Protein AF-0000000075587262 (afdb_homodimer)

Secondary structure (DSSP, 8-state):
-HHHHHHHHHHHHTTSSS-B-HHHHHHHHHHHSGGGGHHHHHHHHHHHHHHHHHGGGSPEEEEEEEEEEES------HHHHHHHHHTT-------SEEEEEEEEEEEEEE-TTHHHHHHHHHHHHHHHHHHHHHHHHHHHHHHHHHHHHHHHHHHHHHHHHHHHHHHHHHHHHHHHHHHHTTSS-HHHHHHHHHHHHHHHHHHHHHHHHHHHHHHHHHHHHTS----BPPPP-----------HHHHHHHHHHHHHHHHHHHHHHTTS-EEEEEEEEEEEES-S-HHHHHH----EEEEEEEEEEE--TTHHHHHHHHHHHHHHHHHHHHHHHHHHHHHHHHHHHHHHHHHHHHHHHHHHHHHHHHHHHHHHHHHHHHHHTT-S-HHHHHHHHHHHHHHHHHHHHHHHHHHHHHHHHHHHHT--/-HHHHHHHHHHHHTS-SS-B-HHHHHHHHHHHSGGGGHHHHHHHHHHHHHHHHHGGGSPEEEEEEEEEE-S------HHHHHHHHHTT-------SEEEEEEEEEEEEEE-TTHHHHHHHHHHHHHHHHHHHHHHHHHHHHHHHHHHHHHHHHHHHHHHHHHHHHHHHHHHHHHHHHHHHTTSS-HHHHHHHHHHHHHHHHHHHHHHHHHHHHHHHHHHHHTS----BPPPP-----------HHHHHHHHHHHHHHHHHHHHHHTTS-EEEEEEEEEEEES-S-HHHHHH----EEEEEEEEEEEEEGGGHHHHHHHHHHHHHHHHHHHHHHHHHHHHHHHHHHHHHHHHHHHHHHHHHHHHHHHHHHHHHHHHHHHHHTT-S-HHHHHHHHHHHHHHHHHHHHHHHHHHHHHHHHHHHHT--

Solvent-accessible surface area (backbone atoms only — not comparable to full-atom values): 42922 Å² total; per-residue (Å²): 114,68,66,62,50,48,51,58,55,49,66,64,56,65,72,40,82,58,61,42,42,67,67,56,46,38,54,33,24,51,69,52,37,53,71,57,59,49,54,57,52,43,53,52,45,36,51,42,52,38,54,46,49,58,52,58,60,44,67,35,38,35,38,38,35,39,38,38,40,38,77,52,39,42,36,69,45,68,69,59,42,53,58,37,43,73,71,69,45,77,71,74,22,39,66,46,64,33,36,40,41,32,42,38,36,38,28,55,76,40,52,45,52,36,60,59,32,47,36,50,36,43,50,32,49,37,48,28,51,46,28,50,50,46,38,60,52,55,53,51,46,55,54,47,50,53,38,52,50,48,30,53,49,32,50,52,49,39,54,52,38,52,52,50,37,52,52,38,49,52,49,39,54,52,40,50,54,32,35,75,70,69,74,42,58,69,67,51,43,53,51,42,48,50,51,33,50,51,41,50,50,50,38,52,53,34,49,48,50,30,50,46,34,36,50,50,45,14,61,51,23,65,45,68,55,77,40,76,44,81,77,76,89,68,80,81,74,86,56,66,76,58,41,47,58,58,54,25,47,51,30,48,42,51,33,43,53,39,49,52,53,31,56,56,15,66,62,39,46,33,34,28,41,38,37,36,36,32,42,19,32,75,45,87,51,53,69,58,26,21,63,36,94,56,71,34,83,35,73,51,72,51,76,47,78,48,69,63,70,70,57,60,75,48,42,66,59,52,50,50,50,42,51,50,50,40,50,51,48,51,50,52,49,49,52,46,51,53,51,51,50,53,52,44,51,54,29,51,51,47,32,52,49,26,56,55,49,49,63,49,36,57,56,51,39,53,53,30,48,52,51,33,53,52,40,52,54,32,38,76,70,70,73,48,60,63,65,55,41,54,49,33,50,50,50,31,48,49,43,50,48,48,38,50,52,33,52,49,49,29,52,45,30,51,51,49,39,43,63,68,30,35,43,129,115,66,66,62,49,50,51,57,54,51,65,62,55,65,74,47,81,59,60,42,42,68,66,54,46,38,53,32,23,51,72,52,37,76,71,57,58,48,52,57,54,42,52,51,52,35,50,52,52,38,52,56,49,57,52,58,60,46,69,44,78,44,79,50,74,48,78,50,76,50,96,74,54,70,58,70,55,66,72,58,43,52,59,34,42,73,71,70,45,77,71,74,21,40,66,45,64,34,37,40,41,32,41,37,36,37,31,54,75,39,54,46,51,34,60,59,31,50,36,50,36,44,48,30,49,35,49,30,51,48,28,48,49,46,39,58,52,53,54,51,46,56,52,48,49,54,38,52,51,49,30,52,52,35,50,52,50,42,54,52,38,50,52,51,37,50,52,37,48,52,49,38,54,53,40,51,55,31,34,74,71,70,75,42,58,68,69,48,42,51,51,42,49,51,52,32,52,50,41,50,51,52,39,50,52,37,50,54,51,33,49,50,35,35,50,50,46,14,61,51,23,67,45,78,56,81,36,76,46,82,77,76,90,68,81,82,71,87,55,65,74,57,40,46,61,57,53,24,47,51,30,49,42,50,34,42,52,37,48,51,53,32,56,55,13,67,59,40,46,34,34,30,39,37,37,38,37,32,41,20,30,77,44,50,28,47,48,52,26,20,61,35,95,56,68,36,83,34,42,38,38,35,41,39,38,42,31,55,57,42,58,62,75,44,41,66,49,51,51,49,44,42,52,48,51,40,49,51,49,50,41,52,48,49,39,48,50,51,53,48,51,52,52,43,50,54,29,52,47,48,32,54,47,27,56,56,50,49,63,51,37,56,57,52,41,52,52,33,48,50,51,34,52,52,42,51,53,34,38,77,71,70,73,48,61,62,67,55,41,54,51,34,50,50,52,34,47,51,46,51,50,50,39,51,51,35,51,49,50,29,53,46,29,52,50,48,38,44,62,69,29,34,41,128

Organism: NCBI:txid702438

pLDDT: mean 86.68, std 12.2, range [36.88, 97.12]

Nearest PDB structures (foldseek):
  4k7r-assembly1_A  TM=7.174E-01  e=6.466E-17  Escherichia coli K-12
  1ek9-assembly1_A  TM=6.991E-01  e=4.020E-17  Escherichia coli
  4mt4-assembly1_C  TM=6.755E-01  e=6.817E-17  Campylobacter jejuni
  7ng9-assembly1_A  TM=6.908E-01  e=2.691E-16  Klebsiella quasipneumoniae
  2wmz-assembly1_B  TM=6.839E-01  e=6.604E-16  Escherichia coli K-12

Foldseek 3Di:
DVVVVVVVVVVVCVVAPDAQELVNLLVLLLVQDPLVCVLVVLVVVLVVVLVVLVCLQPKDKDKDKDKFFDDDFDFDPPVVQVVVVVVVAHQQFFHRIKMKTKMKIKGFDDLLCLSVLVSVLSVLVSQLVVLVSVLVSLVLSVVLLCLLLQLLLLVLLLVLLVVLLVVLVVLLVVQVVCVVVVLDDPVLSVVSVVVSVVSVVVNVVSVVSSVVSQVVSCVSSVHRNDHHDQDDDDPQPPDAQPRSVVVSLVSQLVSLVSVLVSLSSNQDKIKMKMKMKMWMPPEPPNSVCSSPVDIDIHMDIDMDIGGDNVSVVCSVVSNVVSVVSNVVSVVVVVVLVVVLVVLLVVLVVLLVVLVVVLVVLVVQLVVLVVVLVVQVVCVVVSNDRSVVNSVSSVSSSVSVSVSSVSVSSNSSSSVVSCSSRVRD/DVVVVVVVVVVVPVVPDPAQELVNLLVLLLVQDPLVCVLVVLVVVLVVVLVVLVCLQPKDKDWDKDKDFDPDADFDPPVVQVVVVVVVAHQQFADRIKIKTKMKIKGFDDLLCLSVLVSVLSVLVSQLVVLVSVLVSLVLSVVLLVLLLVLVLLVLLLVLLVVLLVVLVVLLVVQVVCVVVVLHDPVLSVVSVVVSVVSVVVNVVSVVSSVVSQVVSCVSSVHRNDHHDQDDDDPQQPDAQPRSVVVSLVSQLVSLVSVLVSLSSNQDKIKMKMKMKMWMPPEPPNSVCSSPVDIDIHMDIDMDIGGDNVSVVCSVVVNVVSVVVNVVSVVVVVVLVVVLVVLLVVLVVLLVVLVVVLVVLVVQLVVLVVVLVVQVVCVVVSRDRSVVNSVSSVSSSVSVSVSSVSVSSNSSSSVVSCSSRVGD

Radius of gyration: 44.17 Å; Cα contacts (8 Å, |Δi|>4): 1183; chains: 2; bounding box: 59×148×87 Å

InterPro domains:
  IPR003423 Outer membrane efflux protein [PF02321] (28-217)
  IPR051906 Outer membrane protein TolC-like [PTHR30026] (18-421)

Sequence (848 aa):
MKKELLIMAAWGVSLMGQAQSLETCQQAARQNYPLIKQYDLIAKTTDLTVRNIQKGWLPQVQVSAQGTTQNAVTAWPERIKTVYRSMGIEMKGLGKTQYRVGVDVQQTLYDGGMMREQSRMVRQQGAVEAAQNEVNLYAVRQRVNELYFGWLLLHEQMRLNRDVQDLLQSSENQLAAMVKNGIAAVSDLENVKAERLNAVQTGEQLQSQAHLMQQLLSTFCGIVVSHPEKPVMEKTVEGQNHRPEMQLFAAQIQLAETQEKALHAGLMPRIGLFAQGYYGYPGFNLFEDMMGRKGSWNALAGVKFTWNVGALYTHKNDQNKLKLQRAQTENLRNAFLFNNRLEQLQQQEAIQRYEKLMKNDDEIIALRTRVRKAAESKLAHGLIDSNRLVQEINQENAAKTQQSIHEINLLKAQSDLKYTVNGLMKKELLIMAAWGVSLMGQAQSLETCQQAARQNYPLIKQYDLIAKTTDLTVRNIQKGWLPQVQVSAQGTTQNAVTAWPERIKTVYRSMGIEMKGLGKTQYRVGVDVQQTLYDGGMMREQSRMVRQQGAVEAAQNEVNLYAVRQRVNELYFGWLLLHEQMRLNRDVQDLLQSSENQLAAMVKNGIAAVSDLENVKAERLNAVQTGEQLQSQAHLMQQLLSTFCGIVVSHPEKPVMEKTVEGQNHRPEMQLFAAQIQLAETQEKALHAGLMPRIGLFAQGYYGYPGFNLFEDMMGRKGSWNALAGVKFTWNVGALYTHKNDQNKLKLQRAQTENLRNAFLFNNRLEQLQQQEAIQRYEKLMKNDDEIIALRTRVRKAAESKLAHGLIDSNRLVQEINQENAAKTQQSIHEINLLKAQSDLKYTVNGL

Structure (mmCIF, N/CA/C/O backbone):
data_AF-0000000075587262-model_v1
#
loop_
_entity.id
_entity.type
_entity.pdbx_description
1 polymer 'Outer membrane efflux protein'
#
loop_
_atom_site.group_PDB
_atom_site.id
_atom_site.type_symbol
_atom_site.label_atom_id
_atom_site.label_alt_id
_atom_site.label_comp_id
_atom_site.label_asym_id
_atom_site.label_entity_id
_atom_site.label_seq_id
_atom_site.pdbx_PDB_ins_code
_atom_site.Cartn_x
_atom_site.Cartn_y
_atom_site.Cartn_z
_atom_site.occupancy
_atom_site.B_iso_or_equiv
_atom_site.auth_seq_id
_atom_site.auth_comp_id
_atom_site.auth_asym_id
_atom_site.auth_atom_id
_atom_site.pdbx_PDB_model_num
ATOM 1 N N . MET A 1 1 ? -36.438 8.219 -28.797 1 37.41 1 MET A N 1
ATOM 2 C CA . MET A 1 1 ? -35.281 8.07 -27.938 1 37.41 1 MET A CA 1
ATOM 3 C C . MET A 1 1 ? -34.969 6.594 -27.703 1 37.41 1 MET A C 1
ATOM 5 O O . MET A 1 1 ? -33.906 6.262 -27.141 1 37.41 1 MET A O 1
ATOM 9 N N . LYS A 1 2 ? -36 5.746 -27.781 1 48.19 2 LYS A N 1
ATOM 10 C CA . LYS A 1 2 ? -35.875 4.297 -27.672 1 48.19 2 LYS A CA 1
ATOM 11 C C . LYS A 1 2 ? -35.125 3.705 -28.859 1 48.19 2 LYS A C 1
ATOM 13 O O . LYS A 1 2 ? -34.469 2.672 -28.734 1 48.19 2 LYS A O 1
ATOM 18 N N . LYS A 1 3 ? -35.5 4.281 -30.078 1 49.31 3 LYS A N 1
ATOM 19 C CA . LYS A 1 3 ? -34.875 3.709 -31.266 1 49.31 3 LYS A CA 1
ATOM 20 C C . LYS A 1 3 ? -33.375 3.973 -31.281 1 49.31 3 LYS A C 1
ATOM 22 O O . LYS A 1 3 ? -32.594 3.129 -31.734 1 49.31 3 LYS A O 1
ATOM 27 N N . GLU A 1 4 ? -33.031 5.23 -30.875 1 46.91 4 GLU A N 1
ATOM 28 C CA . GLU A 1 4 ? -31.609 5.57 -30.891 1 46.91 4 GLU A CA 1
ATOM 29 C C . GLU A 1 4 ? -30.844 4.797 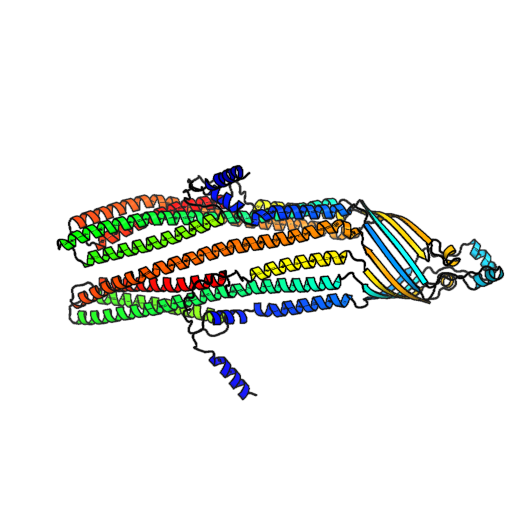-29.828 1 46.91 4 GLU A C 1
ATOM 31 O O . GLU A 1 4 ? -29.656 4.52 -30 1 46.91 4 GLU A O 1
ATOM 36 N N . LEU A 1 5 ? -31.562 4.453 -28.719 1 49.41 5 LEU A N 1
ATOM 37 C CA . LEU A 1 5 ? -30.938 3.658 -27.672 1 49.41 5 LEU A CA 1
ATOM 38 C C . LEU A 1 5 ? -30.688 2.229 -28.141 1 49.41 5 LEU A C 1
ATOM 40 O O . LEU A 1 5 ? -29.672 1.619 -27.781 1 49.41 5 LEU A O 1
ATOM 44 N N . LEU A 1 6 ? -31.562 1.843 -29.078 1 44.16 6 LEU A N 1
ATOM 45 C CA . LEU A 1 6 ? -31.391 0.481 -29.562 1 44.16 6 LEU A CA 1
ATOM 46 C C . LEU A 1 6 ? -30.188 0.388 -30.484 1 44.16 6 LEU A C 1
ATOM 48 O O . LEU A 1 6 ? -29.469 -0.622 -30.484 1 44.16 6 LEU A O 1
ATOM 52 N N . ILE A 1 7 ? -29.938 1.435 -31.312 1 44 7 ILE A N 1
ATOM 53 C CA . ILE A 1 7 ? -28.828 1.358 -32.25 1 44 7 ILE A CA 1
ATOM 54 C C . ILE A 1 7 ? -27.516 1.418 -31.484 1 44 7 ILE A C 1
ATOM 56 O O . ILE A 1 7 ? -26.547 0.744 -31.859 1 44 7 ILE A O 1
ATOM 60 N N . MET A 1 8 ? -27.453 2.34 -30.469 1 41.97 8 MET A N 1
ATOM 61 C CA . MET A 1 8 ? -26.188 2.404 -29.75 1 41.97 8 MET A CA 1
ATOM 62 C C . MET A 1 8 ? -25.922 1.111 -28.984 1 41.97 8 MET A C 1
ATOM 64 O O . MET A 1 8 ? -24.781 0.75 -28.734 1 41.97 8 MET A O 1
ATOM 68 N N . ALA A 1 9 ? -26.938 0.447 -28.438 1 41.19 9 ALA A N 1
ATOM 69 C CA . ALA A 1 9 ? -26.75 -0.856 -27.812 1 41.19 9 ALA A CA 1
ATOM 70 C C . ALA A 1 9 ? -26.25 -1.889 -28.812 1 41.19 9 ALA A C 1
ATOM 72 O O . ALA A 1 9 ? -25.438 -2.76 -28.484 1 41.19 9 ALA A O 1
ATOM 73 N N . ALA A 1 10 ? -26.75 -1.836 -30.078 1 41.28 10 ALA A N 1
ATOM 74 C CA . ALA A 1 10 ? -26.375 -2.832 -31.078 1 41.28 10 ALA A CA 1
ATOM 75 C C . ALA A 1 10 ? -24.922 -2.668 -31.5 1 41.28 10 ALA A C 1
ATOM 77 O O . ALA A 1 10 ? -24.25 -3.65 -31.812 1 41.28 10 ALA A O 1
ATOM 78 N N . TRP A 1 11 ? -24.516 -1.402 -31.781 1 40.38 11 TRP A N 1
ATOM 79 C CA . TRP A 1 11 ? -23.125 -1.316 -32.188 1 40.38 11 TRP A CA 1
ATOM 80 C C . TRP A 1 11 ? -22.188 -1.804 -31.094 1 40.38 11 TRP A C 1
ATOM 82 O O . TRP A 1 11 ? -20.984 -1.936 -31.297 1 40.38 11 TRP A O 1
ATOM 92 N N . GLY A 1 12 ? -22.531 -1.741 -29.797 1 39.62 12 GLY A N 1
ATOM 93 C CA . GLY A 1 12 ? -21.641 -2.293 -28.797 1 39.62 12 GLY A CA 1
ATOM 94 C C . GLY A 1 12 ? -21.484 -3.799 -28.906 1 39.62 12 GLY A C 1
ATOM 95 O O . GLY A 1 12 ? -20.578 -4.371 -28.297 1 39.62 12 GLY A O 1
ATOM 96 N N . VAL A 1 13 ? -22.438 -4.559 -29.312 1 39.34 13 VAL A N 1
ATOM 97 C CA . VAL A 1 13 ? -22.469 -6.016 -29.375 1 39.34 13 VAL A CA 1
ATOM 98 C C . VAL A 1 13 ? -21.5 -6.5 -30.469 1 39.34 13 VAL A C 1
ATOM 100 O O . VAL A 1 13 ? -21.094 -7.664 -30.469 1 39.34 13 VAL A O 1
ATOM 103 N N . SER A 1 14 ? -21.438 -5.805 -31.609 1 39.28 14 SER A N 1
ATOM 104 C CA . SER A 1 14 ? -20.734 -6.422 -32.719 1 39.28 14 SER A CA 1
ATOM 105 C C . SER A 1 14 ? -19.266 -6.668 -32.406 1 39.28 14 SER A C 1
ATOM 107 O O . SER A 1 14 ? -18.516 -7.152 -33.25 1 39.28 14 SER A O 1
ATOM 109 N N . LEU A 1 15 ? -18.703 -5.938 -31.547 1 42.28 15 LEU A N 1
ATOM 110 C CA . LEU A 1 15 ? -17.297 -6.234 -31.297 1 42.28 15 LEU A CA 1
ATOM 111 C C . LEU A 1 15 ? -17.125 -7.656 -30.766 1 42.28 15 LEU A C 1
ATOM 113 O O . LEU A 1 15 ? -16.109 -7.977 -30.156 1 42.28 15 LEU A O 1
ATOM 117 N N . MET A 1 16 ? -18.047 -8.516 -30.844 1 42.94 16 MET A N 1
ATOM 118 C CA . MET A 1 16 ? -18.141 -9.891 -30.359 1 42.94 16 MET A CA 1
ATOM 119 C C . MET A 1 16 ? -17.016 -10.742 -30.922 1 42.94 16 MET A C 1
ATOM 121 O O . MET A 1 16 ? -16.297 -11.414 -30.172 1 42.94 16 MET A O 1
ATOM 125 N N . GLY A 1 17 ? -17.281 -11.391 -32.281 1 46.34 17 GLY A N 1
ATOM 126 C CA . GLY A 1 17 ? -16.656 -12.562 -32.906 1 46.34 17 GLY A CA 1
ATOM 127 C C . GLY A 1 17 ? -15.211 -12.32 -33.312 1 46.34 17 GLY A C 1
ATOM 128 O O . GLY A 1 17 ? -14.594 -13.172 -33.938 1 46.34 17 GLY A O 1
ATOM 129 N N . GLN A 1 18 ? -14.859 -11.086 -33.594 1 53.91 18 GLN A N 1
ATOM 130 C CA . GLN A 1 18 ? -13.594 -10.828 -34.281 1 53.91 18 GLN A CA 1
ATOM 131 C C . GLN A 1 18 ? -12.406 -11.18 -33.406 1 53.91 18 GLN A C 1
ATOM 133 O O . GLN A 1 18 ? -12.445 -10.977 -32.188 1 53.91 18 GLN A O 1
ATOM 138 N N . ALA A 1 19 ? -11.523 -11.93 -34.031 1 59.56 19 ALA A N 1
ATOM 139 C CA . ALA A 1 19 ? -10.219 -12.242 -33.438 1 59.56 19 ALA A CA 1
ATOM 140 C C . ALA A 1 19 ? -9.625 -11.016 -32.781 1 59.56 19 ALA A C 1
ATOM 142 O O . ALA A 1 19 ? -9.656 -9.906 -33.312 1 59.56 19 ALA A O 1
ATOM 143 N N . GLN A 1 20 ? -9.609 -11.109 -31.5 1 82.19 20 GLN A N 1
ATOM 144 C CA . GLN A 1 20 ? -9.062 -10 -30.719 1 82.19 20 GLN A CA 1
ATOM 145 C C . GLN A 1 20 ? -7.539 -10.094 -30.625 1 82.19 20 GLN A C 1
ATOM 147 O O . GLN A 1 20 ? -7 -11.133 -30.234 1 82.19 20 GLN A O 1
ATOM 152 N N . SER A 1 21 ? -6.875 -9.086 -31.25 1 87.25 21 SER A N 1
ATOM 153 C CA . SER A 1 21 ? -5.418 -9.016 -31.203 1 87.25 21 SER A CA 1
ATOM 154 C C . SER A 1 21 ? -4.922 -8.719 -29.797 1 87.25 21 SER A C 1
ATOM 156 O O . SER A 1 21 ? -5.699 -8.32 -28.938 1 87.25 21 SER A O 1
ATOM 158 N N . LEU A 1 22 ? -3.705 -9.133 -29.578 1 91 22 LEU A N 1
ATOM 159 C CA . LEU A 1 22 ? -3.07 -8.898 -28.281 1 91 22 LEU A CA 1
ATOM 160 C C . LEU A 1 22 ? -3.143 -7.422 -27.906 1 91 22 LEU A C 1
ATOM 162 O O . LEU A 1 22 ? -3.455 -7.082 -26.766 1 91 22 LEU A O 1
ATOM 166 N N . GLU A 1 23 ? -2.979 -6.512 -28.906 1 88.38 23 GLU A N 1
ATOM 167 C CA . GLU A 1 23 ? -2.984 -5.074 -28.656 1 88.38 23 GLU A CA 1
ATOM 168 C C . GLU A 1 23 ? -4.375 -4.586 -28.266 1 88.38 23 GLU A C 1
ATOM 170 O O . GLU A 1 23 ? -4.508 -3.74 -27.375 1 88.38 23 GLU A O 1
ATOM 175 N N . THR A 1 24 ? -5.309 -5.164 -28.891 1 90.25 24 THR A N 1
ATOM 176 C CA . THR A 1 24 ? -6.684 -4.789 -28.578 1 90.25 24 THR A CA 1
ATOM 177 C C . THR A 1 24 ? -7.043 -5.215 -27.156 1 90.25 24 THR A C 1
ATOM 179 O O . THR A 1 24 ? -7.711 -4.477 -26.438 1 90.25 24 THR A O 1
ATOM 182 N N . CYS A 1 25 ? -6.566 -6.414 -26.781 1 93.12 25 CYS A N 1
ATOM 183 C CA . CYS A 1 25 ? -6.836 -6.91 -25.422 1 93.12 25 CYS A CA 1
ATOM 184 C C . CYS A 1 25 ? -6.105 -6.074 -24.391 1 93.12 25 CYS A C 1
ATOM 186 O O . CYS A 1 25 ? -6.66 -5.77 -23.328 1 93.12 25 CYS A O 1
ATOM 188 N N . GLN A 1 26 ? -4.902 -5.699 -24.75 1 92.44 26 GLN A N 1
ATOM 189 C CA . GLN A 1 26 ? -4.125 -4.879 -23.828 1 92.44 26 GLN A CA 1
ATOM 190 C C . GLN A 1 26 ? -4.773 -3.514 -23.625 1 92.44 26 GLN A C 1
ATOM 192 O O . GLN A 1 26 ? -4.863 -3.027 -22.484 1 92.44 26 GLN A O 1
ATOM 197 N N . GLN A 1 27 ? -5.258 -2.914 -24.656 1 91.38 27 GLN A N 1
ATOM 198 C CA . GLN A 1 27 ? -5.906 -1.608 -24.578 1 91.38 27 GLN A CA 1
ATOM 199 C C . GLN A 1 27 ? -7.238 -1.703 -23.844 1 91.38 27 GLN A C 1
ATOM 201 O O . GLN A 1 27 ? -7.574 -0.828 -23.031 1 91.38 27 GLN A O 1
ATOM 206 N N . ALA A 1 28 ? -7.941 -2.773 -24.125 1 92.81 28 ALA A N 1
ATOM 207 C CA . ALA A 1 28 ? -9.227 -2.982 -23.453 1 92.81 28 ALA A CA 1
ATOM 208 C C . ALA A 1 28 ? -9.039 -3.199 -21.953 1 92.81 28 ALA A C 1
ATOM 210 O O . ALA A 1 28 ? -9.812 -2.689 -21.141 1 92.81 28 ALA A O 1
ATOM 211 N N . ALA A 1 29 ? -8.023 -3.982 -21.578 1 93.19 29 ALA A N 1
ATOM 212 C CA . ALA A 1 29 ? -7.746 -4.254 -20.172 1 93.19 29 ALA A CA 1
ATOM 213 C C . ALA A 1 29 ? -7.355 -2.975 -19.422 1 93.19 29 ALA A C 1
ATOM 215 O O . ALA A 1 29 ? -7.762 -2.762 -18.281 1 93.19 29 ALA A O 1
ATOM 216 N N . ARG A 1 30 ? -6.598 -2.135 -20.141 1 92.81 30 ARG A N 1
ATOM 217 C CA . ARG A 1 30 ? -6.188 -0.859 -19.562 1 92.81 30 ARG A CA 1
ATOM 218 C C . ARG A 1 30 ? -7.398 0.021 -19.266 1 92.81 30 ARG A C 1
ATOM 220 O O . ARG A 1 30 ? -7.473 0.646 -18.203 1 92.81 30 ARG A O 1
ATOM 227 N N . GLN A 1 31 ? -8.32 0.041 -20.125 1 91.75 31 GLN A N 1
ATOM 228 C CA . GLN A 1 31 ? -9.492 0.901 -20 1 91.75 31 GLN A CA 1
ATOM 229 C C . GLN A 1 31 ? -10.477 0.337 -18.969 1 91.75 31 GLN A C 1
ATOM 231 O O . GLN A 1 31 ? -11.203 1.09 -18.328 1 91.75 31 GLN A O 1
ATOM 236 N N . ASN A 1 32 ? -10.43 -0.922 -18.812 1 90.94 32 ASN A N 1
ATOM 237 C CA . ASN A 1 32 ? -11.398 -1.578 -17.953 1 90.94 32 ASN A CA 1
ATOM 238 C C . ASN A 1 32 ? -10.914 -1.621 -16.5 1 90.94 32 ASN A C 1
ATOM 240 O O . ASN A 1 32 ? -11.719 -1.755 -15.578 1 90.94 32 ASN A O 1
ATOM 244 N N . TYR A 1 33 ? -9.617 -1.525 -16.266 1 92.31 33 TYR A N 1
ATOM 245 C CA . TYR A 1 33 ? -9.062 -1.63 -14.922 1 92.31 33 TYR A CA 1
ATOM 246 C C . TYR A 1 33 ? -9.438 -0.416 -14.086 1 92.31 33 TYR A C 1
ATOM 248 O O . TYR A 1 33 ? -9.352 0.722 -14.547 1 92.31 33 TYR A O 1
ATOM 256 N N . PRO A 1 34 ? -9.844 -0.607 -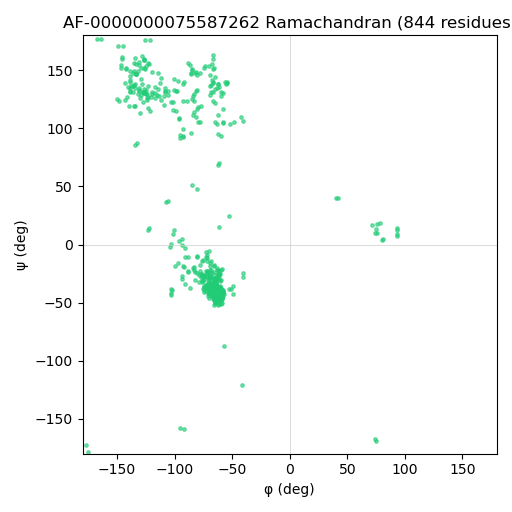12.82 1 90.88 34 PRO A N 1
ATOM 257 C CA . PRO A 1 34 ? -10.391 0.472 -11.992 1 90.88 34 PRO A CA 1
ATOM 258 C C . PRO A 1 34 ? -9.391 1.604 -11.766 1 90.88 34 PRO A C 1
ATOM 260 O O . PRO A 1 34 ? -9.789 2.752 -11.547 1 90.88 34 PRO A O 1
ATOM 263 N N . LEU A 1 35 ? -8.102 1.438 -11.875 1 91.38 35 LEU A N 1
ATOM 264 C CA . LEU A 1 35 ? -7.082 2.434 -11.578 1 91.38 35 LEU A CA 1
ATOM 265 C C . LEU A 1 35 ? -7.062 3.529 -12.641 1 91.38 35 LEU A C 1
ATOM 267 O O . LEU A 1 35 ? -6.449 4.578 -12.445 1 91.38 35 LEU A O 1
ATOM 271 N N . ILE A 1 36 ? -7.789 3.344 -13.734 1 92.44 36 ILE A N 1
ATOM 272 C CA . ILE A 1 36 ? -7.855 4.34 -14.797 1 92.44 36 ILE A CA 1
ATOM 273 C C . ILE A 1 36 ? -8.539 5.602 -14.281 1 92.44 36 ILE A C 1
ATOM 275 O O . ILE A 1 36 ? -8.219 6.711 -14.711 1 92.44 36 ILE A O 1
ATOM 279 N N . LYS A 1 37 ? -9.43 5.406 -13.312 1 93 37 LYS A N 1
ATOM 280 C CA . LYS A 1 37 ? -10.195 6.52 -12.766 1 93 37 LYS A CA 1
ATOM 281 C C . LYS A 1 37 ? -9.336 7.371 -11.836 1 93 37 LYS A C 1
ATOM 283 O O . LYS A 1 37 ? -9.695 8.508 -11.523 1 93 37 LYS A O 1
ATOM 288 N N . GLN A 1 38 ? -8.188 6.863 -11.461 1 93.06 38 GLN A N 1
ATOM 289 C CA . GLN A 1 38 ? -7.309 7.555 -10.523 1 93.06 38 GLN A CA 1
ATOM 290 C C . GLN A 1 38 ? -6.703 8.805 -11.156 1 93.06 38 GLN A C 1
ATOM 292 O O . GLN A 1 38 ? -6.402 9.773 -10.461 1 93.06 38 GLN A O 1
ATOM 297 N N . TYR A 1 39 ? -6.617 8.836 -12.508 1 94 39 TYR A N 1
ATOM 298 C CA . TYR A 1 39 ? -6.066 10 -13.188 1 94 39 TYR A CA 1
ATOM 299 C C . TYR A 1 39 ? -6.918 11.242 -12.938 1 94 39 TYR A C 1
ATOM 301 O O . TYR A 1 39 ? -6.398 12.297 -12.578 1 94 39 TYR A O 1
ATOM 309 N N . ASP A 1 40 ? -8.148 11.008 -13.031 1 94.75 40 ASP A N 1
ATOM 310 C CA . ASP A 1 40 ? -9.078 12.117 -12.852 1 94.75 40 ASP A CA 1
ATOM 311 C C . ASP A 1 40 ? -9.094 12.578 -11.391 1 94.75 40 ASP A C 1
ATOM 313 O O . ASP A 1 40 ? -9.133 13.781 -11.117 1 94.75 40 ASP A O 1
ATOM 317 N N . LEU A 1 41 ? -9.023 11.656 -10.492 1 95.12 41 LEU A N 1
ATOM 318 C CA . LEU A 1 41 ? -9.047 11.992 -9.07 1 95.12 41 LEU A CA 1
ATOM 319 C C . LEU A 1 41 ? -7.793 12.758 -8.672 1 95.12 41 LEU A C 1
ATOM 321 O O . LEU A 1 41 ? -7.867 13.727 -7.918 1 95.12 41 LEU A O 1
ATOM 325 N N . ILE A 1 42 ? -6.648 12.398 -9.203 1 95.44 42 ILE A N 1
ATOM 326 C CA . ILE A 1 42 ? -5.383 13.07 -8.93 1 95.44 42 ILE A CA 1
ATOM 327 C C . ILE A 1 42 ? -5.422 14.492 -9.492 1 95.44 42 ILE A C 1
ATOM 329 O O . ILE A 1 42 ? -5.051 15.445 -8.812 1 95.44 42 ILE A O 1
ATOM 333 N N . ALA A 1 43 ? -5.938 14.656 -10.711 1 95.94 43 ALA A N 1
ATOM 334 C CA . ALA A 1 43 ? -6.016 15.961 -11.359 1 95.94 43 ALA A CA 1
ATOM 335 C C . ALA A 1 43 ? -6.93 16.906 -10.586 1 95.94 43 ALA A C 1
ATOM 337 O O . ALA A 1 43 ? -6.578 18.062 -10.352 1 95.94 43 ALA A O 1
ATOM 338 N N . LYS A 1 44 ? -8.07 16.359 -10.148 1 96 44 LYS A N 1
ATOM 339 C CA . LYS A 1 44 ? -9.023 17.172 -9.406 1 96 44 LYS A CA 1
ATOM 340 C C . LYS A 1 44 ? -8.469 17.578 -8.047 1 96 44 LYS A C 1
ATOM 342 O O . LYS A 1 44 ? -8.625 18.734 -7.621 1 96 44 LYS A O 1
ATOM 347 N N . THR A 1 45 ? -7.805 16.672 -7.398 1 95.75 45 THR A N 1
ATOM 348 C CA . THR A 1 45 ? -7.223 16.969 -6.094 1 95.75 45 THR A CA 1
ATOM 349 C C . THR A 1 45 ? -6.109 18 -6.223 1 95.75 45 THR A C 1
ATOM 351 O O . THR A 1 45 ? -6.008 18.922 -5.402 1 95.75 45 THR A O 1
ATOM 354 N N . THR A 1 46 ? -5.301 17.875 -7.238 1 96.38 46 THR A N 1
ATOM 355 C CA . THR A 1 46 ? -4.215 18.812 -7.48 1 96.38 46 THR A CA 1
ATOM 356 C C . THR A 1 46 ? -4.766 20.203 -7.762 1 96.38 46 THR A C 1
ATOM 358 O O . THR A 1 46 ? -4.27 21.203 -7.219 1 96.38 46 THR A O 1
ATOM 361 N N . ASP A 1 47 ? -5.832 20.281 -8.516 1 96.5 47 ASP A N 1
ATOM 362 C CA . ASP A 1 47 ? -6.438 21.547 -8.867 1 96.5 47 ASP A CA 1
ATOM 363 C C . ASP A 1 47 ? -7.031 22.234 -7.641 1 96.5 47 ASP A C 1
ATOM 365 O O . ASP A 1 47 ? -6.852 23.438 -7.445 1 96.5 47 ASP A O 1
ATOM 369 N N . LEU A 1 48 ? -7.672 21.438 -6.82 1 96 48 LEU A N 1
ATOM 370 C CA . LEU A 1 48 ? -8.266 21.984 -5.609 1 96 48 LEU A CA 1
ATOM 371 C C . LEU A 1 48 ? -7.184 22.484 -4.656 1 96 48 LEU A C 1
ATOM 373 O O . LEU A 1 48 ? -7.344 23.547 -4.031 1 96 48 LEU A O 1
ATOM 377 N N . THR A 1 49 ? -6.098 21.797 -4.543 1 96.06 49 THR A N 1
ATOM 378 C CA . THR A 1 49 ? -5.008 22.203 -3.662 1 96.06 49 THR A CA 1
ATOM 379 C C . THR A 1 49 ? -4.34 23.469 -4.172 1 96.06 49 THR A C 1
ATOM 381 O O . THR A 1 49 ? -3.992 24.359 -3.387 1 96.06 49 THR A O 1
ATOM 384 N N . VAL A 1 50 ? -4.172 23.578 -5.508 1 96.44 50 VAL A N 1
ATOM 385 C CA . VAL A 1 50 ? -3.578 24.766 -6.105 1 96.44 50 VAL A CA 1
ATOM 386 C C . VAL A 1 50 ? -4.504 25.969 -5.902 1 96.44 50 VAL A C 1
ATOM 388 O O . VAL A 1 50 ? -4.043 27.062 -5.566 1 96.44 50 VAL A O 1
ATOM 391 N N . ARG A 1 51 ? -5.801 25.781 -5.996 1 95.38 51 ARG A N 1
ATOM 392 C CA . ARG A 1 51 ? -6.766 26.859 -5.781 1 95.38 51 ARG A CA 1
ATOM 393 C C . ARG A 1 51 ? -6.742 27.328 -4.332 1 95.38 51 ARG A C 1
ATOM 395 O O . ARG A 1 51 ? -6.883 28.516 -4.062 1 95.38 51 ARG A O 1
ATOM 402 N N . ASN A 1 52 ? -6.539 26.359 -3.439 1 94.38 52 ASN A N 1
ATOM 403 C CA . ASN A 1 52 ? -6.445 26.703 -2.025 1 94.38 52 ASN A CA 1
ATOM 404 C C . ASN A 1 52 ? -5.215 27.562 -1.741 1 94.38 52 ASN A C 1
ATOM 406 O O . ASN A 1 52 ? -5.285 28.516 -0.963 1 94.38 52 ASN A O 1
ATOM 410 N N . ILE A 1 53 ? -4.129 27.234 -2.373 1 94.25 53 ILE A N 1
ATOM 411 C CA . ILE A 1 53 ? -2.906 28.016 -2.188 1 94.25 53 ILE A CA 1
ATOM 412 C C . ILE A 1 53 ? -3.1 29.422 -2.729 1 94.25 53 ILE A C 1
ATOM 414 O O . ILE A 1 53 ? -2.684 30.406 -2.098 1 94.25 53 ILE A O 1
ATOM 418 N N . GLN A 1 54 ? -3.82 29.609 -3.799 1 93.12 54 GLN A N 1
ATOM 419 C CA . GLN A 1 54 ? -4.031 30.906 -4.438 1 93.12 54 GLN A CA 1
ATOM 420 C C . GLN A 1 54 ? -4.969 31.781 -3.609 1 93.12 54 GLN A C 1
ATOM 422 O O . GLN A 1 54 ? -4.914 33 -3.693 1 93.12 54 GLN A O 1
ATOM 427 N N . LYS A 1 55 ? -5.742 31.109 -2.801 1 93.12 55 LYS A N 1
ATOM 428 C CA . LYS A 1 55 ? -6.633 31.875 -1.927 1 93.12 55 LYS A CA 1
ATOM 429 C C . LYS A 1 55 ? -5.852 32.562 -0.818 1 93.12 55 LYS A C 1
ATOM 431 O O . LYS A 1 55 ? -6.387 33.438 -0.124 1 93.12 55 LYS A O 1
ATOM 436 N N . GLY A 1 56 ? -4.547 32.281 -0.696 1 90.25 56 GLY A N 1
ATOM 437 C CA . GLY A 1 56 ? -3.684 32.938 0.254 1 90.25 56 GLY A CA 1
ATOM 438 C C . GLY A 1 56 ? -3.451 34.406 -0.089 1 90.25 56 GLY A C 1
ATOM 439 O O . GLY A 1 56 ? -3.055 35.188 0.771 1 90.25 56 GLY A O 1
ATOM 440 N N . TRP A 1 57 ? -3.797 34.875 -1.375 1 91.81 57 TRP A N 1
ATOM 441 C CA . TRP A 1 57 ? -3.654 36.25 -1.816 1 91.81 57 TRP A CA 1
ATOM 442 C C . TRP A 1 57 ? -4.82 37.094 -1.32 1 91.81 57 TRP A C 1
ATOM 444 O O . TRP A 1 57 ? -4.742 38.344 -1.331 1 91.81 57 TRP A O 1
ATOM 454 N N . LEU A 1 58 ? -5.863 36.406 -0.761 1 92.5 58 LEU A N 1
ATOM 455 C CA . LEU A 1 58 ? -7.031 37.125 -0.278 1 92.5 58 LEU A CA 1
ATOM 456 C C . LEU A 1 58 ? -6.812 37.625 1.147 1 92.5 58 LEU A C 1
ATOM 458 O O . LEU A 1 58 ? -6.039 37.031 1.903 1 92.5 58 LEU A O 1
ATOM 462 N N . PRO A 1 59 ? -7.449 38.719 1.522 1 93.75 59 PRO A N 1
ATOM 463 C CA . PRO A 1 59 ? -7.309 39.219 2.889 1 93.75 59 PRO A CA 1
ATOM 464 C C . PRO A 1 59 ? -7.777 38.219 3.941 1 93.75 59 PRO A C 1
ATOM 466 O O . PRO A 1 59 ? -8.836 37.625 3.787 1 93.75 59 PRO A O 1
ATOM 469 N N . GLN A 1 60 ? -6.957 38.031 4.902 1 93.25 60 GLN A N 1
ATOM 470 C CA . GLN A 1 60 ? -7.316 37.156 6.016 1 93.25 60 GLN A CA 1
ATOM 471 C C . GLN A 1 60 ? -7.953 37.938 7.152 1 93.25 60 GLN A C 1
ATOM 473 O O . GLN A 1 60 ? -7.367 38.906 7.648 1 93.25 60 GLN A O 1
ATOM 478 N N . VAL A 1 61 ? -9.18 37.531 7.531 1 94.12 61 VAL A N 1
ATOM 479 C CA . VAL A 1 61 ? -9.961 38.25 8.516 1 94.12 61 VAL A CA 1
ATOM 480 C C . VAL A 1 61 ? -10.031 37.469 9.82 1 94.12 61 VAL A C 1
ATOM 482 O O . VAL A 1 61 ? -10.305 36.281 9.82 1 94.12 61 VAL A O 1
ATOM 485 N N . GLN A 1 62 ? -9.773 38.125 10.898 1 94.75 62 GLN A N 1
ATOM 486 C CA . GLN A 1 62 ? -9.891 37.531 12.234 1 94.75 62 GLN A CA 1
ATOM 487 C C . GLN A 1 62 ? -10.695 38.438 13.156 1 94.75 62 GLN A C 1
ATOM 489 O O . GLN A 1 62 ? -10.492 39.656 13.18 1 94.75 62 GLN A O 1
ATOM 494 N N . VAL A 1 63 ? -11.633 37.844 13.844 1 94.56 63 VAL A N 1
ATOM 495 C CA . VAL A 1 63 ? -12.453 38.594 14.805 1 94.56 63 VAL A CA 1
ATOM 496 C C . VAL A 1 63 ? -12.07 38.188 16.234 1 94.56 63 VAL A C 1
ATOM 498 O O . VAL A 1 63 ? -11.836 37 16.5 1 94.56 63 VAL A O 1
ATOM 501 N N . SER A 1 64 ? -11.922 39.125 17.047 1 94.75 64 SER A N 1
ATOM 502 C CA . SER A 1 64 ? -11.57 38.844 18.422 1 94.75 64 SER A CA 1
ATOM 503 C C . SER A 1 64 ? -12.336 39.719 19.406 1 94.75 64 SER A C 1
ATOM 505 O O . SER A 1 64 ? -12.75 40.812 19.047 1 94.75 64 SER A O 1
ATOM 507 N N . ALA A 1 65 ? -12.68 39.25 20.516 1 94.06 65 ALA A N 1
ATOM 508 C CA . ALA A 1 65 ? -13.289 39.969 21.641 1 94.06 65 ALA A CA 1
ATOM 509 C C . ALA A 1 65 ? -12.656 39.562 22.969 1 94.06 65 ALA A C 1
ATOM 511 O O . ALA A 1 65 ? -12.32 38.406 23.172 1 94.06 65 ALA A O 1
ATOM 512 N N . GLN A 1 66 ? -12.406 40.562 23.781 1 94.56 66 GLN A N 1
ATOM 513 C CA . GLN A 1 66 ? -11.781 40.25 25.062 1 94.56 66 GLN A CA 1
ATOM 514 C C . GLN A 1 66 ? -12.336 41.156 26.172 1 94.56 66 GLN A C 1
ATOM 516 O O . GLN A 1 66 ? -12.672 42.312 25.922 1 94.56 66 GLN A O 1
ATOM 521 N N . GLY A 1 67 ? -12.57 40.594 27.312 1 93.19 67 GLY A N 1
ATOM 522 C CA . GLY A 1 67 ? -12.906 41.281 28.547 1 93.19 67 GLY A CA 1
ATOM 523 C C . GLY A 1 67 ? -11.953 40.969 29.688 1 93.19 67 GLY A C 1
ATOM 524 O O . GLY A 1 67 ? -11.609 39.812 29.906 1 93.19 67 GLY A O 1
ATOM 525 N N . THR A 1 68 ? -11.438 42.094 30.266 1 92.88 68 THR A N 1
ATOM 526 C CA . THR A 1 68 ? -10.445 41.844 31.297 1 92.88 68 THR A CA 1
ATOM 527 C C . THR A 1 68 ? -10.766 42.656 32.562 1 92.88 68 THR A C 1
ATOM 529 O O . THR A 1 68 ? -11.5 43.625 32.5 1 92.88 68 THR A O 1
ATOM 532 N N . THR A 1 69 ? -10.305 42.188 33.719 1 92.62 69 THR A N 1
ATOM 533 C CA . THR A 1 69 ? -10.289 42.906 35 1 92.62 69 THR A CA 1
ATOM 534 C C . THR A 1 69 ? -8.898 42.875 35.625 1 92.62 69 THR A C 1
ATOM 536 O O . THR A 1 69 ? -8.195 41.844 35.5 1 92.62 69 THR A O 1
ATOM 539 N N . GLN A 1 70 ? -8.508 43.969 36.156 1 91.12 70 GLN A N 1
ATOM 540 C CA . GLN A 1 70 ? -7.152 44.062 36.688 1 91.12 70 GLN A CA 1
ATOM 541 C C . GLN A 1 70 ? -7.156 44.656 38.125 1 91.12 70 GLN A C 1
ATOM 543 O O . GLN A 1 70 ? -8.117 45.281 38.531 1 91.12 70 GLN A O 1
ATOM 548 N N . ASN A 1 71 ? -6.098 44.312 38.781 1 86.25 71 ASN A N 1
ATOM 549 C CA . ASN A 1 71 ? -5.992 44.781 40.156 1 86.25 71 ASN A CA 1
ATOM 550 C C . ASN A 1 71 ? -5.543 46.25 40.25 1 86.25 71 ASN A C 1
ATOM 552 O O . ASN A 1 71 ? -5.828 46.938 41.219 1 86.25 71 ASN A O 1
ATOM 556 N N . ALA A 1 72 ? -4.723 46.594 39.25 1 81.88 72 ALA A N 1
ATOM 557 C CA . ALA A 1 72 ? -4.223 47.969 39.25 1 81.88 72 ALA A CA 1
ATOM 558 C C . ALA A 1 72 ? -4.344 48.594 37.844 1 81.88 72 ALA A C 1
ATOM 560 O O . ALA A 1 72 ? -4.332 47.875 36.844 1 81.88 72 ALA A O 1
ATOM 561 N N . VAL A 1 73 ? -4.598 49.875 37.812 1 81.75 73 VAL A N 1
ATOM 562 C CA . VAL A 1 73 ? -4.715 50.594 36.562 1 81.75 73 VAL A CA 1
ATOM 563 C C . VAL A 1 73 ? -3.924 51.906 36.625 1 81.75 73 VAL A C 1
ATOM 565 O O . VAL A 1 73 ? -3.508 52.312 37.688 1 81.75 73 VAL A O 1
ATOM 568 N N . THR A 1 74 ? -3.678 52.344 35.438 1 78.12 74 THR A N 1
ATOM 569 C CA . THR A 1 74 ? -3.008 53.656 35.375 1 78.12 74 THR A CA 1
ATOM 570 C C . THR A 1 74 ? -3.879 54.75 36 1 78.12 74 THR A C 1
ATOM 572 O O . THR A 1 74 ? -4.992 55 35.531 1 78.12 74 THR A O 1
ATOM 575 N N . ALA A 1 75 ? -3.457 55.281 37.125 1 77.62 75 ALA A N 1
ATOM 576 C CA . ALA A 1 75 ? -4.191 56.344 37.844 1 77.62 75 ALA A CA 1
ATOM 577 C C . ALA A 1 75 ? -3.348 57.594 37.969 1 77.62 75 ALA A C 1
ATOM 579 O O . ALA A 1 75 ? -2.117 57.531 37.906 1 77.62 75 ALA A O 1
ATOM 580 N N . TRP A 1 76 ? -4.051 58.625 37.969 1 74.56 76 TRP A N 1
ATOM 581 C CA . TRP A 1 76 ? -3.352 59.875 38.156 1 74.56 76 TRP A CA 1
ATOM 582 C C . TRP A 1 76 ? -2.668 59.906 39.531 1 74.56 76 TRP A C 1
ATOM 584 O O . TRP A 1 76 ? -3.213 59.375 40.5 1 74.56 76 TRP A O 1
ATOM 594 N N . PRO A 1 77 ? -1.461 60.406 39.531 1 72.62 77 PRO A N 1
ATOM 595 C CA . PRO A 1 77 ? -0.79 60.531 40.812 1 72.62 77 PRO A CA 1
ATOM 596 C C . PRO A 1 77 ? -1.587 61.344 41.844 1 72.62 77 PRO A C 1
ATOM 598 O O . PRO A 1 77 ? -2.293 62.281 41.438 1 72.62 77 PRO A O 1
ATOM 601 N N . GLU A 1 78 ? -1.571 60.812 43.125 1 69 78 GLU A N 1
ATOM 602 C CA . GLU A 1 78 ? -2.355 61.438 44.188 1 69 78 GLU A CA 1
ATOM 603 C C . GLU A 1 78 ? -2.1 62.969 44.219 1 69 78 GLU A C 1
ATOM 605 O O . GLU A 1 78 ? -3.016 63.75 44.5 1 69 78 GLU A O 1
ATOM 610 N N . ARG A 1 79 ? -0.929 63.281 43.938 1 67.06 79 ARG A N 1
ATOM 611 C CA . ARG A 1 79 ? -0.566 64.688 44.031 1 67.06 79 ARG A CA 1
ATOM 612 C C . ARG A 1 79 ? -1.251 65.5 42.938 1 67.06 79 ARG A C 1
ATOM 614 O O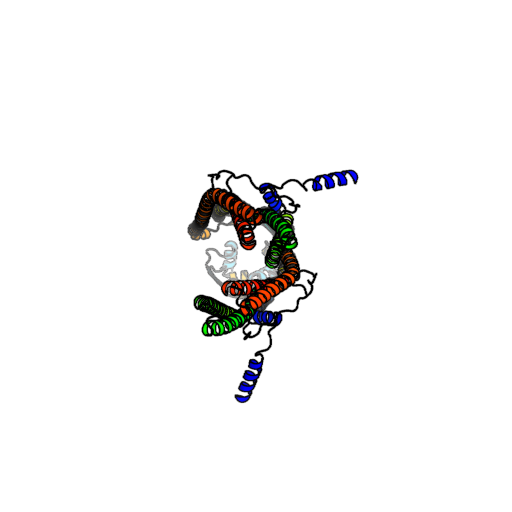 . ARG A 1 79 ? -1.668 66.625 43.188 1 67.06 79 ARG A O 1
ATOM 621 N N . ILE A 1 80 ? -1.294 64.875 41.844 1 67.44 80 ILE A N 1
ATOM 622 C CA . ILE A 1 80 ? -1.941 65.562 40.75 1 67.44 80 ILE A CA 1
ATOM 623 C C . ILE A 1 80 ? -3.455 65.562 40.938 1 67.44 80 ILE A C 1
ATOM 625 O O . ILE A 1 80 ? -4.129 66.562 40.656 1 67.44 80 ILE A O 1
ATOM 629 N N . LYS A 1 81 ? -4.086 64.625 41.562 1 74.62 81 LYS A N 1
ATOM 630 C CA . LYS A 1 81 ? -5.52 64.5 41.844 1 74.62 81 LYS A CA 1
ATOM 631 C C . LYS A 1 81 ? -5.996 65.562 42.812 1 74.62 81 LYS A C 1
ATOM 633 O O . LYS A 1 81 ? -7.078 66.125 42.625 1 74.62 81 LYS A O 1
ATOM 638 N N . THR A 1 82 ? -5.078 65.812 43.75 1 70.12 82 THR A N 1
ATOM 639 C CA . THR A 1 82 ? -5.453 66.75 44.75 1 70.12 82 THR A CA 1
ATOM 640 C C . THR A 1 82 ? -5.531 68.188 44.156 1 70.12 82 THR A C 1
ATOM 642 O O . THR A 1 82 ? -6.438 68.938 44.469 1 70.12 82 THR A O 1
ATOM 645 N N . VAL A 1 83 ? -4.551 68.375 43.312 1 66.5 83 VAL A N 1
ATOM 646 C CA . VAL A 1 83 ? -4.523 69.688 42.719 1 66.5 83 VAL A CA 1
ATOM 647 C C . VAL A 1 83 ? -5.742 69.875 41.812 1 66.5 83 VAL A C 1
ATOM 649 O O . VAL A 1 83 ? -6.41 70.938 41.844 1 66.5 83 VAL A O 1
ATOM 652 N N . TYR A 1 84 ? -6.066 69 41.094 1 69.31 84 TYR A N 1
ATOM 653 C CA . TYR A 1 84 ? -7.156 69.062 40.125 1 69.31 84 TYR A CA 1
ATOM 654 C C . TYR A 1 84 ? -8.508 68.938 40.812 1 69.31 84 TYR A C 1
ATOM 656 O O . TYR A 1 84 ? -9.492 69.562 40.406 1 69.31 84 TYR A O 1
ATOM 664 N N . ARG A 1 85 ? -8.68 68.25 41.906 1 76 85 ARG A N 1
ATOM 665 C CA . ARG A 1 85 ? -9.906 68.125 42.688 1 76 85 ARG A CA 1
ATOM 666 C C . ARG A 1 85 ? -10.289 69.5 43.25 1 76 85 ARG A C 1
ATOM 668 O O . ARG A 1 85 ? -11.469 69.812 43.344 1 76 85 ARG A O 1
ATOM 675 N N . SER A 1 86 ? -9.219 70.062 43.531 1 70.38 86 SER A N 1
ATOM 676 C CA . SER A 1 86 ? -9.477 71.375 44.094 1 70.38 86 SER A CA 1
ATOM 677 C C . SER A 1 86 ? -10.039 72.312 43 1 70.38 86 SER A C 1
ATOM 679 O O . SER A 1 86 ? -10.742 73.25 43.344 1 70.38 86 SER A O 1
ATOM 681 N N . MET A 1 87 ? -9.75 71.938 41.812 1 71.81 87 MET A N 1
ATOM 682 C CA . MET A 1 87 ? -10.266 72.75 40.719 1 71.81 87 MET A CA 1
ATOM 683 C C . MET A 1 87 ? -11.609 72.188 40.219 1 71.81 87 MET A C 1
ATOM 685 O O . MET A 1 87 ? -12.164 72.688 39.25 1 71.81 87 MET A O 1
ATOM 689 N N . GLY A 1 88 ? -12.094 71.125 40.781 1 67.31 88 GLY A N 1
ATOM 690 C CA . GLY A 1 88 ? -13.414 70.562 40.5 1 67.31 88 GLY A CA 1
ATOM 691 C C . GLY A 1 88 ? -13.398 69.5 39.438 1 67.31 88 GLY A C 1
ATOM 692 O O . GLY A 1 88 ? -14.438 69.188 38.844 1 67.31 88 GLY A O 1
ATOM 693 N N . ILE A 1 89 ? -12.258 69.125 39.031 1 68.44 89 ILE A N 1
ATOM 694 C CA . ILE A 1 89 ? -12.188 68.125 37.969 1 68.44 89 ILE A CA 1
ATOM 695 C C . ILE A 1 89 ? -11.938 66.75 38.562 1 68.44 89 ILE A C 1
ATOM 697 O O . ILE A 1 89 ? -10.984 66.562 39.312 1 68.44 89 ILE A O 1
ATOM 701 N N . GLU A 1 90 ? -12.852 65.938 38.406 1 68 90 GLU A N 1
ATOM 702 C CA . GLU A 1 90 ? -12.719 64.562 38.906 1 68 90 GLU A CA 1
ATOM 703 C C . GLU A 1 90 ? -11.859 63.719 38 1 68 90 GLU A C 1
ATOM 705 O O . GLU A 1 90 ? -12.211 63.5 36.844 1 68 90 GLU A O 1
ATOM 710 N N . MET A 1 91 ? -10.711 63.469 38.406 1 72.19 91 MET A N 1
ATOM 711 C CA . MET A 1 91 ? -9.789 62.625 37.656 1 72.19 91 MET A CA 1
ATOM 712 C C . MET A 1 91 ? -9.883 61.188 38.094 1 72.19 91 MET A C 1
ATOM 714 O O . MET A 1 91 ? -9.266 60.781 39.094 1 72.19 91 MET A O 1
ATOM 718 N N . LYS A 1 92 ? -10.609 60.375 37.562 1 73.06 92 LYS A N 1
ATOM 719 C CA . LYS A 1 92 ? -10.945 59.031 38.031 1 73.06 92 LYS A CA 1
ATOM 720 C C . LYS A 1 92 ? -9.875 58 37.625 1 73.06 92 LYS A C 1
ATOM 722 O O . LYS A 1 92 ? -9.672 57 38.312 1 73.06 92 LYS A O 1
ATOM 727 N N . GLY A 1 93 ? -9.016 58.281 36.594 1 79.06 93 GLY A N 1
ATOM 728 C CA . GLY A 1 93 ? -8.078 57.312 36.062 1 79.06 93 GLY A CA 1
ATOM 729 C C . GLY A 1 93 ? -8.727 56.25 35.188 1 79.06 93 GLY A C 1
ATOM 730 O O . GLY A 1 93 ? -9.906 56.375 34.844 1 79.06 93 GLY A O 1
ATOM 731 N N . LEU A 1 94 ? -7.945 55.219 34.875 1 83.25 94 LEU A N 1
ATOM 732 C CA . LEU A 1 94 ? -8.477 54.156 34.031 1 83.25 94 LEU A CA 1
ATOM 733 C C . LEU A 1 94 ? -9.305 53.188 34.844 1 83.25 94 LEU A C 1
ATOM 735 O O . LEU A 1 94 ? -9.031 52.969 36.031 1 83.25 94 LEU A O 1
ATOM 739 N N . GLY A 1 95 ? -10.359 52.562 34.281 1 83.12 95 GLY A N 1
ATOM 740 C CA . GLY A 1 95 ? -11.172 51.562 34.938 1 83.12 95 GLY A CA 1
ATOM 741 C C . GLY A 1 95 ? -10.484 50.219 35.062 1 83.12 95 GLY A C 1
ATOM 742 O O . GLY A 1 95 ? -9.664 49.875 34.188 1 83.12 95 GLY A O 1
ATOM 743 N N . LYS A 1 96 ? -10.867 49.469 36.094 1 88.25 96 LYS A N 1
ATOM 744 C CA . LYS A 1 96 ? -10.281 48.156 36.312 1 88.25 96 LYS A CA 1
ATOM 745 C C . LYS A 1 96 ? -10.867 47.094 35.375 1 88.25 96 LYS A C 1
ATOM 747 O O . LYS A 1 96 ? -10.273 46.031 35.156 1 88.25 96 LYS A O 1
ATOM 752 N N . THR A 1 97 ? -11.992 47.406 34.812 1 90.44 97 THR A N 1
ATOM 753 C CA . THR A 1 97 ? -12.609 46.531 33.844 1 90.44 97 THR A CA 1
ATOM 754 C C . THR A 1 97 ? -12.438 47.094 32.438 1 90.44 97 THR A C 1
ATOM 756 O O . THR A 1 97 ? -12.766 48.25 32.188 1 90.44 97 THR A O 1
ATOM 759 N N . GLN A 1 98 ? -11.977 46.281 31.656 1 92.38 98 GLN A N 1
ATOM 760 C CA . GLN A 1 98 ? -11.711 46.719 30.281 1 92.38 98 GLN A CA 1
ATOM 761 C C . GLN A 1 98 ? -12.273 45.719 29.281 1 92.38 98 GLN A C 1
ATOM 763 O O . GLN A 1 98 ? -12.539 44.562 29.625 1 92.38 98 GLN A O 1
ATOM 768 N N . TYR A 1 99 ? -12.688 46.125 28.109 1 92.81 99 TYR A N 1
ATOM 769 C CA . TYR A 1 99 ? -13.227 45.25 27.062 1 92.81 99 TYR A CA 1
ATOM 770 C C . TYR A 1 99 ? -12.766 45.719 25.688 1 92.81 99 TYR A C 1
ATOM 772 O O . TYR A 1 99 ? -12.484 46.906 25.484 1 92.81 99 TYR A O 1
ATOM 780 N N . ARG A 1 100 ? -12.641 44.875 24.781 1 94 100 ARG A N 1
ATOM 781 C CA . ARG A 1 100 ? -12.211 45.125 23.422 1 94 100 ARG A CA 1
ATOM 782 C C . ARG A 1 100 ? -12.867 44.156 22.438 1 94 100 ARG A C 1
ATOM 784 O O . ARG A 1 100 ? -12.859 42.938 22.656 1 94 100 ARG A O 1
ATOM 791 N N . VAL A 1 101 ? -13.555 44.625 21.438 1 94.75 101 VAL A N 1
ATOM 792 C CA . VAL A 1 101 ? -14.102 43.875 20.328 1 94.75 101 VAL A CA 1
ATOM 793 C C . VAL A 1 101 ? -13.555 44.406 19 1 94.75 101 VAL A C 1
ATOM 795 O O . VAL A 1 101 ? -13.766 45.562 18.672 1 94.75 101 VAL A O 1
ATOM 798 N N . GLY A 1 102 ? -12.828 43.562 18.375 1 94.94 102 GLY A N 1
ATOM 799 C CA . GLY A 1 102 ? -12.18 44.125 17.203 1 94.94 102 GLY A CA 1
ATOM 800 C C . GLY A 1 102 ? -12.055 43.125 16.062 1 94.94 102 GLY A C 1
ATOM 801 O O . GLY A 1 102 ? -12.477 41.969 16.188 1 94.94 102 GLY A O 1
ATOM 802 N N . VAL A 1 103 ? -11.648 43.625 14.891 1 94.94 103 VAL A N 1
ATOM 803 C CA . VAL A 1 103 ? -11.414 42.875 13.656 1 94.94 103 VAL A CA 1
ATOM 804 C C . VAL A 1 103 ? -10.016 43.188 13.125 1 94.94 103 VAL A C 1
ATOM 806 O O . VAL A 1 103 ? -9.562 44.344 13.156 1 94.94 103 VAL A O 1
ATOM 809 N N . ASP A 1 104 ? -9.352 42.062 12.828 1 95.31 104 ASP A N 1
ATOM 810 C CA . ASP A 1 104 ? -8.023 42.188 12.227 1 95.31 104 ASP A CA 1
ATOM 811 C C . ASP A 1 104 ? -8.031 41.625 10.797 1 95.31 104 ASP A C 1
ATOM 813 O O . ASP A 1 104 ? -8.523 40.531 10.555 1 95.31 104 ASP A O 1
ATOM 817 N N . VAL A 1 105 ? -7.547 42.438 9.883 1 95 105 VAL A N 1
ATOM 818 C CA . VAL A 1 105 ? -7.457 42.031 8.484 1 95 105 VAL A CA 1
ATOM 819 C C . VAL A 1 105 ? -6 42.094 8.023 1 95 105 VAL A C 1
ATOM 821 O O . VAL A 1 105 ? -5.301 43.062 8.25 1 95 105 VAL A O 1
ATOM 824 N N . GLN A 1 106 ? -5.547 40.938 7.457 1 95.19 106 GLN A N 1
ATOM 825 C CA . GLN A 1 106 ? -4.191 40.875 6.922 1 95.19 106 GLN A CA 1
ATOM 826 C C . GLN A 1 106 ? -4.203 40.438 5.457 1 95.19 106 GLN A C 1
ATOM 828 O O . GLN A 1 106 ? -4.934 39.531 5.078 1 95.19 106 GLN A O 1
ATOM 833 N N . GLN A 1 107 ? -3.422 41.219 4.641 1 94.69 107 GLN A N 1
ATOM 834 C CA . GLN A 1 107 ? -3.344 40.906 3.219 1 94.69 107 GLN A CA 1
ATOM 835 C C . GLN A 1 107 ? -1.894 40.812 2.752 1 94.69 107 GLN A C 1
ATOM 837 O O . GLN A 1 107 ? -1.128 41.781 2.926 1 94.69 107 GLN A O 1
ATOM 842 N N . THR A 1 108 ? -1.567 39.75 2.109 1 94.12 108 THR A N 1
ATOM 843 C CA . THR A 1 108 ? -0.219 39.594 1.577 1 94.12 108 THR A CA 1
ATOM 844 C C . THR A 1 108 ? -0.082 40.281 0.229 1 94.12 108 THR A C 1
ATOM 846 O O . THR A 1 108 ? -0.912 40.094 -0.663 1 94.12 108 THR A O 1
ATOM 849 N N . LEU A 1 109 ? 0.905 41.125 0.085 1 94.38 109 LEU A N 1
ATOM 850 C CA . LEU A 1 109 ? 1.166 41.812 -1.168 1 94.38 109 LEU A CA 1
ATOM 851 C C . LEU A 1 109 ? 2.332 41.188 -1.915 1 94.38 109 LEU A C 1
ATOM 853 O O . LEU A 1 109 ? 2.342 41.156 -3.148 1 94.38 109 LEU A O 1
ATOM 857 N N . TYR A 1 110 ? 3.32 40.812 -1.179 1 94.25 110 TYR A N 1
ATOM 858 C CA . TYR A 1 110 ? 4.52 40.156 -1.725 1 94.25 110 TYR A CA 1
ATOM 859 C C . TYR A 1 110 ? 5.012 39.062 -0.812 1 94.25 110 TYR A C 1
ATOM 861 O O . TYR A 1 110 ? 5.211 39.281 0.387 1 94.25 110 TYR A O 1
ATOM 869 N N . ASP A 1 111 ? 5.184 37.875 -1.354 1 92.38 111 ASP A N 1
ATOM 870 C CA . ASP A 1 111 ? 5.613 36.75 -0.53 1 92.38 111 ASP A CA 1
ATOM 871 C C . ASP A 1 111 ? 6.902 36.125 -1.072 1 92.38 111 ASP A C 1
ATOM 873 O O . ASP A 1 111 ? 7.203 34.969 -0.8 1 92.38 111 ASP A O 1
ATOM 877 N N . GLY A 1 112 ? 7.574 36.812 -2.01 1 91.38 112 GLY A N 1
ATOM 878 C CA . GLY A 1 112 ? 8.82 36.312 -2.564 1 91.38 112 GLY A CA 1
ATOM 879 C C . GLY A 1 112 ? 8.625 35.188 -3.561 1 91.38 112 GLY A C 1
ATOM 880 O O . GLY A 1 112 ? 9.562 34.438 -3.855 1 91.38 112 GLY A O 1
ATOM 881 N N . GLY A 1 113 ? 7.418 34.938 -3.949 1 92.69 113 GLY A N 1
ATOM 882 C CA . GLY A 1 113 ? 7.109 33.906 -4.91 1 92.69 113 GLY A CA 1
ATOM 883 C C . GLY A 1 113 ? 6.766 32.594 -4.262 1 92.69 113 GLY A C 1
ATOM 884 O O . GLY A 1 113 ? 6.734 31.547 -4.93 1 92.69 113 GLY A O 1
ATOM 885 N N . MET A 1 114 ? 6.504 32.562 -2.988 1 92.75 114 MET A N 1
ATOM 886 C CA . MET A 1 114 ? 6.27 31.328 -2.23 1 92.75 114 MET A CA 1
ATOM 887 C C . MET A 1 114 ? 4.996 30.641 -2.703 1 92.75 114 MET A C 1
ATOM 889 O O . MET A 1 114 ? 4.992 29.422 -2.938 1 92.75 114 MET A O 1
ATOM 893 N N . MET A 1 115 ? 3.926 31.375 -2.863 1 94.62 115 MET A N 1
ATOM 894 C CA . MET A 1 115 ? 2.662 30.781 -3.273 1 94.62 115 MET A CA 1
ATOM 895 C C . MET A 1 115 ? 2.758 30.219 -4.691 1 94.62 115 MET A C 1
ATOM 897 O O . MET A 1 115 ? 2.193 29.172 -4.988 1 94.62 115 MET A O 1
ATOM 901 N N . ARG A 1 116 ? 3.484 30.922 -5.543 1 94.62 116 ARG A N 1
ATOM 902 C CA . ARG A 1 116 ? 3.678 30.453 -6.914 1 94.62 116 ARG A CA 1
ATOM 903 C C . ARG A 1 116 ? 4.477 29.156 -6.949 1 94.62 116 ARG A C 1
ATOM 905 O O . ARG A 1 116 ? 4.078 28.203 -7.605 1 94.62 116 ARG A O 1
ATOM 912 N N . GLU A 1 117 ? 5.582 29.172 -6.203 1 95.19 117 GLU A N 1
ATOM 913 C CA . GLU A 1 117 ? 6.426 27.984 -6.184 1 95.19 117 GLU A CA 1
ATOM 914 C C . GLU A 1 117 ? 5.73 26.828 -5.473 1 95.19 117 GLU A C 1
ATOM 916 O O . GLU A 1 117 ? 5.918 25.672 -5.84 1 95.19 117 GLU A O 1
ATOM 921 N N . GLN A 1 118 ? 4.957 27.078 -4.5 1 94.88 118 GLN A N 1
ATOM 922 C CA . GLN A 1 118 ? 4.188 26.047 -3.816 1 94.88 118 GLN A CA 1
ATOM 923 C C . GLN A 1 118 ? 3.152 25.422 -4.75 1 94.88 118 GLN A C 1
ATOM 925 O O . GLN A 1 118 ? 2.93 24.203 -4.723 1 94.88 118 GLN A O 1
ATOM 930 N N . SER A 1 119 ? 2.479 26.328 -5.508 1 96.44 119 SER A N 1
ATOM 931 C CA . SER A 1 119 ? 1.522 25.828 -6.488 1 96.44 119 SER A CA 1
ATOM 932 C C . SER A 1 119 ? 2.201 24.906 -7.504 1 96.44 119 SER A C 1
ATOM 934 O O . SER A 1 119 ? 1.657 23.875 -7.871 1 96.44 119 SER A O 1
ATOM 936 N N . ARG A 1 120 ? 3.365 25.312 -7.922 1 96 120 ARG A N 1
ATOM 937 C CA . ARG A 1 120 ? 4.121 24.5 -8.867 1 96 120 ARG A CA 1
ATOM 938 C C . ARG A 1 120 ? 4.531 23.172 -8.242 1 96 120 ARG A C 1
ATOM 940 O O . ARG A 1 120 ? 4.523 22.125 -8.906 1 96 120 ARG A O 1
ATOM 947 N N . MET A 1 121 ? 4.887 23.172 -7.043 1 96.06 121 MET A N 1
ATOM 948 C CA . MET A 1 121 ? 5.27 21.969 -6.324 1 96.06 121 MET A CA 1
ATOM 949 C C . MET A 1 121 ? 4.105 20.984 -6.25 1 96.06 121 MET A C 1
ATOM 951 O O . MET A 1 121 ? 4.281 19.781 -6.461 1 96.06 121 MET A O 1
ATOM 955 N N . VAL A 1 122 ? 2.945 21.562 -5.98 1 96.44 122 VAL A N 1
ATOM 956 C CA . VAL A 1 122 ? 1.759 20.719 -5.883 1 96.44 122 VAL A CA 1
ATOM 957 C C . VAL A 1 122 ? 1.437 20.109 -7.246 1 96.44 122 VAL A C 1
ATOM 959 O O . VAL A 1 122 ? 1.069 18.938 -7.34 1 96.44 122 VAL A O 1
ATOM 962 N N . ARG A 1 123 ? 1.574 20.891 -8.258 1 97.06 123 ARG A N 1
ATOM 963 C CA . ARG A 1 123 ? 1.346 20.375 -9.602 1 97.06 123 ARG A CA 1
ATOM 964 C C . ARG A 1 123 ? 2.336 19.266 -9.945 1 97.06 123 ARG A C 1
ATOM 966 O O . ARG A 1 123 ? 1.96 18.25 -10.531 1 97.06 123 ARG A O 1
ATOM 973 N N . GLN A 1 124 ? 3.564 19.516 -9.555 1 96.75 124 GLN A N 1
ATOM 974 C CA . GLN A 1 124 ? 4.578 18.5 -9.82 1 96.75 124 GLN A CA 1
ATOM 975 C C . GLN A 1 124 ? 4.336 17.25 -8.984 1 96.75 124 GLN A C 1
ATOM 977 O O . GLN A 1 124 ? 4.613 16.141 -9.43 1 96.75 124 GLN A O 1
ATOM 982 N N . GLN A 1 125 ? 3.879 17.391 -7.809 1 96.44 125 GLN A N 1
ATOM 983 C CA . GLN A 1 125 ? 3.506 16.234 -6.988 1 96.44 125 GLN A CA 1
ATOM 984 C C . GLN A 1 125 ? 2.383 15.438 -7.641 1 96.44 125 GLN A C 1
ATOM 986 O O . GLN A 1 125 ? 2.387 14.203 -7.605 1 96.44 125 GLN A O 1
ATOM 991 N N . GLY A 1 126 ? 1.411 16.203 -8.133 1 96.56 126 GLY A N 1
ATOM 992 C CA . GLY A 1 126 ? 0.365 15.531 -8.891 1 96.56 126 GLY A CA 1
ATOM 993 C C . GLY A 1 126 ? 0.895 14.75 -10.078 1 96.56 126 GLY A C 1
ATOM 994 O O . GLY A 1 126 ? 0.431 13.641 -10.359 1 96.56 126 GLY A O 1
ATOM 995 N N . ALA A 1 127 ? 1.896 15.336 -10.75 1 96.81 127 ALA A N 1
ATOM 996 C CA . ALA A 1 127 ? 2.512 14.656 -11.891 1 96.81 127 ALA A CA 1
ATOM 997 C C . ALA A 1 127 ? 3.219 13.383 -11.453 1 96.81 127 ALA A C 1
ATOM 999 O O . ALA A 1 127 ? 3.201 12.375 -12.172 1 96.81 127 ALA A O 1
ATOM 1000 N N . VAL A 1 128 ? 3.871 13.422 -10.328 1 96.94 128 VAL A N 1
ATOM 1001 C CA . VAL A 1 128 ? 4.535 12.242 -9.789 1 96.94 128 VAL A CA 1
ATOM 1002 C C . VAL A 1 128 ? 3.502 11.156 -9.5 1 96.94 128 VAL A C 1
ATOM 1004 O O . VAL A 1 128 ? 3.707 9.984 -9.836 1 96.94 128 VAL A O 1
ATOM 1007 N N . GLU A 1 129 ? 2.359 11.516 -8.93 1 95.94 129 GLU A N 1
ATOM 1008 C CA . GLU A 1 129 ? 1.308 10.555 -8.617 1 95.94 129 GLU A CA 1
ATOM 1009 C C . GLU A 1 129 ? 0.716 9.953 -9.891 1 95.94 129 GLU A C 1
ATOM 1011 O O . GLU A 1 129 ? 0.429 8.75 -9.945 1 95.94 129 GLU A O 1
ATOM 1016 N N . ALA A 1 130 ? 0.536 10.797 -10.844 1 96.06 130 ALA A N 1
ATOM 1017 C CA . ALA A 1 130 ? 0.015 10.312 -12.117 1 96.06 130 ALA A CA 1
ATOM 1018 C C . ALA A 1 130 ? 0.986 9.336 -12.773 1 96.06 130 ALA A C 1
ATOM 1020 O O . ALA A 1 130 ? 0.568 8.328 -13.344 1 96.06 130 ALA A O 1
ATOM 1021 N N . ALA A 1 131 ? 2.275 9.688 -12.727 1 96.19 131 ALA A N 1
ATOM 1022 C CA . ALA A 1 131 ? 3.289 8.805 -13.297 1 96.19 131 ALA A CA 1
ATOM 1023 C C . ALA A 1 131 ? 3.332 7.473 -12.539 1 96.19 131 ALA A C 1
ATOM 1025 O O . ALA A 1 131 ? 3.533 6.418 -13.148 1 96.19 131 ALA A O 1
ATOM 1026 N N . GLN A 1 132 ? 3.193 7.496 -11.297 1 95.69 132 GLN A N 1
ATOM 1027 C CA . GLN A 1 132 ? 3.145 6.273 -10.508 1 95.69 132 GLN A CA 1
ATOM 1028 C C . GLN A 1 132 ? 1.945 5.41 -10.891 1 95.69 132 GLN A C 1
ATOM 1030 O O . GLN A 1 132 ? 2.053 4.188 -10.969 1 95.69 132 GLN A O 1
ATOM 1035 N N . ASN A 1 133 ? 0.811 6.066 -11.07 1 94.25 133 ASN A N 1
ATOM 1036 C CA . ASN A 1 133 ? -0.376 5.344 -11.516 1 94.25 133 ASN A CA 1
ATOM 1037 C C . ASN A 1 133 ? -0.154 4.684 -12.875 1 94.25 133 ASN A C 1
ATOM 1039 O O . ASN A 1 133 ? -0.639 3.576 -13.117 1 94.25 133 ASN A O 1
ATOM 1043 N N . GLU A 1 134 ? 0.589 5.387 -13.734 1 94.75 134 GLU A N 1
ATOM 1044 C CA . GLU A 1 134 ? 0.899 4.832 -15.047 1 94.75 134 GLU A CA 1
ATOM 1045 C C . GLU A 1 134 ? 1.74 3.562 -14.922 1 94.75 134 GLU A C 1
ATOM 1047 O O . GLU A 1 134 ? 1.557 2.613 -15.688 1 94.75 134 GLU A O 1
ATOM 1052 N N . VAL A 1 135 ? 2.664 3.539 -14.031 1 93.94 135 VAL A N 1
ATOM 1053 C CA . VAL A 1 135 ? 3.496 2.363 -13.797 1 93.94 135 VAL A CA 1
ATOM 1054 C C . VAL A 1 135 ? 2.623 1.191 -13.359 1 93.94 135 VAL A C 1
ATOM 1056 O O . VAL A 1 135 ? 2.777 0.072 -13.852 1 93.94 135 VAL A O 1
ATOM 1059 N N . ASN A 1 136 ? 1.65 1.41 -12.523 1 91.25 136 ASN A N 1
ATOM 1060 C CA . ASN A 1 136 ? 0.753 0.364 -12.039 1 91.25 136 ASN A CA 1
ATOM 1061 C C . ASN A 1 136 ? -0.138 -0.166 -13.164 1 91.25 136 ASN A C 1
ATOM 1063 O O . ASN A 1 136 ? -0.374 -1.372 -13.258 1 91.25 136 ASN A O 1
ATOM 1067 N N . LEU A 1 137 ? -0.59 0.777 -13.977 1 91.75 137 LEU A N 1
ATOM 1068 C CA . LEU A 1 137 ? -1.456 0.379 -15.078 1 91.75 137 LEU A CA 1
ATOM 1069 C C . LEU A 1 137 ? -0.673 -0.402 -16.125 1 91.75 137 LEU A C 1
ATOM 1071 O O . LEU A 1 137 ? -1.224 -1.289 -16.781 1 91.75 137 LEU A O 1
ATOM 1075 N N . TYR A 1 138 ? 0.604 -0.022 -16.297 1 92.75 138 TYR A N 1
ATOM 1076 C CA . TYR A 1 138 ? 1.439 -0.725 -17.266 1 92.75 138 TYR A CA 1
ATOM 1077 C C . TYR A 1 138 ? 1.621 -2.186 -16.875 1 92.75 138 TYR A C 1
ATOM 1079 O O . TYR A 1 138 ? 1.727 -3.061 -17.734 1 92.75 138 TYR A O 1
ATOM 1087 N N . ALA A 1 139 ? 1.585 -2.504 -15.594 1 89.94 139 ALA A N 1
ATOM 1088 C CA . ALA A 1 139 ? 1.737 -3.867 -15.094 1 89.94 139 ALA A CA 1
ATOM 1089 C C . ALA A 1 139 ? 0.567 -4.746 -15.531 1 89.94 139 ALA A C 1
ATOM 1091 O O . ALA A 1 139 ? 0.704 -5.969 -15.625 1 89.94 139 ALA A O 1
ATOM 1092 N N . VAL A 1 140 ? -0.589 -4.113 -15.828 1 91.06 140 VAL A N 1
ATOM 1093 C CA . VAL A 1 140 ? -1.773 -4.832 -16.281 1 91.06 140 VAL A CA 1
ATOM 1094 C C . VAL A 1 140 ? -1.482 -5.504 -17.625 1 91.06 140 VAL A C 1
ATOM 1096 O O . VAL A 1 140 ? -1.977 -6.602 -17.891 1 91.06 140 VAL A O 1
ATOM 10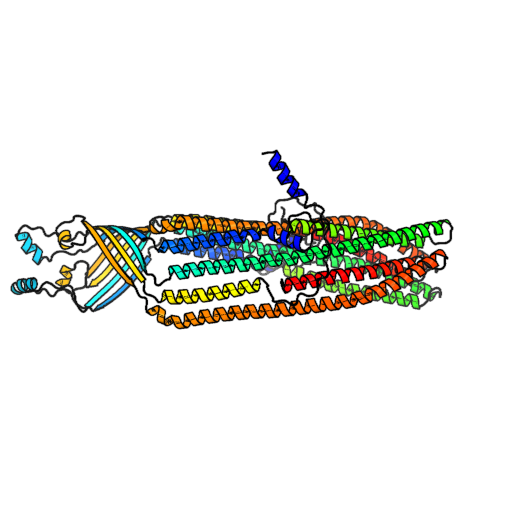99 N N . ARG A 1 141 ? -0.584 -4.922 -18.422 1 91 141 ARG A N 1
ATOM 1100 C CA . ARG A 1 141 ? -0.231 -5.465 -19.734 1 91 141 ARG A CA 1
ATOM 1101 C C . ARG A 1 141 ? 0.46 -6.82 -19.594 1 91 141 ARG A C 1
ATOM 1103 O O . ARG A 1 141 ? 0.238 -7.723 -20.406 1 91 141 ARG A O 1
ATOM 1110 N N . GLN A 1 142 ? 1.251 -6.926 -18.578 1 90.56 142 GLN A N 1
ATOM 1111 C CA . GLN A 1 142 ? 1.951 -8.18 -18.344 1 90.56 142 GLN A CA 1
ATOM 1112 C C . GLN A 1 142 ? 0.973 -9.297 -18 1 90.56 142 GLN A C 1
ATOM 1114 O O . GLN A 1 142 ? 1.133 -10.438 -18.453 1 90.56 142 GLN A O 1
ATOM 1119 N N . ARG A 1 143 ? -0.014 -8.945 -17.266 1 90.56 143 ARG A N 1
ATOM 1120 C CA . ARG A 1 143 ? -1.018 -9.938 -16.875 1 90.56 143 ARG A CA 1
ATOM 1121 C C . ARG A 1 143 ? -1.825 -10.391 -18.094 1 90.56 143 ARG A C 1
ATOM 1123 O O . ARG A 1 143 ? -2.121 -11.578 -18.234 1 90.56 143 ARG A O 1
ATOM 1130 N N . VAL A 1 144 ? -2.135 -9.477 -18.953 1 92.44 144 VAL A N 1
ATOM 1131 C CA . VAL A 1 144 ? -2.873 -9.805 -20.172 1 92.44 144 VAL A CA 1
ATOM 1132 C C . VAL A 1 144 ? -2.037 -10.734 -21.047 1 92.44 144 VAL A C 1
ATOM 1134 O O . VAL A 1 144 ? -2.553 -11.711 -21.609 1 92.44 144 VAL A O 1
ATOM 1137 N N . ASN A 1 145 ? -0.675 -10.43 -21.125 1 91.62 145 ASN A N 1
ATOM 1138 C CA . ASN A 1 145 ? 0.217 -11.289 -21.891 1 91.62 145 ASN A CA 1
ATOM 1139 C C . ASN A 1 145 ? 0.197 -12.727 -21.375 1 91.62 145 ASN A C 1
ATOM 1141 O O . ASN A 1 145 ? 0.101 -13.672 -22.156 1 91.62 145 ASN A O 1
ATOM 1145 N N . GLU A 1 146 ? 0.211 -12.828 -20.078 1 91.25 146 GLU A N 1
ATOM 1146 C CA . GLU A 1 146 ? 0.229 -14.156 -19.453 1 91.25 146 GLU A CA 1
ATOM 1147 C C . GLU A 1 146 ? -1.059 -14.922 -19.766 1 91.25 146 GLU A C 1
ATOM 1149 O O . GLU A 1 146 ? -1.018 -16.094 -20.125 1 91.25 146 GLU A O 1
ATOM 1154 N N . LEU A 1 147 ? -2.156 -14.227 -19.656 1 92.31 147 LEU A N 1
ATOM 1155 C CA . LEU A 1 147 ? -3.443 -14.875 -19.891 1 92.31 147 LEU A CA 1
ATOM 1156 C C . LEU A 1 147 ? -3.645 -15.18 -21.375 1 92.31 147 LEU A C 1
ATOM 1158 O O . LEU A 1 147 ? -4.113 -16.266 -21.734 1 92.31 147 LEU A O 1
ATOM 1162 N N . TYR A 1 148 ? -3.197 -14.281 -22.234 1 93.69 148 TYR A N 1
ATOM 1163 C CA . TYR A 1 148 ? -3.361 -14.391 -23.672 1 93.69 148 TYR A CA 1
ATOM 1164 C C . TYR A 1 148 ? -2.572 -15.578 -24.219 1 93.69 148 TYR A C 1
ATOM 1166 O O . TYR A 1 148 ? -3.129 -16.438 -24.906 1 93.69 148 TYR A O 1
ATOM 1174 N N . PHE A 1 149 ? -1.313 -15.633 -23.891 1 93.75 149 PHE A N 1
ATOM 1175 C CA . PHE A 1 149 ? -0.47 -16.703 -24.406 1 93.75 149 PHE A CA 1
ATOM 1176 C C . PHE A 1 149 ? -0.77 -18.016 -23.688 1 93.75 149 PHE A C 1
ATOM 1178 O O . PHE A 1 149 ? -0.6 -19.094 -24.266 1 93.75 149 PHE A O 1
ATOM 1185 N N . GLY A 1 150 ? -1.256 -17.859 -22.422 1 92.44 150 GLY A N 1
ATOM 1186 C CA . GLY A 1 150 ? -1.746 -19.047 -21.766 1 92.44 150 GLY A CA 1
ATOM 1187 C C . GLY A 1 150 ? -2.924 -19.688 -22.484 1 92.44 150 GLY A C 1
ATOM 1188 O O . GLY A 1 150 ? -2.965 -20.906 -22.656 1 92.44 150 GLY A O 1
ATOM 1189 N N . TRP A 1 151 ? -3.793 -18.906 -22.938 1 93.56 151 TRP A N 1
ATOM 1190 C CA . TRP A 1 151 ? -4.945 -19.391 -23.688 1 93.56 151 TRP A CA 1
ATOM 1191 C C . TRP A 1 151 ? -4.516 -20 -25.016 1 93.56 151 TRP A C 1
ATOM 1193 O O . TRP A 1 151 ? -4.984 -21.062 -25.406 1 93.56 151 TRP A O 1
ATOM 1203 N N . LEU A 1 152 ? -3.574 -19.312 -25.719 1 93.69 152 LEU A N 1
ATOM 1204 C CA . LEU A 1 152 ? -3.096 -19.812 -27.016 1 93.69 152 LEU A CA 1
ATOM 1205 C C . LEU A 1 152 ? -2.447 -21.188 -26.859 1 93.69 152 LEU A C 1
ATOM 1207 O O . LEU A 1 152 ? -2.672 -22.078 -27.688 1 93.69 152 LEU A O 1
ATOM 1211 N N . LEU A 1 153 ? -1.695 -21.312 -25.797 1 93.75 153 LEU A N 1
ATOM 1212 C CA . LEU A 1 153 ? -1.026 -22.578 -25.531 1 93.75 153 LEU A CA 1
ATOM 1213 C C . LEU A 1 153 ? -2.043 -23.688 -25.281 1 93.75 153 LEU A C 1
ATOM 1215 O O . LEU A 1 153 ? -1.945 -24.766 -25.859 1 93.75 153 LEU A O 1
ATOM 1219 N N . LEU A 1 154 ? -3.021 -23.406 -24.5 1 93.38 154 LEU A N 1
ATOM 1220 C CA . LEU A 1 154 ? -4.043 -24.391 -24.156 1 93.38 154 LEU A CA 1
ATOM 1221 C C . LEU A 1 154 ? -4.879 -24.75 -25.391 1 93.38 154 LEU A C 1
ATOM 1223 O O . LEU A 1 154 ? -5.227 -25.906 -25.594 1 93.38 154 LEU A O 1
ATOM 1227 N N . HIS A 1 155 ? -5.125 -23.828 -26.203 1 91.62 155 HIS A N 1
ATOM 1228 C CA . HIS A 1 155 ? -5.914 -24.047 -27.422 1 91.62 155 HIS A CA 1
ATOM 1229 C C . HIS A 1 155 ? -5.18 -24.969 -28.391 1 91.62 155 HIS A C 1
ATOM 1231 O O . HIS A 1 155 ? -5.781 -25.859 -28.984 1 91.62 155 HIS A O 1
ATOM 1237 N N . GLU A 1 156 ? -3.881 -24.703 -28.516 1 91.94 156 GLU A N 1
ATOM 1238 C CA . GLU A 1 156 ? -3.076 -25.547 -29.391 1 91.94 156 GLU A CA 1
ATOM 1239 C C . GLU A 1 156 ? -2.984 -26.969 -28.844 1 91.94 156 GLU A C 1
ATOM 1241 O O . GLU A 1 156 ? -3.043 -27.938 -29.609 1 91.94 156 GLU A O 1
ATOM 1246 N N . GLN A 1 157 ? -2.852 -27.078 -27.562 1 92.94 157 GLN A N 1
ATOM 1247 C CA . GLN A 1 157 ? -2.787 -28.391 -26.938 1 92.94 157 GLN A CA 1
ATOM 1248 C C . GLN A 1 157 ? -4.109 -29.141 -27.094 1 92.94 157 GLN A C 1
ATOM 1250 O O . GLN A 1 157 ? -4.121 -30.359 -27.281 1 92.94 157 GLN A O 1
ATOM 1255 N N . MET A 1 158 ? -5.156 -28.406 -27.062 1 93.19 158 MET A N 1
ATOM 1256 C CA . MET A 1 158 ? -6.473 -29 -27.25 1 93.19 158 MET A CA 1
ATOM 1257 C C . MET A 1 158 ? -6.629 -29.547 -28.672 1 93.19 158 MET A C 1
ATOM 1259 O O . MET A 1 158 ? -7.148 -30.641 -28.875 1 93.19 158 MET A O 1
ATOM 1263 N N . ARG A 1 159 ? -6.184 -28.781 -29.594 1 91.81 159 ARG A N 1
ATOM 1264 C CA . ARG A 1 159 ? -6.25 -29.203 -31 1 91.81 159 ARG A CA 1
ATOM 1265 C C . ARG A 1 159 ? -5.434 -30.469 -31.219 1 91.81 159 ARG A C 1
ATOM 1267 O O . ARG A 1 159 ? -5.914 -31.422 -31.844 1 91.81 159 ARG A O 1
ATOM 1274 N N . LEU A 1 160 ? -4.246 -30.484 -30.625 1 92.19 160 LEU A N 1
ATOM 1275 C CA . LEU A 1 160 ? -3.371 -31.656 -30.781 1 92.19 160 LEU A CA 1
ATOM 1276 C C . LEU A 1 160 ? -3.949 -32.875 -30.062 1 92.19 160 LEU A C 1
ATOM 1278 O O . LEU A 1 160 ? -3.83 -34 -30.547 1 92.19 160 LEU A O 1
ATOM 1282 N N . ASN A 1 161 ? -4.539 -32.625 -28.906 1 94.38 161 ASN A N 1
ATOM 1283 C CA . ASN A 1 161 ? -5.176 -33.719 -28.172 1 94.38 161 ASN A CA 1
ATOM 1284 C C . ASN A 1 161 ? -6.316 -34.344 -28.969 1 94.38 161 ASN A C 1
ATOM 1286 O O . ASN A 1 161 ? -6.516 -35.531 -28.938 1 94.38 161 ASN A O 1
ATOM 1290 N N . ARG A 1 162 ? -7.074 -33.531 -29.719 1 92.44 162 ARG A N 1
ATOM 1291 C CA . ARG A 1 162 ? -8.148 -34.031 -30.547 1 92.44 162 ARG A CA 1
ATOM 1292 C C . ARG A 1 162 ? -7.602 -34.938 -31.656 1 92.44 162 ARG A C 1
ATOM 1294 O O . ARG A 1 162 ? -8.203 -35.969 -31.969 1 92.44 162 ARG A O 1
ATOM 1301 N N . ASP A 1 163 ? -6.441 -34.562 -32.156 1 90.5 163 ASP A N 1
ATOM 1302 C CA . ASP A 1 163 ? -5.785 -35.375 -33.156 1 90.5 163 ASP A CA 1
ATOM 1303 C C . ASP A 1 163 ? -5.426 -36.75 -32.594 1 90.5 163 ASP A C 1
ATOM 1305 O O . ASP A 1 163 ? -5.605 -37.781 -33.25 1 90.5 163 ASP A O 1
ATOM 1309 N N . VAL A 1 164 ? -4.938 -36.75 -31.391 1 92.06 164 VAL A N 1
ATOM 1310 C CA . VAL A 1 164 ? -4.555 -38 -30.734 1 92.06 164 VAL A CA 1
ATOM 1311 C C . VAL A 1 164 ? -5.793 -38.844 -30.484 1 92.06 164 VAL A C 1
ATOM 1313 O O . VAL A 1 164 ? -5.766 -40.062 -30.688 1 92.06 164 VAL A O 1
ATOM 1316 N N . GLN A 1 165 ? -6.816 -38.281 -30.062 1 92.06 165 GLN A N 1
ATOM 1317 C CA . GLN A 1 165 ? -8.062 -39.031 -29.844 1 92.06 165 GLN A CA 1
ATOM 1318 C C . GLN A 1 165 ? -8.555 -39.688 -31.125 1 92.06 165 GLN A C 1
ATOM 1320 O O . GLN A 1 165 ? -8.961 -40.844 -31.125 1 92.06 165 GLN A O 1
ATOM 1325 N N . ASP A 1 166 ? -8.445 -38.906 -32.219 1 91.12 166 ASP A N 1
ATOM 1326 C CA . ASP A 1 166 ? -8.891 -39.438 -33.5 1 91.12 166 ASP A CA 1
ATOM 1327 C C . ASP A 1 166 ? -8.031 -40.625 -33.938 1 91.12 166 ASP A C 1
ATOM 1329 O O . ASP A 1 166 ? -8.555 -41.625 -34.438 1 91.12 166 ASP A O 1
ATOM 1333 N N . LEU A 1 167 ? -6.77 -40.469 -33.719 1 88.06 167 LEU A N 1
ATOM 1334 C CA . LEU A 1 167 ? -5.859 -41.562 -34.094 1 88.06 167 LEU A CA 1
ATOM 1335 C C . LEU A 1 167 ? -6.094 -42.812 -33.25 1 88.06 167 LEU A C 1
ATOM 1337 O O . LEU A 1 167 ? -6.086 -43.906 -33.75 1 88.06 167 LEU A O 1
ATOM 1341 N N . LEU A 1 168 ? -6.281 -42.625 -31.984 1 90.06 168 LEU A N 1
ATOM 1342 C CA . LEU A 1 168 ? -6.523 -43.75 -31.078 1 90.06 168 LEU A CA 1
ATOM 1343 C C . LEU A 1 168 ? -7.871 -44.375 -31.375 1 90.06 168 LEU A C 1
ATOM 1345 O O . LEU A 1 168 ? -8.016 -45.594 -31.266 1 90.06 168 LEU A O 1
ATOM 1349 N N . GLN A 1 169 ? -8.844 -43.594 -31.734 1 90.88 169 GLN A N 1
ATOM 1350 C CA . GLN A 1 169 ? -10.156 -44.125 -32.094 1 90.88 169 GLN A CA 1
ATOM 1351 C C . GLN A 1 169 ? -10.07 -44.969 -33.344 1 90.88 169 GLN A C 1
ATOM 1353 O O . GLN A 1 169 ? -10.688 -46.031 -33.438 1 90.88 169 GLN A O 1
ATOM 1358 N N . SER A 1 170 ? -9.336 -44.469 -34.312 1 87.75 170 SER A N 1
ATOM 1359 C CA . SER A 1 170 ? -9.133 -45.219 -35.531 1 87.75 170 SER A CA 1
ATOM 1360 C C . SER A 1 170 ? -8.43 -46.562 -35.281 1 87.75 170 SER A C 1
ATOM 1362 O O . SER A 1 170 ? -8.805 -47.594 -35.812 1 87.75 170 SER A O 1
ATOM 1364 N N . SER A 1 171 ? -7.449 -46.469 -34.375 1 84.81 171 SER A N 1
ATOM 1365 C CA . SER A 1 171 ? -6.723 -47.688 -34 1 84.81 171 SER A CA 1
ATOM 1366 C C . SER A 1 171 ? -7.621 -48.656 -33.25 1 84.81 171 SER A C 1
ATOM 1368 O O . SER A 1 171 ? -7.52 -49.875 -33.406 1 84.81 171 SER A O 1
ATOM 1370 N N . GLU A 1 172 ? -8.414 -48.125 -32.406 1 87.94 172 GLU A N 1
ATOM 1371 C CA . GLU A 1 172 ? -9.359 -48.938 -31.641 1 87.94 172 GLU A CA 1
ATOM 1372 C C . GLU A 1 172 ? -10.328 -49.656 -32.594 1 87.94 172 GLU A C 1
ATOM 1374 O O . GLU A 1 172 ? -10.602 -50.844 -32.406 1 87.94 172 GLU A O 1
ATOM 1379 N N . ASN A 1 173 ? -10.82 -49 -33.594 1 88.81 173 ASN A N 1
ATOM 1380 C CA . ASN A 1 173 ? -11.742 -49.562 -34.562 1 88.81 173 ASN A CA 1
ATOM 1381 C C . ASN A 1 173 ? -11.07 -50.688 -35.375 1 88.81 173 ASN A C 1
ATOM 1383 O O . ASN A 1 173 ? -11.672 -51.719 -35.625 1 88.81 173 ASN A O 1
ATOM 1387 N N . GLN A 1 174 ? -9.891 -50.438 -35.75 1 85.88 174 GLN A N 1
ATOM 1388 C CA . GLN A 1 174 ? -9.141 -51.406 -36.5 1 85.88 174 GLN A CA 1
ATOM 1389 C C . GLN A 1 174 ? -8.875 -52.656 -35.656 1 85.88 174 GLN A C 1
ATOM 1391 O O . GLN A 1 174 ? -9.031 -53.781 -36.156 1 85.88 174 GLN A O 1
ATOM 1396 N N . LEU A 1 175 ? -8.477 -52.438 -34.438 1 84.44 175 LEU A N 1
ATOM 1397 C CA . LEU A 1 175 ? -8.188 -53.531 -33.531 1 84.44 175 LEU A CA 1
ATOM 1398 C C . LEU A 1 175 ? -9.461 -54.312 -33.188 1 84.44 175 LEU A C 1
ATOM 1400 O O . LEU A 1 175 ? -9.422 -55.531 -33.031 1 84.44 175 LEU A O 1
ATOM 1404 N N . ALA A 1 176 ? -10.57 -53.625 -33.031 1 87.75 176 ALA A N 1
ATOM 1405 C CA . ALA A 1 176 ? -11.852 -54.281 -32.781 1 87.75 176 ALA A CA 1
ATOM 1406 C C . ALA A 1 176 ? -12.219 -55.25 -33.906 1 87.75 176 ALA A C 1
ATOM 1408 O O . ALA A 1 176 ? -12.727 -56.344 -33.656 1 87.75 176 ALA A O 1
ATOM 1409 N N . ALA A 1 177 ? -11.93 -54.844 -35.125 1 86 177 ALA A N 1
ATOM 1410 C CA . ALA A 1 177 ? -12.188 -55.656 -36.281 1 86 177 ALA A CA 1
ATOM 1411 C C . ALA A 1 177 ? -11.25 -56.875 -36.312 1 86 177 ALA A C 1
ATOM 1413 O O . ALA A 1 177 ? -11.664 -57.969 -36.688 1 86 177 ALA A O 1
ATOM 1414 N N . MET A 1 178 ? -10.055 -56.75 -35.875 1 84.25 178 MET A N 1
ATOM 1415 C CA . MET A 1 178 ? -9.07 -57.844 -35.875 1 84.25 178 MET A CA 1
ATOM 1416 C C . MET A 1 178 ? -9.383 -58.844 -34.781 1 84.25 178 MET A C 1
ATOM 1418 O O . MET A 1 178 ? -9.164 -60.062 -34.938 1 84.25 178 MET A O 1
ATOM 1422 N N . VAL A 1 179 ? -9.859 -58.375 -33.656 1 84.69 179 VAL A N 1
ATOM 1423 C CA . VAL A 1 179 ? -10.258 -59.25 -32.562 1 84.69 179 VAL A CA 1
ATOM 1424 C C . VAL A 1 179 ? -11.453 -60.094 -33 1 84.69 179 VAL A C 1
ATOM 1426 O O . VAL A 1 179 ? -11.516 -61.312 -32.719 1 84.69 179 VAL A O 1
ATOM 1429 N N . LYS A 1 180 ? -12.391 -59.531 -33.656 1 86.88 180 LYS A N 1
ATOM 1430 C CA . LYS A 1 180 ? -13.562 -60.219 -34.156 1 86.88 180 LYS A CA 1
ATOM 1431 C C . LYS A 1 180 ? -13.156 -61.344 -35.125 1 86.88 180 LYS A C 1
ATOM 1433 O O . LYS A 1 180 ? -13.781 -62.406 -35.156 1 86.88 180 LYS A O 1
ATOM 1438 N N . ASN A 1 181 ? -12.039 -61.188 -35.844 1 85.19 181 ASN A N 1
ATOM 1439 C CA . ASN A 1 181 ? -11.547 -62.156 -36.781 1 85.19 181 ASN A CA 1
ATOM 1440 C C . ASN A 1 181 ? -10.5 -63.062 -36.156 1 85.19 181 ASN A C 1
ATOM 1442 O O . ASN A 1 181 ? -9.891 -63.906 -36.875 1 85.19 181 ASN A O 1
ATOM 1446 N N . GLY A 1 182 ? -10.164 -62.938 -34.812 1 78.81 182 GLY A N 1
ATOM 1447 C CA . GLY A 1 182 ? -9.289 -63.812 -34.062 1 78.81 182 GLY A CA 1
ATOM 1448 C C . GLY A 1 182 ? -7.816 -63.562 -34.312 1 78.81 182 GLY A C 1
ATOM 1449 O O . GLY A 1 182 ? -6.965 -64.375 -34.031 1 78.81 182 GLY A O 1
ATOM 1450 N N . ILE A 1 183 ? -7.512 -62.406 -34.844 1 76.38 183 ILE A N 1
ATOM 1451 C CA . ILE A 1 183 ? -6.145 -62.094 -35.25 1 76.38 183 ILE A CA 1
ATOM 1452 C C . ILE A 1 183 ? -5.438 -61.375 -34.125 1 76.38 183 ILE A C 1
ATOM 1454 O O . ILE A 1 183 ? -4.215 -61.469 -33.969 1 76.38 183 ILE A O 1
ATOM 1458 N N . ALA A 1 184 ? -6.25 -60.594 -33.281 1 77.44 184 ALA A N 1
ATOM 1459 C CA . ALA A 1 184 ? -5.652 -59.812 -32.188 1 77.44 184 ALA A CA 1
ATOM 1460 C C . ALA A 1 184 ? -6.246 -60.188 -30.844 1 77.44 184 ALA A C 1
ATOM 1462 O O . ALA A 1 184 ? -7.328 -60.781 -30.781 1 77.44 184 ALA A O 1
ATOM 1463 N N . ALA A 1 185 ? -5.438 -59.906 -29.859 1 77.06 185 ALA A N 1
ATOM 1464 C CA . ALA A 1 185 ? -5.863 -60.219 -28.5 1 77.06 185 ALA A CA 1
ATOM 1465 C C . ALA A 1 185 ? -6.797 -59.156 -27.938 1 77.06 185 ALA A C 1
ATOM 1467 O O . ALA A 1 185 ? -6.645 -57.969 -28.25 1 77.06 185 ALA A O 1
ATOM 1468 N N . VAL A 1 186 ? -7.723 -59.625 -27.125 1 79.12 186 VAL A N 1
ATOM 1469 C CA . VAL A 1 186 ? -8.688 -58.719 -26.484 1 79.12 186 VAL A CA 1
ATOM 1470 C C . VAL A 1 186 ? -7.965 -57.75 -25.547 1 79.12 186 VAL A C 1
ATOM 1472 O O . VAL A 1 186 ? -8.383 -56.594 -25.391 1 79.12 186 VAL A O 1
ATOM 1475 N N . SER A 1 187 ? -6.844 -58.156 -25.062 1 72.69 187 SER A N 1
ATOM 1476 C CA . SER A 1 187 ? -6.055 -57.344 -24.156 1 72.69 187 SER A CA 1
ATOM 1477 C C . SER A 1 187 ? -5.496 -56.094 -24.875 1 72.69 187 SER A C 1
ATOM 1479 O O . SER A 1 187 ? -5.418 -55.031 -24.297 1 72.69 187 SER A O 1
ATOM 1481 N N . ASP A 1 188 ? -5.211 -56.281 -26.078 1 76.44 188 ASP A N 1
ATOM 1482 C CA . ASP A 1 188 ? -4.684 -55.188 -26.875 1 76.44 188 ASP A CA 1
ATOM 1483 C C . ASP A 1 188 ? -5.762 -54.125 -27.125 1 76.44 188 ASP A C 1
ATOM 1485 O O . ASP A 1 188 ? -5.492 -52.906 -27.062 1 76.44 188 ASP A O 1
ATOM 1489 N N . LEU A 1 189 ? -6.875 -54.562 -27.359 1 83 189 LEU A N 1
ATOM 1490 C CA . LEU A 1 189 ? -8.008 -53.688 -27.594 1 83 189 LEU A CA 1
ATOM 1491 C C . LEU A 1 189 ? -8.336 -52.875 -26.328 1 83 189 LEU A C 1
ATOM 1493 O O . LEU A 1 189 ? -8.586 -51.688 -26.406 1 83 189 LEU A O 1
ATOM 1497 N N . GLU A 1 190 ? -8.297 -53.531 -25.234 1 79.69 190 GLU A N 1
ATOM 1498 C CA . GLU A 1 190 ? -8.609 -52.875 -23.969 1 79.69 190 GLU A CA 1
ATOM 1499 C C . GLU A 1 190 ? -7.559 -51.812 -23.609 1 79.69 190 GLU A C 1
ATOM 1501 O O . GLU A 1 190 ? -7.879 -50.781 -23.031 1 79.69 190 GLU A O 1
ATOM 1506 N N . ASN A 1 191 ? -6.344 -52.062 -23.922 1 78.69 191 ASN A N 1
ATOM 1507 C CA . ASN A 1 191 ? -5.266 -51.094 -23.672 1 78.69 191 ASN A CA 1
ATOM 1508 C C . ASN A 1 191 ? -5.434 -49.844 -24.5 1 78.69 191 ASN A C 1
ATOM 1510 O O . ASN A 1 191 ? -5.23 -48.719 -23.984 1 78.69 191 ASN A O 1
ATOM 1514 N N . VAL A 1 192 ? -5.781 -50.031 -25.703 1 84.56 192 VAL A N 1
ATOM 1515 C CA . VAL A 1 192 ? -5.973 -48.875 -26.578 1 84.56 192 VAL A CA 1
ATOM 1516 C C . VAL A 1 192 ? -7.191 -48.062 -26.125 1 84.56 192 VAL A C 1
ATOM 1518 O O . VAL A 1 192 ? -7.191 -46.844 -26.172 1 84.56 192 VAL A O 1
ATOM 1521 N N . LYS A 1 193 ? -8.164 -48.781 -25.688 1 85.81 193 LYS A N 1
ATOM 1522 C CA . LYS A 1 193 ? -9.359 -48.125 -25.172 1 85.81 193 LYS A CA 1
ATOM 1523 C C . LYS A 1 193 ? -9.031 -47.281 -23.938 1 85.81 193 LYS A C 1
ATOM 1525 O O . LYS A 1 193 ? -9.531 -46.156 -23.781 1 85.81 193 LYS A O 1
ATOM 1530 N N . ALA A 1 194 ? -8.258 -47.812 -23.156 1 78.94 194 ALA A N 1
ATOM 1531 C CA . ALA A 1 194 ? -7.848 -47.094 -21.953 1 78.94 194 ALA A CA 1
ATOM 1532 C C . ALA A 1 194 ? -7.055 -45.812 -22.312 1 78.94 194 ALA A C 1
ATOM 1534 O O . ALA A 1 194 ? -7.227 -44.781 -21.688 1 78.94 194 ALA A O 1
ATOM 1535 N N . GLU A 1 195 ? -6.211 -45.938 -23.25 1 84.94 195 GLU A N 1
ATOM 1536 C CA . GLU A 1 195 ? -5.414 -44.812 -23.672 1 84.94 195 GLU A CA 1
ATOM 1537 C C . GLU A 1 195 ? -6.289 -43.719 -24.312 1 84.94 195 GLU A C 1
ATOM 1539 O O . GLU A 1 195 ? -6.02 -42.531 -24.172 1 84.94 195 GLU A O 1
ATOM 1544 N N . ARG A 1 196 ? -7.211 -44.219 -25.031 1 89.25 196 ARG A N 1
ATOM 1545 C CA . ARG A 1 196 ? -8.141 -43.25 -25.625 1 89.25 196 ARG A CA 1
ATOM 1546 C C . ARG A 1 196 ? -8.914 -42.5 -24.547 1 89.25 196 ARG A C 1
ATOM 1548 O O . ARG A 1 196 ? -9.094 -41.281 -24.625 1 89.25 196 ARG A O 1
ATOM 1555 N N . LEU A 1 197 ? -9.328 -43.219 -23.516 1 84 197 LEU A N 1
ATOM 1556 C CA . LEU A 1 197 ? -10.047 -42.562 -22.406 1 84 197 LEU A CA 1
ATOM 1557 C C . LEU A 1 197 ? -9.148 -41.594 -21.672 1 84 197 LEU A C 1
ATOM 1559 O O . LEU A 1 197 ? -9.602 -40.531 -21.234 1 84 197 LEU A O 1
ATOM 1563 N N . ASN A 1 198 ? -7.887 -41.906 -21.516 1 84.25 198 ASN A N 1
ATOM 1564 C CA . ASN A 1 198 ? -6.926 -41 -20.922 1 84.25 198 ASN A CA 1
ATOM 1565 C C . ASN A 1 198 ? -6.793 -39.719 -21.75 1 84.25 198 ASN A C 1
ATOM 1567 O O . ASN A 1 198 ? -6.691 -38.625 -21.203 1 84.25 198 ASN A O 1
ATOM 1571 N N . ALA A 1 199 ? -6.754 -39.906 -23.016 1 89.5 199 ALA A N 1
ATOM 1572 C CA . ALA A 1 199 ? -6.66 -38.75 -23.906 1 89.5 199 ALA A CA 1
ATOM 1573 C C . ALA A 1 199 ? -7.91 -37.906 -23.812 1 89.5 199 ALA A C 1
ATOM 1575 O O . ALA A 1 199 ? -7.82 -36.656 -23.859 1 89.5 199 ALA A O 1
ATOM 1576 N N . VAL A 1 200 ? -9.016 -38.562 -23.688 1 88.31 200 VAL A N 1
ATOM 1577 C CA . VAL A 1 200 ? -10.273 -37.812 -23.562 1 88.31 200 VAL A CA 1
ATOM 1578 C C . VAL A 1 200 ? -10.281 -37.062 -22.234 1 88.31 200 VAL A C 1
ATOM 1580 O O . VAL A 1 200 ? -10.711 -35.875 -22.203 1 88.31 200 VAL A O 1
ATOM 1583 N N . GLN A 1 201 ? -9.781 -37.656 -21.266 1 85.88 201 GLN A N 1
ATOM 1584 C CA . GLN A 1 201 ? -9.688 -37 -19.969 1 85.88 201 GLN A CA 1
ATOM 1585 C C . GLN A 1 201 ? -8.773 -35.781 -20.047 1 85.88 201 GLN A C 1
ATOM 1587 O O . GLN A 1 201 ? -9.094 -34.719 -19.5 1 85.88 201 GLN A O 1
ATOM 1592 N N . THR A 1 202 ? -7.691 -35.969 -20.594 1 88.88 202 THR A N 1
ATOM 1593 C CA . THR A 1 202 ? -6.758 -34.844 -20.766 1 88.88 202 THR A CA 1
ATOM 1594 C C . THR A 1 202 ? -7.395 -33.719 -21.578 1 88.88 202 THR A C 1
ATOM 1596 O O . THR A 1 202 ? -7.18 -32.531 -21.297 1 88.88 202 THR A O 1
ATOM 1599 N N . GLY A 1 203 ? -8.109 -34.125 -22.578 1 90.56 203 GLY A N 1
ATOM 1600 C CA . GLY A 1 203 ? -8.812 -33.156 -23.391 1 90.56 203 GLY A CA 1
ATOM 1601 C C . GLY A 1 203 ? -9.82 -32.344 -22.594 1 90.56 203 GLY A C 1
ATOM 1602 O O . GLY A 1 203 ? -9.93 -31.125 -22.781 1 90.56 203 GLY A O 1
ATOM 1603 N N . GLU A 1 204 ? -10.5 -32.938 -21.703 1 85.56 204 GLU A N 1
ATOM 1604 C CA . GLU A 1 204 ? -11.469 -32.25 -20.859 1 85.56 204 GLU A CA 1
ATOM 1605 C C . GLU A 1 204 ? -10.773 -31.281 -19.906 1 85.56 204 GLU A C 1
ATOM 1607 O O . GLU A 1 204 ? -11.258 -30.172 -19.656 1 85.56 204 GLU A O 1
ATOM 1612 N N . GLN A 1 205 ? -9.688 -31.734 -19.438 1 88.88 205 GLN A N 1
ATOM 1613 C CA . GLN A 1 205 ? -8.898 -30.875 -18.562 1 88.88 205 GLN A CA 1
ATOM 1614 C C . GLN A 1 205 ? -8.422 -29.625 -19.312 1 88.88 205 GLN A C 1
ATOM 1616 O O . GLN A 1 205 ? -8.5 -28.516 -18.781 1 88.88 205 GLN A O 1
ATOM 1621 N N . LEU A 1 206 ? -7.965 -29.828 -20.469 1 92.5 206 LEU A N 1
ATOM 1622 C CA . LEU A 1 206 ? -7.477 -28.719 -21.281 1 92.5 206 LEU A CA 1
ATOM 1623 C C . LEU A 1 206 ? -8.609 -27.766 -21.641 1 92.5 206 LEU A C 1
ATOM 1625 O O . LEU A 1 206 ? -8.43 -26.547 -21.609 1 92.5 206 LEU A O 1
ATOM 1629 N N . GLN A 1 207 ? -9.734 -28.359 -21.984 1 90.94 207 GLN A N 1
ATOM 1630 C CA . GLN A 1 207 ? -10.891 -27.547 -22.328 1 90.94 207 GLN A CA 1
ATOM 1631 C C . GLN A 1 207 ? -11.344 -26.688 -21.156 1 90.94 207 GLN A C 1
ATOM 1633 O O . GLN A 1 207 ? -11.672 -25.516 -21.312 1 90.94 207 GLN A O 1
ATOM 1638 N N . SER A 1 208 ? -11.414 -27.219 -20.062 1 89.69 208 SER A N 1
ATOM 1639 C CA . SER A 1 208 ? -11.805 -26.484 -18.859 1 89.69 208 SER A CA 1
ATOM 1640 C C . SER A 1 208 ? -10.812 -25.359 -18.547 1 89.69 208 SER A C 1
ATOM 1642 O O . SER A 1 208 ? -11.219 -24.25 -18.203 1 89.69 208 SER A O 1
ATOM 1644 N N . GLN A 1 209 ? -9.531 -25.656 -18.656 1 90.81 209 GLN A N 1
ATOM 1645 C CA . GLN A 1 209 ? -8.5 -24.656 -18.422 1 90.81 209 GLN A CA 1
ATOM 1646 C C . GLN A 1 209 ? -8.586 -23.531 -19.438 1 90.81 209 GLN A C 1
ATOM 1648 O O . GLN A 1 209 ? -8.414 -22.359 -19.094 1 90.81 209 GLN A O 1
ATOM 1653 N N . ALA A 1 210 ? -8.781 -23.922 -20.656 1 91.69 210 ALA A N 1
ATOM 1654 C CA . ALA A 1 210 ? -8.906 -22.906 -21.719 1 91.69 210 ALA A CA 1
ATOM 1655 C C . ALA A 1 210 ? -10.117 -22.016 -21.469 1 91.69 210 ALA A C 1
ATOM 1657 O O . ALA A 1 210 ? -10.047 -20.797 -21.688 1 91.69 210 ALA A O 1
ATOM 1658 N N . HIS A 1 211 ? -11.172 -22.672 -21.078 1 89.56 211 HIS A N 1
ATOM 1659 C CA . HIS A 1 211 ? -12.383 -21.906 -20.781 1 89.56 211 HIS A CA 1
ATOM 1660 C C . HIS A 1 211 ? -12.141 -20.938 -19.641 1 89.56 211 HIS A C 1
ATOM 1662 O O . HIS A 1 211 ? -12.594 -19.797 -19.688 1 89.56 211 HIS A O 1
ATOM 1668 N N . LEU A 1 212 ? -11.469 -21.375 -18.656 1 90.81 212 LEU A N 1
ATOM 1669 C CA . LEU A 1 212 ? -11.125 -20.5 -17.531 1 90.81 212 LEU A CA 1
ATOM 1670 C C . LEU A 1 212 ? -10.273 -19.328 -18 1 90.81 212 LEU A C 1
ATOM 1672 O O . LEU A 1 212 ? -10.547 -18.172 -17.641 1 90.81 212 LEU A O 1
ATOM 1676 N N . MET A 1 213 ? -9.289 -19.625 -18.734 1 91.81 213 MET A N 1
ATOM 1677 C CA . MET A 1 213 ? -8.398 -18.562 -19.219 1 91.81 213 MET A CA 1
ATOM 1678 C C . MET A 1 213 ? -9.164 -17.547 -20.062 1 91.81 213 MET A C 1
ATOM 1680 O O . MET A 1 213 ? -8.906 -16.344 -19.969 1 91.81 213 MET A O 1
ATOM 1684 N N . GLN A 1 214 ? -10.055 -18.031 -20.844 1 91.31 214 GLN A N 1
ATOM 1685 C CA . GLN A 1 214 ? -10.875 -17.156 -21.672 1 91.31 214 GLN A CA 1
ATOM 1686 C C . GLN A 1 214 ? -11.758 -16.266 -20.812 1 91.31 214 GLN A C 1
ATOM 1688 O O . GLN A 1 214 ? -11.898 -15.062 -21.078 1 91.31 214 GLN A O 1
ATOM 1693 N N . GLN A 1 215 ? -12.344 -16.812 -19.812 1 90.88 215 GLN A N 1
ATOM 1694 C CA . GLN A 1 215 ? -13.195 -16.047 -18.906 1 90.88 215 GLN A CA 1
ATOM 1695 C C . GLN A 1 215 ? -12.391 -14.984 -18.172 1 90.88 215 GLN A C 1
ATOM 1697 O O . GLN A 1 215 ? -12.852 -13.852 -18 1 90.88 215 GLN A O 1
ATOM 1702 N N . LEU A 1 216 ? -11.242 -15.391 -17.75 1 91.94 216 LEU A N 1
ATOM 1703 C CA . LEU A 1 216 ? -10.383 -14.438 -17.047 1 91.94 216 LEU A CA 1
ATOM 1704 C C . LEU A 1 216 ? -9.984 -13.289 -17.969 1 91.94 216 LEU A C 1
ATOM 1706 O O . LEU A 1 216 ? -10.055 -12.125 -17.578 1 91.94 216 LEU A O 1
ATOM 1710 N N . LEU A 1 217 ? -9.578 -13.664 -19.125 1 92.75 217 LEU A N 1
ATOM 1711 C CA . LEU A 1 217 ? -9.164 -12.656 -20.094 1 92.75 217 LEU A CA 1
ATOM 1712 C C . LEU A 1 217 ? -10.32 -11.719 -20.422 1 92.75 217 LEU A C 1
ATOM 1714 O O . LEU A 1 217 ? -10.148 -10.5 -20.469 1 92.75 217 LEU A O 1
ATOM 1718 N N . SER A 1 218 ? -11.477 -12.297 -20.641 1 92 218 SER A N 1
ATOM 1719 C CA . SER A 1 218 ? -12.648 -11.508 -20.969 1 92 218 SER A CA 1
ATOM 1720 C C . SER A 1 218 ? -13.039 -10.578 -19.828 1 92 218 SER A C 1
ATOM 1722 O O . SER A 1 218 ? -13.383 -9.414 -20.047 1 92 218 SER A O 1
ATOM 1724 N N . THR A 1 219 ? -12.969 -11.078 -18.641 1 90 219 THR A N 1
ATOM 1725 C CA . THR A 1 219 ? -13.297 -10.273 -17.469 1 90 219 THR A CA 1
ATOM 1726 C C . THR A 1 219 ? -12.258 -9.172 -17.266 1 90 219 THR A C 1
ATOM 1728 O O . THR A 1 219 ? -12.609 -8.023 -16.984 1 90 219 THR A O 1
ATOM 1731 N N . PHE A 1 220 ?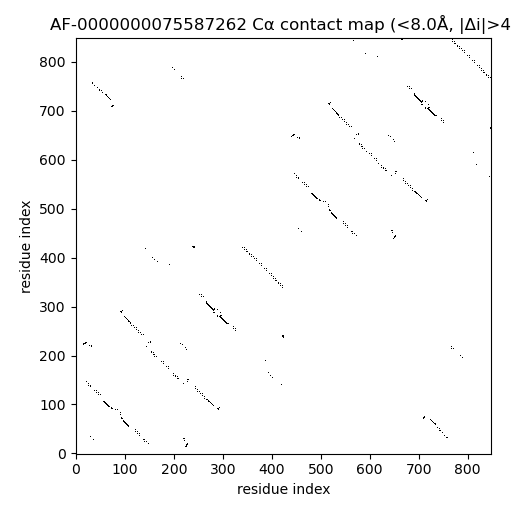 -11.055 -9.531 -17.422 1 90.62 220 PHE A N 1
ATOM 1732 C CA . PHE A 1 220 ? -9.969 -8.578 -17.234 1 90.62 220 PHE A CA 1
ATOM 1733 C C . PHE A 1 220 ? -10.031 -7.469 -18.281 1 90.62 220 PHE A C 1
ATOM 1735 O O . PHE A 1 220 ? -9.766 -6.305 -17.984 1 90.62 220 PHE A O 1
ATOM 1742 N N . CYS A 1 221 ? -10.359 -7.805 -19.484 1 91.62 221 CYS A N 1
ATOM 1743 C CA . CYS A 1 221 ? -10.438 -6.848 -20.578 1 91.62 221 CYS A CA 1
ATOM 1744 C C . CYS A 1 221 ? -11.781 -6.129 -20.594 1 91.62 221 CYS A C 1
ATOM 1746 O O . CYS A 1 221 ? -11.922 -5.066 -21.203 1 91.62 221 CYS A O 1
ATOM 1748 N N . GLY A 1 222 ? -12.805 -6.684 -20 1 89.62 222 GLY A N 1
ATOM 1749 C CA . GLY A 1 222 ? -14.133 -6.098 -20 1 89.62 222 GLY A CA 1
ATOM 1750 C C . GLY A 1 222 ? -14.898 -6.359 -21.281 1 89.62 222 GLY A C 1
ATOM 1751 O O . GLY A 1 222 ? -15.906 -5.703 -21.547 1 89.62 222 GLY A O 1
ATOM 1752 N N . ILE A 1 223 ? -14.344 -7.113 -22.172 1 89.69 223 ILE A N 1
ATOM 1753 C CA . ILE A 1 223 ? -14.977 -7.516 -23.422 1 89.69 223 ILE A CA 1
ATOM 1754 C C . ILE A 1 223 ? -14.938 -9.039 -23.562 1 89.69 223 ILE A C 1
ATOM 1756 O O . ILE A 1 223 ? -14.141 -9.703 -22.875 1 89.69 223 ILE A O 1
ATOM 1760 N N . VAL A 1 224 ? -15.789 -9.516 -24.375 1 88.5 224 VAL A N 1
ATOM 1761 C CA . VAL A 1 224 ? -15.797 -10.961 -24.609 1 88.5 224 VAL A CA 1
ATOM 1762 C C . VAL A 1 224 ? -14.711 -11.328 -25.609 1 88.5 224 VAL A C 1
ATOM 1764 O O . VAL A 1 224 ? -14.727 -10.867 -26.766 1 88.5 224 VAL A O 1
ATOM 1767 N N . VAL A 1 225 ? -13.703 -12 -25.062 1 85.88 225 VAL A N 1
ATOM 1768 C CA . VAL A 1 225 ? -12.625 -12.477 -25.922 1 85.88 225 VAL A CA 1
ATOM 1769 C C . VAL A 1 225 ? -12.883 -13.93 -26.312 1 85.88 225 VAL A C 1
ATOM 1771 O O . VAL A 1 225 ? -12.789 -14.828 -25.469 1 85.88 225 VAL A O 1
ATOM 1774 N N . SER A 1 226 ? -13.227 -14.188 -27.516 1 82.44 226 SER A N 1
ATOM 1775 C CA . SER A 1 226 ? -13.617 -15.539 -27.922 1 82.44 226 SER A CA 1
ATOM 1776 C C . SER A 1 226 ? -12.5 -16.234 -28.688 1 82.44 226 SER A C 1
ATOM 1778 O O . SER A 1 226 ? -12.242 -17.422 -28.484 1 82.44 226 SER A O 1
ATOM 1780 N N . HIS A 1 227 ? -11.875 -15.422 -29.578 1 81.25 227 HIS A N 1
ATOM 1781 C CA . HIS A 1 227 ? -10.867 -16.078 -30.422 1 81.25 227 HIS A CA 1
ATOM 1782 C C . HIS A 1 227 ? -9.594 -15.234 -30.5 1 81.25 227 HIS A C 1
ATOM 1784 O O . HIS A 1 227 ? -9.391 -14.508 -31.469 1 81.25 227 HIS A O 1
ATOM 1790 N N . PRO A 1 228 ? -8.727 -15.477 -29.438 1 84.88 228 PRO A N 1
ATOM 1791 C CA . PRO A 1 228 ? -7.457 -14.75 -29.516 1 84.88 228 PRO A CA 1
ATOM 1792 C C . PRO A 1 228 ? -6.625 -15.164 -30.734 1 84.88 228 PRO A C 1
ATOM 1794 O O . PRO A 1 228 ? -6.578 -16.344 -31.078 1 84.88 228 PRO A O 1
ATOM 1797 N N . GLU A 1 229 ? -6.117 -14.156 -31.375 1 85.81 229 GLU A N 1
ATOM 1798 C CA . GLU A 1 229 ? -5.312 -14.406 -32.562 1 85.81 229 GLU A CA 1
ATOM 1799 C C . GLU A 1 229 ? -3.83 -14.516 -32.219 1 85.81 229 GLU A C 1
ATOM 1801 O O . GLU A 1 229 ? -3.33 -13.773 -31.375 1 85.81 229 GLU A O 1
ATOM 1806 N N . LYS A 1 230 ? -3.205 -15.484 -32.844 1 87.88 230 LYS A N 1
ATOM 1807 C CA . LYS A 1 230 ? -1.757 -15.594 -32.688 1 87.88 230 LYS A CA 1
ATOM 1808 C C . LYS A 1 230 ? -1.046 -14.383 -33.281 1 87.88 230 LYS A C 1
ATOM 1810 O O . LYS A 1 230 ? -1.273 -14.023 -34.438 1 87.88 230 LYS A O 1
ATOM 1815 N N . PRO A 1 231 ? -0.318 -13.75 -32.406 1 86.5 231 PRO A N 1
ATOM 1816 C CA . PRO A 1 231 ? 0.389 -12.578 -32.938 1 86.5 231 PRO A CA 1
ATOM 1817 C C . PRO A 1 231 ? 1.441 -12.938 -33.969 1 86.5 231 PRO A C 1
ATOM 1819 O O . PRO A 1 231 ? 1.924 -14.07 -34 1 86.5 231 PRO A O 1
ATOM 1822 N N . VAL A 1 232 ? 1.624 -11.898 -34.875 1 77.31 232 VAL A N 1
ATOM 1823 C CA . VAL A 1 232 ? 2.633 -12.109 -35.906 1 77.31 232 VAL A CA 1
ATOM 1824 C C . VAL A 1 232 ? 4.02 -11.812 -35.344 1 77.31 232 VAL A C 1
ATOM 1826 O O . VAL A 1 232 ? 4.191 -10.883 -34.562 1 77.31 232 VAL A O 1
ATOM 1829 N N . MET A 1 233 ? 4.93 -12.766 -35.625 1 70.44 233 MET A N 1
ATOM 1830 C CA . MET A 1 233 ? 6.305 -12.625 -35.156 1 70.44 233 MET A CA 1
ATOM 1831 C C . MET A 1 233 ? 6.926 -11.336 -35.688 1 70.44 233 MET A C 1
ATOM 1833 O O . MET A 1 233 ? 6.875 -11.055 -36.875 1 70.44 233 MET A O 1
ATOM 1837 N N . GLU A 1 234 ? 7.031 -10.398 -34.75 1 64.56 234 GLU A N 1
ATOM 1838 C CA . GLU A 1 234 ? 7.68 -9.164 -35.188 1 64.56 234 GLU A CA 1
ATOM 1839 C C . GLU A 1 234 ? 9.148 -9.133 -34.781 1 64.56 234 GLU A C 1
ATOM 1841 O O . GLU A 1 234 ? 9.523 -9.727 -33.75 1 64.56 234 GLU A O 1
ATOM 1846 N N . LYS A 1 235 ? 10.078 -8.75 -35.844 1 57.84 235 LYS A N 1
ATOM 1847 C CA . LYS A 1 235 ? 11.5 -8.578 -35.531 1 57.84 235 LYS A CA 1
ATOM 1848 C C . LYS A 1 235 ? 11.711 -7.594 -34.375 1 57.84 235 LYS A C 1
ATOM 1850 O O . LYS A 1 235 ? 10.914 -6.664 -34.219 1 57.84 235 LYS A O 1
ATOM 1855 N N . THR A 1 236 ? 12.68 -8.016 -33.5 1 60.16 236 THR A N 1
ATOM 1856 C CA . THR A 1 236 ? 13.047 -7.387 -32.25 1 60.16 236 THR A CA 1
ATOM 1857 C C . THR A 1 236 ? 13.242 -5.883 -32.438 1 60.16 236 THR A C 1
ATOM 1859 O O . THR A 1 236 ? 13.938 -5.453 -33.344 1 60.16 236 THR A O 1
ATOM 1862 N N . VAL A 1 237 ? 12.32 -5.004 -31.984 1 55.81 237 VAL A N 1
ATOM 1863 C CA . VAL A 1 237 ? 12.453 -3.551 -32.031 1 55.81 237 VAL A CA 1
ATOM 1864 C C . VAL A 1 237 ? 13.656 -3.121 -31.172 1 55.81 237 VAL A C 1
ATOM 1866 O O . VAL A 1 237 ? 13.789 -3.535 -30.016 1 55.81 237 VAL A O 1
ATOM 1869 N N . GLU A 1 238 ? 14.844 -2.947 -31.812 1 58.66 238 GLU A N 1
ATOM 1870 C CA . GLU A 1 238 ? 15.977 -2.33 -31.141 1 58.66 238 GLU A CA 1
ATOM 1871 C C . GLU A 1 238 ? 15.664 -0.9 -30.719 1 58.66 238 GLU A C 1
ATOM 1873 O O . GLU A 1 238 ? 15.281 -0.071 -31.547 1 58.66 238 GLU A O 1
ATOM 1878 N N . GLY A 1 239 ? 14.812 -0.582 -29.75 1 60 239 GLY A N 1
ATOM 1879 C CA . GLY A 1 239 ? 14.586 0.838 -29.531 1 60 239 GLY A CA 1
ATOM 1880 C C . GLY A 1 239 ? 14.836 1.263 -28.094 1 60 239 GLY A C 1
ATOM 1881 O O . GLY A 1 239 ? 15.281 0.46 -27.266 1 60 239 GLY A O 1
ATOM 1882 N N . GLN A 1 240 ? 14.719 2.518 -27.906 1 69.38 240 GLN A N 1
ATOM 1883 C CA . GLN A 1 240 ? 14.867 3.217 -26.625 1 69.38 240 GLN A CA 1
ATOM 1884 C C . GLN A 1 240 ? 13.82 2.748 -25.625 1 69.38 240 GLN A C 1
ATOM 1886 O O . GLN A 1 240 ? 12.727 2.332 -26 1 69.38 240 GLN A O 1
ATOM 1891 N N . ASN A 1 241 ? 14.312 2.566 -24.344 1 78.75 241 ASN A N 1
ATOM 1892 C CA . ASN A 1 241 ? 13.469 2.162 -23.219 1 78.75 241 ASN A CA 1
ATOM 1893 C C . ASN A 1 241 ? 12.43 3.23 -22.891 1 78.75 241 ASN A C 1
ATOM 1895 O O . ASN A 1 241 ? 12.781 4.328 -22.453 1 78.75 241 ASN A O 1
ATOM 1899 N N . HIS A 1 242 ? 11.156 3.045 -23.234 1 84.25 242 HIS A N 1
ATOM 1900 C CA . HIS A 1 242 ? 10.086 4 -22.953 1 84.25 242 HIS A CA 1
ATOM 1901 C C . HIS A 1 242 ? 9.172 3.5 -21.844 1 84.25 242 HIS A C 1
ATOM 1903 O O . HIS A 1 242 ? 7.957 3.713 -21.891 1 84.25 242 HIS A O 1
ATOM 1909 N N . ARG A 1 243 ? 9.805 2.82 -20.859 1 91.06 243 ARG A N 1
ATOM 1910 C CA . ARG A 1 243 ? 9.031 2.322 -19.719 1 91.06 243 ARG A CA 1
ATOM 1911 C C . ARG A 1 243 ? 8.484 3.471 -18.875 1 91.06 243 ARG A C 1
ATOM 1913 O O . ARG A 1 243 ? 9.164 4.484 -18.688 1 91.06 243 ARG A O 1
ATOM 1920 N N . PRO A 1 244 ? 7.285 3.363 -18.406 1 93.81 244 PRO A N 1
ATOM 1921 C CA . PRO A 1 244 ? 6.676 4.445 -17.625 1 93.81 244 PRO A CA 1
ATOM 1922 C C . PRO A 1 244 ? 7.469 4.785 -16.375 1 93.81 244 PRO A C 1
ATOM 1924 O O . PRO A 1 244 ? 7.348 5.891 -15.836 1 93.81 244 PRO A O 1
ATOM 1927 N N . GLU A 1 245 ? 8.305 3.883 -15.891 1 94.88 245 GLU A N 1
ATOM 1928 C CA . GLU A 1 245 ? 9.133 4.164 -14.719 1 94.88 245 GLU A CA 1
ATOM 1929 C C . GLU A 1 245 ? 10.102 5.309 -14.992 1 94.88 245 GLU A C 1
ATOM 1931 O O . GLU A 1 245 ? 10.453 6.059 -14.078 1 94.88 245 GLU A O 1
ATOM 1936 N N . MET A 1 246 ? 10.5 5.426 -16.297 1 94 246 MET A N 1
ATOM 1937 C CA . MET A 1 246 ? 11.406 6.512 -16.672 1 94 246 MET A CA 1
ATOM 1938 C C . MET A 1 246 ? 10.734 7.867 -16.484 1 94 246 MET A C 1
ATOM 1940 O O . MET A 1 246 ? 11.359 8.812 -15.992 1 94 246 MET A O 1
ATOM 1944 N N . GLN A 1 247 ? 9.492 7.871 -16.812 1 94.94 247 GLN A N 1
ATOM 1945 C CA . GLN A 1 247 ? 8.742 9.109 -16.625 1 94.94 247 GLN A CA 1
ATOM 1946 C C . GLN A 1 247 ? 8.523 9.398 -15.141 1 94.94 247 GLN A C 1
ATOM 1948 O O . GLN A 1 247 ? 8.508 10.555 -14.727 1 94.94 247 GLN A O 1
ATOM 1953 N N . LEU A 1 248 ? 8.336 8.344 -14.281 1 96.62 248 LEU A N 1
ATOM 1954 C CA . LEU A 1 248 ? 8.172 8.5 -12.836 1 96.62 248 LEU A CA 1
ATOM 1955 C C . LEU A 1 248 ? 9.43 9.102 -12.219 1 96.62 248 LEU A C 1
ATOM 1957 O O . LEU A 1 248 ? 9.344 10.07 -11.461 1 96.62 248 LEU A O 1
ATOM 1961 N N . PHE A 1 249 ? 10.602 8.617 -12.609 1 96.88 249 PHE A N 1
ATOM 1962 C CA . PHE A 1 249 ? 11.852 9.133 -12.078 1 96.88 249 PHE A CA 1
ATOM 1963 C C . PHE A 1 249 ? 12.078 10.57 -12.531 1 96.88 249 PHE A C 1
ATOM 1965 O O . PHE A 1 249 ? 12.531 11.414 -11.75 1 96.88 249 PHE A O 1
ATOM 1972 N N . ALA A 1 250 ? 11.75 10.852 -13.797 1 96.06 250 ALA A N 1
ATOM 1973 C CA . ALA A 1 250 ? 11.883 12.211 -14.32 1 96.06 250 ALA A CA 1
ATOM 1974 C C . ALA A 1 250 ? 10.992 13.18 -13.555 1 96.06 250 ALA A C 1
ATOM 1976 O O . ALA A 1 250 ? 11.406 14.297 -13.234 1 96.06 250 ALA A O 1
ATOM 1977 N N . ALA A 1 251 ? 9.773 12.719 -13.273 1 96.94 251 ALA A N 1
ATOM 1978 C CA . ALA A 1 251 ? 8.844 13.555 -12.523 1 96.94 251 ALA A CA 1
ATOM 1979 C C . ALA A 1 251 ? 9.344 13.797 -11.102 1 96.94 251 ALA A C 1
ATOM 1981 O O . ALA A 1 251 ? 9.195 14.891 -10.555 1 96.94 251 ALA A O 1
ATOM 1982 N N . GLN A 1 252 ? 9.961 12.852 -10.484 1 97 252 GLN A N 1
ATOM 1983 C CA . GLN A 1 252 ? 10.5 12.977 -9.141 1 97 252 GLN A CA 1
ATOM 1984 C C . GLN A 1 252 ? 11.68 13.945 -9.109 1 97 252 GLN A C 1
ATOM 1986 O O . GLN A 1 252 ? 11.828 14.727 -8.172 1 97 252 GLN A O 1
ATOM 1991 N N . ILE A 1 253 ? 12.484 13.852 -10.109 1 96.5 253 ILE A N 1
ATOM 1992 C CA . ILE A 1 253 ? 13.625 14.758 -10.203 1 96.5 253 ILE A CA 1
ATOM 1993 C C . ILE A 1 253 ? 13.133 16.188 -10.406 1 96.5 253 ILE A C 1
ATOM 1995 O O . ILE A 1 253 ? 13.648 17.125 -9.789 1 96.5 253 ILE A O 1
ATOM 1999 N N . GLN A 1 254 ? 12.094 16.328 -11.227 1 96.31 254 GLN A N 1
ATOM 2000 C CA . GLN A 1 254 ? 11.523 17.641 -11.461 1 96.31 254 GLN A CA 1
ATOM 2001 C C . GLN A 1 254 ? 10.898 18.203 -10.188 1 96.31 254 GLN A C 1
ATOM 2003 O O . GLN A 1 254 ? 10.93 19.406 -9.945 1 96.31 254 GLN A O 1
ATOM 2008 N N . LEU A 1 255 ? 10.289 17.328 -9.352 1 96.56 255 LEU A N 1
ATOM 2009 C CA . LEU A 1 255 ? 9.734 17.75 -8.07 1 96.56 255 LEU A CA 1
ATOM 2010 C C . LEU A 1 255 ? 10.82 18.297 -7.16 1 96.56 255 LEU A C 1
ATOM 2012 O O . LEU A 1 255 ? 10.641 19.344 -6.523 1 96.56 255 LEU A O 1
ATOM 2016 N N . ALA A 1 256 ? 11.961 17.656 -7.105 1 95.31 256 ALA A N 1
ATOM 2017 C CA . ALA A 1 256 ? 13.086 18.109 -6.289 1 95.31 256 ALA A CA 1
ATOM 2018 C C . ALA A 1 256 ? 13.609 19.469 -6.785 1 95.31 256 ALA A C 1
ATOM 2020 O O . ALA A 1 256 ? 13.992 20.312 -5.984 1 95.31 256 ALA A O 1
ATOM 2021 N N . GLU A 1 257 ? 13.609 19.656 -8.102 1 94.38 257 GLU A N 1
ATOM 2022 C CA . GLU A 1 257 ? 14.047 20.922 -8.68 1 94.38 257 GLU A CA 1
ATOM 2023 C C . GLU A 1 257 ? 13.086 22.047 -8.32 1 94.38 257 GLU A C 1
ATOM 2025 O O . GLU A 1 257 ? 13.523 23.172 -8.039 1 94.38 257 GLU A O 1
ATOM 2030 N N . THR A 1 258 ? 11.844 21.703 -8.375 1 94.75 258 THR A N 1
ATOM 2031 C CA . THR A 1 258 ? 10.852 22.703 -8.008 1 94.75 258 THR A CA 1
ATOM 2032 C C . THR A 1 258 ? 10.953 23.047 -6.523 1 94.75 258 THR A C 1
ATOM 2034 O O . THR A 1 258 ? 10.719 24.188 -6.125 1 94.75 258 THR A O 1
ATOM 2037 N N . GLN A 1 259 ? 11.289 22.094 -5.656 1 94.81 259 GLN A N 1
ATOM 2038 C CA . GLN A 1 259 ? 11.484 22.328 -4.227 1 94.81 259 GLN A CA 1
ATOM 2039 C C . GLN A 1 259 ? 12.672 23.25 -3.975 1 94.81 259 GLN A C 1
ATOM 2041 O O . GLN A 1 259 ? 12.664 24.031 -3.023 1 94.81 259 GLN A O 1
ATOM 2046 N N . GLU A 1 260 ? 13.664 23.141 -4.824 1 93.69 260 GLU A N 1
ATOM 2047 C CA . GLU A 1 260 ? 14.82 24.016 -4.715 1 93.69 260 GLU A CA 1
ATOM 2048 C C . GLU A 1 260 ? 14.445 25.469 -4.977 1 93.69 260 GLU A C 1
ATOM 2050 O O . GLU A 1 260 ? 14.914 26.375 -4.289 1 93.69 260 GLU A O 1
ATOM 2055 N N . LYS A 1 261 ? 13.578 25.625 -5.918 1 92.69 261 LYS A N 1
ATOM 2056 C CA . LYS A 1 261 ? 13.102 26.984 -6.211 1 92.69 261 LYS A CA 1
ATOM 2057 C C . LYS A 1 261 ? 12.258 27.531 -5.062 1 92.69 261 LYS A C 1
ATOM 2059 O O . LYS A 1 261 ? 12.312 28.719 -4.754 1 92.69 261 LYS A O 1
ATOM 2064 N N . ALA A 1 262 ? 11.469 26.656 -4.449 1 92.38 262 ALA A N 1
ATOM 2065 C CA . ALA A 1 262 ? 10.664 27.047 -3.293 1 92.38 262 ALA A CA 1
ATOM 2066 C C . ALA A 1 262 ? 11.555 27.438 -2.115 1 92.38 262 ALA A C 1
ATOM 2068 O O . ALA A 1 262 ? 11.211 28.328 -1.336 1 92.38 262 ALA A O 1
ATOM 2069 N N . LEU A 1 263 ? 12.742 26.781 -2.012 1 91.69 263 LEU A N 1
ATOM 2070 C CA . LEU A 1 263 ? 13.703 27.109 -0.962 1 91.69 263 LEU A CA 1
ATOM 2071 C C . LEU A 1 263 ? 14.227 28.531 -1.134 1 91.69 263 LEU A C 1
ATOM 2073 O O . LEU A 1 263 ? 14.398 29.266 -0.151 1 91.69 263 LEU A O 1
ATOM 2077 N N . HIS A 1 264 ? 14.406 28.953 -2.355 1 90.5 264 HIS A N 1
ATOM 2078 C CA . HIS A 1 264 ? 14.883 30.312 -2.623 1 90.5 264 HIS A CA 1
ATOM 2079 C C . HIS A 1 264 ? 13.805 31.344 -2.34 1 90.5 264 HIS A C 1
ATOM 2081 O O . HIS A 1 264 ? 14.094 32.438 -1.843 1 90.5 264 HIS A O 1
ATOM 2087 N N . ALA A 1 265 ? 12.578 30.969 -2.67 1 90.81 265 ALA A N 1
ATOM 2088 C CA . ALA A 1 265 ? 11.461 31.859 -2.387 1 90.81 265 ALA A CA 1
ATOM 2089 C C . ALA A 1 265 ? 11.289 32.062 -0.884 1 90.81 265 ALA A C 1
ATOM 2091 O O . ALA A 1 265 ? 10.867 33.125 -0.44 1 90.81 265 ALA A O 1
ATOM 2092 N N . GLY A 1 266 ? 11.656 31.078 -0.064 1 90 266 GLY A N 1
ATOM 2093 C CA . GLY A 1 266 ? 11.539 31.141 1.384 1 90 266 GLY A CA 1
ATOM 2094 C C . GLY A 1 266 ? 12.539 32.094 2.02 1 90 266 GLY A C 1
ATOM 2095 O O . GLY A 1 266 ? 12.359 32.5 3.162 1 90 266 GLY A O 1
ATOM 2096 N N . LEU A 1 267 ? 13.625 32.531 1.211 1 90.94 267 LEU A N 1
ATOM 2097 C CA . LEU A 1 267 ? 14.656 33.438 1.708 1 90.94 267 LEU A CA 1
ATOM 2098 C C . LEU A 1 267 ? 14.25 34.875 1.488 1 90.94 267 LEU A C 1
ATOM 2100 O O . LEU A 1 267 ? 14.844 35.781 2.08 1 90.94 267 LEU A O 1
ATOM 2104 N N . MET A 1 268 ? 13.227 35.062 0.745 1 92.81 268 MET A N 1
ATOM 2105 C CA . MET A 1 268 ? 12.836 36.406 0.389 1 92.81 268 MET A CA 1
ATOM 2106 C C . MET A 1 268 ? 11.93 37.031 1.458 1 92.81 268 MET A C 1
ATOM 2108 O O . MET A 1 268 ? 11.195 36.312 2.137 1 92.81 268 MET A O 1
ATOM 2112 N N . PRO A 1 269 ? 11.961 38.281 1.727 1 93.25 269 PRO A N 1
ATOM 2113 C CA . PRO A 1 269 ? 11.078 38.938 2.693 1 93.25 269 PRO A CA 1
ATOM 2114 C C . PRO A 1 269 ? 9.617 38.938 2.25 1 93.25 269 PRO A C 1
ATOM 2116 O O . PRO A 1 269 ? 9.32 38.656 1.085 1 93.25 269 PRO A O 1
ATOM 2119 N N . ARG A 1 270 ? 8.75 39.094 3.094 1 95.19 270 ARG A N 1
ATOM 2120 C CA . ARG A 1 270 ? 7.316 39.188 2.846 1 95.19 270 ARG A CA 1
ATOM 2121 C C . ARG A 1 270 ? 6.789 40.562 3.188 1 95.19 270 ARG A C 1
ATOM 2123 O O . ARG A 1 270 ? 7.246 41.188 4.145 1 95.19 270 ARG A O 1
ATOM 2130 N N . ILE A 1 271 ? 5.992 41.125 2.307 1 95.56 271 ILE A N 1
ATOM 2131 C CA . ILE A 1 271 ? 5.348 42.406 2.521 1 95.56 271 ILE A CA 1
ATOM 2132 C C . ILE A 1 271 ? 3.83 42.25 2.545 1 95.56 271 ILE A C 1
ATOM 2134 O O . ILE A 1 271 ? 3.27 41.531 1.706 1 95.56 271 ILE A O 1
ATOM 2138 N N . GLY A 1 272 ? 3.215 42.781 3.506 1 95.75 272 GLY A N 1
ATOM 2139 C CA . GLY A 1 272 ? 1.765 42.688 3.588 1 95.75 272 GLY A CA 1
ATOM 2140 C C . GLY A 1 272 ? 1.133 43.938 4.199 1 95.75 272 GLY A C 1
ATOM 2141 O O . GLY A 1 272 ? 1.833 44.781 4.746 1 95.75 272 GLY A O 1
ATOM 2142 N N . LEU A 1 273 ? -0.111 44.062 3.9 1 95.81 273 LEU A N 1
ATOM 2143 C CA . LEU A 1 273 ? -0.933 45.094 4.52 1 95.81 273 LEU A CA 1
ATOM 2144 C C . LEU A 1 273 ? -1.721 44.531 5.695 1 95.81 273 LEU A C 1
ATOM 2146 O O . LEU A 1 273 ? -2.072 43.344 5.703 1 95.81 273 LEU A O 1
ATOM 2150 N N . PHE A 1 274 ? -1.848 45.219 6.703 1 95.31 274 PHE A N 1
ATOM 2151 C CA . PHE A 1 274 ? -2.721 44.812 7.797 1 95.31 274 PHE A CA 1
ATOM 2152 C C . PHE A 1 274 ? -3.592 46 8.258 1 95.31 274 PHE A C 1
ATOM 2154 O O . PHE A 1 274 ? -3.248 47.156 8.039 1 95.31 274 PHE A O 1
ATOM 2161 N N . ALA A 1 275 ? -4.754 45.781 8.672 1 94.75 275 ALA A N 1
ATOM 2162 C CA . ALA A 1 275 ? -5.684 46.75 9.266 1 94.75 275 ALA A CA 1
ATOM 2163 C C . ALA A 1 275 ? -6.363 46.156 10.5 1 94.75 275 ALA A C 1
ATOM 2165 O O . ALA A 1 275 ? -6.711 44.969 10.508 1 94.75 275 ALA A O 1
ATOM 2166 N N . GLN A 1 276 ? -6.348 46.938 11.555 1 94.62 276 GLN A N 1
ATOM 2167 C CA . GLN A 1 276 ? -6.992 46.5 12.789 1 94.62 276 GLN A CA 1
ATOM 2168 C C . GLN A 1 276 ? -7.973 47.531 13.297 1 94.62 276 GLN A C 1
ATOM 2170 O O . GLN A 1 276 ? -7.699 48.75 13.219 1 94.62 276 GLN A O 1
ATOM 2175 N N . GLY A 1 277 ? -9.133 47.156 13.625 1 93.06 277 GLY A N 1
ATOM 2176 C CA . GLY A 1 277 ? -10.148 48 14.234 1 93.06 277 GLY A CA 1
ATOM 2177 C C . GLY A 1 277 ? -10.852 47.344 15.406 1 93.06 277 GLY A C 1
ATOM 2178 O O . GLY A 1 277 ? -11.109 46.125 15.383 1 93.06 277 GLY A O 1
ATOM 2179 N N . TYR A 1 278 ? -10.992 48.094 16.438 1 93.19 278 TYR A N 1
ATOM 2180 C CA . TYR A 1 278 ? -11.734 47.531 17.547 1 93.19 278 TYR A CA 1
ATOM 2181 C C . TYR A 1 278 ? -12.523 48.594 18.297 1 93.19 278 TYR A C 1
ATOM 2183 O O . TYR A 1 278 ? -12.234 49.781 18.172 1 93.19 278 TYR A O 1
ATOM 2191 N N . TYR A 1 279 ? -13.625 48.281 18.922 1 94.19 279 TYR A N 1
ATOM 2192 C CA . TYR A 1 279 ? -14.352 49.062 19.906 1 94.19 279 TYR A CA 1
ATOM 2193 C C . TYR A 1 279 ? -14.062 48.562 21.328 1 94.19 279 TYR A C 1
ATOM 2195 O O . TYR A 1 279 ? -14.117 47.375 21.594 1 94.19 279 TYR A O 1
ATOM 2203 N N . GLY A 1 280 ? -13.586 49.5 22.062 1 91.94 280 GLY A N 1
ATOM 2204 C CA . GLY A 1 280 ? -13.281 49.031 23.406 1 91.94 280 GLY A CA 1
ATOM 2205 C C . GLY A 1 280 ? -12.828 50.156 24.328 1 91.94 280 GLY A C 1
ATOM 2206 O O . GLY A 1 280 ? -12.914 51.344 23.984 1 91.94 280 GLY A O 1
ATOM 2207 N N . TYR A 1 281 ? -12.539 49.656 25.547 1 90.38 281 TYR A N 1
ATOM 2208 C CA . TYR A 1 281 ? -12 50.5 26.625 1 90.38 281 TYR A CA 1
ATOM 2209 C C . TYR A 1 281 ? -10.836 49.781 27.328 1 90.38 281 TYR A C 1
ATOM 2211 O O . TYR A 1 281 ? -10.992 48.656 27.828 1 90.38 281 TYR A O 1
ATOM 2219 N N . PRO A 1 282 ? -9.547 50.438 27.281 1 84.94 282 PRO A N 1
ATOM 2220 C CA . PRO A 1 282 ? -9.211 51.781 26.828 1 84.94 282 PRO A CA 1
ATOM 2221 C C . PRO A 1 282 ? -8.914 51.844 25.328 1 84.94 282 PRO A C 1
ATOM 2223 O O . PRO A 1 282 ? -8.656 50.812 24.703 1 84.94 282 PRO A O 1
ATOM 2226 N N . GLY A 1 283 ? -9.078 53 24.719 1 84.5 283 GLY A N 1
ATOM 2227 C CA . GLY A 1 283 ? -8.773 53.188 23.312 1 84.5 283 GLY A CA 1
ATOM 2228 C C . GLY A 1 283 ? -7.391 53.75 23.062 1 84.5 283 GLY A C 1
ATOM 2229 O O . GLY A 1 283 ? -6.484 53.562 23.891 1 84.5 283 GLY A O 1
ATOM 2230 N N . PHE A 1 284 ? -7.219 54.344 21.938 1 82.5 284 PHE A N 1
ATOM 2231 C CA . PHE A 1 284 ? -5.91 54.844 21.578 1 82.5 284 PHE A CA 1
ATOM 2232 C C . PHE A 1 284 ? -5.609 56.125 22.344 1 82.5 284 PHE A C 1
ATOM 2234 O O . PHE A 1 284 ? -4.441 56.469 22.578 1 82.5 284 PHE A O 1
ATOM 2241 N N . ASN A 1 285 ? -6.707 56.75 22.703 1 78.5 285 ASN A N 1
ATOM 2242 C CA . ASN A 1 285 ? -6.531 57.938 23.5 1 78.5 285 ASN A CA 1
ATOM 2243 C C . ASN A 1 285 ? -6.645 57.625 25 1 78.5 285 ASN A C 1
ATOM 2245 O O . ASN A 1 285 ? -7.719 57.781 25.578 1 78.5 285 ASN A O 1
ATOM 2249 N N . LEU A 1 286 ? -5.57 57.406 25.562 1 77.06 286 LEU A N 1
ATOM 2250 C CA . LEU A 1 286 ? -5.52 56.969 26.953 1 77.06 286 LEU A CA 1
ATOM 2251 C C . LEU A 1 286 ? -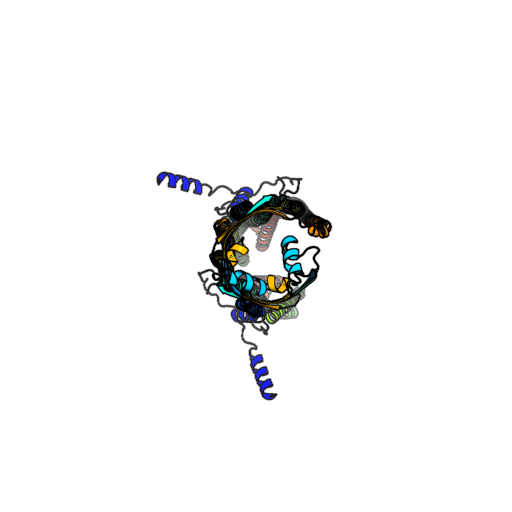5.988 58.094 27.891 1 77.06 286 LEU A C 1
ATOM 2253 O O . LEU A 1 286 ? -6.68 57.844 28.875 1 77.06 286 LEU A O 1
ATOM 2257 N N . PHE A 1 287 ? -5.57 59.312 27.594 1 74.69 287 PHE A N 1
ATOM 2258 C CA . PHE A 1 287 ? -5.91 60.438 28.469 1 74.69 287 PHE A CA 1
ATOM 2259 C C . PHE A 1 287 ? -7.414 60.656 28.484 1 74.69 287 PHE A C 1
ATOM 2261 O O . PHE A 1 287 ? -7.996 60.938 29.531 1 74.69 287 PHE A O 1
ATOM 2268 N N . GLU A 1 288 ? -7.934 60.531 27.312 1 77.44 288 GLU A N 1
ATOM 2269 C CA . GLU A 1 288 ? -9.383 60.719 27.25 1 77.44 288 GLU A CA 1
ATOM 2270 C C . GLU A 1 288 ? -10.109 59.594 28 1 77.44 288 GLU A C 1
ATOM 2272 O O . GLU A 1 288 ? -11.148 59.844 28.625 1 77.44 288 GLU A O 1
ATOM 2277 N N . ASP A 1 289 ? -9.547 58.5 27.844 1 81.56 289 ASP A N 1
ATOM 2278 C CA . ASP A 1 289 ? -10.172 57.344 28.484 1 81.56 289 ASP A CA 1
ATOM 2279 C C . ASP A 1 289 ? -10 57.406 30 1 81.56 289 ASP A C 1
ATOM 2281 O O . ASP A 1 289 ? -10.789 56.812 30.75 1 81.56 289 ASP A O 1
ATOM 2285 N N . MET A 1 290 ? -8.984 58 30.469 1 79.44 290 MET A N 1
ATOM 2286 C CA . MET A 1 290 ? -8.758 58.156 31.906 1 79.44 290 MET A CA 1
ATOM 2287 C C . MET A 1 290 ? -9.719 59.156 32.5 1 79.44 290 MET A C 1
ATOM 2289 O O . MET A 1 290 ? -9.969 59.156 33.719 1 79.44 290 MET A O 1
ATOM 2293 N N . MET A 1 291 ? -10.094 60.031 31.578 1 77 291 MET A N 1
ATOM 2294 C CA . MET A 1 291 ? -11.016 61.062 32.031 1 77 291 MET A CA 1
ATOM 2295 C C . MET A 1 291 ? -12.461 60.594 31.938 1 77 291 MET A C 1
ATOM 2297 O O . MET A 1 291 ? -13.297 60.969 32.781 1 77 291 MET A O 1
ATOM 2301 N N . GLY A 1 292 ? -12.688 59.812 30.812 1 75.25 292 GLY A N 1
ATOM 2302 C CA . GLY A 1 292 ? -14.031 59.312 30.609 1 75.25 292 GLY A CA 1
ATOM 2303 C C . GLY A 1 292 ? -14.062 57.812 30.391 1 75.25 292 GLY A C 1
ATOM 2304 O O . GLY A 1 292 ? -13.109 57.219 29.859 1 75.25 292 GLY A O 1
ATOM 2305 N N . ARG A 1 293 ? -14.766 57.125 31.188 1 81.69 293 ARG A N 1
ATOM 2306 C CA . ARG A 1 293 ? -14.828 55.656 31.125 1 81.69 293 ARG A CA 1
ATOM 2307 C C . ARG A 1 293 ? -15.781 55.188 30.031 1 81.69 293 ARG A C 1
ATOM 2309 O O . ARG A 1 293 ? -16.688 54.406 30.281 1 81.69 293 ARG A O 1
ATOM 2316 N N . LYS A 1 294 ? -15.555 55.844 28.828 1 84.38 294 LYS A N 1
ATOM 2317 C CA . LYS A 1 294 ? -16.438 55.469 27.734 1 84.38 294 LYS A CA 1
ATOM 23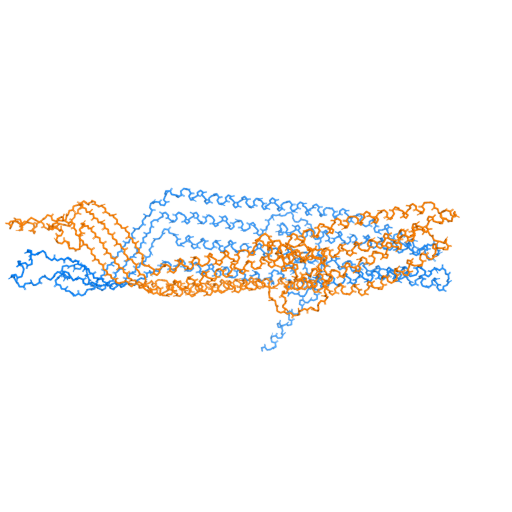18 C C . LYS A 1 294 ? -15.672 54.719 26.656 1 84.38 294 LYS A C 1
ATOM 2320 O O . LYS A 1 294 ? -14.492 54.969 26.406 1 84.38 294 LYS A O 1
ATOM 2325 N N . GLY A 1 295 ? -16.344 53.75 26.078 1 88.19 295 GLY A N 1
ATOM 2326 C CA . GLY A 1 295 ? -15.797 53 24.953 1 88.19 295 GLY A CA 1
ATOM 2327 C C . GLY A 1 295 ? -15.602 53.875 23.719 1 88.19 295 GLY A C 1
ATOM 2328 O O . GLY A 1 295 ? -16.344 54.844 23.5 1 88.19 295 GLY A O 1
ATOM 2329 N N . SER A 1 296 ? -14.492 53.562 22.969 1 90.25 296 SER A N 1
ATOM 2330 C CA . SER A 1 296 ? -14.227 54.312 21.75 1 90.25 296 SER A CA 1
ATOM 2331 C C . SER A 1 296 ? -13.883 53.406 20.578 1 90.25 296 SER A C 1
ATOM 2333 O O . SER A 1 296 ? -13.5 52.25 20.797 1 90.25 296 SER A O 1
ATOM 2335 N N . TRP A 1 297 ? -14.148 53.969 19.422 1 92.62 297 TRP A N 1
ATOM 2336 C CA . TRP A 1 297 ? -13.727 53.281 18.203 1 92.62 297 TRP A CA 1
ATOM 2337 C C . TRP A 1 297 ? -12.266 53.562 17.875 1 92.62 297 TRP A C 1
ATOM 2339 O O . TRP A 1 297 ? -11.844 54.719 17.906 1 92.62 297 TRP A O 1
ATOM 2349 N N . ASN A 1 298 ? -11.492 52.469 17.75 1 93.19 298 ASN A N 1
ATOM 2350 C CA . ASN A 1 298 ? -10.07 52.594 17.422 1 93.19 298 ASN A CA 1
ATOM 2351 C C . ASN A 1 298 ? -9.727 51.812 16.156 1 93.19 298 ASN A C 1
ATOM 2353 O O . ASN A 1 298 ? -10.266 50.75 15.914 1 93.19 298 ASN A O 1
ATOM 2357 N N . ALA A 1 299 ? -8.93 52.438 15.266 1 93.06 299 ALA A N 1
ATOM 2358 C CA . ALA A 1 299 ? -8.531 51.781 14.016 1 93.06 299 ALA A CA 1
ATOM 2359 C C . ALA A 1 299 ? -7.078 52.094 13.68 1 93.06 299 ALA A C 1
ATOM 2361 O O . ALA A 1 299 ? -6.582 53.188 13.977 1 93.06 299 ALA A O 1
ATOM 2362 N N . LEU A 1 300 ? -6.371 51.094 13.289 1 92.88 300 LEU A N 1
ATOM 2363 C CA . LEU A 1 300 ? -5.004 51.281 12.82 1 92.88 300 LEU A CA 1
ATOM 2364 C C . LEU A 1 300 ? -4.754 50.469 11.547 1 92.88 300 LEU A C 1
ATOM 2366 O O . LEU A 1 300 ? -5.316 49.375 11.375 1 92.88 300 LEU A O 1
ATOM 2370 N N . ALA A 1 301 ? -4.09 51 10.531 1 93.44 301 ALA A N 1
ATOM 2371 C CA . ALA A 1 301 ? -3.688 50.344 9.289 1 93.44 301 ALA A CA 1
ATOM 2372 C C . ALA A 1 301 ? -2.205 50.562 9 1 93.44 301 ALA A C 1
ATOM 2374 O O . ALA A 1 301 ? -1.632 51.562 9.422 1 93.44 301 ALA A O 1
ATOM 2375 N N . GLY A 1 302 ? -1.571 49.594 8.492 1 95 302 GLY A N 1
ATOM 2376 C CA . GLY A 1 302 ? -0.156 49.781 8.203 1 95 302 GLY A CA 1
ATOM 2377 C C . GLY A 1 302 ? 0.39 48.719 7.266 1 95 302 GLY A C 1
ATOM 2378 O O . GLY A 1 302 ? -0.373 47.938 6.68 1 95 302 GLY A O 1
ATOM 2379 N N . VAL A 1 303 ? 1.64 48.906 6.949 1 94.25 303 VAL A N 1
ATOM 2380 C CA . VAL A 1 303 ? 2.396 48 6.121 1 94.25 303 VAL A CA 1
ATOM 2381 C C . VAL A 1 303 ? 3.43 47.25 6.973 1 94.25 303 VAL A C 1
ATOM 2383 O O . VAL A 1 303 ? 4.039 47.844 7.863 1 94.25 303 VAL A O 1
ATOM 2386 N N . LYS A 1 304 ? 3.426 46 6.77 1 94.12 304 LYS A N 1
ATOM 2387 C CA . LYS A 1 304 ? 4.379 45.188 7.539 1 94.12 304 LYS A CA 1
ATOM 2388 C C . LYS A 1 304 ? 5.387 44.5 6.621 1 94.12 304 LYS A C 1
ATOM 2390 O O . LYS A 1 304 ? 5.012 43.906 5.613 1 94.12 304 LYS A O 1
ATOM 2395 N N . PHE A 1 305 ? 6.656 44.719 6.91 1 93.75 305 PHE A N 1
ATOM 2396 C CA . PHE A 1 305 ? 7.762 44.031 6.23 1 93.75 305 PHE A CA 1
ATOM 2397 C C . PHE A 1 305 ? 8.445 43.031 7.152 1 93.75 305 PHE A C 1
ATOM 2399 O O . PHE A 1 305 ? 8.844 43.375 8.266 1 93.75 305 PHE A O 1
ATOM 2406 N N . THR A 1 306 ? 8.477 41.75 6.816 1 92.88 306 THR A N 1
ATOM 2407 C CA . THR A 1 306 ? 9.117 40.719 7.625 1 92.88 306 THR A CA 1
ATOM 2408 C C . THR A 1 306 ? 10.164 39.969 6.805 1 92.88 306 THR A C 1
ATOM 2410 O O . THR A 1 306 ? 9.891 39.531 5.691 1 92.88 306 THR A O 1
ATOM 2413 N N . TRP A 1 307 ? 11.391 39.906 7.324 1 91.88 307 TRP A N 1
ATOM 2414 C CA . TRP A 1 307 ? 12.469 39.156 6.668 1 91.88 307 TRP A CA 1
ATOM 2415 C C . TRP A 1 307 ? 13.164 38.219 7.641 1 91.88 307 TRP A C 1
ATOM 2417 O O . TRP A 1 307 ? 13.773 38.656 8.617 1 91.88 307 TRP A O 1
ATOM 2427 N N . ASN A 1 308 ? 13.023 36.938 7.449 1 89.31 308 ASN A N 1
ATOM 2428 C CA . ASN A 1 308 ? 13.688 35.938 8.281 1 89.31 308 ASN A CA 1
ATOM 2429 C C . ASN A 1 308 ? 15.094 35.625 7.785 1 89.31 308 ASN A C 1
ATOM 2431 O O . ASN A 1 308 ? 15.297 34.688 7.016 1 89.31 308 ASN A O 1
ATOM 2435 N N . VAL A 1 309 ? 16.094 36.25 8.344 1 89 309 VAL A N 1
ATOM 2436 C CA . VAL A 1 309 ? 17.484 36.125 7.91 1 89 309 VAL A CA 1
ATOM 2437 C C . VAL A 1 309 ? 18.062 34.812 8.422 1 89 309 VAL A C 1
ATOM 2439 O O . VAL A 1 309 ? 19.016 34.281 7.848 1 89 309 VAL A O 1
ATOM 2442 N N . GLY A 1 310 ? 17.516 34.25 9.453 1 87.38 310 GLY A N 1
ATOM 2443 C CA . GLY A 1 310 ? 18 33 10.016 1 87.38 310 GLY A CA 1
ATOM 2444 C C . GLY A 1 310 ? 17.906 31.844 9.055 1 87.38 310 GLY A C 1
ATOM 2445 O O . GLY A 1 310 ? 18.672 30.891 9.148 1 87.38 310 GLY A O 1
ATOM 2446 N N . ALA A 1 311 ? 17 31.891 8.102 1 86.62 311 ALA A N 1
ATOM 2447 C CA . ALA A 1 311 ? 16.812 30.812 7.129 1 86.62 311 ALA A CA 1
ATOM 2448 C C . ALA A 1 311 ? 18.031 30.672 6.23 1 86.62 311 ALA A C 1
ATOM 2450 O O . ALA A 1 311 ? 18.266 29.625 5.633 1 86.62 311 ALA A O 1
ATOM 2451 N N . LEU A 1 312 ? 18.906 31.672 6.156 1 89.38 312 LEU A N 1
ATOM 2452 C CA . LEU A 1 312 ? 20.109 31.656 5.336 1 89.38 312 LEU A CA 1
ATOM 2453 C C . LEU A 1 312 ? 21.156 30.719 5.918 1 89.38 312 LEU A C 1
ATOM 2455 O O . LEU A 1 312 ? 22.016 30.203 5.188 1 89.38 312 LEU A O 1
ATOM 2459 N N . TYR A 1 313 ? 21 30.531 7.27 1 89.94 313 TYR A N 1
ATOM 2460 C CA . TYR A 1 313 ? 22 29.703 7.938 1 89.94 313 TYR A CA 1
ATOM 2461 C C . TYR A 1 313 ? 21.922 28.266 7.449 1 89.94 313 TYR A C 1
ATOM 2463 O O . TYR A 1 313 ? 22.953 27.578 7.344 1 89.94 313 TYR A O 1
ATOM 2471 N N . THR A 1 314 ? 20.688 27.797 7.121 1 91.62 314 THR A N 1
ATOM 2472 C CA . THR A 1 314 ? 20.516 26.391 6.746 1 91.62 314 THR A CA 1
ATOM 2473 C C . THR A 1 314 ? 20.344 26.266 5.234 1 91.62 314 THR A C 1
ATOM 2475 O O . THR A 1 314 ? 20.25 25.141 4.711 1 91.62 314 THR A O 1
ATOM 2478 N N . HIS A 1 315 ? 20.328 27.344 4.488 1 92.06 315 HIS A N 1
ATOM 2479 C CA . HIS A 1 315 ? 19.984 27.344 3.07 1 92.06 315 HIS A CA 1
ATOM 2480 C C . HIS A 1 315 ? 20.938 26.438 2.281 1 92.06 315 HIS A C 1
ATOM 2482 O O . HIS A 1 315 ? 20.5 25.625 1.465 1 92.06 315 HIS A O 1
ATOM 2488 N N . LYS A 1 316 ? 22.219 26.625 2.459 1 92.5 316 LYS A N 1
ATOM 2489 C CA . LYS A 1 316 ? 23.203 25.828 1.73 1 92.5 316 LYS A CA 1
ATOM 2490 C C . LYS A 1 316 ? 23.031 24.344 2.016 1 92.5 316 LYS A C 1
ATOM 2492 O O . LYS A 1 316 ? 23.062 23.516 1.099 1 92.5 316 LYS A O 1
ATOM 2497 N N . ASN A 1 317 ? 22.812 24.016 3.297 1 93.69 317 ASN A N 1
ATOM 2498 C CA . ASN A 1 317 ? 22.594 22.625 3.662 1 93.69 317 ASN A CA 1
ATOM 2499 C C . ASN A 1 317 ? 21.297 22.094 3.059 1 93.69 317 ASN A C 1
ATOM 2501 O O . ASN A 1 317 ? 21.234 20.938 2.623 1 93.69 317 ASN A O 1
ATOM 2505 N N . ASP A 1 318 ? 20.234 22.891 3.033 1 94 318 ASP A N 1
ATOM 2506 C CA . ASP A 1 318 ? 18.969 22.469 2.457 1 94 318 ASP A CA 1
ATOM 2507 C C . ASP A 1 318 ? 19.094 22.234 0.953 1 94 318 ASP A C 1
ATOM 2509 O O . ASP A 1 318 ? 18.5 21.312 0.41 1 94 318 ASP A O 1
ATOM 2513 N N . GLN A 1 319 ? 19.812 23.062 0.334 1 94.25 319 GLN A N 1
ATOM 2514 C CA . GLN A 1 319 ? 20.078 22.875 -1.089 1 94.25 319 GLN A CA 1
ATOM 2515 C C . GLN A 1 319 ? 20.844 21.578 -1.347 1 94.25 319 GLN A C 1
ATOM 2517 O O . GLN A 1 319 ? 20.531 20.844 -2.291 1 94.25 319 GLN A O 1
ATOM 2522 N N . ASN A 1 320 ? 21.812 21.328 -0.547 1 94.94 320 ASN A N 1
ATOM 2523 C CA . ASN A 1 320 ? 22.578 20.094 -0.692 1 94.94 320 ASN A CA 1
ATOM 2524 C C . ASN A 1 320 ? 21.734 18.859 -0.423 1 94.94 320 ASN A C 1
ATOM 2526 O O . ASN A 1 320 ? 21.922 17.812 -1.051 1 94.94 320 ASN A O 1
ATOM 2530 N N . LYS A 1 321 ? 20.828 18.969 0.538 1 94.5 321 LYS A N 1
ATOM 2531 C CA . LYS A 1 321 ? 19.922 17.859 0.803 1 94.5 321 LYS A CA 1
ATOM 2532 C C . LYS A 1 321 ? 19.078 17.531 -0.43 1 94.5 321 LYS A C 1
ATOM 2534 O O . LYS A 1 321 ? 18.844 16.359 -0.737 1 94.5 321 LYS A O 1
ATOM 2539 N N . LEU A 1 322 ? 18.578 18.594 -1.127 1 95.12 322 LEU A N 1
ATOM 2540 C CA . LEU A 1 322 ? 17.766 18.391 -2.324 1 95.12 322 LEU A CA 1
ATOM 2541 C C . LEU A 1 322 ? 18.609 17.812 -3.453 1 95.12 322 LEU A C 1
ATOM 2543 O O . LEU A 1 322 ? 18.109 16.984 -4.234 1 95.12 322 LEU A O 1
ATOM 2547 N N . LYS A 1 323 ? 19.859 18.156 -3.553 1 95.12 323 LYS A N 1
ATOM 2548 C CA . LYS A 1 323 ? 20.766 17.562 -4.523 1 95.12 323 LYS A CA 1
ATOM 2549 C C . LYS A 1 323 ? 20.984 16.062 -4.246 1 95.12 323 LYS A C 1
ATOM 2551 O O . LYS A 1 323 ? 21.016 15.258 -5.172 1 95.12 323 LYS A O 1
ATOM 2556 N N . LEU A 1 324 ? 21.125 15.805 -2.963 1 95.25 324 LEU A N 1
ATOM 2557 C CA . LEU A 1 324 ? 21.281 14.398 -2.578 1 95.25 324 LEU A CA 1
ATOM 2558 C C . LEU A 1 324 ? 20 13.617 -2.871 1 95.25 324 LEU A C 1
ATOM 2560 O O . LEU A 1 324 ? 20.062 12.438 -3.238 1 95.25 324 LEU A O 1
ATOM 2564 N N . GLN A 1 325 ? 18.875 14.219 -2.705 1 94.81 325 GLN A N 1
ATOM 2565 C CA . GLN A 1 325 ? 17.609 13.578 -3.045 1 94.81 325 GLN A CA 1
ATOM 2566 C C . GLN A 1 325 ? 17.531 13.258 -4.535 1 94.81 325 GLN A C 1
ATOM 2568 O O . GLN A 1 325 ? 17.062 12.195 -4.922 1 94.81 325 GLN A O 1
ATOM 2573 N N . ARG A 1 326 ? 17.969 14.156 -5.391 1 96.19 326 ARG A N 1
ATOM 2574 C CA . ARG A 1 326 ? 18.016 13.922 -6.832 1 96.19 326 ARG A CA 1
ATOM 2575 C C . ARG A 1 326 ? 18.969 12.781 -7.168 1 96.19 326 ARG A C 1
ATOM 2577 O O . ARG A 1 326 ? 18.656 11.93 -8 1 96.19 326 ARG A O 1
ATOM 2584 N N . ALA A 1 327 ? 20.078 12.773 -6.484 1 95.94 327 ALA A N 1
ATOM 2585 C CA . ALA A 1 327 ? 21.047 11.703 -6.703 1 95.94 327 ALA A CA 1
ATOM 2586 C C . ALA A 1 327 ? 20.469 10.352 -6.285 1 95.94 327 ALA A C 1
ATOM 2588 O O . ALA A 1 327 ? 20.75 9.328 -6.918 1 95.94 327 ALA A O 1
ATOM 2589 N N . GLN A 1 328 ? 19.797 10.391 -5.223 1 95.88 328 GLN A N 1
ATOM 2590 C CA . GLN A 1 328 ? 19.156 9.164 -4.781 1 95.88 328 GLN A CA 1
ATOM 2591 C C . GLN A 1 328 ? 18.172 8.648 -5.832 1 95.88 328 GLN A C 1
ATOM 2593 O O . GLN A 1 328 ? 18.125 7.453 -6.109 1 95.88 328 GLN A O 1
ATOM 2598 N N . THR A 1 329 ? 17.375 9.562 -6.414 1 96.44 329 THR A N 1
ATOM 2599 C CA . THR A 1 329 ? 16.406 9.188 -7.449 1 96.44 329 THR A CA 1
ATOM 2600 C C . THR A 1 329 ? 17.141 8.672 -8.688 1 96.44 329 THR A C 1
ATOM 2602 O O . THR A 1 329 ? 16.688 7.699 -9.312 1 96.44 329 THR A O 1
ATOM 2605 N N . GLU A 1 330 ? 18.219 9.242 -9.062 1 96 330 GLU A N 1
ATOM 2606 C CA . GLU A 1 330 ? 19.016 8.789 -10.195 1 96 330 GLU A CA 1
ATOM 2607 C C . GLU A 1 330 ? 19.594 7.391 -9.945 1 96 330 GLU A C 1
ATOM 2609 O O . GLU A 1 330 ? 19.672 6.574 -10.867 1 96 330 GLU A O 1
ATOM 2614 N N . ASN A 1 331 ? 19.984 7.207 -8.727 1 95.44 331 ASN A N 1
ATOM 2615 C CA . ASN A 1 331 ? 20.484 5.879 -8.375 1 95.44 331 ASN A CA 1
ATOM 2616 C C . ASN A 1 331 ? 19.375 4.824 -8.5 1 95.44 331 ASN A C 1
ATOM 2618 O O . ASN A 1 331 ? 19.641 3.703 -8.945 1 95.44 331 ASN A O 1
ATOM 2622 N N . LEU A 1 332 ? 18.203 5.18 -8.086 1 94.5 332 LEU A N 1
ATOM 2623 C CA . LEU A 1 332 ? 17.062 4.27 -8.242 1 94.5 332 LEU A CA 1
ATOM 2624 C C . LEU A 1 332 ? 16.781 4.016 -9.719 1 94.5 332 LEU A C 1
ATOM 2626 O O . LEU A 1 332 ? 16.469 2.887 -10.109 1 94.5 332 LEU A O 1
ATOM 2630 N N . ARG A 1 333 ? 16.812 5.055 -10.508 1 95 333 ARG A N 1
ATOM 2631 C CA . ARG A 1 333 ? 16.625 4.918 -11.953 1 95 333 ARG A CA 1
ATOM 2632 C C . ARG A 1 333 ? 17.656 3.969 -12.547 1 95 333 ARG A C 1
ATOM 2634 O O . ARG A 1 333 ? 17.312 3.09 -13.344 1 95 333 ARG A O 1
ATOM 2641 N N . ASN A 1 334 ? 18.938 4.062 -12.141 1 94.81 334 ASN A N 1
ATOM 2642 C CA . ASN A 1 334 ? 19.984 3.182 -12.633 1 94.81 334 ASN A CA 1
ATOM 2643 C C . ASN A 1 334 ? 19.75 1.736 -12.203 1 94.81 334 ASN A C 1
ATOM 2645 O O . ASN A 1 334 ? 20.031 0.808 -12.969 1 94.81 334 ASN A O 1
ATOM 2649 N N . ALA A 1 335 ? 19.359 1.617 -11.008 1 93.31 335 ALA A N 1
ATOM 2650 C CA . ALA A 1 335 ? 19.047 0.268 -10.547 1 93.31 335 ALA A CA 1
ATOM 2651 C C . ALA A 1 335 ? 17.922 -0.354 -11.375 1 93.31 335 ALA A C 1
ATOM 2653 O O . ALA A 1 335 ? 17.984 -1.533 -11.734 1 93.31 335 ALA A O 1
ATOM 2654 N N . PHE A 1 336 ? 17.016 0.424 -11.68 1 96 336 PHE A N 1
ATOM 2655 C CA . PHE A 1 336 ? 15.906 -0.059 -12.508 1 96 336 PHE A CA 1
ATOM 2656 C C . PHE A 1 336 ? 16.406 -0.455 -13.891 1 96 336 PHE A C 1
ATOM 2658 O O . PHE A 1 336 ? 16.047 -1.516 -14.406 1 96 336 PHE A O 1
ATOM 2665 N N . LEU A 1 337 ? 17.109 0.39 -14.484 1 93.5 337 LEU A N 1
ATOM 2666 C CA . LEU A 1 337 ? 17.641 0.13 -15.82 1 93.5 337 LEU A CA 1
ATOM 2667 C C . LEU A 1 337 ? 18.531 -1.114 -15.82 1 93.5 337 LEU A C 1
ATOM 2669 O O . LEU A 1 337 ? 18.5 -1.896 -16.781 1 93.5 337 LEU A O 1
ATOM 2673 N N . PHE A 1 338 ? 19.328 -1.259 -14.766 1 92.56 338 PHE A N 1
ATOM 2674 C CA . PHE A 1 338 ? 20.156 -2.451 -14.633 1 92.56 338 PHE A CA 1
ATOM 2675 C C . PHE A 1 338 ? 19.297 -3.709 -14.625 1 92.56 338 PHE A C 1
ATOM 2677 O O . PHE A 1 338 ? 19.578 -4.66 -15.359 1 92.56 338 PHE A O 1
ATOM 2684 N N . ASN A 1 339 ? 18.25 -3.719 -13.859 1 90.81 339 ASN A N 1
ATOM 2685 C CA . ASN A 1 339 ? 17.344 -4.863 -13.789 1 90.81 339 ASN A CA 1
ATOM 2686 C C . ASN A 1 339 ? 16.609 -5.078 -15.109 1 90.81 339 ASN A C 1
ATOM 2688 O O . ASN A 1 339 ? 16.391 -6.215 -15.523 1 90.81 339 ASN A O 1
ATOM 2692 N N . ASN A 1 340 ? 16.188 -4.008 -15.68 1 92.25 340 ASN A N 1
ATOM 2693 C CA . ASN A 1 340 ? 15.516 -4.074 -16.969 1 92.25 340 ASN A CA 1
ATOM 2694 C C . ASN A 1 340 ? 16.406 -4.695 -18.047 1 92.25 340 ASN A C 1
ATOM 2696 O O . ASN A 1 340 ? 15.938 -5.516 -18.844 1 92.25 340 ASN A O 1
ATOM 2700 N N . ARG A 1 341 ? 17.672 -4.359 -18.031 1 90.62 341 ARG A N 1
ATOM 2701 C CA . ARG A 1 341 ? 18.625 -4.926 -18.984 1 90.62 341 ARG A CA 1
ATOM 2702 C C . ARG A 1 341 ? 18.812 -6.422 -18.75 1 90.62 341 ARG A C 1
ATOM 2704 O O . ARG A 1 341 ? 18.906 -7.195 -19.703 1 90.62 341 ARG A O 1
ATOM 2711 N N . LEU A 1 342 ? 18.875 -6.82 -17.484 1 91.56 342 LEU A N 1
ATOM 2712 C CA . LEU A 1 342 ? 18.969 -8.242 -17.172 1 91.56 342 LEU A CA 1
ATOM 2713 C C . LEU A 1 342 ? 17.75 -9 -17.688 1 91.56 342 LEU A C 1
ATOM 2715 O O . LEU A 1 342 ? 17.875 -10.094 -18.25 1 91.56 342 LEU A O 1
ATOM 2719 N N . GLU A 1 343 ? 16.562 -8.414 -17.484 1 91.38 343 GLU A N 1
ATOM 2720 C CA . GLU A 1 343 ? 15.328 -9.031 -17.969 1 91.38 343 GLU A CA 1
ATOM 2721 C C . GLU A 1 343 ? 15.32 -9.125 -19.5 1 91.38 343 GLU A C 1
ATOM 2723 O O . GLU A 1 343 ? 14.867 -10.125 -20.062 1 91.38 343 GLU A O 1
ATOM 2728 N N . GLN A 1 344 ? 15.82 -8.141 -20.188 1 91.25 344 GLN A N 1
ATOM 2729 C CA . GLN A 1 344 ? 15.914 -8.156 -21.641 1 91.25 344 GLN A CA 1
ATOM 2730 C C . GLN A 1 344 ? 16.844 -9.266 -22.125 1 91.25 344 GLN A C 1
ATOM 2732 O O . GLN A 1 344 ? 16.531 -9.977 -23.078 1 91.25 344 GLN A O 1
ATOM 2737 N N . LEU A 1 345 ? 17.969 -9.391 -21.391 1 92.31 345 LEU A N 1
ATOM 2738 C CA . LEU A 1 345 ? 18.922 -10.43 -21.75 1 92.31 345 LEU A CA 1
ATOM 2739 C C . LEU A 1 345 ? 18.312 -11.812 -21.594 1 92.31 345 LEU A C 1
ATOM 2741 O O . LEU A 1 345 ? 18.5 -12.688 -22.453 1 92.31 345 LEU A O 1
ATOM 2745 N N . GLN A 1 346 ? 17.531 -11.984 -20.531 1 91.75 346 GLN A N 1
ATOM 2746 C CA . GLN A 1 346 ? 16.859 -13.258 -20.312 1 91.75 346 GLN A CA 1
ATOM 2747 C C . GLN A 1 346 ? 15.844 -13.547 -21.422 1 91.75 346 GLN A C 1
ATOM 2749 O O . GLN A 1 346 ? 15.773 -14.664 -21.922 1 91.75 346 GLN A O 1
ATOM 2754 N N . GLN A 1 347 ? 15.133 -12.57 -21.812 1 91.06 347 GLN A N 1
ATOM 2755 C CA . GLN A 1 347 ? 14.102 -12.742 -22.828 1 91.06 347 GLN A CA 1
ATOM 2756 C C . GLN A 1 347 ? 14.727 -12.945 -24.219 1 91.06 347 GLN A C 1
ATOM 2758 O O . GLN A 1 347 ? 14.242 -13.758 -25 1 91.06 347 GLN A O 1
ATOM 2763 N N . GLN A 1 348 ? 15.844 -12.281 -24.484 1 91.31 348 GLN A N 1
ATOM 2764 C CA . GLN A 1 348 ? 16.547 -12.453 -25.75 1 91.31 348 GLN A CA 1
ATOM 2765 C C . GLN A 1 348 ? 17.141 -13.852 -25.859 1 91.31 348 GLN A C 1
ATOM 2767 O O . GLN A 1 348 ? 17.062 -14.477 -26.922 1 91.31 348 GLN A O 1
ATOM 2772 N N . GLU A 1 349 ? 17.688 -14.273 -24.766 1 92.06 349 GLU A N 1
ATOM 2773 C CA . GLU A 1 349 ? 18.234 -15.625 -24.75 1 92.06 349 GLU A CA 1
ATOM 2774 C C . GLU A 1 349 ? 17.125 -16.656 -24.938 1 92.06 349 GLU A C 1
ATOM 2776 O O . GLU A 1 349 ? 17.312 -17.688 -25.594 1 92.06 349 GLU A O 1
ATOM 2781 N N . ALA A 1 350 ? 16.016 -16.391 -24.312 1 92.69 350 ALA A N 1
ATOM 2782 C CA . ALA A 1 350 ? 14.883 -17.297 -24.469 1 92.69 350 ALA A CA 1
ATOM 2783 C C . ALA A 1 350 ? 14.406 -17.344 -25.922 1 92.69 350 ALA A C 1
ATOM 2785 O O . ALA A 1 350 ? 14.102 -18.422 -26.438 1 92.69 350 ALA A O 1
ATOM 2786 N N . ILE A 1 351 ? 14.352 -16.219 -26.578 1 92.38 351 ILE A N 1
ATOM 2787 C CA . ILE A 1 351 ? 13.938 -16.125 -27.969 1 92.38 351 ILE A CA 1
ATOM 2788 C C . ILE A 1 351 ? 14.883 -16.953 -28.859 1 92.38 351 ILE A C 1
ATOM 2790 O O . ILE A 1 351 ? 14.438 -17.766 -29.656 1 92.38 351 ILE A O 1
ATOM 2794 N N . GLN A 1 352 ? 16.172 -16.844 -28.641 1 93.25 352 GLN A N 1
ATOM 2795 C CA . GLN A 1 352 ? 17.172 -17.578 -29.422 1 93.25 352 GLN A CA 1
ATOM 2796 C C . GLN A 1 352 ? 17.062 -19.078 -29.156 1 93.25 352 GLN A C 1
ATOM 2798 O O . GLN A 1 352 ? 17.156 -19.875 -30.094 1 93.25 352 GLN A O 1
ATOM 2803 N N . ARG A 1 353 ? 16.828 -19.328 -27.953 1 93.81 353 ARG A N 1
ATOM 2804 C CA . ARG A 1 353 ? 16.703 -20.734 -27.594 1 93.81 353 ARG A CA 1
ATOM 2805 C C . ARG A 1 353 ? 15.508 -21.375 -28.297 1 93.81 353 ARG A C 1
ATOM 2807 O O . ARG A 1 353 ? 15.641 -22.438 -28.906 1 93.81 353 ARG A O 1
ATOM 2814 N N . TYR A 1 354 ? 14.383 -20.719 -28.281 1 94 354 TYR A N 1
ATOM 2815 C CA . TYR A 1 354 ? 13.18 -21.281 -28.875 1 94 354 TYR A CA 1
ATOM 2816 C C . TYR A 1 354 ? 13.289 -21.344 -30.391 1 94 354 TYR A C 1
ATOM 2818 O O . TYR A 1 354 ? 12.773 -22.25 -31.031 1 94 354 TYR A O 1
ATOM 2826 N N . GLU A 1 355 ? 13.969 -20.375 -30.953 1 91.12 355 GLU A N 1
ATOM 2827 C CA . GLU A 1 355 ? 14.195 -20.391 -32.406 1 91.12 355 GLU A CA 1
ATOM 2828 C C . GLU A 1 355 ? 15.031 -21.609 -32.812 1 91.12 355 GLU A C 1
ATOM 2830 O O . GLU A 1 355 ? 14.727 -22.266 -33.812 1 91.12 355 GLU A O 1
ATOM 2835 N N . LYS A 1 356 ? 16.031 -21.922 -32 1 92.12 356 LYS A N 1
ATOM 2836 C CA . LYS A 1 356 ? 16.875 -23.078 -32.281 1 92.12 356 LYS A CA 1
ATOM 2837 C C . LYS A 1 356 ? 16.109 -24.391 -32.094 1 92.12 356 LYS A C 1
ATOM 2839 O O . LYS A 1 356 ? 16.234 -25.297 -32.906 1 92.12 356 LYS A O 1
ATOM 2844 N N . LEU A 1 357 ? 15.266 -24.375 -31.047 1 93 357 LEU A N 1
ATOM 2845 C CA . LEU A 1 357 ? 14.5 -25.594 -30.766 1 93 357 LEU A CA 1
ATOM 2846 C C . LEU A 1 357 ? 13.477 -25.859 -31.859 1 93 357 LEU A C 1
ATOM 2848 O O . LEU A 1 357 ? 13.266 -27 -32.25 1 93 357 LEU A O 1
ATOM 2852 N N . MET A 1 358 ? 12.898 -24.828 -32.406 1 91.75 358 MET A N 1
ATOM 2853 C CA . MET A 1 358 ? 11.852 -24.984 -33.406 1 91.75 358 MET A CA 1
ATOM 2854 C C . MET A 1 358 ? 12.43 -25.516 -34.719 1 91.75 358 MET A C 1
ATOM 2856 O O . MET A 1 358 ? 11.766 -26.281 -35.438 1 91.75 358 MET A O 1
ATOM 2860 N N . LYS A 1 359 ? 13.664 -25.219 -35 1 89.81 359 LYS A N 1
ATOM 2861 C CA . LYS A 1 359 ? 14.32 -25.75 -36.188 1 89.81 359 LYS A CA 1
ATOM 2862 C C . LYS A 1 359 ? 14.5 -27.266 -36.094 1 89.81 359 LYS A C 1
ATOM 2864 O O . LYS A 1 359 ? 14.273 -27.984 -37.062 1 89.81 359 LYS A O 1
ATOM 2869 N N . ASN A 1 360 ? 14.781 -27.656 -34.875 1 92.56 360 ASN A N 1
ATOM 2870 C CA . ASN A 1 360 ? 14.977 -29.078 -34.656 1 92.56 360 ASN A CA 1
ATOM 2871 C C . ASN A 1 360 ? 13.648 -29.828 -34.562 1 92.56 360 ASN A C 1
ATOM 2873 O O . ASN A 1 360 ? 13.562 -31.016 -34.875 1 92.56 360 ASN A O 1
ATOM 2877 N N . ASP A 1 361 ? 12.609 -29.141 -34.156 1 93.56 361 ASP A N 1
ATOM 2878 C CA . ASP A 1 361 ? 11.305 -29.75 -33.969 1 93.56 361 ASP A CA 1
ATOM 2879 C C . ASP A 1 361 ? 10.75 -30.297 -35.281 1 93.56 361 ASP A C 1
ATOM 2881 O O . ASP A 1 361 ? 10.156 -31.391 -35.312 1 93.56 361 ASP A O 1
ATOM 2885 N N . ASP A 1 362 ? 10.961 -29.641 -36.344 1 90.5 362 ASP A N 1
ATOM 2886 C CA . ASP A 1 362 ? 10.438 -30.078 -37.625 1 90.5 362 ASP A CA 1
ATOM 2887 C C . ASP A 1 362 ? 11.047 -31.406 -38.031 1 90.5 362 ASP A C 1
ATOM 2889 O O . ASP A 1 362 ? 10.336 -32.281 -38.531 1 90.5 362 ASP A O 1
ATOM 2893 N N . GLU A 1 363 ? 12.266 -31.547 -37.75 1 92.19 363 GLU A N 1
ATOM 2894 C CA . GLU A 1 363 ? 12.953 -32.781 -38.094 1 92.19 363 GLU A CA 1
ATOM 2895 C C . GLU A 1 363 ? 12.477 -33.938 -37.219 1 92.19 363 GLU A C 1
ATOM 2897 O O . GLU A 1 363 ? 12.281 -35.062 -37.688 1 92.19 363 GLU A O 1
ATOM 2902 N N . ILE A 1 364 ? 12.258 -33.625 -36 1 93.06 364 ILE A N 1
ATOM 2903 C CA . ILE A 1 364 ? 11.82 -34.656 -35.031 1 93.06 364 ILE A CA 1
ATOM 2904 C C . ILE A 1 364 ? 10.414 -35.125 -35.375 1 93.06 364 ILE A C 1
ATOM 2906 O O . ILE A 1 364 ? 10.141 -36.312 -35.375 1 93.06 364 ILE A O 1
ATOM 2910 N N . ILE A 1 365 ? 9.555 -34.219 -35.719 1 93.12 365 ILE A N 1
ATOM 2911 C CA . ILE A 1 365 ? 8.18 -34.562 -36.062 1 93.12 365 ILE A CA 1
ATOM 2912 C C . ILE A 1 365 ? 8.141 -35.406 -37.344 1 93.12 365 ILE A C 1
ATOM 2914 O O . ILE A 1 365 ? 7.406 -36.406 -37.406 1 93.12 365 ILE A O 1
ATOM 2918 N N . ALA A 1 366 ? 9.023 -35.094 -38.281 1 92.25 366 ALA A N 1
ATOM 2919 C CA . ALA A 1 366 ? 9.086 -35.844 -39.531 1 92.25 366 ALA A CA 1
ATOM 2920 C C . ALA A 1 366 ? 9.531 -37.281 -39.281 1 92.25 366 ALA A C 1
ATOM 2922 O O . ALA A 1 366 ? 8.953 -38.219 -39.812 1 92.25 366 ALA A O 1
ATOM 2923 N N . LEU A 1 367 ? 10.5 -37.406 -38.406 1 93.06 367 LEU A N 1
ATOM 2924 C CA . LEU A 1 367 ? 11 -38.75 -38.062 1 93.06 367 LEU A CA 1
ATOM 2925 C C . LEU A 1 367 ? 9.945 -39.531 -37.312 1 93.06 367 LEU A C 1
ATOM 2927 O O . LEU A 1 367 ? 9.734 -40.719 -37.625 1 93.06 367 LEU A O 1
ATOM 2931 N N . ARG A 1 368 ? 9.297 -38.875 -36.438 1 91.62 368 ARG A N 1
ATOM 2932 C CA . ARG A 1 368 ? 8.281 -39.562 -35.625 1 91.62 368 ARG A CA 1
ATOM 2933 C C . ARG A 1 368 ? 7.078 -39.969 -36.5 1 91.62 368 ARG A C 1
ATOM 2935 O O . ARG A 1 368 ? 6.465 -41 -36.281 1 91.62 368 ARG A O 1
ATOM 2942 N N . THR A 1 369 ? 6.746 -39.094 -37.406 1 91.81 369 THR A N 1
ATOM 2943 C CA . THR A 1 369 ? 5.641 -39.406 -38.312 1 91.81 369 THR A CA 1
ATOM 2944 C C . THR A 1 369 ? 5.961 -40.625 -39.156 1 91.81 369 THR A C 1
ATOM 2946 O O . THR A 1 369 ? 5.098 -41.469 -39.406 1 91.81 369 THR A O 1
ATOM 2949 N N . ARG A 1 370 ? 7.227 -40.719 -39.594 1 91.38 370 ARG A N 1
ATOM 2950 C CA . ARG A 1 370 ? 7.645 -41.875 -40.406 1 91.38 370 ARG A CA 1
ATOM 2951 C C . ARG A 1 370 ? 7.594 -43.156 -39.594 1 91.38 370 ARG A C 1
ATOM 2953 O O . ARG A 1 370 ? 7.152 -44.219 -40.094 1 91.38 370 ARG A O 1
ATOM 2960 N N . VAL A 1 371 ? 7.996 -43.031 -38.406 1 89.56 371 VAL A N 1
ATOM 2961 C CA . VAL A 1 371 ? 8.008 -44.188 -37.531 1 89.56 371 VAL A CA 1
ATOM 2962 C C . VAL A 1 371 ? 6.578 -44.625 -37.219 1 89.56 371 VAL A C 1
ATOM 2964 O O . VAL A 1 371 ? 6.277 -45.812 -37.188 1 89.56 371 VAL A O 1
ATOM 2967 N N . ARG A 1 372 ? 5.711 -43.719 -36.969 1 90.12 372 ARG A N 1
ATOM 2968 C CA . ARG A 1 372 ? 4.309 -44.031 -36.688 1 90.12 372 ARG A CA 1
ATOM 2969 C C . ARG A 1 372 ? 3.646 -44.656 -37.906 1 90.12 372 ARG A C 1
ATOM 2971 O O . ARG A 1 372 ? 2.93 -45.656 -37.75 1 90.12 372 ARG A O 1
ATOM 2978 N N . LYS A 1 373 ? 3.906 -44.188 -39.094 1 88 373 LYS A N 1
ATOM 2979 C CA . LYS A 1 373 ? 3.332 -44.75 -40.312 1 88 373 LYS A CA 1
ATOM 2980 C C . LYS A 1 373 ? 3.838 -46.156 -40.562 1 88 373 LYS A C 1
ATOM 2982 O O . LYS A 1 373 ? 3.086 -47.031 -41 1 88 373 LYS A O 1
ATOM 2987 N N . ALA A 1 374 ? 5.09 -46.344 -40.188 1 86.94 374 ALA A N 1
ATOM 2988 C CA . ALA A 1 374 ? 5.66 -47.688 -40.344 1 86.94 374 ALA A CA 1
ATOM 2989 C C . ALA A 1 374 ? 5 -48.656 -39.375 1 86.94 374 ALA A C 1
ATOM 2991 O O . ALA A 1 374 ? 4.727 -49.812 -39.719 1 86.94 374 ALA A O 1
ATOM 2992 N N . ALA A 1 375 ? 4.793 -48.125 -38.156 1 84.5 375 ALA A N 1
ATOM 2993 C CA . ALA A 1 375 ? 4.145 -48.969 -37.156 1 84.5 375 ALA A CA 1
ATOM 2994 C C . ALA A 1 375 ? 2.703 -49.281 -37.562 1 84.5 375 ALA A C 1
ATOM 2996 O O . ALA A 1 375 ? 2.211 -50.406 -37.312 1 84.5 375 ALA A O 1
ATOM 2997 N N . GLU A 1 376 ? 1.995 -48.406 -38.125 1 83.38 376 GLU A N 1
ATOM 2998 C CA . GLU A 1 376 ? 0.626 -48.594 -38.594 1 83.38 376 GLU A CA 1
ATOM 2999 C C . GLU A 1 376 ? 0.567 -49.625 -39.719 1 83.38 376 GLU A C 1
ATOM 3001 O O . GLU A 1 376 ? -0.346 -50.469 -39.75 1 83.38 376 GLU A O 1
ATOM 3006 N N . SER A 1 377 ? 1.574 -49.594 -40.594 1 80.88 377 SER A N 1
ATOM 3007 C CA . SER A 1 377 ? 1.644 -50.562 -41.688 1 80.88 377 SER A CA 1
ATOM 3008 C C . SER A 1 377 ? 1.927 -51.969 -41.188 1 80.88 377 SER A C 1
ATOM 3010 O O . SER A 1 377 ? 1.363 -52.938 -41.688 1 80.88 377 SER A O 1
ATOM 3012 N N . LYS A 1 378 ? 2.711 -52.031 -40.156 1 80.94 378 LYS A N 1
ATOM 3013 C CA . LYS A 1 378 ? 3.045 -53.344 -39.594 1 80.94 378 LYS A CA 1
ATOM 3014 C C . LYS A 1 378 ? 1.851 -53.969 -38.875 1 80.94 378 LYS A C 1
ATOM 3016 O O . LYS A 1 378 ? 1.687 -55.188 -38.844 1 80.94 378 LYS A O 1
ATOM 3021 N N . LEU A 1 379 ? 1.104 -53.188 -38.219 1 77.56 379 LEU A N 1
ATOM 3022 C CA . LEU A 1 379 ? -0.1 -53.688 -37.562 1 77.56 379 LEU A CA 1
ATOM 3023 C C . LEU A 1 379 ? -1.102 -54.219 -38.594 1 77.56 379 LEU A C 1
ATOM 3025 O O . LEU A 1 379 ? -1.716 -55.25 -38.375 1 77.56 379 LEU A O 1
ATOM 3029 N N . ALA A 1 380 ? -1.24 -53.5 -39.688 1 74.06 380 ALA A N 1
ATOM 3030 C CA . ALA A 1 380 ? -2.166 -53.906 -40.75 1 74.06 380 ALA A CA 1
ATOM 3031 C C . ALA A 1 380 ? -1.786 -55.281 -41.312 1 74.06 380 ALA A C 1
ATOM 3033 O O . ALA A 1 380 ? -2.656 -56.062 -41.688 1 74.06 380 ALA A O 1
ATOM 3034 N N . HIS A 1 381 ? -0.465 -55.594 -41.156 1 70.56 381 HIS A N 1
ATOM 3035 C CA . HIS A 1 381 ? 0.006 -56.875 -41.688 1 70.56 381 HIS A CA 1
ATOM 3036 C C . HIS A 1 381 ? 0.139 -57.906 -40.562 1 70.56 381 HIS A C 1
ATOM 3038 O O . HIS A 1 381 ? 0.641 -59 -40.781 1 70.56 381 HIS A O 1
ATOM 3044 N N . GLY A 1 382 ? -0.382 -57.531 -39.312 1 65.94 382 GLY A N 1
ATOM 3045 C CA . GLY A 1 382 ? -0.431 -58.438 -38.188 1 65.94 382 GLY A CA 1
ATOM 3046 C C . GLY A 1 382 ? 0.92 -58.656 -37.531 1 65.94 382 GLY A C 1
ATOM 3047 O O . GLY A 1 382 ? 1.124 -59.656 -36.812 1 65.94 382 GLY A O 1
ATOM 3048 N N . LEU A 1 383 ? 1.889 -57.875 -37.812 1 61.41 383 LEU A N 1
ATOM 3049 C CA . LEU A 1 383 ? 3.264 -58.156 -37.406 1 61.41 383 LEU A CA 1
ATOM 3050 C C . LEU A 1 383 ? 3.6 -57.406 -36.125 1 61.41 383 LEU A C 1
ATOM 3052 O O . LEU A 1 383 ? 4.609 -57.719 -35.469 1 61.41 383 LEU A O 1
ATOM 3056 N N . ILE A 1 384 ? 2.846 -56.406 -35.688 1 63.12 384 ILE A N 1
ATOM 3057 C CA . ILE A 1 384 ? 3.301 -55.625 -34.562 1 63.12 384 ILE A CA 1
ATOM 3058 C C . ILE A 1 384 ? 2.217 -55.594 -33.5 1 63.12 384 ILE A C 1
ATOM 3060 O O . ILE A 1 384 ? 1.042 -55.812 -33.781 1 63.12 384 ILE A O 1
ATOM 3064 N N . ASP A 1 385 ? 2.799 -55.281 -32.25 1 70.94 385 ASP A N 1
ATOM 3065 C CA . ASP A 1 385 ? 2.033 -55.188 -31 1 70.94 385 ASP A CA 1
ATOM 3066 C C . ASP A 1 385 ? 1.314 -53.844 -30.891 1 70.94 385 ASP A C 1
ATOM 3068 O O . ASP A 1 385 ? 1.86 -52.812 -31.281 1 70.94 385 ASP A O 1
ATOM 3072 N N . SER A 1 386 ? 0.024 -53.844 -30.828 1 75 386 SER A N 1
ATOM 3073 C CA . SER A 1 386 ? -0.853 -52.688 -30.641 1 75 386 SER A CA 1
ATOM 3074 C C . SER A 1 386 ? -0.276 -51.719 -29.609 1 75 386 SER A C 1
ATOM 3076 O O . SER A 1 386 ? -0.425 -50.5 -29.734 1 75 386 SER A O 1
ATOM 3078 N N . ASN A 1 387 ? 0.513 -52.219 -28.766 1 73.75 387 ASN A N 1
ATOM 3079 C CA . ASN A 1 387 ? 1.124 -51.375 -27.734 1 73.75 387 ASN A CA 1
ATOM 3080 C C . ASN A 1 387 ? 2.209 -50.469 -28.328 1 73.75 387 ASN A C 1
ATOM 3082 O O . ASN A 1 387 ? 2.352 -49.312 -27.922 1 73.75 387 ASN A O 1
ATOM 3086 N N . ARG A 1 388 ? 2.85 -51.031 -29.25 1 79.06 388 ARG A N 1
ATOM 3087 C CA . ARG A 1 388 ? 3.904 -50.25 -29.891 1 79.06 388 ARG A CA 1
ATOM 3088 C C . ARG A 1 388 ? 3.318 -49.094 -30.734 1 79.06 388 ARG A C 1
ATOM 3090 O O . ARG A 1 388 ? 3.869 -48 -30.766 1 79.06 388 ARG A O 1
ATOM 3097 N N . LEU A 1 389 ? 2.26 -49.406 -31.406 1 82.75 389 LEU A N 1
ATOM 3098 C CA . LEU A 1 389 ? 1.608 -48.344 -32.188 1 82.75 389 LEU A CA 1
ATOM 3099 C C . LEU A 1 389 ? 1.142 -47.219 -31.297 1 82.75 389 LEU A C 1
ATOM 3101 O O . LEU A 1 389 ? 1.355 -46.031 -31.609 1 82.75 389 LEU A O 1
ATOM 3105 N N . VAL A 1 390 ? 0.54 -47.5 -30.172 1 83.31 390 VAL A N 1
ATOM 3106 C CA . VAL A 1 390 ? 0.059 -46.5 -29.234 1 83.31 390 VAL A CA 1
ATOM 3107 C C . VAL A 1 390 ? 1.229 -45.656 -28.734 1 83.31 390 VAL A C 1
ATOM 3109 O O . VAL A 1 390 ? 1.111 -44.438 -28.594 1 83.31 390 VAL A O 1
ATOM 3112 N N . GLN A 1 391 ? 2.309 -46.25 -28.484 1 84.62 391 GLN A N 1
ATOM 3113 C CA . GLN A 1 391 ? 3.502 -45.531 -28.031 1 84.62 391 GLN A CA 1
ATOM 3114 C C . GLN A 1 391 ? 3.992 -44.562 -29.094 1 84.62 391 GLN A C 1
ATOM 3116 O O . GLN A 1 391 ? 4.359 -43.438 -28.766 1 84.62 391 GLN A O 1
ATOM 3121 N N . GLU A 1 392 ? 3.967 -45.094 -30.281 1 88.12 392 GLU A N 1
ATOM 3122 C CA . GLU A 1 392 ? 4.441 -44.219 -31.359 1 88.12 392 GLU A CA 1
ATOM 3123 C C . GLU A 1 392 ? 3.488 -43.062 -31.594 1 88.12 392 GLU A C 1
ATOM 3125 O O . GLU A 1 392 ? 3.922 -41.969 -31.922 1 88.12 392 GLU A O 1
ATOM 3130 N N . ILE A 1 393 ? 2.223 -43.281 -31.484 1 86.94 393 ILE A N 1
ATOM 3131 C CA . ILE A 1 393 ? 1.235 -42.219 -31.594 1 86.94 393 ILE A CA 1
ATOM 3132 C C . ILE A 1 393 ? 1.477 -41.156 -30.516 1 86.94 393 ILE A C 1
ATOM 3134 O O . ILE A 1 393 ? 1.487 -39.969 -30.797 1 86.94 393 ILE A O 1
ATOM 3138 N N . ASN A 1 394 ? 1.707 -41.594 -29.328 1 85.69 394 ASN A N 1
ATOM 3139 C CA . ASN A 1 394 ? 1.945 -40.688 -28.219 1 85.69 394 ASN A CA 1
ATOM 3140 C C . ASN A 1 394 ? 3.254 -39.906 -28.391 1 85.69 394 ASN A C 1
ATOM 3142 O O . ASN A 1 394 ? 3.34 -38.75 -28.031 1 85.69 394 ASN A O 1
ATOM 3146 N N . GLN A 1 395 ? 4.199 -40.625 -28.875 1 88.69 395 GLN A N 1
ATOM 3147 C CA . GLN A 1 395 ? 5.484 -39.969 -29.094 1 88.69 395 GLN A CA 1
ATOM 3148 C C . GLN A 1 395 ? 5.387 -38.906 -30.172 1 88.69 395 GLN A C 1
ATOM 3150 O O . GLN A 1 395 ? 5.98 -37.844 -30.031 1 88.69 395 GLN A O 1
ATOM 3155 N N . GLU A 1 396 ? 4.723 -39.219 -31.266 1 91.12 396 GLU A N 1
ATOM 3156 C CA . GLU A 1 396 ? 4.508 -38.219 -32.312 1 91.12 396 GLU A CA 1
ATOM 3157 C C . GLU A 1 396 ? 3.736 -37 -31.766 1 91.12 396 GLU A C 1
ATOM 3159 O O . GLU A 1 396 ? 4.09 -35.875 -32.031 1 91.12 396 GLU A O 1
ATOM 3164 N N . ASN A 1 397 ? 2.727 -37.25 -31.031 1 89.12 397 ASN A N 1
ATOM 3165 C CA . ASN A 1 397 ? 1.946 -36.156 -30.438 1 89.12 397 ASN A CA 1
ATOM 3166 C C . ASN A 1 397 ? 2.787 -35.344 -29.469 1 89.12 397 ASN A C 1
ATOM 3168 O O . ASN A 1 397 ? 2.629 -34.125 -29.406 1 89.12 397 ASN A O 1
ATOM 3172 N N . ALA A 1 398 ? 3.533 -36.031 -28.688 1 89.5 398 ALA A N 1
ATOM 3173 C CA . ALA A 1 398 ? 4.414 -35.312 -27.75 1 89.5 398 ALA A CA 1
ATOM 3174 C C . ALA A 1 398 ? 5.352 -34.375 -28.5 1 89.5 398 ALA A C 1
ATOM 3176 O O . ALA A 1 398 ? 5.613 -33.25 -28.031 1 89.5 398 ALA A O 1
ATOM 3177 N N . ALA A 1 399 ? 5.844 -34.844 -29.594 1 91.62 399 ALA A N 1
ATOM 3178 C CA . ALA A 1 399 ? 6.734 -34 -30.391 1 91.62 399 ALA A CA 1
ATOM 3179 C C . ALA A 1 399 ? 5.996 -32.812 -30.953 1 91.62 399 ALA A C 1
ATOM 3181 O O . ALA A 1 399 ? 6.523 -31.688 -30.938 1 91.62 399 ALA A O 1
ATOM 3182 N N . LYS A 1 400 ? 4.824 -33.031 -31.469 1 92.69 400 LYS A N 1
ATOM 3183 C CA . LYS A 1 400 ? 4.023 -31.922 -31.984 1 92.69 400 LYS A CA 1
ATOM 3184 C C . LYS A 1 400 ? 3.658 -30.938 -30.891 1 92.69 400 LYS A C 1
ATOM 3186 O O . LYS A 1 400 ? 3.648 -29.734 -31.109 1 92.69 400 LYS A O 1
ATOM 3191 N N . THR A 1 401 ? 3.324 -31.438 -29.797 1 91.69 401 THR A N 1
ATOM 3192 C CA . THR A 1 401 ? 3 -30.609 -28.641 1 91.69 401 THR A CA 1
ATOM 3193 C C . THR A 1 401 ? 4.203 -29.75 -28.234 1 91.69 401 THR A C 1
ATOM 3195 O O . THR A 1 401 ? 4.059 -28.578 -27.938 1 91.69 401 THR A O 1
ATOM 3198 N N . GLN A 1 402 ? 5.309 -30.375 -28.266 1 91.38 402 GLN A N 1
ATOM 3199 C CA . GLN A 1 402 ? 6.523 -29.656 -27.906 1 91.38 402 GLN A CA 1
ATOM 3200 C C . GLN A 1 402 ? 6.809 -28.531 -28.891 1 91.38 402 GLN A C 1
ATOM 3202 O O . GLN A 1 402 ? 7.234 -27.438 -28.484 1 91.38 402 GLN A O 1
ATOM 3207 N N . GLN A 1 403 ? 6.648 -28.812 -30.125 1 93.12 403 GLN A N 1
ATOM 3208 C CA . GLN A 1 403 ? 6.832 -27.766 -31.125 1 93.12 403 GLN A CA 1
ATOM 3209 C C . GLN A 1 403 ? 5.887 -26.594 -30.875 1 93.12 403 GLN A C 1
ATOM 3211 O O . GLN A 1 403 ? 6.289 -25.438 -30.969 1 93.12 403 GLN A O 1
ATOM 3216 N N . SER A 1 404 ? 4.645 -26.906 -30.625 1 91.88 404 SER A N 1
ATOM 3217 C CA . SER A 1 404 ? 3.656 -25.875 -30.344 1 91.88 404 SER A CA 1
ATOM 3218 C C . SER A 1 404 ? 4.039 -25.062 -29.109 1 91.88 404 SER A C 1
ATOM 3220 O O . SER A 1 404 ? 3.848 -23.844 -29.078 1 91.88 404 SER A O 1
ATOM 3222 N N . ILE A 1 405 ? 4.5 -25.703 -28.078 1 92.5 405 ILE A N 1
ATOM 3223 C CA . ILE A 1 405 ? 4.941 -25.047 -26.859 1 92.5 405 ILE A CA 1
ATOM 3224 C C . ILE A 1 405 ? 6.09 -24.094 -27.188 1 92.5 405 ILE A C 1
ATOM 3226 O O . ILE A 1 405 ? 6.09 -22.938 -26.734 1 92.5 405 ILE A O 1
ATOM 3230 N N . HIS A 1 406 ? 7.023 -24.547 -28 1 92.19 406 HIS A N 1
ATOM 3231 C CA . HIS A 1 406 ? 8.148 -23.703 -28.375 1 92.19 406 HIS A CA 1
ATOM 3232 C C . HIS A 1 406 ? 7.688 -22.484 -29.172 1 92.19 406 HIS A C 1
ATOM 3234 O O . HIS A 1 406 ? 8.148 -21.375 -28.922 1 92.19 406 HIS A O 1
ATOM 3240 N N . GLU A 1 407 ? 6.844 -22.734 -30.062 1 92.69 407 GLU A N 1
ATOM 3241 C CA . GLU A 1 407 ? 6.355 -21.641 -30.906 1 92.69 407 GLU A CA 1
ATOM 3242 C C . GLU A 1 407 ? 5.645 -20.578 -30.078 1 92.69 407 GLU A C 1
ATOM 3244 O O . GLU A 1 407 ? 5.922 -19.391 -30.219 1 92.69 407 GLU A O 1
ATOM 3249 N N . ILE A 1 408 ? 4.703 -20.984 -29.25 1 93 408 ILE A N 1
ATOM 3250 C CA . ILE A 1 408 ? 3.928 -20.062 -28.438 1 93 408 ILE A CA 1
ATOM 3251 C C . ILE A 1 408 ? 4.848 -19.359 -27.438 1 93 408 ILE A C 1
ATOM 3253 O O . ILE A 1 408 ? 4.707 -18.156 -27.188 1 93 408 ILE A O 1
ATOM 3257 N N . ASN A 1 409 ? 5.773 -20.125 -26.875 1 92.56 409 ASN A N 1
ATOM 3258 C CA . ASN A 1 409 ? 6.719 -19.531 -25.938 1 92.56 409 ASN A CA 1
ATOM 3259 C C . ASN A 1 409 ? 7.629 -18.516 -26.625 1 92.56 409 ASN A C 1
ATOM 3261 O O . ASN A 1 409 ? 8.031 -17.516 -26.031 1 92.56 409 ASN A O 1
ATOM 3265 N N . LEU A 1 410 ? 7.988 -18.812 -27.859 1 93.19 410 LEU A N 1
ATOM 3266 C CA . LEU A 1 410 ? 8.75 -17.859 -28.641 1 93.19 410 LEU A CA 1
ATOM 3267 C C . LEU A 1 410 ? 7.973 -16.547 -28.812 1 93.19 410 LEU A C 1
ATOM 3269 O O . LEU A 1 410 ? 8.508 -15.469 -28.562 1 93.19 410 LEU A O 1
ATOM 3273 N N . LEU A 1 411 ? 6.727 -16.656 -29.203 1 92.5 411 LEU A N 1
ATOM 3274 C CA . LEU A 1 411 ? 5.879 -15.484 -29.391 1 92.5 411 LEU A CA 1
ATOM 3275 C C . LEU A 1 411 ? 5.695 -14.734 -28.078 1 92.5 411 LEU A C 1
ATOM 3277 O O . LEU A 1 411 ? 5.707 -13.5 -28.047 1 92.5 411 LEU A O 1
ATOM 3281 N N . LYS A 1 412 ? 5.48 -15.453 -26.984 1 93 412 LYS A N 1
ATOM 3282 C CA . LYS A 1 412 ? 5.344 -14.844 -25.656 1 93 412 LYS A CA 1
ATOM 3283 C C . LYS A 1 412 ? 6.609 -14.086 -25.266 1 93 412 LYS A C 1
ATOM 3285 O O . LYS A 1 412 ? 6.539 -12.969 -24.766 1 93 412 LYS A O 1
ATOM 3290 N N . ALA A 1 413 ? 7.742 -14.742 -25.484 1 91.62 413 ALA A N 1
ATOM 3291 C CA . ALA A 1 413 ? 9.023 -14.125 -25.156 1 91.62 413 ALA A CA 1
ATOM 3292 C C . ALA A 1 413 ? 9.227 -12.836 -25.938 1 91.62 413 ALA A C 1
ATOM 3294 O O . ALA A 1 413 ? 9.734 -11.844 -25.406 1 91.62 413 ALA A O 1
ATOM 3295 N N . GLN A 1 414 ? 8.891 -12.859 -27.188 1 90.94 414 GLN A N 1
ATOM 3296 C CA . GLN A 1 414 ? 8.992 -11.664 -28.016 1 90.94 414 GLN A CA 1
ATOM 3297 C C . GLN A 1 414 ? 8.086 -10.555 -27.5 1 90.94 414 GLN A C 1
ATOM 3299 O O . GLN A 1 414 ? 8.492 -9.391 -27.453 1 90.94 414 GLN A O 1
ATOM 3304 N N . SER A 1 415 ? 6.875 -10.93 -27.141 1 90 415 SER A N 1
ATOM 3305 C CA . SER A 1 415 ? 5.938 -9.953 -26.594 1 90 415 SER A CA 1
ATOM 3306 C C . SER A 1 415 ? 6.418 -9.414 -25.25 1 90 415 SER A C 1
ATOM 3308 O O . SER A 1 415 ? 6.246 -8.227 -24.953 1 90 415 SER A O 1
ATOM 3310 N N . ASP A 1 416 ? 6.977 -10.289 -24.438 1 89.69 416 ASP A N 1
ATOM 3311 C CA . ASP A 1 416 ? 7.52 -9.867 -23.141 1 89.69 416 ASP A CA 1
ATOM 3312 C C . ASP A 1 416 ? 8.688 -8.898 -23.328 1 89.69 416 ASP A C 1
ATOM 3314 O O . ASP A 1 416 ? 8.852 -7.965 -22.547 1 89.69 416 ASP A O 1
ATOM 3318 N N . LEU A 1 417 ? 9.492 -9.195 -24.297 1 89.12 417 LEU A N 1
ATOM 3319 C CA . LEU A 1 417 ? 10.594 -8.281 -24.594 1 89.12 417 LEU A CA 1
ATOM 3320 C C . LEU A 1 417 ? 10.078 -6.914 -25 1 89.12 417 LEU A C 1
ATOM 3322 O O . LEU A 1 417 ? 10.609 -5.887 -24.578 1 89.12 417 LEU A O 1
ATOM 3326 N N . LYS A 1 418 ? 9.078 -6.887 -25.844 1 87.31 418 LYS A N 1
ATOM 3327 C CA . LYS A 1 418 ? 8.453 -5.629 -26.234 1 87.31 418 LYS A CA 1
ATOM 3328 C C . LYS A 1 418 ? 7.895 -4.883 -25.031 1 87.31 418 LYS A C 1
ATOM 3330 O O . LYS A 1 418 ? 8 -3.656 -24.953 1 87.31 418 LYS A O 1
ATOM 3335 N N . TYR A 1 419 ? 7.281 -5.621 -24.125 1 85.88 419 TYR A N 1
ATOM 3336 C CA . TYR A 1 419 ? 6.77 -5.062 -22.875 1 85.88 419 TYR A CA 1
ATOM 3337 C C . TYR A 1 419 ? 7.902 -4.484 -22.031 1 85.88 419 TYR A C 1
ATOM 3339 O O . TYR A 1 419 ? 7.77 -3.396 -21.469 1 85.88 419 TYR A O 1
ATOM 3347 N N . THR A 1 420 ? 8.977 -5.211 -21.984 1 88.38 420 THR A N 1
ATOM 3348 C CA . THR A 1 420 ? 10.094 -4.82 -21.125 1 88.38 420 THR A CA 1
ATOM 3349 C C . THR A 1 420 ? 10.781 -3.574 -21.672 1 88.38 420 THR A C 1
ATOM 3351 O O . THR A 1 420 ? 11.227 -2.717 -20.906 1 88.38 420 THR A O 1
ATOM 3354 N N . VAL A 1 421 ? 10.828 -3.449 -22.984 1 84.75 421 VAL A N 1
ATOM 3355 C CA . VAL A 1 421 ? 11.492 -2.311 -23.609 1 84.75 421 VAL A CA 1
ATOM 3356 C C . VAL A 1 421 ? 10.484 -1.189 -23.844 1 84.75 421 VAL A C 1
ATOM 3358 O O . VAL A 1 421 ? 10.852 -0.01 -23.844 1 84.75 421 VAL A O 1
ATOM 3361 N N . ASN A 1 422 ? 9.141 -1.598 -23.828 1 77.69 422 ASN A N 1
ATOM 3362 C CA . ASN A 1 422 ? 8.094 -0.681 -24.25 1 77.69 422 ASN A CA 1
ATOM 3363 C C . ASN A 1 422 ? 8.492 0.102 -25.484 1 77.69 422 ASN A C 1
ATOM 3365 O O . ASN A 1 422 ? 8.414 1.331 -25.516 1 77.69 422 ASN A O 1
ATOM 3369 N N . GLY A 1 423 ? 9.141 -0.588 -26.375 1 67 423 GLY A N 1
ATOM 3370 C CA . GLY A 1 423 ? 9.594 0.044 -27.609 1 67 423 GLY A CA 1
ATOM 3371 C C . GLY A 1 423 ? 8.453 0.409 -28.547 1 67 423 GLY A C 1
ATOM 3372 O O . GLY A 1 423 ? 7.402 -0.229 -28.531 1 67 423 GLY A O 1
ATOM 3373 N N . LEU A 1 424 ? 8.352 1.734 -29.078 1 52.38 424 LEU A N 1
ATOM 3374 C CA . LEU A 1 424 ? 7.426 2.174 -30.109 1 52.38 424 LEU A CA 1
ATOM 3375 C C . LEU A 1 424 ? 7.656 1.406 -31.406 1 52.38 424 LEU A C 1
ATOM 3377 O O . LEU A 1 424 ? 8.781 0.979 -31.703 1 52.38 424 LEU A O 1
ATOM 3381 N N . MET B 1 1 ? 1.312 -25.797 45.844 1 36.88 1 MET B N 1
ATOM 3382 C CA . MET B 1 1 ? 1.33 -24.984 44.625 1 36.88 1 MET B CA 1
ATOM 3383 C C . MET B 1 1 ? 1.991 -25.734 43.469 1 36.88 1 MET B C 1
ATOM 3385 O O . MET B 1 1 ? 1.831 -25.375 42.312 1 36.88 1 MET B O 1
ATOM 3389 N N . LYS B 1 2 ? 2.91 -26.688 43.812 1 44.56 2 LYS B N 1
ATOM 3390 C CA . LYS B 1 2 ? 3.6 -27.547 42.844 1 44.56 2 LYS B CA 1
ATOM 3391 C C . LYS B 1 2 ? 2.646 -28.562 42.25 1 44.56 2 LYS B C 1
ATOM 3393 O O . LYS B 1 2 ? 2.812 -28.969 41.094 1 44.56 2 LYS B O 1
ATOM 3398 N N . LYS B 1 3 ? 1.847 -29.156 43.125 1 51.84 3 LYS B N 1
ATOM 3399 C CA . LYS B 1 3 ? 0.947 -30.188 42.625 1 51.84 3 LYS B CA 1
ATOM 3400 C C . LYS B 1 3 ? -0.096 -29.594 41.688 1 51.84 3 LYS B C 1
ATOM 3402 O O . LYS B 1 3 ? -0.485 -30.234 40.719 1 51.84 3 LYS B O 1
ATOM 3407 N N . GLU B 1 4 ? -0.594 -28.375 42.062 1 48.53 4 GLU B N 1
ATOM 3408 C CA . GLU B 1 4 ? -1.602 -27.75 41.219 1 48.53 4 GLU B CA 1
ATOM 3409 C C . GLU B 1 4 ? -1.005 -27.312 39.875 1 48.53 4 GLU B C 1
ATOM 3411 O O . GLU B 1 4 ? -1.7 -27.281 38.875 1 48.53 4 GLU B O 1
ATOM 3416 N N . LEU B 1 5 ? 0.339 -27.047 39.938 1 50.19 5 LEU B N 1
ATOM 3417 C CA . LEU B 1 5 ? 1.019 -26.656 38.719 1 50.19 5 LEU B CA 1
ATOM 3418 C C . LEU B 1 5 ? 1.193 -27.844 37.781 1 50.19 5 LEU B C 1
ATOM 3420 O O . LEU B 1 5 ? 1.086 -27.703 36.562 1 50.19 5 LEU B O 1
ATOM 3424 N N . LEU B 1 6 ? 1.407 -29 38.469 1 44.97 6 LEU B N 1
ATOM 3425 C CA . LEU B 1 6 ? 1.579 -30.188 37.625 1 44.97 6 LEU B CA 1
ATOM 3426 C C . LEU B 1 6 ? 0.266 -30.578 36.969 1 44.97 6 LEU B C 1
ATOM 3428 O O . LEU B 1 6 ? 0.257 -31.016 35.812 1 44.97 6 LEU B O 1
ATOM 3432 N N . ILE B 1 7 ? -0.879 -30.375 37.688 1 45.91 7 ILE B N 1
ATOM 3433 C CA . ILE B 1 7 ? -2.156 -30.766 37.094 1 45.91 7 ILE B CA 1
ATOM 3434 C C . ILE B 1 7 ? -2.492 -29.844 35.938 1 45.91 7 ILE B C 1
ATOM 3436 O O . ILE B 1 7 ? -3.051 -30.281 34.938 1 45.91 7 ILE B O 1
ATOM 3440 N N . MET B 1 8 ? -2.248 -28.516 36.125 1 43.38 8 MET B N 1
ATOM 3441 C CA . MET B 1 8 ? -2.586 -27.625 35 1 43.38 8 MET B CA 1
ATOM 3442 C C . MET B 1 8 ? -1.69 -27.906 33.812 1 43.38 8 MET B C 1
ATOM 3444 O O . MET B 1 8 ? -2.086 -27.656 32.656 1 43.38 8 MET B O 1
ATOM 3448 N N . ALA B 1 9 ? -0.402 -28.234 34 1 40.72 9 ALA B N 1
ATOM 3449 C CA . ALA B 1 9 ? 0.452 -28.625 32.875 1 40.72 9 ALA B CA 1
ATOM 3450 C C . ALA B 1 9 ? -0.109 -29.859 32.188 1 40.72 9 ALA B C 1
ATOM 3452 O O . ALA B 1 9 ? -0.015 -29.969 30.953 1 40.72 9 ALA B O 1
ATOM 3453 N N . ALA B 1 10 ? -0.618 -30.828 33 1 40.91 10 ALA B N 1
ATOM 3454 C CA . ALA B 1 10 ? -1.094 -32.062 32.406 1 40.91 10 ALA B CA 1
ATOM 3455 C C . ALA B 1 10 ? -2.336 -31.812 31.547 1 40.91 10 ALA B C 1
ATOM 3457 O O . ALA B 1 10 ? -2.547 -32.5 30.531 1 40.91 10 ALA B O 1
ATOM 3458 N N . TRP B 1 11 ? -3.301 -31.047 32.094 1 41.06 11 TRP B N 1
ATOM 3459 C CA . TRP B 1 11 ? -4.477 -30.891 31.266 1 41.06 11 TRP B CA 1
ATOM 3460 C C . TRP B 1 11 ? -4.117 -30.172 29.969 1 41.06 11 TRP B C 1
ATOM 3462 O O . TRP B 1 11 ? -4.941 -30.078 29.047 1 41.06 11 TRP B O 1
ATOM 3472 N N . GLY B 1 12 ? -3.078 -29.297 29.938 1 39.12 12 GLY B N 1
ATOM 3473 C CA . GLY B 1 12 ? -2.756 -28.703 28.641 1 39.12 12 GLY B CA 1
ATOM 3474 C C . GLY B 1 12 ? -2.291 -29.734 27.625 1 39.12 12 GLY B C 1
ATOM 3475 O O . GLY B 1 12 ? -2.182 -29.422 26.438 1 39.12 12 GLY B O 1
ATOM 3476 N N . VAL B 1 13 ? -1.586 -30.734 28 1 38.59 13 VAL B N 1
ATOM 3477 C CA . VAL B 1 13 ? -1.001 -31.703 27.078 1 38.59 13 VAL B CA 1
ATOM 3478 C C . VAL B 1 13 ? -2.111 -32.469 26.359 1 38.59 13 VAL B C 1
ATOM 3480 O O . VAL B 1 13 ? -1.861 -33.156 25.359 1 38.59 13 VAL B O 1
ATOM 3483 N N . SER B 1 14 ? -3.203 -32.75 27.062 1 38.09 14 SER B N 1
ATOM 3484 C CA . SER B 1 14 ? -4.074 -33.719 26.391 1 38.09 14 SER B CA 1
ATOM 3485 C C . SER B 1 14 ? -4.578 -33.156 25.062 1 38.09 14 SER B C 1
ATOM 3487 O O . SER B 1 14 ? -5.469 -33.719 24.438 1 38.09 14 SER B O 1
ATOM 3489 N N . LEU B 1 15 ? -4.582 -31.891 24.875 1 41.16 15 LEU B N 1
ATOM 3490 C CA . LEU B 1 15 ? -5.035 -31.547 23.531 1 41.16 15 LEU B CA 1
ATOM 3491 C C . LEU B 1 15 ? -4.234 -32.312 22.484 1 41.16 15 LEU B C 1
ATOM 3493 O O . LEU B 1 15 ? -3.398 -31.719 21.781 1 41.16 15 LEU B O 1
ATOM 3497 N N . MET B 1 16 ? -3.623 -33.469 22.75 1 40.94 16 MET B N 1
ATOM 3498 C CA . MET B 1 16 ? -2.822 -34.406 21.984 1 40.94 16 MET B CA 1
ATOM 3499 C C . MET B 1 16 ? -3.412 -34.594 20.594 1 40.94 16 MET B C 1
ATOM 3501 O O . MET B 1 16 ? -4.137 -33.75 20.094 1 40.94 16 MET B O 1
ATOM 3505 N N . GLY B 1 17 ? -3.807 -36.094 20.281 1 44.56 17 GLY B N 1
ATOM 3506 C CA . GLY B 1 17 ? -3.92 -36.906 19.078 1 44.56 17 GLY B CA 1
ATOM 3507 C C . GLY B 1 17 ? -5.074 -36.5 18.188 1 44.56 17 GLY B C 1
ATOM 3508 O O . GLY B 1 17 ? -5.516 -37.281 17.344 1 44.56 17 GLY B O 1
ATOM 3509 N N . GLN B 1 18 ? -5.996 -35.781 18.766 1 52 18 GLN B N 1
ATOM 3510 C CA . GLN B 1 18 ? -7.246 -35.594 18.031 1 52 18 GLN B CA 1
ATOM 3511 C C . GLN B 1 18 ? -7.012 -34.906 16.688 1 52 18 GLN B C 1
ATOM 3513 O O . GLN B 1 18 ? -6.156 -34.031 16.562 1 52 18 GLN B O 1
ATOM 3518 N N . ALA B 1 19 ? -7.566 -35.594 15.711 1 58.5 19 ALA B N 1
ATOM 3519 C CA . ALA B 1 19 ? -7.621 -35.062 14.344 1 58.5 19 ALA B CA 1
ATOM 3520 C C . ALA B 1 19 ? -7.945 -33.562 14.352 1 58.5 19 ALA B C 1
ATOM 3522 O O . ALA B 1 19 ? -8.844 -33.125 15.062 1 58.5 19 ALA B O 1
ATOM 3523 N N . GLN B 1 20 ? -6.887 -32.844 14.07 1 81.69 20 GLN B N 1
ATOM 3524 C CA . GLN B 1 20 ? -7.051 -31.391 14.055 1 81.69 20 GLN B CA 1
ATOM 3525 C C . GLN B 1 20 ? -7.664 -30.922 12.734 1 81.69 20 GLN B C 1
ATOM 3527 O O . GLN B 1 20 ? -7.172 -31.266 11.656 1 81.69 20 GLN B O 1
ATOM 3532 N N . SER B 1 21 ? -8.883 -30.344 12.883 1 87.38 21 SER B N 1
ATOM 3533 C CA . SER B 1 21 ? -9.594 -29.812 11.719 1 87.38 21 SER B CA 1
ATOM 3534 C C . SER B 1 21 ? -8.898 -28.562 11.18 1 87.38 21 SER B C 1
ATOM 3536 O O . SER B 1 21 ? -8.047 -27.984 11.852 1 87.38 21 SER B O 1
ATOM 3538 N N . LEU B 1 22 ? -9.133 -28.406 9.938 1 91.19 22 LEU B N 1
ATOM 3539 C CA . LEU B 1 22 ? -8.578 -27.234 9.281 1 91.19 22 LEU B CA 1
ATOM 3540 C C . LEU B 1 22 ? -8.914 -25.969 10.055 1 91.19 22 LEU B C 1
ATOM 3542 O O . LEU B 1 22 ? -8.055 -25.109 10.25 1 91.19 22 LEU B O 1
ATOM 3546 N N . GLU B 1 23 ? -10.125 -25.859 10.633 1 88.44 23 GLU B N 1
ATOM 3547 C CA . GLU B 1 23 ? -10.578 -24.672 11.359 1 88.44 23 GLU B CA 1
ATOM 3548 C C . GLU B 1 23 ? -9.828 -24.5 12.672 1 88.44 23 GLU B C 1
ATOM 3550 O O . GLU B 1 23 ? -9.484 -23.391 13.055 1 88.44 23 GLU B O 1
ATOM 3555 N N . THR B 1 24 ? -9.57 -25.609 13.258 1 90.44 24 THR B N 1
ATOM 3556 C CA . THR B 1 24 ? -8.836 -25.562 14.516 1 90.44 24 THR B CA 1
ATOM 3557 C C . THR B 1 24 ? -7.398 -25.094 14.289 1 90.44 24 THR B C 1
ATOM 3559 O O . THR B 1 24 ? -6.863 -24.312 15.078 1 90.44 24 THR B O 1
ATOM 3562 N N . CYS B 1 25 ? -6.824 -25.578 13.188 1 93.12 25 CYS B N 1
ATOM 3563 C CA . CYS B 1 25 ? -5.461 -25.172 12.859 1 93.12 25 CYS B CA 1
ATOM 3564 C C . CYS B 1 25 ? -5.41 -23.688 12.492 1 93.12 25 CYS B C 1
ATOM 3566 O O . CYS B 1 25 ? -4.48 -22.984 12.883 1 93.12 25 CYS B O 1
ATOM 3568 N N . GLN B 1 26 ? -6.422 -23.281 11.789 1 92.56 26 GLN B N 1
ATOM 3569 C CA . GLN B 1 26 ? -6.477 -21.891 11.398 1 92.56 26 GLN B CA 1
ATOM 3570 C C . GLN B 1 26 ? -6.621 -20.984 12.617 1 92.56 26 GLN B C 1
ATOM 3572 O O . GLN B 1 26 ? -5.953 -19.953 12.719 1 92.56 26 GLN B O 1
ATOM 3577 N N . GLN B 1 27 ? -7.438 -21.344 13.547 1 91.38 27 GLN B N 1
ATOM 3578 C CA . GLN B 1 27 ? -7.648 -20.547 14.758 1 91.38 27 GLN B CA 1
ATOM 3579 C C . GLN B 1 27 ? -6.406 -20.562 15.641 1 91.38 27 GLN B C 1
ATOM 3581 O O . GLN B 1 27 ? -6.039 -19.531 16.219 1 91.38 27 GLN B O 1
ATOM 3586 N N . ALA B 1 28 ? -5.809 -21.703 15.656 1 93 28 ALA B N 1
ATOM 3587 C CA . ALA B 1 28 ? -4.59 -21.828 16.453 1 93 28 ALA B CA 1
ATOM 3588 C C . ALA B 1 28 ? -3.463 -20.984 15.875 1 93 28 ALA B C 1
ATOM 3590 O O . ALA B 1 28 ? -2.705 -20.344 16.609 1 93 28 ALA B O 1
ATOM 3591 N N . ALA B 1 29 ? -3.346 -21 14.57 1 93.88 29 ALA B N 1
ATOM 3592 C CA . ALA B 1 29 ? -2.303 -20.219 13.914 1 93.88 29 ALA B CA 1
ATOM 3593 C C . ALA B 1 29 ? -2.525 -18.719 14.117 1 93.88 29 ALA B C 1
ATOM 3595 O O . ALA B 1 29 ? -1.57 -17.969 14.328 1 93.88 29 ALA B O 1
ATOM 3596 N N . ARG B 1 30 ? -3.779 -18.328 14.094 1 93.44 30 ARG B N 1
ATOM 3597 C CA . ARG B 1 30 ? -4.121 -16.922 14.312 1 93.44 30 ARG B CA 1
ATOM 3598 C C . ARG B 1 30 ? -3.711 -16.469 15.711 1 93.44 30 ARG B C 1
ATOM 3600 O O . ARG B 1 30 ? -3.158 -15.391 15.883 1 93.44 30 ARG B O 1
ATOM 3607 N N . GLN B 1 31 ? -3.924 -17.266 16.656 1 92.19 31 GLN B N 1
ATOM 3608 C CA . GLN B 1 31 ? -3.648 -16.922 18.047 1 92.19 31 GLN B CA 1
ATOM 3609 C C . GLN B 1 31 ? -2.15 -16.969 18.328 1 92.19 31 GLN B C 1
ATOM 3611 O O . GLN B 1 31 ? -1.655 -16.219 19.188 1 92.19 31 GLN B O 1
ATOM 3616 N N . ASN B 1 32 ? -1.482 -17.75 17.562 1 91.88 32 ASN B N 1
ATOM 3617 C CA . ASN B 1 32 ? -0.058 -17.953 17.797 1 91.88 32 ASN B CA 1
ATOM 3618 C C . ASN B 1 32 ? 0.785 -16.906 17.062 1 91.88 32 ASN B C 1
ATOM 3620 O O . ASN B 1 32 ? 1.931 -16.656 17.438 1 91.88 32 ASN B O 1
ATOM 3624 N N . TYR B 1 33 ? 0.281 -16.344 16.062 1 93.25 33 TYR B N 1
ATOM 3625 C CA . TYR B 1 33 ? 1.041 -15.391 15.25 1 93.25 33 TYR B CA 1
ATOM 3626 C C . TYR B 1 33 ? 1.313 -14.109 16.031 1 93.25 33 TYR B C 1
ATOM 3628 O O . TYR B 1 33 ? 0.412 -13.555 16.656 1 93.25 33 TYR B O 1
ATOM 3636 N N . PRO B 1 34 ? 2.545 -13.547 15.961 1 92.25 34 PRO B N 1
ATOM 3637 C CA . PRO B 1 34 ? 2.945 -12.406 16.797 1 92.25 34 PRO B CA 1
ATOM 3638 C C . PRO B 1 34 ? 2.111 -11.156 16.516 1 92.25 34 PRO B C 1
ATOM 3640 O O . PRO B 1 34 ? 1.975 -10.305 17.391 1 92.25 34 PRO B O 1
ATOM 3643 N N . LEU B 1 35 ? 1.456 -11 15.414 1 91.94 35 LEU B N 1
ATOM 3644 C CA . LEU B 1 35 ? 0.695 -9.812 15.039 1 91.94 35 LEU B CA 1
ATOM 3645 C C . LEU B 1 35 ? -0.586 -9.711 15.859 1 91.94 35 LEU B C 1
ATOM 3647 O O . LEU B 1 35 ? -1.229 -8.656 15.883 1 91.94 35 LEU B O 1
ATOM 3651 N N . ILE B 1 36 ? -0.955 -10.719 16.578 1 92.19 36 ILE B N 1
ATOM 3652 C CA . ILE B 1 36 ? -2.164 -10.711 17.391 1 92.19 36 ILE B CA 1
ATOM 3653 C C . ILE B 1 36 ? -2.014 -9.703 18.531 1 92.19 36 ILE B C 1
ATOM 3655 O O . ILE B 1 36 ? -2.998 -9.102 18.969 1 92.19 36 ILE B O 1
ATOM 3659 N N . LYS B 1 37 ? -0.813 -9.508 18.938 1 93.44 37 LYS B N 1
ATOM 3660 C CA . LYS B 1 37 ? -0.533 -8.602 20.047 1 93.44 37 LYS B CA 1
ATOM 3661 C C . LYS B 1 37 ? -0.625 -7.148 19.609 1 93.44 37 LYS B C 1
ATOM 3663 O O . LYS B 1 37 ? -0.725 -6.242 20.438 1 93.44 37 LYS B O 1
ATOM 3668 N N . GLN B 1 38 ? -0.637 -6.961 18.328 1 93.44 38 GLN B N 1
ATOM 3669 C CA . GLN B 1 38 ? -0.675 -5.609 17.781 1 93.44 38 GLN B CA 1
ATOM 3670 C C . GLN B 1 38 ? -2.002 -4.926 18.094 1 93.44 38 GLN B C 1
ATOM 3672 O O . GLN B 1 38 ? -2.061 -3.699 18.234 1 93.44 38 GLN B O 1
ATOM 3677 N N . TYR B 1 39 ? -3.07 -5.727 18.328 1 94.62 39 TYR B N 1
ATOM 3678 C CA . TYR B 1 39 ? -4.367 -5.145 18.656 1 94.62 39 TYR B CA 1
ATOM 3679 C C . TYR B 1 39 ? -4.309 -4.367 19.953 1 94.62 39 TYR B C 1
ATOM 3681 O O . TYR B 1 39 ? -4.773 -3.227 20.031 1 94.62 39 TYR B O 1
ATOM 3689 N N . ASP B 1 40 ? -3.678 -4.918 20.875 1 94.62 40 ASP B N 1
ATOM 3690 C CA . ASP B 1 40 ? -3.574 -4.297 22.203 1 94.62 40 ASP B CA 1
ATOM 3691 C C . ASP B 1 40 ? -2.688 -3.055 22.141 1 94.62 40 ASP B C 1
ATOM 3693 O O . ASP B 1 40 ? -2.994 -2.039 22.781 1 94.62 40 ASP B O 1
ATOM 3697 N N . LEU B 1 41 ? -1.61 -3.127 21.422 1 96 41 LEU B N 1
ATOM 3698 C CA . LEU B 1 41 ? -0.701 -1.994 21.297 1 96 41 LEU B CA 1
ATOM 3699 C C . LEU B 1 41 ? -1.384 -0.822 20.609 1 96 41 LEU B C 1
ATOM 3701 O O . LEU B 1 41 ? -1.216 0.33 21.016 1 96 41 LEU B O 1
ATOM 3705 N N . ILE B 1 42 ? -2.193 -1.092 19.609 1 96.25 42 ILE B N 1
ATOM 3706 C CA . ILE B 1 42 ? -2.928 -0.055 18.891 1 96.25 42 ILE B CA 1
ATOM 3707 C C . ILE B 1 42 ? -3.959 0.584 19.828 1 96.25 42 ILE B C 1
ATOM 3709 O O . ILE B 1 42 ? -4.078 1.811 19.875 1 96.25 42 ILE B O 1
ATOM 3713 N N . ALA B 1 43 ? -4.668 -0.198 20.562 1 96.06 43 ALA B N 1
ATOM 3714 C CA . ALA B 1 43 ? -5.691 0.298 21.484 1 96.06 43 ALA B CA 1
ATOM 3715 C C . ALA B 1 43 ? -5.078 1.184 22.562 1 96.06 43 ALA B C 1
ATOM 3717 O O . ALA B 1 43 ? -5.598 2.262 22.859 1 96.06 43 ALA B O 1
ATOM 3718 N N . LYS B 1 44 ? -3.945 0.72 23.094 1 96.56 44 LYS B N 1
ATOM 3719 C CA . LYS B 1 44 ? -3.277 1.476 24.141 1 96.56 44 LYS B CA 1
ATOM 3720 C C . LYS B 1 44 ? -2.732 2.799 23.609 1 96.56 44 LYS B C 1
ATOM 3722 O O . LYS B 1 44 ? -2.857 3.836 24.266 1 96.56 44 LYS B O 1
ATOM 3727 N N . THR B 1 45 ? -2.164 2.736 22.469 1 96.75 45 THR B N 1
ATOM 3728 C CA . THR B 1 45 ? -1.62 3.951 21.875 1 96.75 45 THR B CA 1
ATOM 3729 C C . THR B 1 45 ? -2.736 4.938 21.547 1 96.75 45 THR B C 1
ATOM 3731 O O . THR B 1 45 ? -2.592 6.141 21.766 1 96.75 45 THR B O 1
ATOM 3734 N N . THR B 1 46 ? -3.832 4.449 21.031 1 97.06 46 THR B N 1
ATOM 3735 C CA . THR B 1 46 ? -4.977 5.293 20.719 1 97.06 46 THR B CA 1
ATOM 3736 C C . THR B 1 46 ? -5.543 5.941 21.984 1 97.06 46 THR B C 1
ATOM 3738 O O . THR B 1 46 ? -5.836 7.137 21.984 1 97.06 46 THR B O 1
ATOM 3741 N N . ASP B 1 47 ? -5.586 5.172 23.047 1 96.69 47 ASP B N 1
ATOM 3742 C CA . ASP B 1 47 ? -6.121 5.68 24.312 1 96.69 47 ASP B CA 1
ATOM 3743 C C . ASP B 1 47 ? -5.223 6.762 24.891 1 96.69 47 ASP B C 1
ATOM 3745 O O . ASP B 1 47 ? -5.707 7.793 25.375 1 96.69 47 ASP B O 1
ATOM 3749 N N . LEU B 1 48 ? -3.924 6.504 24.781 1 96.88 48 LEU B N 1
ATOM 3750 C CA . LEU B 1 48 ? -2.977 7.488 25.297 1 96.88 48 LEU B CA 1
ATOM 3751 C C . LEU B 1 48 ? -3.053 8.781 24.484 1 96.88 48 LEU B C 1
ATOM 3753 O O . LEU B 1 48 ? -2.996 9.875 25.062 1 96.88 48 LEU B O 1
ATOM 3757 N N . THR B 1 49 ? -3.236 8.68 23.219 1 97.12 49 THR B N 1
ATOM 3758 C CA . THR B 1 49 ? -3.316 9.859 22.375 1 97.12 49 THR B CA 1
ATOM 3759 C C . THR B 1 49 ? -4.609 10.633 22.641 1 97.12 49 THR B C 1
ATOM 3761 O O . THR B 1 49 ? -4.605 11.859 22.688 1 97.12 49 THR B O 1
ATOM 3764 N N . VAL B 1 50 ? -5.695 9.914 22.828 1 97 50 VAL B N 1
ATOM 3765 C CA . VAL B 1 50 ? -6.977 10.547 23.125 1 97 50 VAL B CA 1
ATOM 3766 C C . VAL B 1 50 ? -6.914 11.25 24.484 1 97 50 VAL B C 1
ATOM 3768 O O . VAL B 1 50 ? -7.398 12.367 24.625 1 97 50 VAL B O 1
ATOM 3771 N N . ARG B 1 51 ? -6.246 10.633 25.469 1 95.69 51 ARG B N 1
ATOM 3772 C CA . ARG B 1 51 ? -6.102 11.242 26.781 1 95.69 51 ARG B CA 1
ATOM 3773 C C . ARG B 1 51 ? -5.262 12.516 26.703 1 95.69 51 ARG B C 1
ATOM 3775 O O . ARG B 1 51 ? -5.547 13.492 27.406 1 95.69 51 ARG B O 1
ATOM 3782 N N . ASN B 1 52 ? -4.285 12.43 25.844 1 95.5 52 ASN B N 1
ATOM 3783 C CA . ASN B 1 52 ? -3.451 13.609 25.641 1 95.5 52 ASN B CA 1
ATOM 3784 C C . ASN B 1 52 ? -4.242 14.766 25.031 1 95.5 52 ASN B C 1
ATOM 3786 O O . ASN B 1 52 ? -4.066 15.922 25.422 1 95.5 52 ASN B O 1
ATOM 3790 N N . ILE B 1 53 ? -5.113 14.484 24.125 1 95.06 53 ILE B N 1
ATOM 3791 C CA . ILE B 1 53 ? -5.941 15.516 23.5 1 95.06 53 ILE B CA 1
ATOM 3792 C C . ILE B 1 53 ? -6.902 16.094 24.531 1 95.06 53 ILE B C 1
ATOM 3794 O O . ILE B 1 53 ? -7.094 17.312 24.594 1 95.06 53 ILE B O 1
ATOM 3798 N N . GLN B 1 54 ? -7.422 15.305 25.406 1 93.56 54 GLN B N 1
ATOM 3799 C CA . GLN B 1 54 ? -8.391 15.734 26.406 1 93.56 54 GLN B CA 1
ATOM 3800 C C . GLN B 1 54 ? -7.73 16.594 27.484 1 93.56 54 GLN B C 1
ATOM 3802 O O . GLN B 1 54 ? -8.391 17.422 28.125 1 93.56 54 GLN B O 1
ATOM 3807 N N . LYS B 1 55 ? -6.41 16.391 27.594 1 94 55 LYS B N 1
ATOM 3808 C CA . LYS B 1 55 ? -5.688 17.219 28.547 1 94 55 LYS B CA 1
ATOM 3809 C C . LYS B 1 55 ? -5.594 18.656 28.078 1 94 55 LYS B C 1
ATOM 3811 O O . LYS B 1 55 ? -5.211 19.547 28.844 1 94 55 LYS B O 1
ATOM 3816 N N . GLY B 1 56 ? -6.07 18.891 26.844 1 91.38 56 GLY B N 1
ATOM 3817 C CA . GLY B 1 56 ? -6.137 20.234 26.328 1 91.38 56 GLY B CA 1
ATOM 3818 C C . GLY B 1 56 ? -7.188 21.094 27.031 1 91.38 56 GLY B C 1
ATOM 3819 O O . GLY B 1 56 ? -7.121 22.328 27 1 91.38 56 GLY B O 1
ATOM 3820 N N . TRP B 1 57 ? -8.188 20.5 27.828 1 92.94 57 TRP B N 1
ATOM 3821 C CA . TRP B 1 57 ? -9.227 21.203 28.578 1 92.94 57 TRP B CA 1
ATOM 3822 C C . TRP B 1 57 ? -8.68 21.734 29.891 1 92.94 57 TRP B C 1
ATOM 3824 O O . TRP B 1 57 ? -9.305 22.594 30.531 1 92.94 57 TRP B O 1
ATOM 3834 N N . LEU B 1 58 ? -7.422 21.25 30.203 1 93.88 58 LEU B N 1
ATOM 3835 C CA . LEU B 1 58 ? -6.824 21.703 31.453 1 93.88 58 LEU B CA 1
ATOM 3836 C C . LEU B 1 58 ? -6.117 23.047 31.266 1 93.88 58 LEU B C 1
ATOM 3838 O O . LEU B 1 58 ? -5.66 23.359 30.172 1 93.88 58 LEU B O 1
ATOM 3842 N N . PRO B 1 59 ? -6.031 23.922 32.312 1 94.62 59 PRO B N 1
ATOM 3843 C CA . PRO B 1 59 ? -5.332 25.203 32.219 1 94.62 59 PRO B CA 1
ATOM 3844 C C . PRO B 1 59 ? -3.867 25.047 31.828 1 94.62 59 PRO B C 1
ATOM 3846 O O . PRO B 1 59 ? -3.18 24.156 32.312 1 94.62 59 PRO B O 1
ATOM 3849 N N . GLN B 1 60 ? -3.508 25.766 30.906 1 94.94 60 GLN B N 1
ATOM 3850 C CA . GLN B 1 60 ? -2.107 25.828 30.5 1 94.94 60 GLN B CA 1
ATOM 3851 C C . GLN B 1 60 ? -1.358 26.922 31.281 1 94.94 60 GLN B C 1
ATOM 3853 O O . GLN B 1 60 ? -1.753 28.078 31.25 1 94.94 60 GLN B O 1
ATOM 3858 N N . VAL B 1 61 ? -0.289 26.469 31.953 1 95.44 61 VAL B N 1
ATOM 3859 C CA . VAL B 1 61 ? 0.459 27.391 32.812 1 95.44 61 VAL B CA 1
ATOM 3860 C C . VAL B 1 61 ? 1.812 27.703 32.188 1 95.44 61 VAL B C 1
ATOM 3862 O O . VAL B 1 61 ? 2.523 26.797 31.734 1 95.44 61 VAL B O 1
ATOM 3865 N N . GLN B 1 62 ? 2.088 28.953 32.062 1 95.94 62 GLN B N 1
ATOM 3866 C CA . GLN B 1 62 ? 3.377 29.406 31.562 1 95.94 62 GLN B CA 1
ATOM 3867 C C . GLN B 1 62 ? 4.059 30.359 32.531 1 95.94 62 GLN B C 1
ATOM 3869 O O . GLN B 1 62 ? 3.438 31.297 33.031 1 95.94 62 GLN B O 1
ATOM 3874 N N . VAL B 1 63 ? 5.305 30.031 32.812 1 94.94 63 VAL B N 1
ATOM 3875 C CA . VAL B 1 63 ? 6.117 30.875 33.656 1 94.94 63 VAL B CA 1
ATOM 3876 C C . VAL B 1 63 ? 7.145 31.641 32.812 1 94.94 63 VAL B C 1
ATOM 3878 O O . VAL B 1 63 ? 7.754 31.078 31.922 1 94.94 63 VAL B O 1
ATOM 3881 N N . SER B 1 64 ? 7.164 32.938 33.125 1 93.94 64 SER B N 1
ATOM 3882 C CA . SER B 1 64 ? 8.102 33.75 32.344 1 93.94 64 SER B CA 1
ATOM 3883 C C . SER B 1 64 ? 8.859 34.719 33.25 1 93.94 64 SER B C 1
ATOM 3885 O O . SER B 1 64 ? 8.336 35.156 34.281 1 93.94 64 SER B O 1
ATOM 3887 N N . ALA B 1 65 ? 10.133 35 32.875 1 93.31 65 ALA B N 1
ATOM 3888 C CA . ALA B 1 65 ? 10.977 36 33.5 1 93.31 65 ALA B CA 1
ATOM 3889 C C . ALA B 1 65 ? 11.758 36.781 32.438 1 93.31 65 ALA B C 1
ATOM 3891 O O . ALA B 1 65 ? 12.234 36.219 31.453 1 93.31 65 ALA B O 1
ATOM 3892 N N . GLN B 1 66 ? 11.656 38.125 32.656 1 93.81 66 GLN B N 1
ATOM 3893 C CA . GLN B 1 66 ? 12.352 38.969 31.688 1 93.81 66 GLN B CA 1
ATOM 3894 C C . GLN B 1 66 ? 13.047 40.125 32.344 1 93.81 66 GLN B C 1
ATOM 3896 O O . GLN B 1 66 ? 12.531 40.688 33.312 1 93.81 66 GLN B O 1
ATOM 3901 N N . GLY B 1 67 ? 14.266 40.469 31.906 1 91.19 67 GLY B N 1
ATOM 3902 C CA . GLY B 1 67 ? 15.023 41.656 32.25 1 91.19 67 GLY B CA 1
ATOM 3903 C C . GLY B 1 67 ? 15.445 42.469 31.016 1 91.19 67 GLY B C 1
ATOM 3904 O O . GLY B 1 67 ? 15.922 41.875 30.031 1 91.19 67 GLY B O 1
ATOM 3905 N N . THR B 1 68 ? 15.008 43.781 31.094 1 91.38 68 THR B N 1
ATOM 3906 C CA . THR B 1 68 ? 15.328 44.562 29.891 1 91.38 68 THR B CA 1
ATOM 3907 C C . THR B 1 68 ? 16.016 45.875 30.281 1 91.38 68 THR B C 1
ATOM 3909 O O . THR B 1 68 ? 15.867 46.344 31.406 1 91.38 68 THR B O 1
ATOM 3912 N N . THR B 1 69 ? 16.828 46.344 29.359 1 91.62 69 THR B N 1
ATOM 3913 C CA . THR B 1 69 ? 17.391 47.688 29.406 1 91.62 69 THR B CA 1
ATOM 3914 C C . THR B 1 69 ? 17.109 48.469 28.125 1 91.62 69 THR B C 1
ATOM 3916 O O . THR B 1 69 ? 17.109 47.875 27.031 1 91.62 69 THR B O 1
ATOM 3919 N N . GLN B 1 70 ? 16.594 49.781 28.328 1 89 70 GLN B N 1
ATOM 3920 C CA . GLN B 1 70 ? 16.188 50.531 27.156 1 89 70 GLN B CA 1
ATOM 3921 C C . GLN B 1 70 ? 16.891 51.906 27.125 1 89 70 GLN B C 1
ATOM 3923 O O . GLN B 1 70 ? 17.281 52.406 28.172 1 89 70 GLN B O 1
ATOM 3928 N N . ASN B 1 71 ? 17.016 52.312 25.828 1 88.19 71 ASN B N 1
ATOM 3929 C CA . ASN B 1 71 ? 17.703 53.594 25.625 1 88.19 71 ASN B CA 1
ATOM 3930 C C . ASN B 1 71 ? 16.812 54.781 25.984 1 88.19 71 ASN B C 1
ATOM 3932 O O . ASN B 1 71 ? 17.328 55.844 26.344 1 88.19 71 ASN B O 1
ATOM 3936 N N . ALA B 1 72 ? 15.445 54.656 25.797 1 81.12 72 ALA B N 1
ATOM 3937 C CA . ALA B 1 72 ? 14.508 55.719 26.109 1 81.12 72 ALA B CA 1
ATOM 3938 C C . ALA B 1 72 ? 13.297 55.188 26.875 1 81.12 72 ALA B C 1
ATOM 3940 O O . ALA B 1 72 ? 12.867 54.031 26.641 1 81.12 72 ALA B O 1
ATOM 3941 N N . VAL B 1 73 ? 12.906 55.875 27.812 1 79.81 73 VAL B N 1
ATOM 3942 C CA . VAL B 1 73 ? 11.742 55.5 28.609 1 79.81 73 VAL B CA 1
ATOM 3943 C C . VAL B 1 73 ? 10.75 56.656 28.656 1 79.81 73 VAL B C 1
ATOM 3945 O O . VAL B 1 73 ? 11.07 57.781 28.25 1 79.81 73 VAL B O 1
ATOM 3948 N N . THR B 1 74 ? 9.453 56.219 28.969 1 76.56 74 THR B N 1
ATOM 3949 C CA . THR B 1 74 ? 8.438 57.25 29.141 1 76.56 74 THR B CA 1
ATOM 3950 C C . THR B 1 74 ? 8.844 58.25 30.25 1 76.56 74 THR B C 1
ATOM 3952 O O . THR B 1 74 ? 9.094 57.844 31.391 1 76.56 74 THR B O 1
ATOM 3955 N N . ALA B 1 75 ? 9.031 59.531 29.797 1 73.81 75 ALA B N 1
ATOM 3956 C CA . ALA B 1 75 ? 9.438 60.562 30.734 1 73.81 75 ALA B CA 1
ATOM 3957 C C . ALA B 1 75 ? 8.469 61.75 30.688 1 73.81 75 ALA B C 1
ATOM 3959 O O . ALA B 1 75 ? 7.668 61.875 29.766 1 73.81 75 ALA B O 1
ATOM 3960 N N . TRP B 1 76 ? 8.391 62.375 31.797 1 73 76 TRP B N 1
ATOM 3961 C CA . TRP B 1 76 ? 7.551 63.562 31.844 1 73 76 TRP B CA 1
ATOM 3962 C C . TRP B 1 76 ? 8.117 64.688 30.969 1 73 76 TRP B C 1
ATOM 3964 O O . TRP B 1 76 ? 9.336 64.812 30.859 1 73 76 TRP B O 1
ATOM 3974 N N . PRO B 1 77 ? 7.172 65.375 30.25 1 75.62 77 PRO B N 1
ATOM 3975 C CA . PRO B 1 77 ? 7.66 66.5 29.453 1 75.62 77 PRO B CA 1
ATOM 3976 C C . PRO B 1 77 ? 8.406 67.5 30.297 1 75.62 77 PRO B C 1
ATOM 3978 O O . PRO B 1 77 ? 8.062 67.75 31.469 1 75.62 77 PRO B O 1
ATOM 3981 N N . GLU B 1 78 ? 9.477 68 29.75 1 72.75 78 GLU B N 1
ATOM 3982 C CA . GLU B 1 78 ? 10.359 68.938 30.453 1 72.75 78 GLU B CA 1
ATOM 3983 C C . GLU B 1 78 ? 9.57 70.062 31.078 1 72.75 78 GLU B C 1
ATOM 3985 O O . GLU B 1 78 ? 9.891 70.562 32.156 1 72.75 78 GLU B O 1
ATOM 3990 N N . ARG B 1 79 ? 8.586 70.625 30.375 1 72 79 ARG B N 1
ATOM 3991 C CA . ARG B 1 79 ? 7.805 71.75 30.875 1 72 79 ARG B CA 1
ATOM 3992 C C . ARG B 1 79 ? 7.066 71.375 32.156 1 72 79 ARG B C 1
ATOM 3994 O O . ARG B 1 79 ? 6.961 72.188 33.062 1 72 79 ARG B O 1
ATOM 4001 N N . ILE B 1 80 ? 6.648 70.062 32.094 1 68.75 80 ILE B N 1
ATOM 4002 C CA . ILE B 1 80 ? 5.914 69.625 33.281 1 68.75 80 ILE B CA 1
ATOM 4003 C C . ILE B 1 80 ? 6.891 69.375 34.438 1 68.75 80 ILE B C 1
ATOM 4005 O O . ILE B 1 80 ? 6.605 69.688 35.594 1 68.75 80 ILE B O 1
ATOM 4009 N N . LYS B 1 81 ? 8.117 68.938 34.156 1 73.94 81 LYS B N 1
ATOM 4010 C CA . LYS B 1 81 ? 9.148 68.625 35.156 1 73.94 81 LYS B CA 1
ATOM 4011 C C . LYS B 1 81 ? 9.586 69.875 35.875 1 73.94 81 LYS B C 1
ATOM 4013 O O . LYS B 1 81 ? 9.773 69.875 37.094 1 73.94 81 LYS B O 1
ATOM 4018 N N . THR B 1 82 ? 9.703 70.938 35.094 1 72.06 82 THR B N 1
ATOM 4019 C CA . THR B 1 82 ? 10.18 72.188 35.656 1 72.06 82 THR B CA 1
ATOM 4020 C C . THR B 1 82 ? 9.156 72.75 36.625 1 72.06 82 THR B C 1
ATOM 4022 O O . THR B 1 82 ? 9.523 73.25 37.688 1 72.06 82 THR B O 1
ATOM 4025 N N . VAL B 1 83 ? 7.941 72.688 36.156 1 67.81 83 VAL B N 1
ATOM 4026 C CA . VAL B 1 83 ? 6.891 73.25 37 1 67.81 83 VAL B CA 1
ATOM 4027 C C . VAL B 1 83 ? 6.809 72.5 38.312 1 67.81 83 VAL B C 1
ATOM 4029 O O . VAL B 1 83 ? 6.727 73.062 39.406 1 67.81 83 VAL B O 1
ATOM 4032 N N . TYR B 1 84 ? 6.969 71.25 38.219 1 71.12 84 TYR B N 1
ATOM 4033 C CA . TYR B 1 84 ? 6.797 70.438 39.406 1 71.12 84 TYR B CA 1
ATOM 4034 C C . TYR B 1 84 ? 8.07 70.438 40.25 1 71.12 84 TYR B C 1
ATOM 4036 O O . TYR B 1 84 ? 8 70.312 41.5 1 71.12 84 TYR B O 1
ATOM 4044 N N . ARG B 1 85 ? 9.227 70.562 39.719 1 75.06 85 ARG B N 1
ATOM 4045 C CA . ARG B 1 85 ? 10.477 70.688 40.438 1 75.06 85 ARG B CA 1
ATOM 4046 C C . ARG B 1 85 ? 10.477 71.938 41.312 1 75.06 85 ARG B C 1
ATOM 4048 O O . ARG B 1 85 ? 10.984 71.875 42.438 1 75.06 85 ARG B O 1
ATOM 4055 N N . SER B 1 86 ? 9.898 72.812 40.719 1 71.5 86 SER B N 1
ATOM 4056 C CA . SER B 1 86 ? 9.82 74.062 41.5 1 71.5 86 SER B CA 1
ATOM 4057 C C . SER B 1 86 ? 8.914 73.938 42.719 1 71.5 86 SER B C 1
ATOM 4059 O O . SER B 1 86 ? 9.055 74.625 43.688 1 71.5 86 SER B O 1
ATOM 4061 N N . MET B 1 87 ? 8.062 72.938 42.562 1 69 87 MET B N 1
ATOM 4062 C CA . MET B 1 87 ? 7.152 72.688 43.656 1 69 87 MET B CA 1
ATOM 4063 C C . MET B 1 87 ? 7.73 71.688 44.625 1 69 87 MET B C 1
ATOM 4065 O O . MET B 1 87 ? 7.07 71.25 45.594 1 69 87 MET B O 1
ATOM 4069 N N . GLY B 1 88 ? 8.945 71.125 44.344 1 65.19 88 GLY B N 1
ATOM 4070 C CA . GLY B 1 88 ? 9.656 70.188 45.219 1 65.19 88 GLY B CA 1
ATOM 4071 C C . GLY B 1 88 ? 9.359 68.75 44.906 1 65.19 88 GLY B C 1
ATOM 4072 O O . GLY B 1 88 ? 9.586 67.875 45.75 1 65.19 88 GLY B O 1
ATOM 4073 N N . ILE B 1 89 ? 8.68 68.438 43.812 1 66.31 89 ILE B N 1
ATOM 4074 C CA . ILE B 1 89 ? 8.32 67.062 43.5 1 66.31 89 ILE B CA 1
ATOM 4075 C C . ILE B 1 89 ? 9.266 66.5 42.438 1 66.31 89 ILE B C 1
ATOM 4077 O O . ILE B 1 89 ? 9.422 67.125 41.375 1 66.31 89 ILE B O 1
ATOM 4081 N N . GLU B 1 90 ? 9.984 65.562 42.781 1 67 90 GLU B N 1
ATOM 4082 C CA . GLU B 1 90 ? 10.93 64.938 41.875 1 67 90 GLU B CA 1
ATOM 4083 C C . GLU B 1 90 ? 10.234 63.969 40.938 1 67 90 GLU B C 1
ATOM 4085 O O . GLU B 1 90 ? 9.664 62.969 41.406 1 67 90 GLU B O 1
ATOM 4090 N N . MET B 1 91 ? 10.055 64.312 39.719 1 71.44 91 MET B N 1
ATOM 4091 C CA . MET B 1 91 ? 9.453 63.469 38.719 1 71.44 91 MET B CA 1
ATOM 4092 C C . MET B 1 91 ? 10.516 62.719 37.906 1 71.44 91 MET B C 1
ATOM 4094 O O . MET B 1 91 ? 11.055 63.25 36.938 1 71.44 91 MET B O 1
ATOM 4098 N N . LYS B 1 92 ? 10.914 61.656 38.188 1 72 92 LYS B N 1
ATOM 4099 C CA . LYS B 1 92 ? 12.055 60.938 37.656 1 72 92 LYS B CA 1
ATOM 4100 C C . LYS B 1 92 ? 11.68 60.219 36.344 1 72 92 LYS B C 1
ATOM 4102 O O . LYS B 1 92 ? 12.531 60.031 35.469 1 72 92 LYS B O 1
ATOM 4107 N N . GLY B 1 93 ? 10.383 60 36.094 1 78.12 93 GLY B N 1
ATOM 4108 C CA . GLY B 1 93 ? 9.992 59.188 34.969 1 78.12 93 GLY B CA 1
ATOM 4109 C C . GLY B 1 93 ? 10.227 57.719 35.156 1 78.12 93 GLY B C 1
ATOM 4110 O O . GLY B 1 93 ? 10.516 57.281 36.281 1 78.12 93 GLY B O 1
ATOM 4111 N N . LEU B 1 94 ? 10.133 56.969 34.125 1 83.75 94 LEU B N 1
ATOM 4112 C CA . LEU B 1 94 ? 10.328 55.531 34.219 1 83.75 94 LEU B CA 1
ATOM 4113 C C . LEU B 1 94 ? 11.812 55.156 34.188 1 83.75 94 LEU B C 1
ATOM 4115 O O . LEU B 1 94 ? 12.602 55.844 33.531 1 83.75 94 LEU B O 1
ATOM 4119 N N . GLY B 1 95 ? 12.219 54.094 34.875 1 84.25 95 GLY B N 1
ATOM 4120 C CA . GLY B 1 95 ? 13.594 53.625 34.812 1 84.25 95 GLY B CA 1
ATOM 4121 C C . GLY B 1 95 ? 13.938 52.938 33.531 1 84.25 95 GLY B C 1
ATOM 4122 O O . GLY B 1 95 ? 13.07 52.344 32.875 1 84.25 95 GLY B O 1
ATOM 4123 N N . LYS B 1 96 ? 15.234 53 33.219 1 87.5 96 LYS B N 1
ATOM 4124 C CA . LYS B 1 96 ? 15.703 52.375 31.984 1 87.5 96 LYS B CA 1
ATOM 4125 C C . LYS B 1 96 ? 15.805 50.875 32.156 1 87.5 96 LYS B C 1
ATOM 4127 O O . LYS B 1 96 ? 15.805 50.125 31.156 1 87.5 96 LYS B O 1
ATOM 4132 N N . THR B 1 97 ? 15.969 50.469 33.344 1 90.69 97 THR B N 1
ATOM 4133 C CA . THR B 1 97 ? 16.016 49.031 33.594 1 90.69 97 THR B CA 1
ATOM 4134 C C . THR B 1 97 ? 14.664 48.531 34.125 1 90.69 97 THR B C 1
ATOM 4136 O O . THR B 1 97 ? 14.117 49.094 35.062 1 90.69 97 THR B O 1
ATOM 4139 N N . GLN B 1 98 ? 14.273 47.531 33.562 1 92.06 98 GLN B N 1
ATOM 4140 C CA . GLN B 1 98 ? 12.961 46.969 33.906 1 92.06 98 GLN B CA 1
ATOM 4141 C C . GLN B 1 98 ? 13.031 45.438 34.062 1 92.06 98 GLN B C 1
ATOM 4143 O O . GLN B 1 98 ? 13.953 44.812 33.562 1 92.06 98 GLN B O 1
ATOM 4148 N N . TYR B 1 99 ? 12.242 44.906 34.875 1 92.31 99 TYR B N 1
ATOM 4149 C CA . TYR B 1 99 ? 12.188 43.438 35.094 1 92.31 99 TYR B CA 1
ATOM 4150 C C . TYR B 1 99 ? 10.758 43 35.312 1 92.31 99 TYR B C 1
ATOM 4152 O O . TYR B 1 99 ? 9.914 43.75 35.781 1 92.31 99 TYR B O 1
ATOM 4160 N N . ARG B 1 100 ? 10.477 41.812 34.969 1 93.5 100 ARG B N 1
ATOM 4161 C CA . ARG B 1 100 ? 9.148 41.219 35.125 1 93.5 100 ARG B CA 1
ATOM 4162 C C . ARG B 1 100 ? 9.242 39.688 35.344 1 93.5 100 ARG B C 1
ATOM 4164 O O . ARG B 1 100 ? 9.953 39 34.594 1 93.5 100 ARG B O 1
ATOM 4171 N N . VAL B 1 101 ? 8.656 39.219 36.406 1 94.94 101 VAL B N 1
ATOM 4172 C CA . VAL B 1 101 ? 8.5 37.781 36.688 1 94.94 101 VAL B CA 1
ATOM 4173 C C . VAL B 1 101 ? 7.023 37.469 36.875 1 94.94 101 VAL B C 1
ATOM 4175 O O . VAL B 1 101 ? 6.363 38 37.75 1 94.94 101 VAL B O 1
ATOM 4178 N N . GLY B 1 102 ? 6.574 36.656 36 1 94.38 102 GLY B N 1
ATOM 4179 C CA . GLY B 1 102 ? 5.133 36.469 36.094 1 94.38 102 GLY B CA 1
ATOM 4180 C C . GLY B 1 102 ? 4.691 35.094 35.656 1 94.38 102 GLY B C 1
ATOM 4181 O O . GLY B 1 102 ? 5.52 34.25 35.312 1 94.38 102 GLY B O 1
ATOM 4182 N N . VAL B 1 103 ? 3.42 34.75 35.875 1 95.19 103 VAL B N 1
ATOM 4183 C CA . VAL B 1 103 ? 2.75 33.5 35.531 1 95.19 103 VAL B CA 1
ATOM 4184 C C . VAL B 1 103 ? 1.52 33.812 34.656 1 95.19 103 VAL B C 1
ATOM 4186 O O . VAL B 1 103 ? 0.786 34.781 34.938 1 95.19 103 VAL B O 1
ATOM 4189 N N . ASP B 1 104 ? 1.468 33.094 33.562 1 95.44 104 ASP B N 1
ATOM 4190 C CA . ASP B 1 104 ? 0.302 33.156 32.688 1 95.44 104 ASP B CA 1
ATOM 4191 C C . ASP B 1 104 ? -0.459 31.844 32.656 1 95.44 104 ASP B C 1
ATOM 4193 O O . ASP B 1 104 ? 0.143 30.781 32.5 1 95.44 104 ASP B O 1
ATOM 4197 N N . VAL B 1 105 ? -1.769 31.938 32.906 1 95.81 105 VAL B N 1
ATOM 4198 C CA . VAL B 1 105 ? -2.631 30.766 32.844 1 95.81 105 VAL B CA 1
ATOM 4199 C C . VAL B 1 105 ? -3.711 30.953 31.797 1 95.81 105 VAL B C 1
ATOM 4201 O O . VAL B 1 105 ? -4.359 32 31.734 1 95.81 105 VAL B O 1
ATOM 4204 N N . GLN B 1 106 ? -3.791 29.938 30.953 1 95.75 106 GLN B N 1
ATOM 4205 C CA . GLN B 1 106 ? -4.828 29.953 29.922 1 95.75 106 GLN B CA 1
ATOM 4206 C C . GLN B 1 106 ? -5.664 28.672 29.953 1 95.75 106 GLN B C 1
ATOM 4208 O O . GLN B 1 106 ? -5.121 27.578 30.125 1 95.75 106 GLN B O 1
ATOM 4213 N N . GLN B 1 107 ? -7 28.906 29.875 1 95.69 107 GLN B N 1
ATOM 4214 C CA . GLN B 1 107 ? -7.902 27.766 29.891 1 95.69 107 GLN B CA 1
ATOM 4215 C C . GLN B 1 107 ? -8.945 27.859 28.781 1 95.69 107 GLN B C 1
ATOM 4217 O O . GLN B 1 107 ? -9.656 28.859 28.672 1 95.69 107 GLN B O 1
ATOM 4222 N N . THR B 1 108 ? -9.047 26.781 28.047 1 94.62 108 THR B N 1
ATOM 4223 C CA . THR B 1 108 ? -10.039 26.75 26.984 1 94.62 108 THR B CA 1
ATOM 4224 C C . THR B 1 108 ? -11.414 26.375 27.531 1 94.62 108 THR B C 1
ATOM 4226 O O . THR B 1 108 ? -11.539 25.406 28.281 1 94.62 108 THR B O 1
ATOM 4229 N N . LEU B 1 109 ? -12.43 27.156 27.203 1 94.44 109 LEU B N 1
ATOM 4230 C CA . LEU B 1 109 ? -13.789 26.875 27.625 1 94.44 109 LEU B CA 1
ATOM 4231 C C . LEU B 1 109 ? -14.617 26.297 26.484 1 94.44 109 LEU B C 1
ATOM 4233 O O . LEU B 1 109 ? -15.5 25.469 26.719 1 94.44 109 LEU B O 1
ATOM 4237 N N . TYR B 1 110 ? -14.414 26.797 25.312 1 94.44 110 TYR B N 1
ATOM 4238 C CA . TYR B 1 110 ? -15.125 26.375 24.109 1 94.44 110 TYR B CA 1
ATOM 4239 C C . TYR B 1 110 ? -14.195 26.375 22.891 1 94.44 110 TYR B C 1
ATOM 4241 O O . TYR B 1 110 ? -13.531 27.375 22.609 1 94.44 110 TYR B O 1
ATOM 4249 N N . ASP B 1 111 ? -14.07 25.266 22.203 1 92.56 111 ASP B N 1
ATOM 4250 C CA . ASP B 1 111 ? -13.164 25.172 21.062 1 92.56 111 ASP B CA 1
ATOM 4251 C C . ASP B 1 111 ? -13.914 24.766 19.797 1 92.56 111 ASP B C 1
ATOM 4253 O O . ASP B 1 111 ? -13.312 24.234 18.859 1 92.56 111 ASP B O 1
ATOM 4257 N N . GLY B 1 112 ? -15.305 24.859 19.844 1 91.56 112 GLY B N 1
ATOM 4258 C CA . GLY B 1 112 ? -16.109 24.516 18.672 1 91.56 112 GLY B CA 1
ATOM 4259 C C . GLY B 1 112 ? -16.188 23.016 18.422 1 91.56 112 GLY B C 1
ATOM 4260 O O . GLY B 1 112 ? -16.562 22.578 17.328 1 91.56 112 GLY B O 1
ATOM 4261 N N . GLY B 1 113 ? -15.75 22.188 19.312 1 92.88 113 GLY B N 1
ATOM 4262 C CA . GLY B 1 113 ? -15.789 20.734 19.203 1 92.88 113 GLY B CA 1
ATOM 4263 C C . GLY B 1 113 ? -14.516 20.156 18.625 1 92.88 113 GLY B C 1
ATOM 4264 O O . GLY B 1 113 ? -14.492 18.984 18.219 1 92.88 113 GLY B O 1
ATOM 4265 N N . MET B 1 114 ? -13.445 20.938 18.516 1 93 114 MET B N 1
ATOM 4266 C CA . MET B 1 114 ? -12.195 20.531 17.875 1 93 114 MET B CA 1
ATOM 4267 C C . MET B 1 114 ? -11.562 19.359 18.641 1 93 114 MET B C 1
ATOM 4269 O O . MET B 1 114 ? -11.156 18.375 18.031 1 93 114 MET B O 1
ATOM 4273 N N . MET B 1 115 ? -11.469 19.5 19.922 1 94.56 115 MET B N 1
ATOM 4274 C CA . MET B 1 115 ? -10.844 18.438 20.719 1 94.56 115 MET B CA 1
ATOM 4275 C C . MET B 1 115 ? -11.664 17.141 20.641 1 94.56 115 MET B C 1
ATOM 4277 O O . MET B 1 115 ? -11.102 16.047 20.578 1 94.56 115 MET B O 1
ATOM 4281 N N . ARG B 1 116 ? -13 17.266 20.625 1 94.5 116 ARG B N 1
ATOM 4282 C CA . ARG B 1 116 ? -13.875 16.109 20.516 1 94.5 116 ARG B CA 1
ATOM 4283 C C . ARG B 1 116 ? -13.695 15.414 19.156 1 94.5 116 ARG B C 1
ATOM 4285 O O . ARG B 1 116 ? -13.516 14.195 19.094 1 94.5 116 ARG B O 1
ATOM 4292 N N . GLU B 1 117 ? -13.742 16.25 18.109 1 95.38 117 GLU B N 1
ATOM 4293 C CA . GLU B 1 117 ? -13.594 15.68 16.766 1 95.38 117 GLU B CA 1
ATOM 4294 C C . GLU B 1 117 ? -12.188 15.133 16.547 1 95.38 117 GLU B C 1
ATOM 4296 O O . GLU B 1 117 ? -12 14.141 15.844 1 95.38 117 GLU B O 1
ATOM 4301 N N . GLN B 1 118 ? -11.172 15.742 17.109 1 94.88 118 GLN B N 1
ATOM 4302 C CA . GLN B 1 118 ? -9.805 15.234 17.016 1 94.88 118 GLN B CA 1
ATOM 4303 C C . GLN B 1 118 ? -9.672 13.891 17.734 1 94.88 118 GLN B C 1
ATOM 4305 O O . GLN B 1 118 ? -8.969 13 17.266 1 94.88 118 GLN B O 1
ATOM 4310 N N . SER B 1 119 ? -10.305 13.852 18.906 1 96.31 119 SER B N 1
ATOM 4311 C CA . SER B 1 119 ? -10.305 12.578 19.625 1 96.31 119 SER B CA 1
ATOM 4312 C C . SER B 1 119 ? -10.969 11.484 18.797 1 96.31 119 SER B C 1
ATOM 4314 O O . SER B 1 119 ? -10.477 10.352 18.75 1 96.31 119 SER B O 1
ATOM 4316 N N . ARG B 1 120 ? -12.055 11.82 18.172 1 95.94 120 ARG B N 1
ATOM 4317 C CA . ARG B 1 120 ? -12.75 10.867 17.312 1 95.94 120 ARG B CA 1
ATOM 4318 C C . ARG B 1 120 ? -11.875 10.453 16.141 1 95.94 120 ARG B C 1
ATOM 4320 O O . ARG B 1 120 ? -11.891 9.297 15.719 1 95.94 120 ARG B O 1
ATOM 4327 N N . MET B 1 121 ? -11.172 11.375 15.555 1 96.25 121 MET B N 1
ATOM 4328 C CA . MET B 1 121 ? -10.273 11.094 14.438 1 96.25 121 MET B CA 1
ATOM 4329 C C . MET B 1 121 ? -9.188 10.109 14.852 1 96.25 121 MET B C 1
ATOM 4331 O O . MET B 1 121 ? -8.867 9.188 14.102 1 96.25 121 MET B O 1
ATOM 4335 N N . VAL B 1 122 ? -8.688 10.344 16.031 1 96.38 122 VAL B N 1
ATOM 4336 C CA . VAL B 1 122 ? -7.633 9.469 16.516 1 96.38 122 VAL B CA 1
ATOM 4337 C C . VAL B 1 122 ? -8.188 8.062 16.75 1 96.38 122 VAL B C 1
ATOM 4339 O O . VAL B 1 122 ? -7.531 7.066 16.453 1 96.38 122 VAL B O 1
ATOM 4342 N N . ARG B 1 123 ? -9.359 8.016 17.297 1 97.06 123 ARG B N 1
ATOM 4343 C CA . ARG B 1 123 ? -9.992 6.715 17.484 1 97.06 123 ARG B CA 1
ATOM 4344 C C . ARG B 1 123 ? -10.219 6.012 16.156 1 97.06 123 ARG B C 1
ATOM 4346 O O . ARG B 1 123 ? -10 4.805 16.031 1 97.06 123 ARG B O 1
ATOM 4353 N N . GLN B 1 124 ? -10.68 6.781 15.195 1 96.69 124 GLN B N 1
ATOM 4354 C CA . GLN B 1 124 ? -10.906 6.203 13.875 1 96.69 124 GLN B CA 1
ATOM 4355 C C . GLN B 1 124 ? -9.594 5.781 13.227 1 96.69 124 GLN B C 1
ATOM 4357 O O . GLN B 1 124 ? -9.547 4.793 12.492 1 96.69 124 GLN B O 1
ATOM 4362 N N . GLN B 1 125 ? -8.547 6.527 13.414 1 96.75 125 GLN B N 1
ATOM 4363 C CA . GLN B 1 125 ? -7.234 6.125 12.93 1 96.75 125 GLN B CA 1
ATOM 4364 C C . GLN B 1 125 ? -6.793 4.809 13.562 1 96.75 125 GLN B C 1
ATOM 4366 O O . GLN B 1 125 ? -6.195 3.963 12.891 1 96.75 125 GLN B O 1
ATOM 4371 N N . GLY B 1 126 ? -7.039 4.77 14.844 1 96.56 126 GLY B N 1
ATOM 4372 C CA . GLY B 1 126 ? -6.777 3.496 15.5 1 96.56 126 GLY B CA 1
ATOM 4373 C C . GLY B 1 126 ? -7.562 2.344 14.898 1 96.56 126 GLY B C 1
ATOM 4374 O O . GLY B 1 126 ? -7.031 1.244 14.734 1 96.56 126 GLY B O 1
ATOM 4375 N N . ALA B 1 127 ? -8.789 2.578 14.562 1 96.81 127 ALA B N 1
ATOM 4376 C CA . ALA B 1 127 ? -9.633 1.561 13.945 1 96.81 127 ALA B CA 1
ATOM 4377 C C . ALA B 1 127 ? -9.078 1.146 12.586 1 96.81 127 ALA B C 1
ATOM 4379 O O . ALA B 1 127 ? -9.156 -0.025 12.203 1 96.81 127 ALA B O 1
ATOM 4380 N N . VAL B 1 128 ? -8.602 2.104 11.797 1 97.06 128 VAL B N 1
ATOM 4381 C CA . VAL B 1 128 ? -7.992 1.805 10.508 1 97.06 128 VAL B CA 1
ATOM 4382 C C . VAL B 1 128 ? -6.773 0.91 10.703 1 97.06 128 VAL B C 1
ATOM 4384 O O . VAL B 1 128 ? -6.59 -0.07 9.984 1 97.06 128 VAL B O 1
ATOM 4387 N N . GLU B 1 129 ? -6 1.182 11.688 1 96.19 129 GLU B N 1
ATOM 4388 C CA . GLU B 1 129 ? -4.809 0.381 11.961 1 96.19 129 GLU B CA 1
ATOM 4389 C C . GLU B 1 129 ? -5.184 -1.034 12.398 1 96.19 129 GLU B C 1
ATOM 4391 O O . GLU B 1 129 ? -4.535 -2.004 12 1 96.19 129 GLU B O 1
ATOM 4396 N N . ALA B 1 130 ? -6.152 -1.068 13.203 1 96.56 130 ALA B N 1
ATOM 4397 C CA . ALA B 1 130 ? -6.625 -2.381 13.641 1 96.56 130 ALA B CA 1
ATOM 4398 C C . ALA B 1 130 ? -7.145 -3.197 12.461 1 96.56 130 ALA B C 1
ATOM 4400 O O . ALA B 1 130 ? -6.902 -4.402 12.375 1 96.56 130 ALA B O 1
ATOM 4401 N N . ALA B 1 131 ? -7.895 -2.539 11.594 1 96.19 131 ALA B N 1
ATOM 4402 C CA . ALA B 1 131 ? -8.414 -3.219 10.414 1 96.19 131 ALA B CA 1
ATOM 4403 C C . ALA B 1 131 ? -7.277 -3.68 9.508 1 96.19 131 ALA B C 1
ATOM 4405 O O . ALA B 1 131 ? -7.352 -4.75 8.898 1 96.19 131 ALA B O 1
ATOM 4406 N N . GLN B 1 132 ? -6.297 -2.906 9.367 1 96 132 GLN B N 1
ATOM 4407 C CA . GLN B 1 132 ? -5.129 -3.295 8.586 1 96 132 GLN B CA 1
ATOM 4408 C C . GLN B 1 132 ? -4.449 -4.523 9.188 1 96 132 GLN B C 1
ATOM 4410 O O . GLN B 1 132 ? -4.004 -5.41 8.453 1 96 132 GLN B O 1
ATOM 4415 N N . ASN B 1 133 ? -4.375 -4.488 10.484 1 95 133 ASN B N 1
ATOM 4416 C CA . ASN B 1 133 ? -3.799 -5.645 11.156 1 95 133 ASN B CA 1
ATOM 4417 C C . ASN B 1 133 ? -4.625 -6.906 10.914 1 95 133 ASN B C 1
ATOM 4419 O O . ASN B 1 133 ? -4.07 -7.996 10.766 1 95 133 ASN B O 1
ATOM 4423 N N . GLU B 1 134 ? -5.898 -6.738 10.906 1 95.12 134 GLU B N 1
ATOM 4424 C CA . GLU B 1 134 ? -6.777 -7.871 10.633 1 95.12 134 GLU B CA 1
ATOM 4425 C C . GLU B 1 134 ? -6.527 -8.445 9.242 1 95.12 134 GLU B C 1
ATOM 4427 O O . GLU B 1 134 ? -6.586 -9.656 9.047 1 95.12 134 GLU B O 1
ATOM 4432 N N . VAL B 1 135 ? -6.316 -7.613 8.242 1 94.12 135 VAL B N 1
ATOM 4433 C CA . VAL B 1 135 ? -6.023 -8.055 6.883 1 94.12 135 VAL B CA 1
ATOM 4434 C C . VAL B 1 135 ? -4.742 -8.883 6.875 1 94.12 135 VAL B C 1
ATOM 4436 O O . VAL B 1 135 ? -4.688 -9.945 6.254 1 94.12 135 VAL B O 1
ATOM 4439 N N . ASN B 1 136 ? -3.762 -8.484 7.621 1 92.38 136 ASN B N 1
ATOM 4440 C CA . ASN B 1 136 ? -2.496 -9.203 7.691 1 92.38 136 ASN B CA 1
ATOM 4441 C C . ASN B 1 136 ? -2.66 -10.562 8.375 1 92.38 136 ASN B C 1
ATOM 4443 O O . ASN B 1 136 ? -2.074 -11.555 7.941 1 92.38 136 ASN B O 1
ATOM 4447 N N . LEU B 1 137 ? -3.465 -10.516 9.422 1 92.69 137 LEU B N 1
ATOM 4448 C CA . LEU B 1 137 ? -3.689 -11.766 10.148 1 92.69 137 LEU B CA 1
ATOM 4449 C C . LEU B 1 137 ? -4.508 -12.742 9.312 1 92.69 137 LEU B C 1
ATOM 4451 O O . LEU B 1 137 ? -4.332 -13.961 9.43 1 92.69 137 LEU B O 1
ATOM 4455 N N . TYR B 1 138 ? -5.371 -12.203 8.531 1 93.19 138 TYR B N 1
ATOM 4456 C CA . TYR B 1 138 ? -6.195 -13.055 7.68 1 93.19 138 TYR B CA 1
ATOM 4457 C C . TYR B 1 138 ? -5.332 -13.812 6.672 1 93.19 138 TYR B C 1
ATOM 4459 O O . TYR B 1 138 ? -5.648 -14.945 6.305 1 93.19 138 TYR B O 1
ATOM 4467 N N . ALA B 1 139 ? -4.238 -13.227 6.207 1 90.69 139 ALA B N 1
ATOM 4468 C CA . ALA B 1 139 ? -3.332 -13.852 5.242 1 90.69 139 ALA B CA 1
ATOM 4469 C C . ALA B 1 139 ? -2.695 -15.109 5.816 1 90.69 139 ALA B C 1
ATOM 4471 O O . ALA B 1 139 ? -2.279 -16 5.07 1 90.69 139 ALA B O 1
ATOM 4472 N N . VAL B 1 140 ? -2.666 -15.219 7.188 1 91.88 140 VAL B N 1
ATOM 4473 C CA . VAL B 1 140 ? -2.109 -16.391 7.867 1 91.88 140 VAL B CA 1
ATOM 4474 C C . VAL B 1 140 ? -2.941 -17.625 7.539 1 91.88 140 VAL B C 1
ATOM 4476 O O . VAL B 1 140 ? -2.404 -18.719 7.41 1 91.88 140 VAL B O 1
ATOM 4479 N N . ARG B 1 141 ? -4.184 -17.438 7.328 1 91.5 141 ARG B N 1
ATOM 4480 C CA . ARG B 1 141 ? -5.086 -18.547 7.016 1 91.5 141 ARG B CA 1
ATOM 4481 C C . ARG B 1 141 ? -4.699 -19.219 5.699 1 91.5 141 ARG B C 1
ATOM 4483 O O . ARG B 1 141 ? -4.797 -20.438 5.566 1 91.5 141 ARG B O 1
ATOM 4490 N N . GLN B 1 142 ? -4.277 -18.391 4.738 1 91.38 142 GLN B N 1
ATOM 4491 C CA . GLN B 1 142 ? -3.873 -18.938 3.443 1 91.38 142 GLN B CA 1
ATOM 4492 C C . GLN B 1 142 ? -2.633 -19.812 3.574 1 91.38 142 GLN B C 1
ATOM 4494 O O . GLN B 1 142 ? -2.533 -20.859 2.926 1 91.38 142 GLN B O 1
ATOM 4499 N N . ARG B 1 143 ? -1.786 -19.406 4.422 1 91.62 143 ARG B N 1
ATOM 4500 C CA . ARG B 1 143 ? -0.568 -20.188 4.633 1 91.62 143 ARG B CA 1
ATOM 4501 C C . ARG B 1 143 ? -0.878 -21.516 5.305 1 91.62 143 ARG B C 1
ATOM 4503 O O . ARG B 1 143 ? -0.308 -22.547 4.941 1 91.62 143 ARG B O 1
ATOM 4510 N N . VAL B 1 144 ? -1.744 -21.516 6.25 1 93.44 144 VAL B N 1
ATOM 4511 C CA . VAL B 1 144 ? -2.146 -22.734 6.93 1 93.44 144 VAL B CA 1
ATOM 4512 C C . VAL B 1 144 ? -2.793 -23.688 5.926 1 93.44 144 VAL B C 1
ATOM 4514 O O . VAL B 1 144 ? -2.523 -24.891 5.945 1 93.44 144 VAL B O 1
ATOM 4517 N N . ASN B 1 145 ? -3.641 -23.094 5.012 1 92.44 145 ASN B N 1
ATOM 4518 C CA . ASN B 1 145 ? -4.262 -23.906 3.982 1 92.44 145 ASN B CA 1
ATOM 4519 C C . ASN B 1 145 ? -3.219 -24.625 3.129 1 92.44 145 ASN B C 1
ATOM 4521 O O . ASN B 1 145 ? -3.344 -25.828 2.859 1 92.44 145 ASN B O 1
ATOM 4525 N N . GLU B 1 146 ? -2.189 -23.891 2.746 1 92.12 146 GLU B N 1
ATOM 4526 C CA . GLU B 1 146 ? -1.146 -24.453 1.896 1 92.12 146 GLU B CA 1
ATOM 4527 C C . GLU B 1 146 ? -0.411 -25.594 2.604 1 92.12 146 GLU B C 1
ATOM 4529 O O . GLU B 1 146 ? -0.185 -26.656 2.018 1 92.12 146 GLU B O 1
ATOM 4534 N N . LEU B 1 147 ? -0.125 -25.422 3.857 1 93.25 147 LEU B N 1
ATOM 4535 C CA . LEU B 1 147 ? 0.614 -26.422 4.613 1 93.25 147 LEU B CA 1
ATOM 4536 C C . LEU B 1 147 ? -0.27 -27.625 4.93 1 93.25 147 LEU B C 1
ATOM 4538 O O . LEU B 1 147 ? 0.168 -28.766 4.812 1 93.25 147 LEU B O 1
ATOM 4542 N N . TYR B 1 148 ? -1.513 -27.359 5.277 1 94.62 148 TYR B N 1
ATOM 4543 C CA . TYR B 1 148 ? -2.469 -28.391 5.652 1 94.62 148 TYR B CA 1
ATOM 4544 C C . TYR B 1 148 ? -2.729 -29.344 4.488 1 94.62 148 TYR B C 1
ATOM 4546 O O . TYR B 1 148 ? -2.604 -30.562 4.637 1 94.62 148 TYR B O 1
ATOM 4554 N N . PHE B 1 149 ? -3.059 -28.797 3.338 1 94.44 149 PHE B N 1
ATOM 4555 C CA . PHE B 1 149 ? -3.369 -29.625 2.184 1 94.44 149 PHE B CA 1
ATOM 4556 C C . PHE B 1 149 ? -2.098 -30.219 1.588 1 94.44 149 PHE B C 1
ATOM 4558 O O . PHE B 1 149 ? -2.129 -31.312 1 1 94.44 149 PHE B O 1
ATOM 4565 N N . GLY B 1 150 ? -0.999 -29.469 1.81 1 92.75 150 GLY B N 1
ATOM 4566 C CA . GLY B 1 150 ? 0.27 -30.078 1.439 1 92.75 150 GLY B CA 1
ATOM 4567 C C . GLY B 1 150 ? 0.574 -31.344 2.217 1 92.75 150 GLY B C 1
ATOM 4568 O O . GLY B 1 150 ? 1.008 -32.344 1.639 1 92.75 150 GLY B O 1
ATOM 4569 N N . TRP B 1 151 ? 0.304 -31.344 3.434 1 94.25 151 TRP B N 1
ATOM 4570 C CA . TRP B 1 151 ? 0.504 -32.5 4.277 1 94.25 151 TRP B CA 1
ATOM 4571 C C . TRP B 1 151 ? -0.451 -33.625 3.889 1 94.25 151 TRP B C 1
ATOM 4573 O O . TRP B 1 151 ? -0.048 -34.781 3.793 1 94.25 151 TRP B O 1
ATOM 4583 N N . LEU B 1 152 ? -1.732 -33.281 3.639 1 94.12 152 LEU B N 1
ATOM 4584 C CA . LEU B 1 152 ? -2.725 -34.281 3.266 1 94.12 152 LEU B CA 1
ATOM 4585 C C . LEU B 1 152 ? -2.32 -34.969 1.977 1 94.12 152 LEU B C 1
ATOM 4587 O O . LEU B 1 152 ? -2.465 -36.188 1.862 1 94.12 152 LEU B O 1
ATOM 4591 N N . LEU B 1 153 ? -1.826 -34.156 1.039 1 94.31 153 LEU B N 1
ATOM 4592 C CA . LEU B 1 153 ? -1.396 -34.719 -0.236 1 94.31 153 LEU B CA 1
ATOM 4593 C C . LEU B 1 153 ? -0.233 -35.688 -0.037 1 94.31 153 LEU B C 1
ATOM 4595 O O . LEU B 1 153 ? -0.246 -36.812 -0.57 1 94.31 153 LEU B O 1
ATOM 4599 N N . LEU B 1 154 ? 0.697 -35.344 0.766 1 93.69 154 LEU B N 1
ATOM 4600 C CA . LEU B 1 154 ? 1.867 -36.188 1.021 1 93.69 154 LEU B CA 1
ATOM 4601 C C . LEU B 1 154 ? 1.48 -37.438 1.783 1 93.69 154 LEU B C 1
ATOM 4603 O O . LEU B 1 154 ? 1.999 -38.531 1.503 1 93.69 154 LEU B O 1
ATOM 4607 N N . HIS B 1 155 ? 0.591 -37.344 2.652 1 92.69 155 HIS B N 1
ATOM 4608 C CA . HIS B 1 155 ? 0.141 -38.5 3.443 1 92.69 155 HIS B CA 1
ATOM 4609 C C . HIS B 1 155 ? -0.561 -39.531 2.57 1 92.69 155 HIS B C 1
ATOM 4611 O O . HIS B 1 155 ? -0.349 -40.719 2.734 1 92.69 155 HIS B O 1
ATOM 4617 N N . GLU B 1 156 ? -1.406 -39 1.692 1 92.69 156 GLU B N 1
ATOM 4618 C CA . GLU B 1 156 ? -2.088 -39.906 0.776 1 92.69 156 GLU B CA 1
ATOM 4619 C C . GLU B 1 156 ? -1.096 -40.594 -0.157 1 92.69 156 GLU B C 1
ATOM 4621 O O . GLU B 1 156 ? -1.238 -41.781 -0.459 1 92.69 156 GLU B O 1
ATOM 4626 N N . GLN B 1 157 ? -0.124 -39.875 -0.61 1 93.25 157 GLN B N 1
ATOM 4627 C CA . GLN B 1 157 ? 0.896 -40.438 -1.481 1 93.25 157 GLN B CA 1
ATOM 4628 C C . GLN B 1 157 ? 1.721 -41.5 -0.745 1 93.25 157 GLN B C 1
ATOM 4630 O O . GLN B 1 157 ? 2.111 -42.5 -1.331 1 93.25 157 GLN B O 1
ATOM 4635 N N . MET B 1 158 ? 1.936 -41.25 0.531 1 93.56 158 MET B N 1
ATOM 4636 C CA . MET B 1 158 ? 2.668 -42.219 1.348 1 93.56 158 MET B CA 1
ATOM 4637 C C . MET B 1 158 ? 1.88 -43.531 1.502 1 93.56 158 MET B C 1
ATOM 4639 O O . MET B 1 158 ? 2.445 -44.625 1.406 1 93.56 158 MET B O 1
ATOM 4643 N N . ARG B 1 159 ? 0.64 -43.375 1.718 1 92.38 159 ARG B N 1
ATOM 4644 C CA . ARG B 1 159 ? -0.225 -44.531 1.86 1 92.38 159 ARG B CA 1
ATOM 4645 C C . ARG B 1 159 ? -0.243 -45.375 0.581 1 92.38 159 ARG B C 1
ATOM 4647 O O . ARG B 1 159 ? -0.105 -46.594 0.625 1 92.38 159 ARG B O 1
ATOM 4654 N N . LEU B 1 160 ? -0.384 -44.656 -0.537 1 92.56 160 LEU B N 1
ATOM 4655 C CA . LEU B 1 160 ? -0.421 -45.344 -1.822 1 92.56 160 LEU B CA 1
ATOM 4656 C C . LEU B 1 160 ? 0.922 -46 -2.127 1 92.56 160 LEU B C 1
ATOM 4658 O O . LEU B 1 160 ? 0.97 -47.094 -2.701 1 92.56 160 LEU B O 1
ATOM 4662 N N . ASN B 1 161 ? 1.977 -45.312 -1.725 1 94.31 161 ASN B N 1
ATOM 4663 C CA . ASN B 1 161 ? 3.311 -45.875 -1.917 1 94.31 161 ASN B CA 1
ATOM 4664 C C . ASN B 1 161 ? 3.498 -47.156 -1.123 1 94.31 161 ASN B C 1
ATOM 4666 O O . ASN B 1 161 ? 4.145 -48.094 -1.596 1 94.31 161 ASN B O 1
ATOM 4670 N N . ARG B 1 162 ? 2.938 -47.25 0.031 1 93.12 162 ARG B N 1
ATOM 4671 C CA . ARG B 1 162 ? 3.014 -48.438 0.836 1 93.12 162 ARG B CA 1
ATOM 4672 C C . ARG B 1 162 ? 2.281 -49.594 0.159 1 93.12 162 ARG B C 1
ATOM 4674 O O . ARG B 1 162 ? 2.744 -50.75 0.195 1 93.12 162 ARG B O 1
ATOM 4681 N N . ASP B 1 163 ? 1.176 -49.219 -0.455 1 91.19 163 ASP B N 1
ATOM 4682 C CA . ASP B 1 163 ? 0.436 -50.25 -1.198 1 91.19 163 ASP B CA 1
ATOM 4683 C C . ASP B 1 163 ? 1.285 -50.844 -2.324 1 91.19 163 ASP B C 1
ATOM 4685 O O . ASP B 1 163 ? 1.267 -52.031 -2.559 1 91.19 163 ASP B O 1
ATOM 4689 N N . VAL B 1 164 ? 1.98 -49.969 -2.996 1 92.69 164 VAL B N 1
ATOM 4690 C CA . VAL B 1 164 ? 2.836 -50.406 -4.098 1 92.69 164 VAL B CA 1
ATOM 4691 C C . VAL B 1 164 ? 3.965 -51.281 -3.561 1 92.69 164 VAL B C 1
ATOM 4693 O O . VAL B 1 164 ? 4.309 -52.312 -4.164 1 92.69 164 VAL B O 1
ATOM 4696 N N . GLN B 1 165 ? 4.492 -50.938 -2.484 1 93.12 165 GLN B N 1
ATOM 4697 C CA . GLN B 1 165 ? 5.551 -51.75 -1.871 1 93.12 165 GLN B CA 1
ATOM 4698 C C . GLN B 1 165 ? 5.055 -53.156 -1.521 1 93.12 165 GLN B C 1
ATOM 4700 O O . GLN B 1 165 ? 5.742 -54.125 -1.777 1 93.12 165 GLN B O 1
ATOM 4705 N N . ASP B 1 166 ? 3.891 -53.156 -1.018 1 92.25 166 ASP B N 1
ATOM 4706 C CA . ASP B 1 166 ? 3.311 -54.438 -0.631 1 92.25 166 ASP B CA 1
ATOM 4707 C C . ASP B 1 166 ? 3.064 -55.312 -1.854 1 92.25 166 ASP B C 1
ATOM 4709 O O . ASP B 1 166 ? 3.338 -56.531 -1.824 1 92.25 166 ASP B O 1
ATOM 4713 N N . LEU B 1 167 ? 2.561 -54.688 -2.863 1 89 167 LEU B N 1
ATOM 4714 C CA . LEU B 1 167 ? 2.287 -55.469 -4.082 1 89 167 LEU B CA 1
ATOM 4715 C C . LEU B 1 167 ? 3.582 -55.969 -4.707 1 89 167 LEU B C 1
ATOM 4717 O O . LEU B 1 167 ? 3.641 -57.094 -5.172 1 89 167 LEU B O 1
ATOM 4721 N N . LEU B 1 168 ? 4.574 -55.156 -4.738 1 91.25 168 LEU B N 1
ATOM 4722 C CA . LEU B 1 168 ? 5.859 -55.562 -5.305 1 91.25 168 LEU B CA 1
ATOM 4723 C C . LEU B 1 168 ? 6.523 -56.625 -4.449 1 91.25 168 LEU B C 1
ATOM 4725 O O . LEU B 1 168 ? 7.18 -57.531 -4.98 1 91.25 168 LEU B O 1
ATOM 4729 N N . GLN B 1 169 ? 6.34 -56.562 -3.164 1 91.94 169 GLN B N 1
ATOM 4730 C CA . GLN B 1 169 ? 6.875 -57.562 -2.268 1 91.94 169 GLN B CA 1
ATOM 4731 C C . GLN B 1 169 ? 6.195 -58.906 -2.5 1 91.94 169 GLN B C 1
ATOM 4733 O O . GLN B 1 169 ? 6.855 -59.969 -2.506 1 91.94 169 GLN B O 1
ATOM 4738 N N . SER B 1 170 ? 4.898 -58.844 -2.643 1 88.69 170 SER B N 1
ATOM 4739 C CA . SER B 1 170 ? 4.156 -60.062 -2.932 1 88.69 170 SER B CA 1
ATOM 4740 C C . SER B 1 170 ? 4.602 -60.688 -4.254 1 88.69 170 SER B C 1
ATOM 4742 O O . SER B 1 170 ? 4.77 -61.906 -4.348 1 88.69 170 SER B O 1
ATOM 4744 N N . SER B 1 171 ? 4.793 -59.812 -5.223 1 86 171 SER B N 1
ATOM 4745 C CA . SER B 1 171 ? 5.258 -60.281 -6.523 1 86 171 SER B CA 1
ATOM 4746 C C . SER B 1 171 ? 6.676 -60.844 -6.434 1 86 171 SER B C 1
ATOM 4748 O O . SER B 1 171 ? 7 -61.844 -7.098 1 86 171 SER B O 1
ATOM 4750 N N . GLU B 1 172 ? 7.48 -60.219 -5.668 1 89.44 172 GLU B N 1
ATOM 4751 C CA . GLU B 1 172 ? 8.844 -60.688 -5.453 1 89.44 172 GLU B CA 1
ATOM 4752 C C . GLU B 1 172 ? 8.859 -62.062 -4.812 1 89.44 172 GLU B C 1
ATOM 4754 O O . GLU B 1 172 ? 9.617 -62.938 -5.23 1 89.44 172 GLU B O 1
ATOM 4759 N N . ASN B 1 173 ? 8.023 -62.312 -3.855 1 90.12 173 ASN B N 1
ATOM 4760 C CA . ASN B 1 173 ? 7.93 -63.594 -3.178 1 90.12 173 ASN B CA 1
ATOM 4761 C C . ASN B 1 173 ? 7.449 -64.688 -4.125 1 90.12 173 ASN B C 1
ATOM 4763 O O . ASN B 1 173 ? 7.969 -65.812 -4.098 1 90.12 173 ASN B O 1
ATOM 4767 N N . GLN B 1 174 ? 6.496 -64.312 -4.895 1 86.56 174 GLN B N 1
ATOM 4768 C CA . GLN B 1 174 ? 5.977 -65.312 -5.855 1 86.56 174 GLN B CA 1
ATOM 4769 C C . GLN B 1 174 ? 7.035 -65.688 -6.887 1 86.56 174 GLN B C 1
ATOM 4771 O O . GLN B 1 174 ? 7.199 -66.875 -7.219 1 86.56 174 GLN B O 1
ATOM 4776 N N . LEU B 1 175 ? 7.758 -64.688 -7.359 1 86.69 175 LEU B N 1
ATOM 4777 C CA . LEU B 1 175 ? 8.797 -64.875 -8.359 1 86.69 175 LEU B CA 1
ATOM 4778 C C . LEU B 1 175 ? 9.961 -65.688 -7.754 1 86.69 175 LEU B C 1
ATOM 4780 O O . LEU B 1 175 ? 10.594 -66.5 -8.438 1 86.69 175 LEU B O 1
ATOM 4784 N N . ALA B 1 176 ? 10.281 -65.438 -6.535 1 88.69 176 ALA B N 1
ATOM 4785 C CA . ALA B 1 176 ? 11.344 -66.188 -5.855 1 88.69 176 ALA B CA 1
ATOM 4786 C C . ALA B 1 176 ? 11.016 -67.625 -5.785 1 88.69 176 ALA B C 1
ATOM 4788 O O . ALA B 1 176 ? 11.898 -68.5 -5.969 1 88.69 176 ALA B O 1
ATOM 4789 N N . ALA B 1 177 ? 9.727 -67.938 -5.551 1 87.25 177 ALA B N 1
ATOM 4790 C CA . ALA B 1 177 ? 9.281 -69.375 -5.512 1 87.25 177 ALA B CA 1
ATOM 4791 C C . ALA B 1 177 ? 9.352 -70 -6.895 1 87.25 177 ALA B C 1
ATOM 4793 O O . ALA B 1 177 ? 9.719 -71.188 -7.027 1 87.25 177 ALA B O 1
ATOM 4794 N N . MET B 1 178 ? 9.117 -69.312 -7.93 1 85.5 178 MET B N 1
ATOM 4795 C CA . MET B 1 178 ? 9.133 -69.812 -9.297 1 85.5 178 MET B CA 1
ATOM 4796 C C . MET B 1 178 ? 10.562 -70.062 -9.773 1 85.5 178 MET B C 1
ATOM 4798 O O . MET B 1 178 ? 10.828 -71 -10.523 1 85.5 178 MET B O 1
ATOM 4802 N N . VAL B 1 179 ? 11.469 -69.125 -9.383 1 86.56 179 VAL B N 1
ATOM 4803 C CA . VAL B 1 179 ? 12.875 -69.312 -9.734 1 86.56 179 VAL B CA 1
ATOM 4804 C C . VAL B 1 179 ? 13.43 -70.562 -9.062 1 86.56 179 VAL B C 1
ATOM 4806 O O . VAL B 1 179 ? 14.18 -71.312 -9.68 1 86.56 179 VAL B O 1
ATOM 4809 N N . LYS B 1 180 ? 13.07 -70.75 -7.867 1 87.81 180 LYS B N 1
ATOM 4810 C CA . LYS B 1 180 ? 13.516 -71.938 -7.145 1 87.81 180 LYS B CA 1
ATOM 4811 C C . LYS B 1 180 ? 13.039 -73.188 -7.848 1 87.81 180 LYS B C 1
ATOM 4813 O O . LYS B 1 180 ? 13.75 -74.25 -7.848 1 87.81 180 LYS B O 1
ATOM 4818 N N . ASN B 1 181 ? 11.906 -73.188 -8.516 1 86.25 181 ASN B N 1
ATOM 4819 C CA . ASN B 1 181 ? 11.352 -74.312 -9.227 1 86.25 181 ASN B CA 1
ATOM 4820 C C . ASN B 1 181 ? 11.742 -74.312 -10.695 1 86.25 181 ASN B C 1
ATOM 4822 O O . ASN B 1 181 ? 11.266 -75.188 -11.469 1 86.25 181 ASN B O 1
ATOM 4826 N N . GLY B 1 182 ? 12.664 -73.312 -11.188 1 79.69 182 GLY B N 1
ATOM 4827 C CA . GLY B 1 182 ? 13.227 -73.25 -12.523 1 79.69 182 GLY B CA 1
ATOM 4828 C C . GLY B 1 182 ? 12.242 -72.75 -13.562 1 79.69 182 GLY B C 1
ATOM 4829 O O . GLY B 1 182 ? 12.414 -73 -14.766 1 79.69 182 GLY B O 1
ATOM 4830 N N . ILE B 1 183 ? 11.188 -72.125 -13.125 1 78 183 ILE B N 1
ATOM 4831 C CA . ILE B 1 183 ? 10.117 -71.688 -14.023 1 78 183 ILE B CA 1
ATOM 4832 C C . ILE B 1 183 ? 10.344 -70.25 -14.469 1 78 183 ILE B C 1
ATOM 4834 O O . ILE B 1 183 ? 9.93 -69.875 -15.562 1 78 183 ILE B O 1
ATOM 4838 N N . ALA B 1 184 ? 11.055 -69.5 -13.594 1 80.06 184 ALA B N 1
ATOM 4839 C CA . ALA B 1 184 ? 11.281 -68.062 -13.906 1 80.06 184 ALA B CA 1
ATOM 4840 C C . ALA B 1 184 ? 12.773 -67.75 -13.891 1 80.06 184 ALA B C 1
ATOM 4842 O O . ALA B 1 184 ? 13.57 -68.5 -13.297 1 80.06 184 ALA B O 1
ATOM 4843 N N . ALA B 1 185 ? 13.148 -66.688 -14.672 1 83.06 185 ALA B N 1
ATOM 4844 C CA . ALA B 1 185 ? 14.539 -66.25 -14.758 1 83.06 185 ALA B CA 1
ATOM 4845 C C . ALA B 1 185 ? 14.938 -65.438 -13.539 1 83.06 185 ALA B C 1
ATOM 4847 O O . ALA B 1 185 ? 14.117 -64.688 -13 1 83.06 185 ALA B O 1
ATOM 4848 N N . VAL B 1 186 ? 16.156 -65.562 -13.203 1 85.88 186 VAL B N 1
ATOM 4849 C CA . VAL B 1 186 ? 16.703 -64.812 -12.078 1 85.88 186 VAL B CA 1
ATOM 4850 C C . VAL B 1 186 ? 16.688 -63.312 -12.391 1 85.88 186 VAL B C 1
ATOM 4852 O O . VAL B 1 186 ? 16.5 -62.5 -11.492 1 85.88 186 VAL B O 1
ATOM 4855 N N . SER B 1 187 ? 16.797 -63 -13.625 1 83.12 187 SER B N 1
ATOM 4856 C CA . SER B 1 187 ? 16.781 -61.594 -14.055 1 83.12 187 SER B CA 1
ATOM 4857 C C . SER B 1 187 ? 15.445 -60.938 -13.75 1 83.12 187 SER B C 1
ATOM 4859 O O . SER B 1 187 ? 15.406 -59.75 -13.375 1 83.12 187 SER B O 1
ATOM 4861 N N . ASP B 1 188 ? 14.422 -61.656 -13.82 1 83.31 188 ASP B N 1
ATOM 4862 C CA . ASP B 1 188 ? 13.094 -61.125 -13.523 1 83.31 188 ASP B CA 1
ATOM 4863 C C . ASP B 1 188 ? 12.938 -60.844 -12.039 1 83.31 188 ASP B C 1
ATOM 4865 O O . ASP B 1 188 ? 12.367 -59.812 -11.656 1 83.31 188 ASP B O 1
ATOM 4869 N N . LEU B 1 189 ? 13.414 -61.656 -11.281 1 86.88 189 LEU B N 1
ATOM 4870 C CA . LEU B 1 189 ? 13.375 -61.469 -9.836 1 86.88 189 LEU B CA 1
ATOM 4871 C C . LEU B 1 189 ? 14.18 -60.25 -9.422 1 86.88 189 LEU B C 1
ATOM 4873 O O . LEU B 1 189 ? 13.719 -59.469 -8.594 1 86.88 189 LEU B O 1
ATOM 4877 N N . GLU B 1 190 ? 15.297 -60.062 -10.008 1 89.12 190 GLU B N 1
ATOM 4878 C CA . GLU B 1 190 ? 16.156 -58.906 -9.688 1 89.12 190 GLU B CA 1
ATOM 4879 C C . GLU B 1 190 ? 15.508 -57.594 -10.109 1 89.12 190 GLU B C 1
ATOM 4881 O O . GLU B 1 190 ? 15.648 -56.594 -9.438 1 89.12 190 GLU B O 1
ATOM 4886 N N . ASN B 1 191 ? 14.852 -57.594 -11.172 1 86.94 191 ASN B N 1
ATOM 4887 C CA . ASN B 1 191 ? 14.164 -56.406 -11.648 1 86.94 191 ASN B CA 1
ATOM 4888 C C . ASN B 1 191 ? 13.055 -55.969 -10.688 1 86.94 191 ASN B C 1
ATOM 4890 O O . ASN B 1 191 ? 12.891 -54.781 -10.406 1 86.94 191 ASN B O 1
ATOM 4894 N N . VAL B 1 192 ? 12.32 -56.938 -10.234 1 88.88 192 VAL B N 1
ATOM 4895 C CA . VAL B 1 192 ? 11.234 -56.625 -9.305 1 88.88 192 VAL B CA 1
ATOM 4896 C C . VAL B 1 192 ? 11.805 -56.125 -7.977 1 88.88 192 VAL B C 1
ATOM 4898 O O . VAL B 1 192 ? 11.25 -55.219 -7.348 1 88.88 192 VAL B O 1
ATOM 4901 N N . LYS B 1 193 ? 12.891 -56.75 -7.629 1 91.5 193 LYS B N 1
ATOM 4902 C CA . LYS B 1 193 ? 13.555 -56.312 -6.398 1 91.5 193 LYS B CA 1
ATOM 4903 C C . LYS B 1 193 ? 14.039 -54.875 -6.508 1 91.5 193 LYS B C 1
ATOM 4905 O O . LYS B 1 193 ? 13.914 -54.094 -5.559 1 91.5 193 LYS B O 1
ATOM 4910 N N . ALA B 1 194 ? 14.578 -54.562 -7.59 1 91.06 194 ALA B N 1
ATOM 4911 C CA . ALA B 1 194 ? 15.039 -53.188 -7.824 1 91.06 194 ALA B CA 1
ATOM 4912 C C . ALA B 1 194 ? 13.875 -52.219 -7.773 1 91.06 194 ALA B C 1
ATOM 4914 O O . ALA B 1 194 ? 14 -51.125 -7.227 1 91.06 194 ALA B O 1
ATOM 4915 N N . GLU B 1 195 ? 12.75 -52.562 -8.352 1 91 195 GLU B N 1
ATOM 4916 C CA . GLU B 1 195 ? 11.57 -51.688 -8.344 1 91 195 GLU B CA 1
ATOM 4917 C C . GLU B 1 195 ? 11.023 -51.531 -6.926 1 91 195 GLU B C 1
ATOM 4919 O O . GLU B 1 195 ? 10.523 -50.438 -6.574 1 91 195 GLU B O 1
ATOM 4924 N N . ARG B 1 196 ? 11.086 -52.594 -6.211 1 93 196 ARG B N 1
ATOM 4925 C CA . ARG B 1 196 ? 10.648 -52.5 -4.824 1 93 196 ARG B CA 1
ATOM 4926 C C . ARG B 1 196 ? 11.531 -51.531 -4.023 1 93 196 ARG B C 1
ATOM 4928 O O . ARG B 1 196 ? 11.031 -50.719 -3.246 1 93 196 ARG B O 1
ATOM 4935 N N . LEU B 1 197 ? 12.828 -51.656 -4.262 1 93.12 197 LEU B N 1
ATOM 4936 C CA . LEU B 1 197 ? 13.75 -50.75 -3.557 1 93.12 197 LEU B CA 1
ATOM 4937 C C . LEU B 1 197 ? 13.531 -49.312 -3.973 1 93.12 197 LEU B C 1
ATOM 4939 O O . LEU B 1 197 ? 13.664 -48.406 -3.154 1 93.12 197 LEU B O 1
ATOM 4943 N N . ASN B 1 198 ? 13.242 -49.062 -5.234 1 92.12 198 ASN B N 1
ATOM 4944 C CA . ASN B 1 198 ? 12.898 -47.719 -5.691 1 92.12 198 ASN B CA 1
ATOM 4945 C C . ASN B 1 198 ? 11.648 -47.188 -4.984 1 92.12 198 ASN B C 1
ATOM 4947 O O . ASN B 1 198 ? 11.578 -46.031 -4.629 1 92.12 198 ASN B O 1
ATOM 4951 N N . ALA B 1 199 ? 10.664 -48 -4.832 1 93.12 199 ALA B N 1
ATOM 4952 C CA . ALA B 1 199 ? 9.438 -47.625 -4.141 1 93.12 199 ALA B CA 1
ATOM 4953 C C . ALA B 1 199 ? 9.711 -47.312 -2.674 1 93.12 199 ALA B C 1
ATOM 4955 O O . ALA B 1 199 ? 9.117 -46.375 -2.113 1 93.12 199 ALA B O 1
ATOM 4956 N N . VAL B 1 200 ? 10.641 -48.031 -2.117 1 94.44 200 VAL B N 1
ATOM 4957 C CA . VAL B 1 200 ? 10.992 -47.781 -0.722 1 94.44 200 VAL B CA 1
ATOM 4958 C C . VAL B 1 200 ? 11.711 -46.438 -0.592 1 94.44 200 VAL B C 1
ATOM 4960 O O . VAL B 1 200 ? 11.453 -45.688 0.344 1 94.44 200 VAL B O 1
ATOM 4963 N N . GLN B 1 201 ? 12.562 -46.219 -1.521 1 93.88 201 GLN B N 1
ATOM 4964 C CA . GLN B 1 201 ? 13.266 -44.938 -1.524 1 93.88 201 GLN B CA 1
ATOM 4965 C C . GLN B 1 201 ? 12.289 -43.781 -1.677 1 93.88 201 GLN B C 1
ATOM 4967 O O . GLN B 1 201 ? 12.422 -42.75 -0.997 1 93.88 201 GLN B O 1
ATOM 4972 N N . THR B 1 202 ? 11.414 -43.875 -2.576 1 93.88 202 THR B N 1
ATOM 4973 C CA . THR B 1 202 ? 10.391 -42.844 -2.758 1 93.88 202 THR B CA 1
ATOM 4974 C C . THR B 1 202 ? 9.555 -42.688 -1.489 1 93.88 202 THR B C 1
ATOM 4976 O O . THR B 1 202 ? 9.172 -41.562 -1.129 1 93.88 202 THR B O 1
ATOM 4979 N N . GLY B 1 203 ? 9.312 -43.75 -0.872 1 94.25 203 GLY B N 1
ATOM 4980 C CA . GLY B 1 203 ? 8.578 -43.688 0.38 1 94.25 203 GLY B CA 1
ATOM 4981 C C . GLY B 1 203 ? 9.297 -42.938 1.472 1 94.25 203 GLY B C 1
ATOM 4982 O O . GLY B 1 203 ? 8.68 -42.156 2.223 1 94.25 203 GLY B O 1
ATOM 4983 N N . GLU B 1 204 ? 10.539 -43.094 1.506 1 94.25 204 GLU B N 1
ATOM 4984 C CA . GLU B 1 204 ? 11.336 -42.375 2.492 1 94.25 204 GLU B CA 1
ATOM 4985 C C . GLU B 1 204 ? 11.359 -40.875 2.197 1 94.25 204 GLU B C 1
ATOM 4987 O O . GLU B 1 204 ? 11.328 -40.062 3.117 1 94.25 204 GLU B O 1
ATOM 4992 N N . GLN B 1 205 ? 11.469 -40.562 0.988 1 94.19 205 GLN B N 1
ATOM 4993 C CA . GLN B 1 205 ? 11.43 -39.156 0.588 1 94.19 205 GLN B CA 1
ATOM 4994 C C . GLN B 1 205 ? 10.094 -38.5 0.963 1 94.19 205 GLN B C 1
ATOM 4996 O O . GLN B 1 205 ? 10.062 -37.375 1.476 1 94.19 205 GLN B O 1
ATOM 5001 N N . LEU B 1 206 ? 9.031 -39.219 0.7 1 95.06 206 LEU B N 1
ATOM 5002 C CA . LEU B 1 206 ? 7.695 -38.719 1.027 1 95.06 206 LEU B CA 1
ATOM 5003 C C . LEU B 1 206 ? 7.535 -38.531 2.535 1 95.06 206 LEU B C 1
ATOM 5005 O O . LEU B 1 206 ? 6.945 -37.562 2.994 1 95.06 206 LEU B O 1
ATOM 5009 N N . GLN B 1 207 ? 8.094 -39.469 3.23 1 94.06 207 GLN B N 1
ATOM 5010 C CA . GLN B 1 207 ? 8 -39.406 4.688 1 94.06 207 GLN B CA 1
ATOM 5011 C C . GLN B 1 207 ? 8.758 -38.188 5.242 1 94.06 207 GLN B C 1
ATOM 5013 O O . GLN B 1 207 ? 8.273 -37.531 6.152 1 94.06 207 GLN B O 1
ATOM 5018 N N . SER B 1 208 ? 9.891 -37.969 4.754 1 95 208 SER B N 1
ATOM 5019 C CA . SER B 1 208 ? 10.68 -36.812 5.184 1 95 208 SER B CA 1
ATOM 5020 C C . SER B 1 208 ? 9.961 -35.5 4.867 1 95 208 SER B C 1
ATOM 5022 O O . SER B 1 208 ? 9.945 -34.594 5.691 1 95 208 SER B O 1
ATOM 5024 N N . GLN B 1 209 ? 9.383 -35.406 3.717 1 93.5 209 GLN B N 1
ATOM 5025 C CA . GLN B 1 209 ? 8.641 -34.219 3.324 1 93.5 209 GLN B CA 1
ATOM 5026 C C . GLN B 1 209 ? 7.406 -34.031 4.199 1 93.5 209 GLN B C 1
ATOM 5028 O O . GLN B 1 209 ? 7.086 -32.906 4.59 1 93.5 209 GLN B O 1
ATOM 5033 N N . ALA B 1 210 ? 6.734 -35.094 4.426 1 93 210 ALA B N 1
ATOM 5034 C CA . ALA B 1 210 ? 5.547 -35.031 5.273 1 93 210 ALA B CA 1
ATOM 5035 C C . ALA B 1 210 ? 5.906 -34.562 6.688 1 93 210 ALA B C 1
ATOM 5037 O O . ALA B 1 210 ? 5.164 -33.781 7.305 1 93 210 ALA B O 1
ATOM 5038 N N . HIS B 1 211 ? 7.039 -35.094 7.09 1 91.75 211 HIS B N 1
ATOM 5039 C CA . HIS B 1 211 ? 7.5 -34.688 8.422 1 91.75 211 HIS B CA 1
ATOM 5040 C C . HIS B 1 211 ? 7.824 -33.219 8.477 1 91.75 211 HIS B C 1
ATOM 5042 O O . HIS B 1 211 ? 7.5 -32.531 9.461 1 91.75 211 HIS B O 1
ATOM 5048 N N . LEU B 1 212 ? 8.469 -32.75 7.512 1 93.12 212 LEU B N 1
ATOM 5049 C CA . LEU B 1 212 ? 8.773 -31.328 7.445 1 93.12 212 LEU B CA 1
ATOM 5050 C C . LEU B 1 212 ? 7.488 -30.5 7.445 1 93.12 212 LEU B C 1
ATOM 5052 O O . LEU B 1 212 ? 7.383 -29.5 8.164 1 93.12 212 LEU B O 1
ATOM 5056 N N . MET B 1 213 ? 6.547 -30.875 6.625 1 93.19 213 MET B N 1
ATOM 5057 C CA . MET B 1 213 ? 5.285 -30.141 6.539 1 93.19 213 MET B CA 1
ATOM 5058 C C . MET B 1 213 ? 4.562 -30.141 7.883 1 93.19 213 MET B C 1
ATOM 5060 O O . MET B 1 213 ? 3.961 -29.141 8.273 1 93.19 213 MET B O 1
ATOM 5064 N N . GLN B 1 214 ? 4.613 -31.234 8.531 1 92.06 214 GLN B N 1
ATOM 5065 C CA . GLN B 1 214 ? 3.988 -31.344 9.844 1 92.06 214 GLN B CA 1
ATOM 5066 C C . GLN B 1 214 ? 4.66 -30.438 10.859 1 92.06 214 GLN B C 1
ATOM 5068 O O . GLN B 1 214 ? 3.982 -29.797 11.672 1 92.06 214 GLN B O 1
ATOM 5073 N N . GLN B 1 215 ? 5.918 -30.359 10.836 1 92.88 215 GLN B N 1
ATOM 5074 C CA . GLN B 1 215 ? 6.66 -29.484 11.742 1 92.88 215 GLN B CA 1
ATOM 5075 C C . GLN B 1 215 ? 6.352 -28.016 11.469 1 92.88 215 GLN B C 1
ATOM 5077 O O . GLN B 1 215 ? 6.188 -27.234 12.406 1 92.88 215 GLN B O 1
ATOM 5082 N N . LEU B 1 216 ? 6.297 -27.719 10.258 1 93.12 216 LEU B N 1
ATOM 5083 C CA . LEU B 1 216 ? 5.973 -26.344 9.891 1 93.12 216 LEU B CA 1
ATOM 5084 C C . LEU B 1 216 ? 4.57 -25.969 10.359 1 93.12 216 LEU B C 1
ATOM 5086 O O . LEU B 1 216 ? 4.367 -24.891 10.938 1 93.12 216 LEU B O 1
ATOM 5090 N N . LEU B 1 217 ? 3.658 -26.859 10.102 1 93.94 217 LEU B N 1
ATOM 5091 C CA . LEU B 1 217 ? 2.273 -26.609 10.5 1 93.94 217 LEU B CA 1
ATOM 5092 C C . LEU B 1 217 ? 2.152 -26.5 12.016 1 93.94 217 LEU B C 1
ATOM 5094 O O . LEU B 1 217 ? 1.481 -25.594 12.516 1 93.94 217 LEU B O 1
ATOM 5098 N N . SER B 1 218 ? 2.836 -27.359 12.672 1 93 218 SER B N 1
ATOM 5099 C CA . SER B 1 218 ? 2.795 -27.344 14.125 1 93 218 SER B CA 1
ATOM 5100 C C . SER B 1 218 ? 3.412 -26.078 14.695 1 93 218 SER B C 1
ATOM 5102 O O . SER B 1 218 ? 2.887 -25.484 15.641 1 93 218 SER B O 1
ATOM 5104 N N . THR B 1 219 ? 4.504 -25.672 14.172 1 92.56 219 THR B N 1
ATOM 5105 C CA . THR B 1 219 ? 5.16 -24.453 14.609 1 92.56 219 THR B CA 1
ATOM 5106 C C . THR B 1 219 ? 4.289 -23.234 14.305 1 92.56 219 THR B C 1
ATOM 5108 O O . THR B 1 219 ? 4.156 -22.328 15.133 1 92.56 219 THR B O 1
ATOM 5111 N N . PHE B 1 220 ? 3.748 -23.25 13.148 1 92.12 220 PHE B N 1
ATOM 5112 C CA . PHE B 1 220 ? 2.906 -22.141 12.734 1 92.12 220 PHE B CA 1
ATOM 5113 C C . PHE B 1 220 ? 1.663 -22.031 13.609 1 92.12 220 PHE B C 1
ATOM 5115 O O . PHE B 1 220 ? 1.214 -20.938 13.938 1 92.12 220 PHE B O 1
ATOM 5122 N N . CYS B 1 221 ? 1.076 -23.109 13.945 1 92.44 221 CYS B N 1
ATOM 5123 C CA . CYS B 1 221 ? -0.144 -23.156 14.742 1 92.44 221 CYS B CA 1
ATOM 5124 C C . CYS B 1 221 ? 0.172 -23.031 16.234 1 92.44 221 CYS B C 1
ATOM 5126 O O . CYS B 1 221 ? -0.698 -22.672 17.016 1 92.44 221 CYS B O 1
ATOM 5128 N N . GLY B 1 222 ? 1.356 -23.359 16.672 1 91.25 222 GLY B N 1
ATOM 5129 C CA . GLY B 1 222 ? 1.729 -23.328 18.078 1 91.25 222 GLY B CA 1
ATOM 5130 C C . GLY B 1 222 ? 1.266 -24.547 18.859 1 91.25 222 GLY B C 1
ATOM 5131 O O . GLY B 1 222 ? 1.27 -24.547 20.094 1 91.25 222 GLY B O 1
ATOM 5132 N N . ILE B 1 223 ? 0.687 -25.5 18.156 1 89.81 223 ILE B N 1
ATOM 5133 C CA . ILE B 1 223 ? 0.249 -26.766 18.734 1 89.81 223 ILE B CA 1
ATOM 5134 C C . ILE B 1 223 ? 0.811 -27.922 17.922 1 89.81 223 ILE B C 1
ATOM 5136 O O . ILE B 1 223 ? 1.231 -27.75 16.781 1 89.81 223 ILE B O 1
ATOM 5140 N N . VAL B 1 224 ? 0.795 -29.062 18.531 1 88.06 224 VAL B N 1
ATOM 5141 C CA . VAL B 1 224 ? 1.272 -30.234 17.812 1 88.06 224 VAL B CA 1
ATOM 5142 C C . VAL B 1 224 ? 0.154 -30.797 16.953 1 88.06 224 VAL B C 1
ATOM 5144 O O . VAL B 1 224 ? -0.901 -31.188 17.453 1 88.06 224 VAL B O 1
ATOM 5147 N N . VAL B 1 225 ? 0.377 -30.641 15.648 1 86.12 225 VAL B N 1
ATOM 5148 C CA . VAL B 1 225 ? -0.584 -31.188 14.703 1 86.12 225 VAL B CA 1
ATOM 5149 C C . VAL B 1 225 ? -0.109 -32.562 14.227 1 86.12 225 VAL B C 1
ATOM 5151 O O . VAL B 1 225 ? 0.87 -32.656 13.484 1 86.12 225 VAL B O 1
ATOM 5154 N N . SER B 1 226 ? -0.776 -33.594 14.648 1 82.06 226 SER B N 1
ATOM 5155 C CA . SER B 1 226 ? -0.286 -34.938 14.352 1 82.06 226 SER B CA 1
ATOM 5156 C C . SER B 1 226 ? -1.089 -35.594 13.219 1 82.06 226 SER B C 1
ATOM 5158 O O . SER B 1 226 ? -0.522 -36.219 12.344 1 82.06 226 SER B O 1
ATOM 5160 N N . HIS B 1 227 ? -2.426 -35.406 13.328 1 80.69 227 HIS B N 1
ATOM 5161 C CA . HIS B 1 227 ? -3.238 -36.062 12.328 1 80.69 227 HIS B CA 1
ATOM 5162 C C . HIS B 1 227 ? -4.281 -35.125 11.734 1 80.69 227 HIS B C 1
ATOM 5164 O O . HIS B 1 227 ? -5.445 -35.156 12.133 1 80.69 227 HIS B O 1
ATOM 5170 N N . PRO B 1 228 ? -3.787 -34.406 10.656 1 84.44 228 PRO B N 1
ATOM 5171 C CA . PRO B 1 228 ? -4.785 -33.531 10.008 1 84.44 228 PRO B CA 1
ATOM 5172 C C . PRO B 1 228 ? -5.914 -34.344 9.367 1 84.44 228 PRO B C 1
ATOM 5174 O O . PRO B 1 228 ? -5.672 -35.406 8.773 1 84.44 228 PRO B O 1
ATOM 5177 N N . GLU B 1 229 ? -7.094 -33.875 9.633 1 85.31 229 GLU B N 1
ATOM 5178 C CA . GLU B 1 229 ? -8.266 -34.562 9.094 1 85.31 229 GLU B CA 1
ATOM 5179 C C . GLU B 1 229 ? -8.672 -33.969 7.738 1 85.31 229 GLU B C 1
ATOM 5181 O O . GLU B 1 229 ? -8.594 -32.75 7.535 1 85.31 229 GLU B O 1
ATOM 5186 N N . LYS B 1 230 ? -9.047 -34.844 6.844 1 87.62 230 LYS B N 1
ATOM 5187 C CA . LYS B 1 230 ? -9.57 -34.375 5.562 1 87.62 230 LYS B CA 1
ATOM 5188 C C . LYS B 1 230 ? -10.898 -33.656 5.746 1 87.62 230 LYS B C 1
ATOM 5190 O O . LYS B 1 230 ? -11.828 -34.188 6.363 1 87.62 230 LYS B O 1
ATOM 5195 N N . PRO B 1 231 ? -10.891 -32.469 5.285 1 86.38 231 PRO B N 1
ATOM 5196 C CA . PRO B 1 231 ? -12.141 -31.719 5.441 1 86.38 231 PRO B CA 1
ATOM 5197 C C . PRO B 1 231 ? -13.289 -32.312 4.613 1 86.38 231 PRO B C 1
ATOM 5199 O O . PRO B 1 231 ? -13.047 -33 3.627 1 86.38 231 PRO B O 1
ATOM 5202 N N . VAL B 1 232 ? -14.531 -32.094 5.172 1 76.94 232 VAL B N 1
ATOM 5203 C CA . VAL B 1 232 ? -15.711 -32.562 4.453 1 76.94 232 VAL B CA 1
ATOM 5204 C C . VAL B 1 232 ? -16.094 -31.578 3.363 1 76.94 232 VAL B C 1
ATOM 5206 O O . VAL B 1 232 ? -15.984 -30.359 3.561 1 76.94 232 VAL B O 1
ATOM 5209 N N . MET B 1 233 ? -16.344 -32.125 2.184 1 70.38 233 MET B N 1
ATOM 5210 C CA . MET B 1 233 ? -16.719 -31.297 1.029 1 70.38 233 MET B CA 1
ATOM 5211 C C . MET B 1 233 ? -17.969 -30.484 1.318 1 70.38 233 MET B C 1
ATOM 5213 O O . MET B 1 233 ? -18.984 -31.031 1.749 1 70.38 233 MET B O 1
ATOM 5217 N N . GLU B 1 234 ? -17.719 -29.234 1.547 1 64.44 234 GLU B N 1
ATOM 5218 C CA . GLU B 1 234 ? -18.906 -28.391 1.754 1 64.44 234 GLU B CA 1
ATOM 5219 C C . GLU B 1 234 ? -19.281 -27.656 0.473 1 64.44 234 GLU B C 1
ATOM 5221 O O . GLU B 1 234 ? -18.438 -27.359 -0.361 1 64.44 234 GLU B O 1
ATOM 5226 N N . LYS B 1 235 ? -20.719 -27.734 0.114 1 58.19 235 LYS B N 1
ATOM 5227 C CA . LYS B 1 235 ? -21.234 -27 -1.033 1 58.19 235 LYS B CA 1
ATOM 5228 C C . LYS B 1 235 ? -20.891 -25.516 -0.927 1 58.19 235 LYS B C 1
ATOM 5230 O O . LYS B 1 235 ? -20.812 -24.969 0.175 1 58.19 235 LYS B O 1
ATOM 5235 N N . THR B 1 236 ? -20.531 -24.969 -2.094 1 60.19 236 THR B N 1
ATOM 5236 C CA . THR B 1 236 ? -20 -23.641 -2.336 1 60.19 236 THR B CA 1
ATOM 5237 C C . THR B 1 236 ? -20.906 -22.578 -1.696 1 60.19 236 THR B C 1
ATOM 5239 O O . THR B 1 236 ? -22.125 -22.594 -1.881 1 60.19 236 THR B O 1
ATOM 5242 N N . VAL B 1 237 ? -20.547 -21.969 -0.558 1 56.38 237 VAL B N 1
ATOM 5243 C CA . VAL B 1 237 ? -21.266 -20.891 0.09 1 56.38 237 VAL B CA 1
ATOM 5244 C C . VAL B 1 237 ? -21.359 -19.688 -0.852 1 56.38 237 VAL B C 1
ATOM 5246 O O . VAL B 1 237 ? -20.359 -19.25 -1.406 1 56.38 237 VAL B O 1
ATOM 5249 N N . GLU B 1 238 ? -22.5 -19.609 -1.623 1 59 238 GLU B N 1
ATOM 5250 C CA . GLU B 1 238 ? -22.781 -18.406 -2.385 1 59 238 GLU B CA 1
ATOM 5251 C C . GLU B 1 238 ? -22.953 -17.203 -1.461 1 59 238 GLU B C 1
ATOM 5253 O O . GLU B 1 238 ? -23.812 -17.203 -0.581 1 59 238 GLU B O 1
ATOM 5258 N N . GLY B 1 239 ? -21.969 -16.641 -0.744 1 60 239 GLY B N 1
ATOM 5259 C CA . GLY B 1 239 ? -22.328 -15.547 0.147 1 60 239 GLY B CA 1
ATOM 5260 C C . GLY B 1 239 ? -21.594 -14.258 -0.151 1 60 239 GLY B C 1
ATOM 5261 O O . GLY B 1 239 ? -20.859 -14.164 -1.139 1 60 239 GLY B O 1
ATOM 5262 N N . GLN B 1 240 ? -21.984 -13.281 0.605 1 69.44 240 GLN B N 1
ATOM 5263 C CA . GLN B 1 240 ? -21.406 -11.938 0.597 1 69.44 240 GLN B CA 1
ATOM 5264 C C . GLN B 1 240 ? -19.938 -11.961 0.98 1 69.44 240 GLN B C 1
ATOM 5266 O O . GLN B 1 240 ? -19.5 -12.844 1.729 1 69.44 240 GLN B O 1
ATOM 5271 N N . ASN B 1 241 ? -19.094 -11.164 0.185 1 79.62 241 ASN B N 1
ATOM 5272 C CA . ASN B 1 241 ? -17.672 -11.016 0.433 1 79.62 241 ASN B CA 1
ATOM 5273 C C . ASN B 1 241 ? -17.391 -10.352 1.779 1 79.62 241 ASN B C 1
ATOM 5275 O O . ASN B 1 241 ? -17.719 -9.18 1.974 1 79.62 241 ASN B O 1
ATOM 5279 N N . HIS B 1 242 ? -16.969 -11.117 2.854 1 83.44 242 HIS B N 1
ATOM 5280 C CA . HIS B 1 242 ? -16.672 -10.586 4.184 1 83.44 242 HIS B CA 1
ATOM 5281 C C . HIS B 1 242 ? -15.172 -10.547 4.445 1 83.44 242 HIS B C 1
ATOM 5283 O O . HIS B 1 242 ? -14.727 -10.781 5.566 1 83.44 242 HIS B O 1
ATOM 5289 N N . ARG B 1 243 ? -14.445 -10.219 3.369 1 91 243 ARG B N 1
ATOM 5290 C CA . ARG B 1 243 ? -13 -10.109 3.512 1 91 243 ARG B CA 1
ATOM 5291 C C . ARG B 1 243 ? -12.633 -8.93 4.402 1 91 243 ARG B C 1
ATOM 5293 O O . ARG B 1 243 ? -13.273 -7.879 4.352 1 91 243 ARG B O 1
ATOM 5300 N N . PRO B 1 244 ? -11.641 -9.094 5.211 1 93.56 244 PRO B N 1
ATOM 5301 C CA . PRO B 1 244 ? -11.25 -8.023 6.125 1 93.56 244 PRO B CA 1
ATOM 5302 C C . PRO B 1 244 ? -10.844 -6.742 5.398 1 93.56 244 PRO B C 1
ATOM 5304 O O . PRO B 1 244 ? -10.898 -5.652 5.977 1 93.56 244 PRO B O 1
ATOM 5307 N N . GLU B 1 245 ? -10.461 -6.824 4.16 1 94.5 245 GLU B N 1
ATOM 5308 C CA . GLU B 1 245 ? -10.125 -5.633 3.389 1 94.5 245 GLU B CA 1
ATOM 5309 C C . GLU B 1 245 ? -11.32 -4.695 3.266 1 94.5 245 GLU B C 1
ATOM 5311 O O . GLU B 1 245 ? -11.156 -3.477 3.193 1 94.5 245 GLU B O 1
ATOM 5316 N N . MET B 1 246 ? -12.516 -5.336 3.279 1 93.75 246 MET B N 1
ATOM 5317 C CA . MET B 1 246 ? -13.734 -4.535 3.201 1 93.75 246 MET B CA 1
ATOM 5318 C C . MET B 1 246 ? -13.883 -3.654 4.438 1 93.75 246 MET B C 1
ATOM 5320 O O . MET B 1 246 ? -14.258 -2.486 4.336 1 93.75 246 MET B O 1
ATOM 5324 N N . GLN B 1 247 ? -13.531 -4.242 5.543 1 94.62 247 GLN B N 1
ATOM 5325 C CA . GLN B 1 247 ? -13.594 -3.475 6.781 1 94.62 247 GLN B CA 1
ATOM 5326 C C . GLN B 1 247 ? -12.516 -2.395 6.82 1 94.62 247 GLN B C 1
ATOM 5328 O O . GLN B 1 247 ? -12.734 -1.312 7.367 1 94.62 247 GLN B O 1
ATOM 5333 N N . LEU B 1 248 ? -11.352 -2.68 6.219 1 96.25 248 LEU B N 1
ATOM 5334 C CA . LEU B 1 248 ? -10.273 -1.701 6.137 1 96.25 248 LEU B CA 1
ATOM 5335 C C . LEU B 1 248 ? -10.703 -0.493 5.305 1 96.25 248 LEU B C 1
ATOM 5337 O O . LEU B 1 248 ? -10.547 0.65 5.742 1 96.25 248 LEU B O 1
ATOM 5341 N N . PHE B 1 249 ? -11.312 -0.729 4.156 1 96.5 249 PHE B N 1
ATOM 5342 C CA . PHE B 1 249 ? -11.773 0.359 3.303 1 96.5 249 PHE B CA 1
ATOM 5343 C C . PHE B 1 249 ? -12.883 1.153 3.982 1 96.5 249 PHE B C 1
ATOM 5345 O O . PHE B 1 249 ? -12.914 2.383 3.898 1 96.5 249 PHE B O 1
ATOM 5352 N N . ALA B 1 250 ? -13.797 0.448 4.684 1 95.5 250 ALA B N 1
ATOM 5353 C CA . ALA B 1 250 ? -14.875 1.117 5.406 1 95.5 250 ALA B CA 1
ATOM 5354 C C . ALA B 1 250 ? -14.32 2.025 6.5 1 95.5 250 ALA B C 1
ATOM 5356 O O . ALA B 1 250 ? -14.797 3.146 6.688 1 95.5 250 ALA B O 1
ATOM 5357 N N . ALA B 1 251 ? -13.289 1.509 7.168 1 96.69 251 ALA B N 1
ATOM 5358 C CA . ALA B 1 251 ? -12.664 2.303 8.219 1 96.69 251 ALA B CA 1
ATOM 5359 C C . ALA B 1 251 ? -11.977 3.535 7.641 1 96.69 251 ALA B C 1
ATOM 5361 O O . ALA B 1 251 ? -12.008 4.613 8.242 1 96.69 251 ALA B O 1
ATOM 5362 N N . GLN B 1 252 ? -11.398 3.42 6.535 1 96.75 252 GLN B N 1
ATOM 5363 C CA . GLN B 1 252 ? -10.734 4.539 5.875 1 96.75 252 GLN B CA 1
ATOM 5364 C C . GLN B 1 252 ? -11.742 5.59 5.418 1 96.75 252 GLN B C 1
ATOM 5366 O O . GLN B 1 252 ? -11.484 6.789 5.523 1 96.75 252 GLN B O 1
ATOM 5371 N N . ILE B 1 253 ? -12.828 5.121 4.93 1 96.06 253 ILE B N 1
ATOM 5372 C CA . ILE B 1 253 ? -13.883 6.031 4.5 1 96.06 253 ILE B CA 1
ATOM 5373 C C . ILE B 1 253 ? -14.461 6.766 5.711 1 96.06 253 ILE B C 1
ATOM 5375 O O . ILE B 1 253 ? -14.695 7.973 5.66 1 96.06 253 ILE B O 1
ATOM 5379 N N . GLN B 1 254 ? -14.609 6.023 6.816 1 95.88 254 GLN B N 1
ATOM 5380 C CA . GLN B 1 254 ? -15.117 6.637 8.039 1 95.88 254 GLN B CA 1
ATOM 5381 C C . GLN B 1 254 ? -14.133 7.66 8.594 1 95.88 254 GLN B C 1
ATOM 5383 O O . GLN B 1 254 ? -14.539 8.68 9.164 1 95.88 254 GLN B O 1
ATOM 5388 N N . LEU B 1 255 ? -12.836 7.387 8.438 1 96.5 255 LEU B N 1
ATOM 5389 C CA . LEU B 1 255 ? -11.82 8.344 8.859 1 96.5 255 LEU B CA 1
ATOM 5390 C C . LEU B 1 255 ? -11.945 9.648 8.078 1 96.5 255 LEU B C 1
ATOM 5392 O O . LEU B 1 255 ? -11.875 10.727 8.664 1 96.5 255 LEU B O 1
ATOM 5396 N N . ALA B 1 256 ? -12.188 9.57 6.762 1 95 256 ALA B N 1
ATOM 5397 C CA . ALA B 1 256 ? -12.367 10.758 5.93 1 95 256 ALA B CA 1
ATOM 5398 C C . ALA B 1 256 ? -13.609 11.539 6.344 1 95 256 ALA B C 1
ATOM 5400 O O . ALA B 1 256 ? -13.609 12.766 6.32 1 95 256 ALA B O 1
ATOM 5401 N N . GLU B 1 257 ? -14.641 10.828 6.766 1 94.12 257 GLU B N 1
ATOM 5402 C CA . GLU B 1 257 ? -15.867 11.469 7.215 1 94.12 257 GLU B CA 1
ATOM 5403 C C . GLU B 1 257 ? -15.656 12.211 8.531 1 94.12 257 GLU B C 1
ATOM 5405 O O . GLU B 1 257 ? -16.188 13.305 8.727 1 94.12 257 GLU B O 1
ATOM 5410 N N . THR B 1 258 ? -14.898 11.57 9.375 1 94.88 258 THR B N 1
ATOM 5411 C CA . THR B 1 258 ? -14.594 12.211 10.648 1 94.88 258 THR B CA 1
ATOM 5412 C C . THR B 1 258 ? -13.711 13.438 10.438 1 94.88 258 THR B C 1
ATOM 5414 O O . THR B 1 258 ? -13.836 14.43 11.164 1 94.88 258 THR B O 1
ATOM 5417 N N . GLN B 1 259 ? -12.859 13.398 9.453 1 94.88 259 GLN B N 1
ATOM 5418 C CA . GLN B 1 259 ? -12.023 14.547 9.117 1 94.88 259 GLN B CA 1
ATOM 5419 C C . GLN B 1 259 ? -12.867 15.711 8.609 1 94.88 259 GLN B C 1
ATOM 5421 O O . GLN B 1 259 ? -12.531 16.875 8.844 1 94.88 259 GLN B O 1
ATOM 5426 N N . GLU B 1 260 ? -13.93 15.359 7.926 1 94.06 260 GLU B N 1
ATOM 5427 C CA . GLU B 1 260 ? -14.844 16.391 7.453 1 94.06 260 GLU B CA 1
ATOM 5428 C C . GLU B 1 260 ? -15.523 17.109 8.617 1 94.06 260 GLU B C 1
ATOM 5430 O O . GLU B 1 260 ? -15.688 18.328 8.586 1 94.06 260 GLU B O 1
ATOM 5435 N N . LYS B 1 261 ? -15.852 16.375 9.641 1 93.06 261 LYS B N 1
ATOM 5436 C CA . LYS B 1 261 ? -16.453 16.969 10.828 1 93.06 261 LYS B CA 1
ATOM 5437 C C . LYS B 1 261 ? -15.445 17.844 11.57 1 93.06 261 LYS B C 1
ATOM 5439 O O . LYS B 1 261 ? -15.805 18.891 12.109 1 93.06 261 LYS B O 1
ATOM 5444 N N . ALA B 1 262 ? -14.211 17.375 11.562 1 92.69 262 ALA B N 1
ATOM 5445 C CA . ALA B 1 262 ? -13.156 18.172 12.188 1 92.69 262 ALA B CA 1
ATOM 5446 C C . ALA B 1 262 ? -12.93 19.469 11.43 1 92.69 262 ALA B C 1
ATOM 5448 O O . ALA B 1 262 ? -12.609 20.5 12.031 1 92.69 262 ALA B O 1
ATOM 5449 N N . LEU B 1 263 ? -13.164 19.406 10.086 1 92.19 263 LEU B N 1
ATOM 5450 C CA . LEU B 1 263 ? -13.039 20.609 9.266 1 92.19 263 LEU B CA 1
ATOM 5451 C C . LEU B 1 263 ? -14.094 21.641 9.656 1 92.19 263 LEU B C 1
ATOM 5453 O O . LEU B 1 263 ? -13.805 22.844 9.703 1 92.19 263 LEU B O 1
ATOM 5457 N N . HIS B 1 264 ? -15.25 21.25 10.047 1 91.06 264 HIS B N 1
ATOM 5458 C CA . HIS B 1 264 ? -16.312 22.141 10.453 1 91.06 264 HIS B CA 1
ATOM 5459 C C . HIS B 1 264 ? -16.047 22.734 11.836 1 91.06 264 HIS B C 1
ATOM 5461 O O . HIS B 1 264 ? -16.344 23.906 12.086 1 91.06 264 HIS B O 1
ATOM 5467 N N . ALA B 1 265 ? -15.492 21.859 12.672 1 91.69 265 ALA B N 1
ATOM 5468 C CA . ALA B 1 265 ? -15.148 22.344 14.008 1 91.69 265 ALA B CA 1
ATOM 5469 C C . ALA B 1 265 ? -14.07 23.422 13.953 1 91.69 265 ALA B C 1
ATOM 5471 O O . ALA B 1 265 ? -14.039 24.312 14.789 1 91.69 265 ALA B O 1
ATOM 5472 N N . GLY B 1 266 ? -13.219 23.359 12.945 1 90.31 266 GLY B N 1
ATOM 5473 C CA . GLY B 1 266 ? -12.148 24.328 12.789 1 90.31 266 GLY B CA 1
ATOM 5474 C C . GLY B 1 266 ? -12.633 25.703 12.367 1 90.31 266 GLY B C 1
ATOM 5475 O O . GLY B 1 266 ? -11.922 26.688 12.516 1 90.31 266 GLY B O 1
ATOM 5476 N N . LEU B 1 267 ? -13.977 25.828 11.938 1 91.19 267 LEU B N 1
ATOM 5477 C CA . LEU B 1 267 ? -14.57 27.094 11.5 1 91.19 267 LEU B CA 1
ATOM 5478 C C . LEU B 1 267 ? -15.219 27.828 12.672 1 91.19 267 LEU B C 1
ATOM 5480 O O . LEU B 1 267 ? -15.516 29.016 12.57 1 91.19 267 LEU B O 1
ATOM 5484 N N . MET B 1 268 ? -15.328 27.141 13.766 1 93.56 268 MET B N 1
ATOM 5485 C CA . MET B 1 268 ? -16.031 27.719 14.906 1 93.56 268 MET B CA 1
ATOM 5486 C C . MET B 1 268 ? -15.086 28.578 15.75 1 93.56 268 MET B C 1
ATOM 5488 O O . MET B 1 268 ? -13.883 28.312 15.805 1 93.56 268 MET B O 1
ATOM 5492 N N . PRO B 1 269 ? -15.586 29.625 16.359 1 94.06 269 PRO B N 1
ATOM 5493 C CA . PRO B 1 269 ? -14.75 30.438 17.234 1 94.06 269 PRO B CA 1
ATOM 5494 C C . PRO B 1 269 ? -14.305 29.703 18.484 1 94.06 269 PRO B C 1
ATOM 5496 O O . PRO B 1 269 ? -14.828 28.641 18.797 1 94.06 269 PRO B O 1
ATOM 5499 N N . ARG B 1 270 ? -13.344 30.203 19.094 1 95.56 270 ARG B N 1
ATOM 5500 C CA . ARG B 1 270 ? -12.82 29.656 20.344 1 95.56 270 ARG B CA 1
ATOM 5501 C C . ARG B 1 270 ? -12.969 30.656 21.484 1 95.56 270 ARG B C 1
ATOM 5503 O O . ARG B 1 270 ? -12.82 31.859 21.281 1 95.56 270 ARG B O 1
ATOM 5510 N N . ILE B 1 271 ? -13.414 30.203 22.656 1 96.19 271 ILE B N 1
ATOM 5511 C CA . ILE B 1 271 ? -13.562 31.016 23.859 1 96.19 271 ILE B CA 1
ATOM 5512 C C . ILE B 1 271 ? -12.68 30.453 24.969 1 96.19 271 ILE B C 1
ATOM 5514 O O . ILE B 1 271 ? -12.625 29.25 25.172 1 96.19 271 ILE B O 1
ATOM 5518 N N . GLY B 1 272 ? -11.953 31.297 25.578 1 95.88 272 GLY B N 1
ATOM 5519 C CA . GLY B 1 272 ? -11.094 30.859 26.672 1 95.88 272 GLY B CA 1
ATOM 5520 C C . GLY B 1 272 ? -10.961 31.891 27.766 1 95.88 272 GLY B C 1
ATOM 5521 O O . GLY B 1 272 ? -11.367 33.031 27.594 1 95.88 272 GLY B O 1
ATOM 5522 N N . LEU B 1 273 ? -10.539 31.391 28.906 1 96 273 LEU B N 1
ATOM 5523 C CA . LEU B 1 273 ? -10.18 32.219 30.047 1 96 273 LEU B CA 1
ATOM 5524 C C . LEU B 1 273 ? -8.664 32.375 30.156 1 96 273 LEU B C 1
ATOM 5526 O O . LEU B 1 273 ? -7.922 31.469 29.766 1 96 273 LEU B O 1
ATOM 5530 N N . PHE B 1 274 ? -8.258 33.438 30.5 1 95.5 274 PHE B N 1
ATOM 5531 C CA . PHE B 1 274 ? -6.836 33.625 30.766 1 95.5 274 PHE B CA 1
ATOM 5532 C C . PHE B 1 274 ? -6.617 34.469 32 1 95.5 274 PHE B C 1
ATOM 5534 O O . PHE B 1 274 ? -7.496 35.219 32.406 1 95.5 274 PHE B O 1
ATOM 5541 N N . ALA B 1 275 ? -5.582 34.25 32.688 1 94.88 275 ALA B N 1
ATOM 5542 C CA . ALA B 1 275 ? -5.133 35 33.844 1 94.88 275 ALA B CA 1
ATOM 5543 C C . ALA B 1 275 ? -3.619 35.219 33.812 1 94.88 275 ALA B C 1
ATOM 5545 O O . ALA B 1 275 ? -2.871 34.312 33.438 1 94.88 275 ALA B O 1
ATOM 5546 N N . GLN B 1 276 ? -3.279 36.406 34.094 1 94.25 276 GLN B N 1
ATOM 5547 C CA . GLN B 1 276 ? -1.859 36.75 34.125 1 94.25 276 GLN B CA 1
ATOM 5548 C C . GLN B 1 276 ? -1.492 37.5 35.406 1 94.25 276 GLN B C 1
ATOM 5550 O O . GLN B 1 276 ? -2.256 38.344 35.875 1 94.25 276 GLN B O 1
ATOM 5555 N N . GLY B 1 277 ? -0.416 37.094 35.969 1 92.56 277 GLY B N 1
ATOM 5556 C CA . GLY B 1 277 ? 0.15 37.75 37.125 1 92.56 277 GLY B CA 1
ATOM 5557 C C . GLY B 1 277 ? 1.662 37.875 37.094 1 92.56 277 GLY B C 1
ATOM 5558 O O . GLY B 1 277 ? 2.34 36.969 36.625 1 92.56 277 GLY B O 1
ATOM 5559 N N . TYR B 1 278 ? 2.111 39.031 37.375 1 92.75 278 TYR B N 1
ATOM 5560 C CA . TYR B 1 278 ? 3.564 39.156 37.438 1 92.75 278 TYR B CA 1
ATOM 5561 C C . TYR B 1 278 ? 3.998 40.156 38.469 1 92.75 278 TYR B C 1
ATOM 5563 O O . TYR B 1 278 ? 3.201 41 38.906 1 92.75 278 TYR B O 1
ATOM 5571 N N . TYR B 1 279 ? 5.113 40.031 38.969 1 93.38 279 TYR B N 1
ATOM 5572 C CA . TYR B 1 279 ? 5.832 41.031 39.75 1 93.38 279 TYR B CA 1
ATOM 5573 C C . TYR B 1 279 ? 6.926 41.688 38.938 1 93.38 279 TYR B C 1
ATOM 5575 O O . TYR B 1 279 ? 7.699 41.031 38.25 1 93.38 279 TYR B O 1
ATOM 5583 N N . GLY B 1 280 ? 6.809 42.938 38.875 1 91.62 280 GLY B N 1
ATOM 5584 C CA . GLY B 1 280 ? 7.848 43.594 38.094 1 91.62 280 GLY B CA 1
ATOM 5585 C C . GLY B 1 280 ? 7.742 45.094 38.094 1 91.62 280 GLY B C 1
ATOM 5586 O O . GLY B 1 280 ? 6.977 45.656 38.875 1 91.62 280 GLY B O 1
ATOM 5587 N N . TYR B 1 281 ? 8.609 45.656 37.25 1 89.44 281 TYR B N 1
ATOM 5588 C CA . TYR B 1 281 ? 8.711 47.094 37 1 89.44 281 TYR B CA 1
ATOM 5589 C C . TYR B 1 281 ? 8.945 47.344 35.5 1 89.44 281 TYR B C 1
ATOM 5591 O O . TYR B 1 281 ? 9.906 46.844 34.938 1 89.44 281 TYR B O 1
ATOM 5599 N N . PRO B 1 282 ? 7.906 48.156 34.781 1 85.88 282 PRO B N 1
ATOM 5600 C CA . PRO B 1 282 ? 6.766 48.875 35.344 1 85.88 282 PRO B CA 1
ATOM 5601 C C . PRO B 1 282 ? 5.523 48 35.5 1 85.88 282 PRO B C 1
ATOM 5603 O O . PRO B 1 282 ? 5.434 46.938 34.875 1 85.88 282 PRO B O 1
ATOM 5606 N N . GLY B 1 283 ? 4.695 48.406 36.438 1 84.44 283 GLY B N 1
ATOM 5607 C CA . GLY B 1 283 ? 3.434 47.719 36.656 1 84.44 283 GLY B CA 1
ATOM 5608 C C . GLY B 1 283 ? 2.283 48.312 35.875 1 84.44 283 GLY B C 1
ATOM 5609 O O . GLY B 1 283 ? 2.496 48.969 34.844 1 84.44 283 GLY B O 1
ATOM 5610 N N . PHE B 1 284 ? 1.053 48.031 36.344 1 83.94 284 PHE B N 1
ATOM 5611 C CA . PHE B 1 284 ? -0.13 48.531 35.625 1 83.94 284 PHE B CA 1
ATOM 5612 C C . PHE B 1 284 ? -0.329 50.031 35.844 1 83.94 284 PHE B C 1
ATOM 5614 O O . PHE B 1 284 ? -0.905 50.719 35 1 83.94 284 PHE B O 1
ATOM 5621 N N . ASN B 1 285 ? 0.155 50.344 36.938 1 81.12 285 ASN B N 1
ATOM 5622 C CA . ASN B 1 285 ? 0.075 51.781 37.219 1 81.12 285 ASN B CA 1
ATOM 5623 C C . ASN B 1 285 ? 1.339 52.531 36.781 1 81.12 285 ASN B C 1
ATOM 5625 O O . ASN B 1 285 ? 2.248 52.75 37.594 1 81.12 285 ASN B O 1
ATOM 5629 N N . LEU B 1 286 ? 1.245 53 35.625 1 78.56 286 LEU B N 1
ATOM 5630 C CA . LEU B 1 286 ? 2.41 53.594 35 1 78.56 286 LEU B CA 1
ATOM 5631 C C . LEU B 1 286 ? 2.82 54.875 35.75 1 78.56 286 LEU B C 1
ATOM 5633 O O . LEU B 1 286 ? 4.012 55.125 35.906 1 78.56 286 LEU B O 1
ATOM 5637 N N . PHE B 1 287 ? 1.889 55.688 36.094 1 78.25 287 PHE B N 1
ATOM 5638 C CA . PHE B 1 287 ? 2.201 56.969 36.75 1 78.25 287 PHE B CA 1
ATOM 5639 C C . PHE B 1 287 ? 2.854 56.75 38.094 1 78.25 287 PHE B C 1
ATOM 5641 O O . PHE B 1 287 ? 3.773 57.469 38.469 1 78.25 287 PHE B O 1
ATOM 5648 N N . GLU B 1 288 ? 2.363 55.781 38.75 1 78.38 288 GLU B N 1
ATOM 5649 C CA . GLU B 1 288 ? 2.984 55.469 40.031 1 78.38 288 GLU B CA 1
ATOM 5650 C C . GLU B 1 288 ? 4.426 55 39.844 1 78.38 288 GLU B C 1
ATOM 5652 O O . GLU B 1 288 ? 5.289 55.312 40.656 1 78.38 288 GLU B O 1
ATOM 5657 N N . ASP B 1 289 ? 4.566 54.281 38.844 1 82.25 289 ASP B N 1
ATOM 5658 C CA . ASP B 1 289 ? 5.895 53.719 38.562 1 82.25 289 ASP B CA 1
ATOM 5659 C C . ASP B 1 289 ? 6.844 54.812 38.094 1 82.25 289 ASP B C 1
ATOM 5661 O O . ASP B 1 289 ? 8.062 54.719 38.25 1 82.25 289 ASP B O 1
ATOM 5665 N N . MET B 1 290 ? 6.27 55.781 37.438 1 80.12 290 MET B N 1
ATOM 5666 C CA . MET B 1 290 ? 7.086 56.875 36.969 1 80.12 290 MET B CA 1
ATOM 5667 C C . MET B 1 290 ? 7.523 57.75 38.156 1 80.12 290 MET B C 1
ATOM 5669 O O . MET B 1 290 ? 8.523 58.469 38.062 1 80.12 290 MET B O 1
ATOM 5673 N N . MET B 1 291 ? 6.73 57.656 39.156 1 77.12 291 MET B N 1
ATOM 5674 C CA . MET B 1 291 ? 7.047 58.469 40.312 1 77.12 291 MET B CA 1
ATOM 5675 C C . MET B 1 291 ? 7.945 57.688 41.281 1 77.12 291 MET B C 1
ATOM 5677 O O . MET B 1 291 ? 8.742 58.281 42 1 77.12 291 MET B O 1
ATOM 5681 N N . GLY B 1 292 ? 7.641 56.344 41.281 1 75.56 292 GLY B N 1
ATOM 5682 C CA . GLY B 1 292 ? 8.43 55.5 42.156 1 75.56 292 GLY B CA 1
ATOM 5683 C C . GLY B 1 292 ? 8.984 54.281 41.438 1 75.56 292 GLY B C 1
ATOM 5684 O O . GLY B 1 292 ? 8.367 53.781 40.5 1 75.56 292 GLY B O 1
ATOM 5685 N N . ARG B 1 293 ? 10.266 54.062 41.5 1 80.5 293 ARG B N 1
ATOM 5686 C CA . ARG B 1 293 ? 10.93 52.969 40.812 1 80.5 293 ARG B CA 1
ATOM 5687 C C . ARG B 1 293 ? 10.867 51.688 41.625 1 80.5 293 ARG B C 1
ATOM 5689 O O . ARG B 1 293 ? 11.898 51.062 41.875 1 80.5 293 ARG B O 1
ATOM 5696 N N . LYS B 1 294 ? 9.633 51.375 42.031 1 83.44 294 LYS B N 1
ATOM 5697 C CA . LYS B 1 294 ? 9.508 50.156 42.812 1 83.44 294 LYS B CA 1
ATOM 5698 C C . LYS B 1 294 ? 8.695 49.094 42.062 1 83.44 294 LYS B C 1
ATOM 5700 O O . LYS B 1 294 ? 7.801 49.438 41.312 1 83.44 294 LYS B O 1
ATOM 5705 N N . GLY B 1 295 ? 9.07 47.938 42.312 1 87.69 295 GLY B N 1
ATOM 5706 C CA . GLY B 1 295 ? 8.32 46.812 41.75 1 87.69 295 GLY B CA 1
ATOM 5707 C C . GLY B 1 295 ? 6.938 46.656 42.375 1 87.69 295 GLY B C 1
ATOM 5708 O O . GLY B 1 295 ? 6.715 47.031 43.531 1 87.69 295 GLY B O 1
ATOM 5709 N N . SER B 1 296 ? 5.996 46.219 41.562 1 88.94 296 SER B N 1
ATOM 5710 C CA . SER B 1 296 ? 4.633 46.031 42.031 1 88.94 296 SER B CA 1
ATOM 5711 C C . SER B 1 296 ? 4.055 44.719 41.562 1 88.94 296 SER B C 1
ATOM 5713 O O . SER B 1 296 ? 4.539 44.156 40.562 1 88.94 296 SER B O 1
ATOM 5715 N N . TRP B 1 297 ? 3.051 44.25 42.344 1 91.38 297 TRP B N 1
ATOM 5716 C CA . TRP B 1 297 ? 2.297 43.094 41.938 1 91.38 297 TRP B CA 1
ATOM 5717 C C . TRP B 1 297 ? 1.155 43.469 41 1 91.38 297 TRP B C 1
ATOM 5719 O O . TRP B 1 297 ? 0.378 44.375 41.312 1 91.38 297 TRP B O 1
ATOM 5729 N N . ASN B 1 298 ? 1.191 42.812 39.875 1 92.31 298 ASN B N 1
ATOM 5730 C CA . ASN B 1 298 ? 0.171 43.094 38.875 1 92.31 298 ASN B CA 1
ATOM 5731 C C . ASN B 1 298 ? -0.542 41.812 38.438 1 92.31 298 ASN B C 1
ATOM 5733 O O . ASN B 1 298 ? 0.098 40.75 38.25 1 92.31 298 ASN B O 1
ATOM 5737 N N . ALA B 1 299 ? -1.933 41.844 38.438 1 93.12 299 ALA B N 1
ATOM 5738 C CA . ALA B 1 299 ? -2.723 40.688 38.031 1 93.12 299 ALA B CA 1
ATOM 5739 C C . ALA B 1 299 ? -3.891 41.094 37.156 1 93.12 299 ALA B C 1
ATOM 5741 O O . ALA B 1 299 ? -4.5 42.156 37.344 1 93.12 299 ALA B O 1
ATOM 5742 N N . LEU B 1 300 ? -4.039 40.344 36.188 1 93 300 LEU B N 1
ATOM 5743 C CA . LEU B 1 300 ? -5.18 40.562 35.312 1 93 300 LEU B CA 1
ATOM 5744 C C . LEU B 1 300 ? -5.809 39.219 34.906 1 93 300 LEU B C 1
ATOM 5746 O O . LEU B 1 300 ? -5.113 38.219 34.781 1 93 300 LEU B O 1
ATOM 5750 N N . ALA B 1 301 ? -7.184 39.156 34.812 1 93.94 301 ALA B N 1
ATOM 5751 C CA . ALA B 1 301 ? -7.949 38 34.344 1 93.94 301 ALA B CA 1
ATOM 5752 C C . ALA B 1 301 ? -9.008 38.406 33.344 1 93.94 301 ALA B C 1
ATOM 5754 O O . ALA B 1 301 ? -9.516 39.531 33.375 1 93.94 301 ALA B O 1
ATOM 5755 N N . GLY B 1 302 ? -9.211 37.531 32.469 1 95.31 302 GLY B N 1
ATOM 5756 C CA . GLY B 1 302 ? -10.203 37.906 31.484 1 95.31 302 GLY B CA 1
ATOM 5757 C C . GLY B 1 302 ? -10.664 36.75 30.625 1 95.31 302 GLY B C 1
ATOM 5758 O O . GLY B 1 302 ? -10.32 35.594 30.906 1 95.31 302 GLY B O 1
ATOM 5759 N N . VAL B 1 303 ? -11.641 37.094 29.75 1 95.5 303 VAL B N 1
ATOM 5760 C CA . VAL B 1 303 ? -12.188 36.156 28.766 1 95.5 303 VAL B CA 1
ATOM 5761 C C . VAL B 1 303 ? -11.805 36.594 27.359 1 95.5 303 VAL B C 1
ATOM 5763 O O . VAL B 1 303 ? -11.805 37.781 27.047 1 95.5 303 VAL B O 1
ATOM 5766 N N . LYS B 1 304 ? -11.469 35.594 26.641 1 95 304 LYS B N 1
ATOM 5767 C CA . LYS B 1 304 ? -11.047 35.906 25.281 1 95 304 LYS B CA 1
ATOM 5768 C C . LYS B 1 304 ? -11.844 35.094 24.266 1 95 304 LYS B C 1
ATOM 5770 O O . LYS B 1 304 ? -12.039 33.875 24.438 1 95 304 LYS B O 1
ATOM 5775 N N . PHE B 1 305 ? -12.359 35.781 23.297 1 95.5 305 PHE B N 1
ATOM 5776 C CA . PHE B 1 305 ? -13.062 35.219 22.156 1 95.5 305 PHE B CA 1
ATOM 5777 C C . PHE B 1 305 ? -12.266 35.406 20.859 1 95.5 305 PHE B C 1
ATOM 5779 O O . PHE B 1 305 ? -11.828 36.531 20.578 1 95.5 305 PHE B O 1
ATOM 5786 N N . THR B 1 306 ? -11.984 34.312 20.125 1 94.31 306 THR B N 1
ATOM 5787 C CA . THR B 1 306 ? -11.266 34.406 18.859 1 94.31 306 THR B CA 1
ATOM 5788 C C . THR B 1 306 ? -11.984 33.625 17.766 1 94.31 306 THR B C 1
ATOM 5790 O O . THR B 1 306 ? -12.414 32.5 17.984 1 94.31 306 THR B O 1
ATOM 5793 N N . TRP B 1 307 ? -12.148 34.25 16.609 1 94.19 307 TRP B N 1
ATOM 5794 C CA . TRP B 1 307 ? -12.789 33.625 15.461 1 94.19 307 TRP B CA 1
ATOM 5795 C C . TRP B 1 307 ? -12 33.875 14.188 1 94.19 307 TRP B C 1
ATOM 5797 O O . TRP B 1 307 ? -11.844 35.031 13.766 1 94.19 307 TRP B O 1
ATOM 5807 N N . ASN B 1 308 ? -11.516 32.812 13.523 1 91.12 308 ASN B N 1
ATOM 5808 C CA . ASN B 1 308 ? -10.781 32.906 12.266 1 91.12 308 ASN B CA 1
ATOM 5809 C C . ASN B 1 308 ? -11.711 32.781 11.062 1 91.12 308 ASN B C 1
ATOM 5811 O O . ASN B 1 308 ? -11.938 31.656 10.57 1 91.12 308 ASN B O 1
ATOM 5815 N N . VAL B 1 309 ? -12.078 33.812 10.484 1 90.62 309 VAL B N 1
ATOM 5816 C CA . VAL B 1 309 ? -13.039 33.844 9.391 1 90.62 309 VAL B CA 1
ATOM 5817 C C . VAL B 1 309 ? -12.352 33.469 8.086 1 90.62 309 VAL B C 1
ATOM 5819 O O . VAL B 1 309 ? -13 33 7.148 1 90.62 309 VAL B O 1
ATOM 5822 N N . GLY B 1 310 ? -11.055 33.656 7.984 1 86.5 310 GLY B N 1
ATOM 5823 C CA . GLY B 1 310 ? -10.312 33.344 6.777 1 86.5 310 GLY B CA 1
ATOM 5824 C C . GLY B 1 310 ? -10.383 31.859 6.418 1 86.5 310 GLY B C 1
ATOM 5825 O O . GLY B 1 310 ? -10.234 31.5 5.25 1 86.5 310 GLY B O 1
ATOM 5826 N N . ALA B 1 311 ? -10.602 31 7.332 1 86.69 311 ALA B N 1
ATOM 5827 C CA . ALA B 1 311 ? -10.672 29.562 7.102 1 86.69 311 ALA B CA 1
ATOM 5828 C C . ALA B 1 311 ? -11.883 29.219 6.234 1 86.69 311 ALA B C 1
ATOM 5830 O O . ALA B 1 311 ? -11.922 28.141 5.625 1 86.69 311 ALA B O 1
ATOM 5831 N N . LEU B 1 312 ? -12.805 30.125 6.16 1 90.12 312 LEU B N 1
ATOM 5832 C CA . LEU B 1 312 ? -14.023 29.906 5.383 1 90.12 312 LEU B CA 1
ATOM 5833 C C . LEU B 1 312 ? -13.727 29.922 3.889 1 90.12 312 LEU B C 1
ATOM 5835 O O . LEU B 1 312 ? -14.453 29.312 3.098 1 90.12 312 LEU B O 1
ATOM 5839 N N . TYR B 1 313 ? -12.57 30.625 3.535 1 89.62 313 TYR B N 1
ATOM 5840 C CA . TYR B 1 313 ? -12.227 30.75 2.125 1 89.62 313 TYR B CA 1
ATOM 5841 C C . TYR B 1 313 ? -11.914 29.406 1.507 1 89.62 313 TYR B C 1
ATOM 5843 O O . TYR B 1 313 ? -12.242 29.141 0.345 1 89.62 313 TYR B O 1
ATOM 5851 N N . THR B 1 314 ? -11.266 28.5 2.266 1 91.69 314 THR B N 1
ATOM 5852 C CA . THR B 1 314 ? -10.781 27.234 1.725 1 91.69 314 THR B CA 1
ATOM 5853 C C . THR B 1 314 ? -11.695 26.094 2.146 1 91.69 314 THR B C 1
ATOM 5855 O O . THR B 1 314 ? -11.484 24.938 1.751 1 91.69 314 THR B O 1
ATOM 5858 N N . HIS B 1 315 ? -12.719 26.359 2.877 1 92.62 315 HIS B N 1
ATOM 5859 C CA . HIS B 1 315 ? -13.547 25.312 3.471 1 92.62 315 HIS B CA 1
ATOM 5860 C C . HIS B 1 315 ? -14.18 24.438 2.398 1 92.62 315 HIS B C 1
ATOM 5862 O O . HIS B 1 315 ? -14.141 23.219 2.484 1 92.62 315 HIS B O 1
ATOM 5868 N N . LYS B 1 316 ? -14.781 25.078 1.427 1 93.19 316 LYS B N 1
ATOM 5869 C CA . LYS B 1 316 ? -15.445 24.328 0.368 1 93.19 316 LYS B CA 1
ATOM 5870 C C . LYS B 1 316 ? -14.453 23.422 -0.375 1 93.19 316 LYS B C 1
ATOM 5872 O O . LYS B 1 316 ? -14.75 22.266 -0.648 1 93.19 316 LYS B O 1
ATOM 5877 N N . ASN B 1 317 ? -13.305 23.969 -0.692 1 93.75 317 ASN B N 1
ATOM 5878 C CA . ASN B 1 317 ? -12.273 23.188 -1.374 1 93.75 317 ASN B CA 1
ATOM 5879 C C . ASN B 1 317 ? -11.766 22.047 -0.502 1 93.75 317 ASN B C 1
ATOM 5881 O O . ASN B 1 317 ? -11.516 20.953 -0.998 1 93.75 317 ASN B O 1
ATOM 5885 N N . ASP B 1 318 ? -11.617 22.297 0.75 1 94.06 318 ASP B N 1
ATOM 5886 C CA . ASP B 1 318 ? -11.156 21.266 1.663 1 94.06 318 ASP B CA 1
ATOM 5887 C C . ASP B 1 318 ? -12.188 20.141 1.792 1 94.06 318 ASP B C 1
ATOM 5889 O O . ASP B 1 318 ? -11.828 18.969 1.879 1 94.06 318 ASP B O 1
ATOM 5893 N N . GLN B 1 319 ? -13.391 20.516 1.836 1 94.81 319 GLN B N 1
ATOM 5894 C CA . GLN B 1 319 ? -14.461 19.516 1.85 1 94.81 319 GLN B CA 1
ATOM 5895 C C . GLN B 1 319 ? -14.43 18.656 0.586 1 94.81 319 GLN B C 1
ATOM 5897 O O . GLN B 1 319 ? -14.586 17.438 0.654 1 94.81 319 GLN B O 1
ATOM 5902 N N . ASN B 1 320 ? -14.234 19.328 -0.491 1 95.44 320 ASN B N 1
ATOM 5903 C CA . ASN B 1 320 ? -14.18 18.609 -1.758 1 95.44 320 ASN B CA 1
ATOM 5904 C C . ASN B 1 320 ? -12.961 17.703 -1.832 1 95.44 320 ASN B C 1
ATOM 5906 O O . ASN B 1 320 ? -13.023 16.625 -2.422 1 95.44 320 ASN B O 1
ATOM 5910 N N . LYS B 1 321 ? -11.867 18.109 -1.298 1 94.5 321 LYS B N 1
ATOM 5911 C CA . LYS B 1 321 ? -10.672 17.266 -1.25 1 94.5 321 LYS B CA 1
ATOM 5912 C C . LYS B 1 321 ? -10.938 15.984 -0.463 1 94.5 321 LYS B C 1
ATOM 5914 O O . LYS B 1 321 ? -10.477 14.906 -0.848 1 94.5 321 LYS B O 1
ATOM 5919 N N . LEU B 1 322 ? -11.656 16.156 0.625 1 94.88 322 LEU B N 1
ATOM 5920 C CA . LEU B 1 322 ? -11.984 14.984 1.437 1 94.88 322 LEU B CA 1
ATOM 5921 C C . LEU B 1 322 ? -12.938 14.055 0.693 1 94.88 322 LEU B C 1
ATOM 5923 O O . LEU B 1 322 ? -12.836 12.828 0.815 1 94.88 322 LEU B O 1
ATOM 5927 N N . LYS B 1 323 ? -13.844 14.602 -0.065 1 95.31 323 LYS B N 1
ATOM 5928 C CA . LYS B 1 323 ? -14.719 13.797 -0.902 1 95.31 323 LYS B CA 1
ATOM 5929 C C . LYS B 1 323 ? -13.922 13.008 -1.941 1 95.31 323 LYS B C 1
ATOM 5931 O O . LYS B 1 323 ? -14.211 11.836 -2.197 1 95.31 323 LYS B O 1
ATOM 5936 N N . LEU B 1 324 ? -12.961 13.734 -2.492 1 94.44 324 LEU B N 1
ATOM 5937 C CA . LEU B 1 324 ? -12.117 13.07 -3.48 1 94.44 324 LEU B CA 1
ATOM 5938 C C . LEU B 1 324 ? -11.273 11.977 -2.832 1 94.44 324 LEU B C 1
ATOM 5940 O O . LEU B 1 324 ? -11.008 10.945 -3.455 1 94.44 324 LEU B O 1
ATOM 5944 N N . GLN B 1 325 ? -10.852 12.133 -1.624 1 94.06 325 GLN B N 1
ATOM 5945 C CA . GLN B 1 325 ? -10.133 11.102 -0.885 1 94.06 325 GLN B CA 1
ATOM 5946 C C . GLN B 1 325 ? -11 9.867 -0.669 1 94.06 325 GLN B C 1
ATOM 5948 O O . GLN B 1 325 ? -10.516 8.742 -0.781 1 94.06 325 GLN B O 1
ATOM 5953 N N . ARG B 1 326 ? -12.273 10.094 -0.35 1 95.31 326 ARG B N 1
ATOM 5954 C CA . ARG B 1 326 ? -13.211 8.984 -0.213 1 95.31 326 ARG B CA 1
ATOM 5955 C C . ARG B 1 326 ? -13.383 8.25 -1.536 1 95.31 326 ARG B C 1
ATOM 5957 O O . ARG B 1 326 ? -13.406 7.016 -1.565 1 95.31 326 ARG B O 1
ATOM 5964 N N . ALA B 1 327 ? -13.422 9.055 -2.59 1 94.81 327 ALA B N 1
ATOM 5965 C CA . ALA B 1 327 ? -13.57 8.453 -3.912 1 94.81 327 ALA B CA 1
ATOM 5966 C C . ALA B 1 327 ? -12.344 7.613 -4.273 1 94.81 327 ALA B C 1
ATOM 5968 O O . ALA B 1 327 ? -12.469 6.566 -4.91 1 94.81 327 ALA B O 1
ATOM 5969 N N . GLN B 1 328 ? -11.25 8.094 -3.912 1 94 328 GLN B N 1
ATOM 5970 C CA . GLN B 1 328 ? -10.023 7.332 -4.145 1 94 328 GLN B CA 1
ATOM 5971 C C . GLN B 1 328 ? -10.055 6.004 -3.398 1 94 328 GLN B C 1
ATOM 5973 O O . GLN B 1 328 ? -9.672 4.965 -3.949 1 94 328 GLN B O 1
ATOM 5978 N N . THR B 1 329 ? -10.492 6.027 -2.156 1 94.19 329 THR B N 1
ATOM 5979 C CA . THR B 1 329 ? -10.594 4.809 -1.36 1 94.19 329 THR B CA 1
ATOM 5980 C C . THR B 1 329 ? -11.609 3.848 -1.965 1 94.19 329 THR B C 1
ATOM 5982 O O . THR B 1 329 ? -11.391 2.637 -2 1 94.19 329 THR B O 1
ATOM 5985 N N . GLU B 1 330 ? -12.695 4.387 -2.457 1 94.5 330 GLU B N 1
ATOM 5986 C CA . GLU B 1 330 ? -13.703 3.561 -3.109 1 94.5 330 GLU B CA 1
ATOM 5987 C C . GLU B 1 330 ? -13.156 2.916 -4.379 1 94.5 330 GLU B C 1
ATOM 5989 O O . GLU B 1 330 ? -13.484 1.769 -4.691 1 94.5 330 GLU B O 1
ATOM 5994 N N . ASN B 1 331 ? -12.359 3.695 -5.062 1 93.06 331 ASN B N 1
ATOM 5995 C CA . ASN B 1 331 ? -11.742 3.148 -6.266 1 93.06 331 ASN B CA 1
ATOM 5996 C C . ASN B 1 331 ? -10.797 1.997 -5.93 1 93.06 331 ASN B C 1
ATOM 5998 O O . ASN B 1 331 ? -10.742 1.004 -6.66 1 93.06 331 ASN B O 1
ATOM 6002 N N . LEU B 1 332 ? -10.078 2.104 -4.895 1 91.81 332 LEU B N 1
ATOM 6003 C CA . LEU B 1 332 ? -9.195 1.027 -4.449 1 91.81 332 LEU B CA 1
ATOM 6004 C C . LEU B 1 332 ? -10 -0.196 -4.027 1 91.81 332 LEU B C 1
ATOM 6006 O O . LEU B 1 332 ? -9.602 -1.331 -4.301 1 91.81 332 LEU B O 1
ATOM 6010 N N . ARG B 1 333 ? -11.117 0.078 -3.336 1 93.19 333 ARG B N 1
ATOM 6011 C CA . ARG B 1 333 ? -12.016 -1.011 -2.965 1 93.19 333 ARG B CA 1
ATOM 6012 C C . ARG B 1 333 ? -12.516 -1.752 -4.199 1 93.19 333 ARG B C 1
ATOM 6014 O O . ARG B 1 333 ? -12.539 -2.984 -4.223 1 93.19 333 ARG B O 1
ATOM 6021 N N . ASN B 1 334 ? -12.867 -1.007 -5.234 1 92.06 334 ASN B N 1
ATOM 6022 C CA . ASN B 1 334 ? -13.352 -1.616 -6.473 1 92.06 334 ASN B CA 1
ATOM 6023 C C . ASN B 1 334 ? -12.258 -2.434 -7.152 1 92.06 334 ASN B C 1
ATOM 6025 O O . ASN B 1 334 ? -12.523 -3.498 -7.711 1 92.06 334 ASN B O 1
ATOM 6029 N N . ALA B 1 335 ? -11.094 -1.911 -7.156 1 89.31 335 ALA B N 1
ATOM 6030 C CA . ALA B 1 335 ? -9.977 -2.658 -7.73 1 89.31 335 ALA B CA 1
ATOM 6031 C C . ALA B 1 335 ? -9.758 -3.973 -6.984 1 89.31 335 ALA B C 1
ATOM 6033 O O . ALA B 1 335 ? -9.523 -5.012 -7.605 1 89.31 335 ALA B O 1
ATOM 6034 N N . PHE B 1 336 ? -9.906 -3.959 -5.676 1 93.19 336 PHE B N 1
ATOM 6035 C CA . PHE B 1 336 ? -9.758 -5.16 -4.863 1 93.19 336 PHE B CA 1
ATOM 6036 C C . PHE B 1 336 ? -10.852 -6.172 -5.195 1 93.19 336 PHE B C 1
ATOM 6038 O O . PHE B 1 336 ? -10.57 -7.359 -5.367 1 93.19 336 PHE B O 1
ATOM 6045 N N . LEU B 1 337 ? -12.023 -5.668 -5.254 1 91.81 337 LEU B N 1
ATOM 6046 C CA . LEU B 1 337 ? -13.156 -6.539 -5.555 1 91.81 337 LEU B CA 1
ATOM 6047 C C . LEU B 1 337 ? -13.023 -7.145 -6.949 1 91.81 337 LEU B C 1
ATOM 6049 O O . LEU B 1 337 ? -13.367 -8.305 -7.16 1 91.81 337 LEU B O 1
ATOM 6053 N N . PHE B 1 338 ? -12.555 -6.332 -7.816 1 90.62 338 PHE B N 1
ATOM 6054 C CA . PHE B 1 338 ? -12.312 -6.824 -9.164 1 90.62 338 PHE B CA 1
ATOM 6055 C C . PHE B 1 338 ? -11.336 -7.992 -9.156 1 90.62 338 PHE B C 1
ATOM 6057 O O . PHE B 1 338 ? -11.609 -9.039 -9.734 1 90.62 338 PHE B O 1
ATOM 6064 N N . ASN B 1 339 ? -10.25 -7.879 -8.531 1 88.69 339 ASN B N 1
ATOM 6065 C CA . ASN B 1 339 ? -9.25 -8.938 -8.445 1 88.69 339 ASN B CA 1
ATOM 6066 C C . ASN B 1 339 ? -9.766 -10.141 -7.672 1 88.69 339 ASN B C 1
ATOM 6068 O O . ASN B 1 339 ? -9.445 -11.289 -8.008 1 88.69 339 ASN B O 1
ATOM 6072 N N . ASN B 1 340 ? -10.484 -9.836 -6.633 1 90.88 340 ASN B N 1
ATOM 6073 C CA . ASN B 1 340 ? -11.086 -10.906 -5.848 1 90.88 340 ASN B CA 1
ATOM 6074 C C . ASN B 1 340 ? -12.047 -11.75 -6.691 1 90.88 340 ASN B C 1
ATOM 6076 O O . ASN B 1 340 ? -12.062 -12.977 -6.578 1 90.88 340 ASN B O 1
ATOM 6080 N N . ARG B 1 341 ? -12.797 -11.094 -7.527 1 88.81 341 ARG B N 1
ATOM 6081 C CA . ARG B 1 341 ? -13.719 -11.797 -8.406 1 88.81 341 ARG B CA 1
ATOM 6082 C C . ARG B 1 341 ? -12.969 -12.688 -9.398 1 88.81 341 ARG B C 1
ATOM 6084 O O . ARG B 1 341 ? -13.398 -13.812 -9.68 1 88.81 341 ARG B O 1
ATOM 6091 N N . LEU B 1 342 ? -11.883 -12.172 -9.898 1 89.12 342 LEU B N 1
ATOM 6092 C CA . LEU B 1 342 ? -11.062 -12.969 -10.805 1 89.12 342 LEU B CA 1
ATOM 6093 C C . LEU B 1 342 ? -10.516 -14.211 -10.102 1 89.12 342 LEU B C 1
ATOM 6095 O O . LEU B 1 342 ? -10.516 -15.305 -10.672 1 89.12 342 LEU B O 1
ATOM 6099 N N . GLU B 1 343 ? -10.109 -14.078 -8.883 1 89.94 343 GLU B N 1
ATOM 6100 C CA . GLU B 1 343 ? -9.602 -15.203 -8.102 1 89.94 343 GLU B CA 1
ATOM 6101 C C . GLU B 1 343 ? -10.703 -16.219 -7.82 1 89.94 343 GLU B C 1
ATOM 6103 O O . GLU B 1 343 ? -10.461 -17.422 -7.863 1 89.94 343 GLU B O 1
ATOM 6108 N N . GLN B 1 344 ? -11.883 -15.773 -7.539 1 90.38 344 GLN B N 1
ATOM 6109 C CA . GLN B 1 344 ? -13.023 -16.656 -7.316 1 90.38 344 GLN B CA 1
ATOM 6110 C C . GLN B 1 344 ? -13.344 -17.469 -8.562 1 90.38 344 GLN B C 1
ATOM 6112 O O . GLN B 1 344 ? -13.617 -18.672 -8.477 1 90.38 344 GLN B O 1
ATOM 6117 N N . LEU B 1 345 ? -13.242 -16.734 -9.664 1 87.88 345 LEU B N 1
ATOM 6118 C CA . LEU B 1 345 ? -13.508 -17.422 -10.922 1 87.88 345 LEU B CA 1
ATOM 6119 C C . LEU B 1 345 ? -12.492 -18.516 -11.164 1 87.88 345 LEU B C 1
ATOM 6121 O O . LEU B 1 345 ? -12.852 -19.625 -11.594 1 87.88 345 LEU B O 1
ATOM 6125 N N . GLN B 1 346 ? -11.266 -18.266 -10.859 1 89.38 346 GLN B N 1
ATOM 6126 C CA . GLN B 1 346 ? -10.203 -19.25 -11.023 1 89.38 346 GLN B CA 1
ATOM 6127 C C . GLN B 1 346 ? -10.43 -20.453 -10.109 1 89.38 346 GLN B C 1
ATOM 6129 O O . GLN B 1 346 ? -10.289 -21.609 -10.539 1 89.38 346 GLN B O 1
ATOM 6134 N N . GLN B 1 347 ? -10.852 -20.203 -8.961 1 89.94 347 GLN B N 1
ATOM 6135 C CA . GLN B 1 347 ? -11.055 -21.281 -8 1 89.94 347 GLN B CA 1
ATOM 6136 C C . GLN B 1 347 ? -12.312 -22.078 -8.328 1 89.94 347 GLN B C 1
ATOM 6138 O O . GLN B 1 347 ? -12.32 -23.312 -8.211 1 89.94 347 GLN B O 1
ATOM 6143 N N . GLN B 1 348 ? -13.336 -21.422 -8.766 1 89.44 348 GLN B N 1
ATOM 6144 C CA . GLN B 1 348 ? -14.57 -22.109 -9.148 1 89.44 348 GLN B CA 1
ATOM 6145 C C . GLN B 1 348 ? -14.352 -23.016 -10.352 1 89.44 348 GLN B C 1
ATOM 6147 O O . GLN B 1 348 ? -14.852 -24.141 -10.383 1 89.44 348 GLN B O 1
ATOM 6152 N N . GLU B 1 349 ? -13.602 -22.5 -11.25 1 88.81 349 GLU B N 1
ATOM 6153 C CA . GLU B 1 349 ? -13.281 -23.328 -12.414 1 88.81 349 GLU B CA 1
ATOM 6154 C C . GLU B 1 349 ? -12.422 -24.516 -12.023 1 88.81 349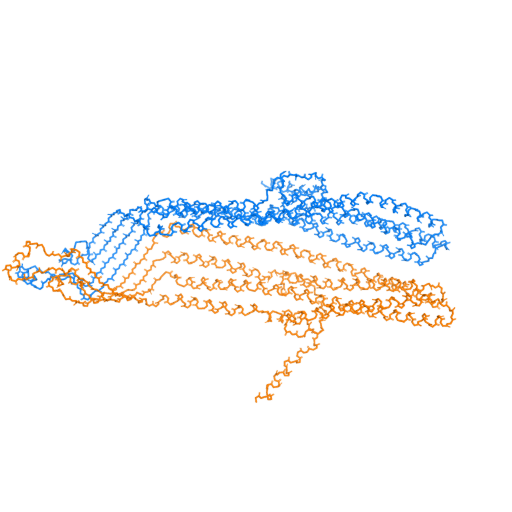 GLU B C 1
ATOM 6156 O O . GLU B 1 349 ? -12.57 -25.609 -12.594 1 88.81 349 GLU B O 1
ATOM 6161 N N . ALA B 1 350 ? -11.516 -24.281 -11.141 1 89.06 350 ALA B N 1
ATOM 6162 C CA . ALA B 1 350 ? -10.688 -25.391 -10.664 1 89.06 350 ALA B CA 1
ATOM 6163 C C . ALA B 1 350 ? -11.539 -26.453 -10 1 89.06 350 ALA B C 1
ATOM 6165 O O . ALA B 1 350 ? -11.32 -27.656 -10.219 1 89.06 350 ALA B O 1
ATOM 6166 N N . ILE B 1 351 ? -12.508 -26.078 -9.219 1 90.31 351 ILE B N 1
ATOM 6167 C CA . ILE B 1 351 ? -13.398 -27.016 -8.539 1 90.31 351 ILE B CA 1
ATOM 6168 C C . ILE B 1 351 ? -14.164 -27.844 -9.562 1 90.31 351 ILE B C 1
ATOM 6170 O O . ILE B 1 351 ? -14.211 -29.062 -9.469 1 90.31 351 ILE B O 1
ATOM 6174 N N . GLN B 1 352 ? -14.688 -27.188 -10.562 1 89.12 352 GLN B N 1
ATOM 6175 C CA . GLN B 1 352 ? -15.453 -27.891 -11.594 1 89.12 352 GLN B CA 1
ATOM 6176 C C . GLN B 1 352 ? -14.562 -28.859 -12.359 1 89.12 352 GLN B C 1
ATOM 6178 O O . GLN B 1 352 ? -14.984 -29.984 -12.664 1 89.12 352 GLN B O 1
ATOM 6183 N N . ARG B 1 353 ? -13.391 -28.406 -12.57 1 87.25 353 ARG B N 1
ATOM 6184 C CA . ARG B 1 353 ? -12.445 -29.25 -13.297 1 87.25 353 ARG B CA 1
ATOM 6185 C C . ARG B 1 353 ? -12.133 -30.516 -12.508 1 87.25 353 ARG B C 1
ATOM 6187 O O . ARG B 1 353 ? -12.211 -31.625 -13.039 1 87.25 353 ARG B O 1
ATOM 6194 N N . TYR B 1 354 ? -11.852 -30.406 -11.281 1 89.69 354 TYR B N 1
ATOM 6195 C CA . TYR B 1 354 ? -11.477 -31.562 -10.469 1 89.69 354 TYR B CA 1
ATOM 6196 C C . TYR B 1 354 ? -12.672 -32.469 -10.25 1 89.69 354 TYR B C 1
ATOM 6198 O O . TYR B 1 354 ? -12.523 -33.688 -10.188 1 89.69 354 TYR B O 1
ATOM 6206 N N . GLU B 1 355 ? -13.844 -31.922 -10.156 1 88.44 355 GLU B N 1
ATOM 6207 C CA . GLU B 1 355 ? -15.047 -32.75 -10.031 1 88.44 355 GLU B CA 1
ATOM 6208 C C . GLU B 1 355 ? -15.242 -33.625 -11.266 1 88.44 355 GLU B C 1
ATOM 6210 O O . GLU B 1 355 ? -15.57 -34.812 -11.148 1 88.44 355 GLU B O 1
ATOM 6215 N N . LYS B 1 356 ? -15.031 -33.062 -12.422 1 85.44 356 LYS B N 1
ATOM 6216 C CA . LYS B 1 356 ? -15.164 -33.781 -13.672 1 85.44 356 LYS B CA 1
ATOM 6217 C C . LYS B 1 356 ? -14.086 -34.875 -13.789 1 85.44 356 LYS B C 1
ATOM 6219 O O . LYS B 1 356 ? -14.367 -36 -14.203 1 85.44 356 LYS B O 1
ATOM 6224 N N . LEU B 1 357 ? -12.867 -34.5 -13.328 1 86.38 357 LEU B N 1
ATOM 6225 C CA . LEU B 1 357 ? -11.75 -35.438 -13.422 1 86.38 357 LEU B CA 1
ATOM 6226 C C . LEU B 1 357 ? -11.961 -36.625 -12.492 1 86.38 357 LEU B C 1
ATOM 6228 O O . LEU B 1 357 ? -11.648 -37.75 -12.852 1 86.38 357 LEU B O 1
ATOM 6232 N N . MET B 1 358 ? -12.492 -36.438 -11.383 1 88.25 358 MET B N 1
ATOM 6233 C CA . MET B 1 358 ? -12.68 -37.469 -10.398 1 88.25 358 MET B CA 1
ATOM 6234 C C . MET B 1 358 ? -13.719 -38.5 -10.875 1 88.25 358 MET B C 1
ATOM 6236 O O . MET B 1 358 ? -13.609 -39.688 -10.578 1 88.25 358 MET B O 1
ATOM 6240 N N . LYS B 1 359 ? -14.664 -38.062 -11.641 1 83.62 359 LYS B N 1
ATOM 6241 C CA . LYS B 1 359 ? -15.656 -39 -12.195 1 83.62 359 LYS B CA 1
ATOM 6242 C C . LYS B 1 359 ? -15.008 -39.969 -13.164 1 83.62 359 LYS B C 1
ATOM 6244 O O . LYS B 1 359 ? -15.328 -41.156 -13.148 1 83.62 359 LYS B O 1
ATOM 6249 N N . ASN B 1 360 ? -14.117 -39.438 -13.875 1 83.56 360 ASN B N 1
ATOM 6250 C CA . ASN B 1 360 ? -13.43 -40.25 -14.844 1 83.56 360 ASN B CA 1
ATOM 6251 C C . ASN B 1 360 ? -12.383 -41.156 -14.18 1 83.56 360 ASN B C 1
ATOM 6253 O O . ASN B 1 360 ? -12.07 -42.219 -14.688 1 83.56 360 ASN B O 1
ATOM 6257 N N . ASP B 1 361 ? -11.852 -40.719 -13.047 1 89 361 ASP B N 1
ATOM 6258 C CA . ASP B 1 361 ? -10.797 -41.469 -12.352 1 89 361 ASP B CA 1
ATOM 6259 C C . ASP B 1 361 ? -11.281 -42.844 -11.938 1 89 361 ASP B C 1
ATOM 6261 O O . ASP B 1 361 ? -10.539 -43.844 -12.047 1 89 361 ASP B O 1
ATOM 6265 N N . ASP B 1 362 ? -12.438 -42.969 -11.57 1 87.19 362 ASP B N 1
ATOM 6266 C CA . ASP B 1 362 ? -12.969 -44.25 -11.117 1 87.19 362 ASP B CA 1
ATOM 6267 C C . ASP B 1 362 ? -12.977 -45.281 -12.25 1 87.19 362 ASP B C 1
ATOM 6269 O O . ASP B 1 362 ? -12.602 -46.438 -12.047 1 87.19 362 ASP B O 1
ATOM 6273 N N . GLU B 1 363 ? -13.344 -44.812 -13.375 1 85 363 GLU B N 1
ATOM 6274 C CA . GLU B 1 363 ? -13.375 -45.688 -14.531 1 85 363 GLU B CA 1
ATOM 6275 C C . GLU B 1 363 ? -11.969 -46.125 -14.938 1 85 363 GLU B C 1
ATOM 6277 O O . GLU B 1 363 ? -11.742 -47.281 -15.289 1 85 363 GLU B O 1
ATOM 6282 N N . ILE B 1 364 ? -11.047 -45.219 -14.805 1 85.62 364 ILE B N 1
ATOM 6283 C CA . ILE B 1 364 ? -9.664 -45.469 -15.188 1 85.62 364 ILE B CA 1
ATOM 6284 C C . ILE B 1 364 ? -9.047 -46.469 -14.211 1 85.62 364 ILE B C 1
ATOM 6286 O O . ILE B 1 364 ? -8.383 -47.438 -14.617 1 85.62 364 ILE B O 1
ATOM 6290 N N . ILE B 1 365 ? -9.32 -46.312 -12.969 1 89.88 365 ILE B N 1
ATOM 6291 C CA . ILE B 1 365 ? -8.766 -47.188 -11.945 1 89.88 365 ILE B CA 1
ATOM 6292 C C . ILE B 1 365 ? -9.336 -48.594 -12.102 1 89.88 365 ILE B C 1
ATOM 6294 O O . ILE B 1 365 ? -8.602 -49.594 -12.008 1 89.88 365 ILE B O 1
ATOM 6298 N N . ALA B 1 366 ? -10.609 -48.719 -12.422 1 87.56 366 ALA B N 1
ATOM 6299 C CA . ALA B 1 366 ? -11.242 -50 -12.617 1 87.56 366 ALA B CA 1
ATOM 6300 C C . ALA B 1 366 ? -10.625 -50.75 -13.797 1 87.56 366 ALA B C 1
ATOM 6302 O O . ALA B 1 366 ? -10.344 -51.938 -13.711 1 87.56 366 ALA B O 1
ATOM 6303 N N . LEU B 1 367 ? -10.414 -49.969 -14.82 1 83.94 367 LEU B N 1
ATOM 6304 C CA . LEU B 1 367 ? -9.812 -50.562 -16.016 1 83.94 367 LEU B CA 1
ATOM 6305 C C . LEU B 1 367 ? -8.391 -51 -15.734 1 83.94 367 LEU B C 1
ATOM 6307 O O . LEU B 1 367 ? -8 -52.125 -16.125 1 83.94 367 LEU B O 1
ATOM 6311 N N . ARG B 1 368 ? -7.648 -50.219 -15.023 1 85.56 368 ARG B N 1
ATOM 6312 C CA . ARG B 1 368 ? -6.258 -50.531 -14.727 1 85.56 368 ARG B CA 1
ATOM 6313 C C . ARG B 1 368 ? -6.172 -51.719 -13.75 1 85.56 368 ARG B C 1
ATOM 6315 O O . ARG B 1 368 ? -5.246 -52.531 -13.828 1 85.56 368 ARG B O 1
ATOM 6322 N N . THR B 1 369 ? -7.094 -51.75 -12.844 1 87.94 369 THR B N 1
ATOM 6323 C CA . THR B 1 369 ? -7.133 -52.875 -11.898 1 87.94 369 THR B CA 1
ATOM 6324 C C . THR B 1 369 ? -7.41 -54.188 -12.625 1 87.94 369 THR B C 1
ATOM 6326 O O . THR B 1 369 ? -6.797 -55.219 -12.32 1 87.94 369 THR B O 1
ATOM 6329 N N . ARG B 1 370 ? -8.289 -54.125 -13.602 1 84.25 370 ARG B N 1
ATOM 6330 C CA . ARG B 1 370 ? -8.594 -55.312 -14.375 1 84.25 370 ARG B CA 1
ATOM 6331 C C . ARG B 1 370 ? -7.379 -55.781 -15.18 1 84.25 370 ARG B C 1
ATOM 6333 O O . ARG B 1 370 ? -7.094 -56.969 -15.258 1 84.25 370 ARG B O 1
ATOM 6340 N N . VAL B 1 371 ? -6.746 -54.812 -15.664 1 80.06 371 VAL B N 1
ATOM 6341 C CA . VAL B 1 371 ? -5.574 -55.125 -16.469 1 80.06 371 VAL B CA 1
ATOM 6342 C C . VAL B 1 371 ? -4.477 -55.719 -15.586 1 80.06 371 VAL B C 1
ATOM 6344 O O . VAL B 1 371 ? -3.803 -56.688 -15.977 1 80.06 371 VAL B O 1
ATOM 6347 N N . ARG B 1 372 ? -4.242 -55.188 -14.406 1 86.44 372 ARG B N 1
ATOM 6348 C CA . ARG B 1 372 ? -3.24 -55.688 -13.469 1 86.44 372 ARG B CA 1
ATOM 6349 C C . ARG B 1 372 ? -3.582 -57.094 -13.008 1 86.44 372 ARG B C 1
ATOM 6351 O O . ARG B 1 372 ? -2.713 -57.969 -12.961 1 86.44 372 ARG B O 1
ATOM 6358 N N . LYS B 1 373 ? -4.844 -57.344 -12.734 1 84.56 373 LYS B N 1
ATOM 6359 C CA . LYS B 1 373 ? -5.266 -58.688 -12.297 1 84.56 373 LYS B CA 1
ATOM 6360 C C . LYS B 1 373 ? -5.082 -59.719 -13.398 1 84.56 373 LYS B C 1
ATOM 6362 O O . LYS B 1 373 ? -4.707 -60.844 -13.125 1 84.56 373 LYS B O 1
ATOM 6367 N N . ALA B 1 374 ? -5.363 -59.219 -14.578 1 79.94 374 ALA B N 1
ATOM 6368 C CA . ALA B 1 374 ? -5.156 -60.125 -15.711 1 79.94 374 ALA B CA 1
ATOM 6369 C C . ALA B 1 374 ? -3.68 -60.469 -15.875 1 79.94 374 ALA B C 1
ATOM 6371 O O . ALA B 1 374 ? -3.332 -61.625 -16.172 1 79.94 374 ALA B O 1
ATOM 6372 N N . ALA B 1 375 ? -2.838 -59.469 -15.648 1 79.12 375 ALA B N 1
ATOM 6373 C CA . ALA B 1 375 ? -1.398 -59.688 -15.75 1 79.12 375 ALA B CA 1
ATOM 6374 C C . ALA B 1 375 ? -0.908 -60.625 -14.633 1 79.12 375 ALA B C 1
ATOM 6376 O O . ALA B 1 375 ? -0.023 -61.438 -14.844 1 79.12 375 ALA B O 1
ATOM 6377 N N . GLU B 1 376 ? -1.441 -60.531 -13.492 1 81.75 376 GLU B N 1
ATOM 6378 C CA . GLU B 1 376 ? -1.096 -61.375 -12.352 1 81.75 376 GLU B CA 1
ATOM 6379 C C . GLU B 1 376 ? -1.485 -62.844 -12.602 1 81.75 376 GLU B C 1
ATOM 6381 O O . GLU B 1 376 ? -0.741 -63.75 -12.25 1 81.75 376 GLU B O 1
ATOM 6386 N N . SER B 1 377 ? -2.604 -63 -13.234 1 78.88 377 SER B N 1
ATOM 6387 C CA . SER B 1 377 ? -3.074 -64.375 -13.547 1 78.88 377 SER B CA 1
ATOM 6388 C C . SER B 1 377 ? -2.195 -65 -14.602 1 78.88 377 SER B C 1
ATOM 6390 O O . SER B 1 377 ? -1.919 -66.188 -14.523 1 78.88 377 SER B O 1
ATOM 6392 N N . LYS B 1 378 ? -1.764 -64.25 -15.508 1 76.81 378 LYS B N 1
ATOM 6393 C CA . LYS B 1 378 ? -0.912 -64.812 -16.562 1 76.81 378 LYS B CA 1
ATOM 6394 C C . LYS B 1 378 ? 0.459 -65.188 -16.016 1 76.81 378 LYS B C 1
ATOM 6396 O O . LYS B 1 378 ? 1.081 -66.125 -16.5 1 76.81 378 LYS B O 1
ATOM 6401 N N . LEU B 1 379 ? 0.96 -64.438 -15.125 1 77.06 379 LEU B N 1
ATOM 6402 C CA . LEU B 1 379 ? 2.23 -64.812 -14.5 1 77.06 379 LEU B CA 1
ATOM 6403 C C . LEU B 1 379 ? 2.113 -66.125 -13.719 1 77.06 379 LEU B C 1
ATOM 6405 O O . LEU B 1 379 ? 3.01 -66.938 -13.773 1 77.06 379 LEU B O 1
ATOM 6409 N N . ALA B 1 380 ? 0.999 -66.25 -13.062 1 73.06 380 ALA B N 1
ATOM 6410 C CA . ALA B 1 380 ? 0.775 -67.5 -12.273 1 73.06 380 ALA B CA 1
ATOM 6411 C C . ALA B 1 380 ? 0.764 -68.688 -13.164 1 73.06 380 ALA B C 1
ATOM 6413 O O . ALA B 1 380 ? 1.172 -69.812 -12.742 1 73.06 380 ALA B O 1
ATOM 6414 N N . HIS B 1 381 ? 0.431 -68.5 -14.43 1 69.19 381 HIS B N 1
ATOM 6415 C CA . HIS B 1 381 ? 0.37 -69.625 -15.352 1 69.19 381 HIS B CA 1
ATOM 6416 C C . HIS B 1 381 ? 1.623 -69.688 -16.219 1 69.19 381 HIS B C 1
ATOM 6418 O O . HIS B 1 381 ? 1.695 -70.5 -17.141 1 69.19 381 HIS B O 1
ATOM 6424 N N . GLY B 1 382 ? 2.725 -68.875 -15.836 1 65.25 382 GLY B N 1
ATOM 6425 C CA . GLY B 1 382 ? 4.02 -68.875 -16.484 1 65.25 382 GLY B CA 1
ATOM 6426 C C . GLY B 1 382 ? 4.016 -68.25 -17.859 1 65.25 382 GLY B C 1
ATOM 6427 O O . GLY B 1 382 ? 4.906 -68.5 -18.672 1 65.25 382 GLY B O 1
ATOM 6428 N N . LEU B 1 383 ? 3.029 -67.5 -18.203 1 60.09 383 LEU B N 1
ATOM 6429 C CA . LEU B 1 383 ? 2.852 -67.062 -19.578 1 60.09 383 LEU B CA 1
ATOM 6430 C C . LEU B 1 383 ? 3.377 -65.625 -19.75 1 60.09 383 LEU B C 1
ATOM 6432 O O . LEU B 1 383 ? 3.549 -65.188 -20.875 1 60.09 383 LEU B O 1
ATOM 6436 N N . ILE B 1 384 ? 3.533 -64.875 -18.672 1 62.5 384 ILE B N 1
ATOM 6437 C CA . ILE B 1 384 ? 3.836 -63.5 -18.891 1 62.5 384 ILE B CA 1
ATOM 6438 C C . ILE B 1 384 ? 5.148 -63.125 -18.203 1 62.5 384 ILE B C 1
ATOM 6440 O O . ILE B 1 384 ? 5.574 -63.812 -17.266 1 62.5 384 ILE B O 1
ATOM 6444 N N . ASP B 1 385 ? 5.773 -62.031 -18.797 1 70.06 385 ASP B N 1
ATOM 6445 C CA . ASP B 1 385 ? 7.035 -61.438 -18.375 1 70.06 385 ASP B CA 1
ATOM 6446 C C . ASP B 1 385 ? 6.836 -60.562 -17.125 1 70.06 385 ASP B C 1
ATOM 6448 O O . ASP B 1 385 ? 5.828 -59.875 -17 1 70.06 385 ASP B O 1
ATOM 6452 N N . SER B 1 386 ? 7.484 -60.906 -16.047 1 75.38 386 SER B N 1
ATOM 6453 C CA . SER B 1 386 ? 7.531 -60.188 -14.781 1 75.38 386 SER B CA 1
ATOM 6454 C C . SER B 1 386 ? 7.652 -58.688 -14.992 1 75.38 386 SER B C 1
ATOM 6456 O O . SER B 1 386 ? 7.078 -57.906 -14.234 1 75.38 386 SER B O 1
ATOM 6458 N N . ASN B 1 387 ? 8.242 -58.25 -16.094 1 76.19 387 ASN B N 1
ATOM 6459 C CA . ASN B 1 387 ? 8.398 -56.844 -16.391 1 76.19 387 ASN B CA 1
ATOM 6460 C C . ASN B 1 387 ? 7.062 -56.188 -16.719 1 76.19 387 ASN B C 1
ATOM 6462 O O . ASN B 1 387 ? 6.82 -55.031 -16.344 1 76.19 387 ASN B O 1
ATOM 6466 N N . ARG B 1 388 ? 6.266 -56.969 -17.312 1 78.12 388 ARG B N 1
ATOM 6467 C CA . ARG B 1 388 ? 4.953 -56.438 -17.656 1 78.12 388 ARG B CA 1
ATOM 6468 C C . ARG B 1 388 ? 4.082 -56.25 -16.422 1 78.12 388 ARG B C 1
ATOM 6470 O O . ARG B 1 388 ? 3.33 -55.281 -16.312 1 78.12 388 ARG B O 1
ATOM 6477 N N . LEU B 1 389 ? 4.148 -57.188 -15.562 1 82 389 LEU B N 1
ATOM 6478 C CA . LEU B 1 389 ? 3.379 -57.062 -14.328 1 82 389 LEU B CA 1
ATOM 6479 C C . LEU B 1 389 ? 3.791 -55.844 -13.547 1 82 389 LEU B C 1
ATOM 6481 O O . LEU B 1 389 ? 2.936 -55.094 -13.07 1 82 389 LEU B O 1
ATOM 6485 N N . VAL B 1 390 ? 5.059 -55.562 -13.438 1 83.25 390 VAL B N 1
ATOM 6486 C CA . VAL B 1 390 ? 5.578 -54.406 -12.711 1 83.25 390 VAL B CA 1
ATOM 6487 C C . VAL B 1 390 ? 5.066 -53.125 -13.359 1 83.25 390 VAL B C 1
ATOM 6489 O O . VAL B 1 390 ? 4.695 -52.188 -12.656 1 83.25 390 VAL B O 1
ATOM 6492 N N . GLN B 1 391 ? 5.059 -53.031 -14.633 1 83.94 391 GLN B N 1
ATOM 6493 C CA . GLN B 1 391 ? 4.559 -51.875 -15.352 1 83.94 391 GLN B CA 1
ATOM 6494 C C . GLN B 1 391 ? 3.086 -51.625 -15.047 1 83.94 391 GLN B C 1
ATOM 6496 O O . GLN B 1 391 ? 2.676 -50.5 -14.844 1 83.94 391 GLN B O 1
ATOM 6501 N N . GLU B 1 392 ? 2.354 -52.75 -15.047 1 84.31 392 GLU B N 1
ATOM 6502 C CA . GLU B 1 392 ? 0.924 -52.625 -14.781 1 84.31 392 GLU B CA 1
ATOM 6503 C C . GLU B 1 392 ? 0.667 -52.188 -13.336 1 84.31 392 GLU B C 1
ATOM 6505 O O . GLU B 1 392 ? -0.271 -51.438 -13.062 1 84.31 392 GLU B O 1
ATOM 6510 N N . ILE B 1 393 ? 1.44 -52.625 -12.445 1 85.56 393 ILE B N 1
ATOM 6511 C CA . ILE B 1 393 ? 1.332 -52.219 -11.047 1 85.56 393 ILE B CA 1
ATOM 6512 C C . ILE B 1 393 ? 1.595 -50.719 -10.93 1 85.56 393 ILE B C 1
ATOM 6514 O O . ILE B 1 393 ? 0.847 -50 -10.258 1 85.56 393 ILE B O 1
ATOM 6518 N N . ASN B 1 394 ? 2.588 -50.25 -11.625 1 84.31 394 ASN B N 1
ATOM 6519 C CA . ASN B 1 394 ? 2.947 -48.844 -11.586 1 84.31 394 ASN B CA 1
ATOM 6520 C C . ASN B 1 394 ? 1.874 -47.969 -12.234 1 84.31 394 ASN B C 1
ATOM 6522 O O . ASN B 1 394 ? 1.6 -46.875 -11.766 1 84.31 394 ASN B O 1
ATOM 6526 N N . GLN B 1 395 ? 1.319 -48.5 -13.281 1 84.88 395 GLN B N 1
ATOM 6527 C CA . GLN B 1 395 ? 0.271 -47.75 -13.961 1 84.88 395 GLN B CA 1
ATOM 6528 C C . GLN B 1 395 ? -0.979 -47.656 -13.086 1 84.88 395 GLN B C 1
ATOM 6530 O O . GLN B 1 395 ? -1.637 -46.594 -13.062 1 84.88 395 GLN B O 1
ATOM 6535 N N . GLU B 1 396 ? -1.336 -48.719 -12.438 1 88.69 396 GLU B N 1
ATOM 6536 C CA . GLU B 1 396 ? -2.473 -48.688 -11.523 1 88.69 396 GLU B CA 1
ATOM 6537 C C . GLU B 1 396 ? -2.219 -47.719 -10.367 1 88.69 396 GLU B C 1
ATOM 6539 O O . GLU B 1 396 ? -3.094 -46.906 -10.008 1 88.69 396 GLU B O 1
ATOM 6544 N N . ASN B 1 397 ? -1.074 -47.75 -9.859 1 87.69 397 ASN B N 1
ATOM 6545 C CA . ASN B 1 397 ? -0.72 -46.812 -8.773 1 87.69 397 ASN B CA 1
ATOM 6546 C C . ASN B 1 397 ? -0.744 -45.375 -9.234 1 87.69 397 ASN B C 1
ATOM 6548 O O . ASN B 1 397 ? -1.145 -44.469 -8.484 1 87.69 397 ASN B O 1
ATOM 6552 N N . ALA B 1 398 ? -0.212 -45.188 -10.367 1 87.12 398 ALA B N 1
ATOM 6553 C CA . ALA B 1 398 ? -0.224 -43.812 -10.922 1 87.12 398 ALA B CA 1
ATOM 6554 C C . ALA B 1 398 ? -1.649 -43.281 -11.039 1 87.12 398 ALA B C 1
ATOM 6556 O O . ALA B 1 398 ? -1.907 -42.125 -10.766 1 87.12 398 ALA B O 1
ATOM 6557 N N . ALA B 1 399 ? -2.52 -44.156 -11.461 1 88.25 399 ALA B N 1
ATOM 6558 C CA . ALA B 1 399 ? -3.922 -43.75 -11.586 1 88.25 399 ALA B CA 1
ATOM 6559 C C . ALA B 1 399 ? -4.527 -43.438 -10.219 1 88.25 399 ALA B C 1
ATOM 6561 O O . ALA B 1 399 ? -5.262 -42.469 -10.07 1 88.25 399 ALA B O 1
ATOM 6562 N N . LYS B 1 400 ? -4.215 -44.281 -9.281 1 91.06 400 LYS B N 1
ATOM 6563 C CA . LYS B 1 400 ? -4.719 -44.031 -7.926 1 91.06 400 LYS B CA 1
ATOM 6564 C C . LYS B 1 400 ? -4.133 -42.75 -7.34 1 91.06 400 LYS B C 1
ATOM 6566 O O . LYS B 1 400 ? -4.832 -42 -6.656 1 91.06 400 LYS B O 1
ATOM 6571 N N . THR B 1 401 ? -2.943 -42.531 -7.578 1 89.94 401 THR B N 1
ATOM 6572 C CA . THR B 1 401 ? -2.281 -41.312 -7.109 1 89.94 401 THR B CA 1
ATOM 6573 C C . THR B 1 401 ? -2.914 -40.094 -7.738 1 89.94 401 THR B C 1
ATOM 6575 O O . THR B 1 401 ? -3.123 -39.062 -7.066 1 89.94 401 THR B O 1
ATOM 6578 N N . GLN B 1 402 ? -3.213 -40.219 -8.969 1 88.75 402 GLN B N 1
ATOM 6579 C CA . GLN B 1 402 ? -3.836 -39.094 -9.664 1 88.75 402 GLN B CA 1
ATOM 6580 C C . GLN B 1 402 ? -5.215 -38.781 -9.086 1 88.75 402 GLN B C 1
ATOM 6582 O O . GLN B 1 402 ? -5.594 -37.594 -8.961 1 88.75 402 GLN B O 1
ATOM 6587 N N . GLN B 1 403 ? -5.91 -39.781 -8.844 1 90.94 403 GLN B N 1
ATOM 6588 C CA . GLN B 1 403 ? -7.219 -39.594 -8.227 1 90.94 403 GLN B CA 1
ATOM 6589 C C . GLN B 1 403 ? -7.09 -38.875 -6.883 1 90.94 403 GLN B C 1
ATOM 6591 O O . GLN B 1 403 ? -7.863 -37.969 -6.578 1 90.94 403 GLN B O 1
ATOM 6596 N N . SER B 1 404 ? -6.156 -39.312 -6.109 1 90.56 404 SER B N 1
ATOM 6597 C CA . SER B 1 404 ? -5.93 -38.688 -4.809 1 90.56 404 SER B CA 1
ATOM 6598 C C . SER B 1 404 ? -5.527 -37.219 -4.961 1 90.56 404 SER B C 1
ATOM 6600 O O . SER B 1 404 ? -5.941 -36.375 -4.168 1 90.56 404 SER B O 1
ATOM 6602 N N . ILE B 1 405 ? -4.703 -36.938 -5.891 1 90.81 405 ILE B N 1
ATOM 6603 C CA . ILE B 1 405 ? -4.285 -35.562 -6.164 1 90.81 405 ILE B CA 1
ATOM 6604 C C . ILE B 1 405 ? -5.5 -34.719 -6.535 1 90.81 405 ILE B C 1
ATOM 6606 O O . ILE B 1 405 ? -5.664 -33.625 -6.023 1 90.81 405 ILE B O 1
ATOM 6610 N N . HIS B 1 406 ? -6.379 -35.281 -7.359 1 89.44 406 HIS B N 1
ATOM 6611 C CA . HIS B 1 406 ? -7.578 -34.531 -7.754 1 89.44 406 HIS B CA 1
ATOM 6612 C C . HIS B 1 406 ? -8.484 -34.281 -6.551 1 89.44 406 HIS B C 1
ATOM 6614 O O . HIS B 1 406 ? -9.023 -33.188 -6.402 1 89.44 406 HIS B O 1
ATOM 6620 N N . GLU B 1 407 ? -8.57 -35.25 -5.789 1 91.19 407 GLU B N 1
ATOM 6621 C CA . GLU B 1 407 ? -9.445 -35.156 -4.629 1 91.19 407 GLU B CA 1
ATOM 6622 C C . GLU B 1 407 ? -8.938 -34.094 -3.658 1 91.19 407 GLU B C 1
ATOM 6624 O O . GLU B 1 407 ? -9.703 -33.219 -3.23 1 91.19 407 GLU B O 1
ATOM 6629 N N . ILE B 1 408 ? -7.699 -34.156 -3.326 1 92.25 408 ILE B N 1
ATOM 6630 C CA . ILE B 1 408 ? -7.117 -33.219 -2.375 1 92.25 408 ILE B CA 1
ATOM 6631 C C . ILE B 1 408 ? -7.117 -31.797 -2.971 1 92.25 408 ILE B C 1
ATOM 6633 O O . ILE B 1 408 ? -7.391 -30.828 -2.268 1 92.25 408 ILE B O 1
ATOM 6637 N N . ASN B 1 409 ? -6.801 -31.75 -4.234 1 91.44 409 ASN B N 1
ATOM 6638 C CA . ASN B 1 409 ? -6.816 -30.438 -4.891 1 91.44 409 ASN B CA 1
ATOM 6639 C C . ASN B 1 409 ? -8.227 -29.859 -4.957 1 91.44 409 ASN B C 1
ATOM 6641 O O . ASN B 1 409 ? -8.406 -28.641 -4.898 1 91.44 409 ASN B O 1
ATOM 6645 N N . LEU B 1 410 ? -9.188 -30.734 -5.133 1 92.12 410 LEU B N 1
ATOM 6646 C CA . LEU B 1 410 ? -10.578 -30.281 -5.074 1 92.12 410 LEU B CA 1
ATOM 6647 C C . LEU B 1 410 ? -10.906 -29.688 -3.713 1 92.12 410 LEU B C 1
ATOM 6649 O O . LEU B 1 410 ? -11.453 -28.578 -3.629 1 92.12 410 LEU B O 1
ATOM 6653 N N . LEU B 1 411 ? -10.508 -30.359 -2.68 1 91.88 411 LEU B N 1
ATOM 6654 C CA . LEU B 1 411 ? -10.758 -29.875 -1.322 1 91.88 411 LEU B CA 1
ATOM 6655 C C . LEU B 1 411 ? -10.008 -28.578 -1.061 1 91.88 411 LEU B C 1
ATOM 6657 O O . LEU B 1 411 ? -10.547 -27.656 -0.429 1 91.88 411 LEU B O 1
ATOM 6661 N N . LYS B 1 412 ? -8.82 -28.5 -1.529 1 92.69 412 LYS B N 1
ATOM 6662 C CA . LYS B 1 412 ? -8.023 -27.281 -1.378 1 92.69 412 LYS B CA 1
ATOM 6663 C C . LYS B 1 412 ? -8.672 -26.109 -2.096 1 92.69 412 LYS B C 1
ATOM 6665 O O . LYS B 1 412 ? -8.742 -25 -1.551 1 92.69 412 LYS B O 1
ATOM 6670 N N . ALA B 1 413 ? -9.117 -26.359 -3.311 1 91.56 413 ALA B N 1
ATOM 6671 C CA . ALA B 1 413 ? -9.766 -25.312 -4.094 1 91.56 413 ALA B CA 1
ATOM 6672 C C . ALA B 1 413 ? -11.023 -24.812 -3.402 1 91.56 413 ALA B C 1
ATOM 6674 O O . ALA B 1 413 ? -11.305 -23.609 -3.406 1 91.56 413 ALA B O 1
ATOM 6675 N N . GLN B 1 414 ? -11.734 -25.719 -2.85 1 90.44 414 GLN B N 1
ATOM 6676 C CA . GLN B 1 414 ? -12.945 -25.344 -2.119 1 90.44 414 GLN B CA 1
ATOM 6677 C C . GLN B 1 414 ? -12.602 -24.5 -0.895 1 90.44 414 GLN B C 1
ATOM 6679 O O . GLN B 1 414 ? -13.281 -23.5 -0.611 1 90.44 414 GLN B O 1
ATOM 6684 N N . SER B 1 415 ? -11.586 -24.891 -0.22 1 89.75 415 SER B N 1
ATOM 6685 C CA . SER B 1 415 ? -11.148 -24.125 0.95 1 89.75 415 SER B CA 1
ATOM 6686 C C . SER B 1 415 ? -10.617 -22.766 0.554 1 89.75 415 SER B C 1
ATOM 6688 O O . SER B 1 415 ? -10.828 -21.781 1.266 1 89.75 415 SER B O 1
ATOM 6690 N N . ASP B 1 416 ? -9.914 -22.719 -0.526 1 89.56 416 ASP B N 1
ATOM 6691 C CA . ASP B 1 416 ? -9.391 -21.453 -1.025 1 89.56 416 ASP B CA 1
ATOM 6692 C C . ASP B 1 416 ? -10.523 -20.516 -1.421 1 89.56 416 ASP B C 1
ATOM 6694 O O . ASP B 1 416 ? -10.43 -19.297 -1.227 1 89.56 416 ASP B O 1
ATOM 6698 N N . LEU B 1 417 ? -11.516 -21.094 -2.051 1 89.5 417 LEU B N 1
ATOM 6699 C CA . LEU B 1 417 ? -12.672 -20.281 -2.406 1 89.5 417 LEU B CA 1
ATOM 6700 C C . LEU B 1 417 ? -13.336 -19.703 -1.159 1 89.5 417 LEU B C 1
ATOM 6702 O O . LEU B 1 417 ? -13.727 -18.531 -1.144 1 89.5 417 LEU B O 1
ATOM 6706 N N . LYS B 1 418 ? -13.445 -20.516 -0.104 1 87.06 418 LYS B N 1
ATOM 6707 C CA . LYS B 1 418 ? -13.992 -20.047 1.168 1 87.06 418 LYS B CA 1
ATOM 6708 C C . LYS B 1 418 ? -13.141 -18.922 1.752 1 87.06 418 LYS B C 1
ATOM 6710 O O . LYS B 1 418 ? -13.68 -17.953 2.301 1 87.06 418 LYS B O 1
ATOM 6715 N N . TYR B 1 419 ? -11.852 -19.062 1.615 1 86.38 419 TYR B N 1
ATOM 6716 C CA . TYR B 1 419 ? -10.922 -18.031 2.062 1 86.38 419 TYR B CA 1
ATOM 6717 C C . TYR B 1 419 ? -11.094 -16.75 1.265 1 86.38 419 TYR B C 1
ATOM 6719 O O . TYR B 1 419 ? -11.094 -15.656 1.833 1 86.38 419 TYR B O 1
ATOM 6727 N N . THR B 1 420 ? -11.289 -16.906 -0.013 1 88.44 420 THR B N 1
ATOM 6728 C CA . THR B 1 420 ? -11.359 -15.75 -0.902 1 88.44 420 THR B CA 1
ATOM 6729 C C . THR B 1 420 ? -12.656 -14.977 -0.682 1 88.44 420 THR B C 1
ATOM 6731 O O . THR B 1 420 ? -12.672 -13.75 -0.751 1 88.44 420 THR B O 1
ATOM 6734 N N . VAL B 1 421 ? -13.711 -15.703 -0.38 1 85.44 421 VAL B N 1
ATOM 6735 C CA . VAL B 1 421 ? -15.008 -15.062 -0.196 1 85.44 421 VAL B CA 1
ATOM 6736 C C . VAL B 1 421 ? -15.211 -14.727 1.279 1 85.44 421 VAL B C 1
ATOM 6738 O O . VAL B 1 421 ? -15.914 -13.766 1.611 1 85.44 421 VAL B O 1
ATOM 6741 N N . ASN B 1 422 ? -14.375 -15.422 2.148 1 77.62 422 ASN B N 1
ATOM 6742 C CA . ASN B 1 422 ? -14.609 -15.359 3.586 1 77.62 422 ASN B CA 1
ATOM 6743 C C . ASN B 1 422 ? -16.094 -15.414 3.916 1 77.62 422 ASN B C 1
ATOM 6745 O O . ASN B 1 422 ? -16.609 -14.555 4.637 1 77.62 422 ASN B O 1
ATOM 6749 N N . GLY B 1 423 ? -16.797 -16.281 3.166 1 67.12 423 GLY B N 1
ATOM 6750 C CA . GLY B 1 423 ? -18.234 -16.422 3.383 1 67.12 423 GLY B CA 1
ATOM 6751 C C . GLY B 1 423 ? -18.578 -17.062 4.715 1 67.12 423 GLY B C 1
ATOM 6752 O O . GLY B 1 423 ? -17.781 -17.844 5.258 1 67.12 423 GLY B O 1
ATOM 6753 N N . LEU B 1 424 ? -19.531 -16.5 5.562 1 52.09 424 LEU B N 1
ATOM 6754 C CA . LEU B 1 424 ? -20.078 -17.078 6.785 1 52.09 424 LEU B CA 1
ATOM 6755 C C . LEU B 1 424 ? -20.859 -18.359 6.477 1 52.09 424 LEU B C 1
ATOM 6757 O O . LEU B 1 424 ? -21.422 -18.484 5.387 1 52.09 424 LEU B O 1
#